Protein 4PXN (pdb70)

Radius of gyration: 32.49 Å; Cα contacts (8 Å, |Δi|>4): 2324; chains: 2; bounding box: 82×85×84 Å

B-factor: mean 80.75, std 17.57, range [44.73, 162.75]

Solvent-accessible surface area: 39428 Å² total; per-residue (Å²): 105,140,73,77,103,10,7,63,76,10,32,8,48,127,143,5,57,1,1,3,18,66,25,64,70,30,27,77,14,94,68,47,70,3,44,2,0,27,39,51,81,69,10,4,63,0,19,21,6,27,62,120,16,1,71,73,0,0,144,26,0,105,80,5,4,143,68,0,74,81,45,69,22,41,137,14,0,57,12,0,38,48,11,0,46,22,0,65,65,55,40,100,32,0,0,85,0,0,0,15,4,3,2,6,26,48,94,38,0,53,35,9,0,66,42,5,0,41,0,0,18,4,0,14,0,6,5,54,42,26,100,43,56,142,62,127,30,175,114,98,66,46,53,39,45,35,48,30,49,18,44,10,1,0,0,0,9,6,19,31,11,38,0,0,1,9,4,3,28,0,8,6,2,0,5,0,0,0,0,0,0,0,0,12,1,8,65,61,2,3,0,0,0,2,1,3,0,67,14,6,6,40,3,2,100,154,55,146,24,54,7,6,0,0,0,2,0,7,2,28,104,112,2,7,49,18,0,0,109,15,136,52,0,42,2,0,0,16,18,22,54,32,159,31,0,95,84,9,57,100,36,0,58,74,32,195,19,139,8,4,11,14,12,13,0,3,2,0,0,0,0,4,52,48,10,60,37,116,74,0,6,110,10,0,10,104,0,4,5,10,7,5,0,2,27,32,7,1,0,2,4,0,0,0,13,73,95,32,24,110,65,0,2,77,55,0,20,106,18,5,140,118,16,136,65,17,59,2,43,104,190,40,9,53,2,5,2,1,33,22,69,56,16,33,115,76,0,60,125,9,7,111,62,0,116,94,57,50,5,146,47,68,38,22,8,60,43,51,180,52,137,2,4,14,3,54,2,0,0,0,77,6,85,45,107,8,79,12,3,94,103,54,33,53,0,4,6,1,5,1,4,116,4,107,75,22,153,64,0,12,93,19,1,41,50,4,67,16,0,4,2,0,0,0,0,0,146,100,90,75,10,49,50,101,1,111,22,141,134,4,17,52,18,26,30,45,23,37,48,87,19,1,34,46,45,112,4,21,42,29,18,0,0,66,83,26,0,28,42,10,57,4,3,1,60,82,5,19,75,57,1,18,132,138,30,97,38,62,70,89,93,19,111,131,160,126,186,156,139,148,87,94,104,10,8,60,73,9,31,7,46,130,143,4,56,1,2,3,21,64,26,61,68,30,27,78,14,94,69,48,70,2,44,1,0,25,38,52,81,76,21,3,65,0,18,20,7,27,62,120,18,0,71,73,0,0,143,25,0,105,92,5,7,158,68,1,69,82,46,70,21,42,134,14,0,60,13,1,35,55,12,0,45,22,0,62,64,53,38,101,38,1,0,84,0,0,0,16,5,3,4,6,26,55,96,41,0,50,28,9,0,61,52,4,0,33,0,0,12,5,0,14,0,6,4,54,34,27,98,44,54,144,62,126,31,174,114,115,70,45,52,40,44,35,47,30,49,16,43,8,0,0,0,0,12,8,20,32,11,37,0,0,0,10,4,2,38,0,7,7,2,0,6,0,0,0,0,0,0,0,0,8,0,4,67,58,2,2,0,0,1,2,1,2,0,66,16,7,6,38,4,2,100,154,53,145,24,53,6,6,0,1,0,2,0,5,2,28,98,119,2,7,49,20,0,0,108,15,138,52,0,41,2,0,0,15,18,21,57,32,212,37,0,106,110,10,66,126,31,0,59,70,32,193,16,124,9,4,12,14,12,16,0,4,2,0,0,0,0,8,45,39,6,57,58,117,75,0,6,112,10,0,11,103,0,4,4,10,7,4,0,2,26,31,8,1,1,3,4,0,0,0,13,73,99,16,20,117,66,0,2,75,52,0,20,105,17,5,140,128,16,131,58,16,60,1,42,78,193,52,8,76,2,6,2,1,32,24,66,57,17,35,116,76,1,62,126,9,4,109,62,0,111,94,60,51,5,146,50,68,38,22,8,62,44,51,182,49,135,2,4,13,3,54,2,0,0,0,74,7,85,48,107,7,87,10,4,101,108,48,33,56,0,4,5,0,7,0,3,115,2,110,77,26,142,62,0,12,91,19,0,42,56,3,69,17,0,4,2,0,0,0,0,0,141,89,84,93,8,46,45,94,1,112,22,140,137,4,17,52,17,25,29,46,23,39,48,89,18,1,31,45,52,109,3,23,42,32,29,0,0,69,83,26,0,29,42,10,58,4,7,1,65,81,6,20,75,57,2,17,131,138,32,96,36,62,69,89,94,19,112,151,154,126,185,156

InterPro domains:
  IPR015590 Aldehyde dehydrogenase domain [PF00171] (35-489)
  IPR016161 Aldehyde/histidinol dehydrogenase [SSF53720] (20-498)
  IPR016162 Aldehyde dehydrogenase, N-terminal [G3DSA:3.40.605.10] (36-486)
  IPR016163 Aldehyde dehydrogenase, C-terminal [G3DSA:3.40.309.10] (270-461)
  IPR029510 Aldehyde dehydrogenase, glutamic acid active site [PS00687] (266-273)
  IPR044638 Aldehyde dehydrogenase family 7 member A1-like [PTHR43521] (4-508)

Sequence (996 aa):
KEEHQFLAELGLAQRNPGAFACGAWGGSGPTVTSTSPTNNQVIAEVVEASVHDYEEGMRACFDAAKTWMAIPAPKRGEIVRQIGDALRAKLHHHLGRLVSLEMGKILPEGIGEVQEIIDMCDYAVGLSRQLNGSIIPSERPNHMMMEVWNPLGVVGVITAFNFPCAVLGWNACIALVCGNCVVWKGAPTTPLITIAMTKIVASVLEKNNLPGAIFTSFCGGTEIGQAIALDIRIPLVSFTGSTRAGLMVQQQVSARFGKCLLELSGNNAIIVMDDADIQLAVRSVLFAAVGTAGQRCTTCRRLILHENIYQTFLDQLVEVYKQVRIGDPLEKGTLLGPLHTPASKENFLKGIQTIKSQGGKILFGGSAIESEGNFVQPTIVEITPSAPVVKEELFGPVLYVMKFQTLKEAIEINNSVPQGLSSSIFTKRPDIIFKWLGPHGSDCGIVNVNIPTNGAEIGGAFGGEKATGGGREAGSDSWKQYMRRATCTINYGSELPLAKEEHQFLAELGLAQRNPGAFACGAWGGSGPTVTSTSPTNNQVIAEVVEASVHDYEEGMRACFDAAKTWMAIPAPKRGEIVRQIGDALRAKLHHHLGRLVSLEMGKILPEGIGEVQEIIDMCDYAVGLSRQLNGSIIPSERPNHMMMEVWNPLGVVGVITAFNFPCAVLGWNACIALVCGNCVVWKGAPTTPLITIAMTKIVASVLEKNNLPGAIFTSFCGGTEIGQAIALDIRIPLVSFTGSTRAGLMVQQQVSARFGKCLLELSGNNAIIVMDDADIQLAVRSVLFAAVGTAGQRCTTCRRLILHENIYQTFLDQLVEVYKQVRIGDPLEKGTLLGPLHTPASKENFLKGIQTIKSQGGKILFGGSAIESEGNFVQPTIVEITPSAPVVKEELFGPVLYVMKFQTLKEAIEINNSVPQGLSSSIFTKRPDIIFKWLGPHGSDCGIVNVNIPTNGAEIGGAFGGEKATGGGREAGSDSWKQYMRRATCTINYGSELPLA

Foldseek 3Di:
DPPPVLLVVLVDDQEAQFWCAFLDGHAPACKAFAAFQFQRDGPHIYRFHDVVSVVRRLVNLLVLLVVLQPQQLLRLLVLLLQLLVLLVVCLQSQLVLLCRRQVAASVPRSVLSVQLSQLSVVLNVVSVVPDKDFDDDPDPQKTWIKDWGFPAEEEEEEDSLSQCSSVSQVVSLLSSRSYAYEYETALNRRSSQVSSLVSSSVSCVVVVGTSSSYIYTHDDCNSVVVQLQDLSHQEYEDDEELVVQVVSCVSNVVSVHYYFFQYAAQEEEEEDPAFPLVLSLVQLCCLQQHSQLQDSLRHAEYEYEPNCVPVNVVVSVVVLVVAAEHRSHDPPHSHTAHNDLVLLVLLLVLLVVCVVQVKDWPDFSAADPHSRRGGRQTETEHDLPGPSSLDDRNGRHHYYYYDHDLLRSQCSQQVHQWAFFYEYGHDDPVSVCCQPDPNHGQWPYYYYSHGSPDDHLADWHFTDGSSGGQTTHDDSNSSSSIDIDIDMDRPDPDDDDD/DDDPVLLVVLVDHQEAQFWCAFLDGHAPACKAFAAFQFQRDGPHIYRFHDVVSVVRLLVNLLVLLVVLQPQQLLRLLVLLLQLLVLLVVCLQSQLVLLCRRQPAASVVRSVLSVQLSVLSVVLNVVSVVPDKDFDDDPDPQKTWIKDWGFPAEEEEEEDSLSQCSSVSQVVSLLSSRSYAYEYETHLNRSSSQVSSLVSSSVSCVVVVGTSSSYIYTHDDCNSVVVQLQDLSHQEYEDDEELVVQVVSCVSNVVSVHYYFFQYAALEEEEEDPAFPLVLSLVQLCCLQQHSQLQDSLRHAEYEYEPNCVPVSVVVSVVVLVVAAEHRSHDPPHSHTAHNDLVLLVLLLVLLVVCVVQVKDWPDFSAADPHSRRGGRQTETEHDLPGPSSLPGRSGRHHYYYYDHDLLVVQVSQQVHQWAFFYEYGHDDVVSVCCQPDPNHGQWPYYYYSHGSPDDHLADWHFTDGSSGGGTTHDDPNSSSRIDIDIDMDRPDPDDDDD

Organism: Zea mays (NCBI:txid4577)

Structure (mmCIF, N/CA/C/O backbone):
data_4PXN
#
_entry.id   4PXN
#
_cell.length_a   79.220
_cell.length_b   162.490
_cell.length_c   188.620
_cell.angle_alpha   90.00
_cell.angle_beta   90.00
_cell.angle_gamma   90.00
#
_symmetry.space_group_name_H-M   'I 21 21 21'
#
loop_
_entity.id
_entity.type
_entity.pdbx_description
1 polymer 'Uncharacterized protein'
2 non-polymer NICOTINAMIDE-ADENINE-DINUCLEOTIDE
3 water water
#
loop_
_atom_site.group_PDB
_atom_site.id
_atom_site.type_symbol
_atom_site.label_atom_id
_atom_site.label_alt_id
_atom_site.label_comp_id
_atom_site.label_asym_id
_atom_site.label_entity_id
_atom_site.label_seq_id
_atom_site.pdbx_PDB_ins_code
_atom_site.Cartn_x
_atom_site.Cartn_y
_atom_site.Cartn_z
_atom_site.occupancy
_atom_site.B_iso_or_equiv
_atom_site.auth_seq_id
_atom_site.auth_comp_id
_atom_site.auth_asym_id
_atom_site.auth_atom_id
_atom_site.pdbx_PDB_model_num
ATOM 1 N N . LYS A 1 22 ? -70.110 198.181 20.615 1.00 99.18 6 LYS A N 1
ATOM 2 C CA . LYS A 1 22 ? -69.262 199.377 20.649 1.00 99.66 6 LYS A CA 1
ATOM 3 C C . LYS A 1 22 ? -68.017 199.219 19.764 1.00 105.10 6 LYS A C 1
ATOM 4 O O . LYS A 1 22 ? -67.596 198.090 19.482 1.00 103.73 6 LYS A O 1
ATOM 10 N N . GLU A 1 23 ? -67.407 200.363 19.371 1.00 103.69 7 GLU A N 1
ATOM 11 C CA . GLU A 1 23 ? -66.169 200.441 18.585 1.00 103.93 7 GLU A CA 1
ATOM 12 C C . GLU A 1 23 ? -65.087 201.230 19.382 1.00 107.80 7 GLU A C 1
ATOM 13 O O . GLU A 1 23 ? -65.352 202.377 19.752 1.00 108.45 7 GLU A O 1
ATOM 19 N N . GLU A 1 24 ? -63.897 200.639 19.707 1.00 103.03 8 GLU A N 1
ATOM 20 C CA . GLU A 1 24 ? -63.363 199.298 19.393 1.00 101.51 8 GLU A CA 1
ATOM 21 C C . GLU A 1 24 ? -64.221 198.139 19.954 1.00 103.29 8 GLU A C 1
ATOM 22 O O . GLU A 1 24 ? -64.625 198.224 21.117 1.00 101.79 8 GLU A O 1
ATOM 28 N N . HIS A 1 25 ? -64.577 197.086 19.155 1.00 99.48 9 HIS A N 1
ATOM 29 C CA . HIS A 1 25 ? -64.196 196.703 17.775 1.00 99.58 9 HIS A CA 1
ATOM 30 C C . HIS A 1 25 ? -62.709 196.429 17.626 1.00 100.31 9 HIS A C 1
ATOM 31 O O . HIS A 1 25 ? -62.142 196.048 18.639 1.00 98.91 9 HIS A O 1
ATOM 38 N N . GLN A 1 26 ? -62.080 196.604 16.419 1.00 95.86 10 GLN A N 1
ATOM 39 C CA . GLN A 1 26 ? -60.647 196.387 16.077 1.00 94.76 10 GLN A CA 1
ATOM 40 C C . GLN A 1 26 ? -59.788 195.606 17.090 1.00 93.81 10 GLN A C 1
ATOM 41 O O . GLN A 1 26 ? -59.140 194.630 16.714 1.00 92.76 10 GLN A O 1
ATOM 47 N N . PHE A 1 27 ? -59.776 196.061 18.360 1.00 87.33 11 PHE A N 1
ATOM 48 C CA . PHE A 1 27 ? -59.150 195.425 19.519 1.00 84.58 11 PHE A CA 1
ATOM 49 C C . PHE A 1 27 ? -59.661 193.968 19.649 1.00 85.48 11 PHE A C 1
ATOM 50 O O . PHE A 1 27 ? -58.883 193.074 19.983 1.00 84.01 11 PHE A O 1
ATOM 58 N N . LEU A 1 28 ? -60.966 193.750 19.393 1.00 81.14 12 LEU A N 1
ATOM 59 C CA . LEU A 1 28 ? -61.624 192.445 19.439 1.00 79.59 12 LEU A CA 1
ATOM 60 C C . LEU A 1 28 ? -61.174 191.580 18.268 1.00 83.36 12 LEU A C 1
ATOM 61 O O . LEU A 1 28 ? -60.973 190.380 18.447 1.00 82.23 12 LEU A O 1
ATOM 66 N N . ALA A 1 29 ? -60.995 192.196 17.075 1.00 80.78 13 ALA A N 1
ATOM 67 C CA . ALA A 1 29 ? -60.536 191.523 15.855 1.00 80.94 13 ALA A CA 1
ATOM 68 C C . ALA A 1 29 ? -59.122 190.966 16.039 1.00 83.12 13 ALA A C 1
ATOM 69 O O . ALA A 1 29 ? -58.818 189.892 15.516 1.00 82.50 13 ALA A O 1
ATOM 71 N N . GLU A 1 30 ? -58.292 191.677 16.844 1.00 78.64 14 GLU A N 1
ATOM 72 C CA . GLU A 1 30 ? -56.921 191.316 17.226 1.00 77.49 14 GLU A CA 1
ATOM 73 C C . GLU A 1 30 ? -56.911 190.084 18.138 1.00 77.85 14 GLU A C 1
ATOM 74 O O . GLU A 1 30 ? -55.909 189.375 18.188 1.00 76.66 14 GLU A O 1
ATOM 80 N N . LEU A 1 31 ? -58.034 189.835 18.850 1.00 72.93 15 LEU A N 1
ATOM 81 C CA . LEU A 1 31 ? -58.260 188.692 19.742 1.00 70.47 15 LEU A CA 1
ATOM 82 C C . LEU A 1 31 ? -59.069 187.591 19.032 1.00 74.32 15 LEU A C 1
ATOM 83 O O . LEU A 1 31 ? -59.293 186.524 19.605 1.00 73.41 15 LEU A O 1
ATOM 88 N N . GLY A 1 32 ? -59.464 187.857 17.786 1.00 71.83 16 GLY A N 1
ATOM 89 C CA . GLY A 1 32 ? -60.211 186.930 16.941 1.00 72.12 16 GLY A CA 1
ATOM 90 C C . GLY A 1 32 ? -61.713 186.975 17.128 1.00 75.81 16 GLY A C 1
ATOM 91 O O . GLY A 1 32 ? -62.405 186.006 16.811 1.00 75.66 16 GLY A O 1
ATOM 92 N N . LEU A 1 33 ? -62.222 188.116 17.614 1.00 72.08 17 LEU A N 1
ATOM 93 C CA . LEU A 1 33 ? -63.639 188.318 17.885 1.00 72.16 17 LEU A CA 1
ATOM 94 C C . LEU A 1 33 ? -64.299 189.257 16.879 1.00 80.09 17 LEU A C 1
ATOM 95 O O . LEU A 1 33 ? -63.646 190.150 16.331 1.00 81.37 17 LEU A O 1
ATOM 100 N N . ALA A 1 34 ? -65.607 189.050 16.651 1.00 77.73 18 ALA A N 1
ATOM 101 C CA . ALA A 1 34 ? -66.439 189.839 15.744 1.00 79.50 18 ALA A CA 1
ATOM 102 C C . ALA A 1 34 ? -67.719 190.288 16.468 1.00 84.20 18 ALA A C 1
ATOM 103 O O . ALA A 1 34 ? -67.864 190.018 17.660 1.00 82.90 18 ALA A O 1
ATOM 105 N N . GLN A 1 35 ? -68.636 190.981 15.753 1.00 82.48 19 GLN A N 1
ATOM 106 C CA . GLN A 1 35 ? -69.911 191.480 16.280 1.00 82.84 19 GLN A CA 1
ATOM 107 C C . GLN A 1 35 ? -70.766 190.323 16.818 1.00 86.30 19 GLN A C 1
ATOM 108 O O . GLN A 1 35 ? -71.403 190.462 17.862 1.00 85.58 19 GLN A O 1
ATOM 114 N N . ARG A 1 36 ? -70.769 189.189 16.095 1.00 82.67 20 ARG A N 1
ATOM 115 C CA . ARG A 1 36 ? -71.479 187.958 16.445 1.00 81.64 20 ARG A CA 1
ATOM 116 C C . ARG A 1 36 ? -70.460 186.833 16.339 1.00 82.46 20 ARG A C 1
ATOM 117 O O . ARG A 1 36 ? -69.738 186.744 15.340 1.00 82.02 20 ARG A O 1
ATOM 125 N N . ASN A 1 37 ? -70.369 186.005 17.392 1.00 76.55 21 ASN A N 1
ATOM 126 C CA . ASN A 1 37 ? -69.381 184.937 17.471 1.00 74.41 21 ASN A CA 1
ATOM 127 C C . ASN A 1 37 ? -69.938 183.544 17.727 1.00 78.64 21 ASN A C 1
ATOM 128 O O . ASN A 1 37 ? -70.734 183.372 18.652 1.00 77.72 21 ASN A O 1
ATOM 133 N N . PRO A 1 38 ? -69.460 182.514 16.984 1.00 76.37 22 PRO A N 1
ATOM 134 C CA . PRO A 1 38 ? -69.860 181.132 17.304 1.00 76.25 22 PRO A CA 1
ATOM 135 C C . PRO A 1 38 ? -69.216 180.757 18.648 1.00 79.73 22 PRO A C 1
ATOM 136 O O . PRO A 1 38 ? -68.011 180.966 18.839 1.00 78.93 22 PRO A O 1
ATOM 140 N N . GLY A 1 39 ? -70.033 180.296 19.591 1.00 75.94 23 GLY A N 1
ATOM 141 C CA . GLY A 1 39 ? -69.572 179.969 20.936 1.00 74.09 23 GLY A CA 1
ATOM 142 C C . GLY A 1 39 ? -69.373 178.500 21.242 1.00 77.35 23 GLY A C 1
ATOM 143 O O . GLY A 1 39 ? -69.497 178.089 22.400 1.00 76.79 23 GLY A O 1
ATOM 144 N N . ALA A 1 40 ? -69.068 177.691 20.224 1.00 73.62 24 ALA A N 1
ATOM 145 C CA . ALA A 1 40 ? -68.836 176.266 20.437 1.00 72.37 24 ALA A CA 1
ATOM 146 C C . ALA A 1 40 ? -67.660 175.777 19.627 1.00 74.78 24 ALA A C 1
ATOM 147 O O . ALA A 1 40 ? -67.751 175.667 18.403 1.00 75.63 24 ALA A O 1
ATOM 149 N N . PHE A 1 41 ? -66.536 175.523 20.309 1.00 69.12 25 PHE A N 1
ATOM 150 C CA . PHE A 1 41 ? -65.351 174.974 19.670 1.00 68.35 25 PHE A CA 1
ATOM 151 C C . PHE A 1 41 ? -65.413 173.469 19.868 1.00 73.56 25 PHE A C 1
ATOM 152 O O . PHE A 1 41 ? -64.981 172.935 20.892 1.00 71.31 25 PHE A O 1
ATOM 160 N N . ALA A 1 42 ? -66.068 172.812 18.909 1.00 73.92 26 ALA A N 1
ATOM 161 C CA . ALA A 1 42 ? -66.309 171.377 18.866 1.00 75.20 26 ALA A CA 1
ATOM 162 C C . ALA A 1 42 ? -65.703 170.801 17.593 1.00 82.85 26 ALA A C 1
ATOM 163 O O . ALA A 1 42 ? -65.904 171.334 16.500 1.00 83.92 26 ALA A O 1
ATOM 165 N N . CYS A 1 43 ? -64.965 169.699 17.750 1.00 80.71 27 CYS A N 1
ATOM 166 C CA . CYS A 1 43 ? -64.257 168.980 16.697 1.00 82.26 27 CYS A CA 1
ATOM 167 C C . CYS A 1 43 ? -63.302 169.789 15.812 1.00 85.17 27 CYS A C 1
ATOM 168 O O . CYS A 1 43 ? -63.220 169.561 14.606 1.00 86.03 27 CYS A O 1
ATOM 171 N N . GLY A 1 44 ? -62.576 170.710 16.447 1.00 79.62 28 GLY A N 1
ATOM 172 C CA . GLY A 1 44 ? -61.555 171.533 15.816 1.00 79.01 28 GLY A CA 1
ATOM 173 C C . GLY A 1 44 ? -62.043 172.753 15.066 1.00 82.73 28 GLY A C 1
ATOM 174 O O . GLY A 1 44 ? -61.219 173.536 14.582 1.00 82.57 28 GLY A O 1
ATOM 175 N N . ALA A 1 45 ? -63.379 172.938 14.966 1.00 78.78 29 ALA A N 1
ATOM 176 C CA . ALA A 1 45 ? -64.003 174.066 14.267 1.00 78.73 29 ALA A CA 1
ATOM 177 C C . ALA A 1 45 ? -65.079 174.766 15.114 1.00 80.05 29 ALA A C 1
ATOM 178 O O . ALA A 1 45 ? -65.644 174.163 16.029 1.00 78.43 29 ALA A O 1
ATOM 180 N N . TRP A 1 46 ? -65.358 176.044 14.796 1.00 75.53 30 TRP A N 1
ATOM 181 C CA . TRP A 1 46 ? -66.339 176.853 15.510 1.00 74.14 30 TRP A CA 1
ATOM 182 C C . TRP A 1 46 ? -67.755 176.673 14.990 1.00 79.22 30 TRP A C 1
ATOM 183 O O . TRP A 1 46 ? -67.993 176.717 13.780 1.00 80.56 30 TRP A O 1
ATOM 194 N N . GLY A 1 47 ? -68.677 176.486 15.926 1.00 74.49 31 GLY A N 1
ATOM 195 C CA . GLY A 1 47 ? -70.093 176.300 15.657 1.00 75.19 31 GLY A CA 1
ATOM 196 C C . GLY A 1 47 ? -70.969 176.868 16.751 1.00 77.95 31 GLY A C 1
ATOM 197 O O . GLY A 1 47 ? -70.517 177.690 17.552 1.00 75.95 31 GLY A O 1
ATOM 198 N N . GLY A 1 48 ? -72.220 176.426 16.776 1.00 75.71 32 GLY A N 1
ATOM 199 C CA . GLY A 1 48 ? -73.190 176.875 17.763 1.00 75.39 32 GLY A CA 1
ATOM 200 C C . GLY A 1 48 ? -74.596 176.944 17.220 1.00 81.05 32 GLY A C 1
ATOM 201 O O . GLY A 1 48 ? -74.911 177.821 16.410 1.00 81.64 32 GLY A O 1
ATOM 202 N N . SER A 1 49 ? -75.444 176.010 17.668 1.00 78.00 33 SER A N 1
ATOM 203 C CA . SER A 1 49 ? -76.851 175.934 17.284 1.00 79.68 33 SER A CA 1
ATOM 204 C C . SER A 1 49 ? -77.774 176.382 18.439 1.00 82.91 33 SER A C 1
ATOM 205 O O . SER A 1 49 ? -79.002 176.304 18.319 1.00 84.76 33 SER A O 1
ATOM 208 N N . GLY A 1 50 ? -77.168 176.883 19.517 1.00 76.22 34 GLY A N 1
ATOM 209 C CA . GLY A 1 50 ? -77.870 177.376 20.696 1.00 75.02 34 GLY A CA 1
ATOM 210 C C . GLY A 1 50 ? -78.317 178.825 20.583 1.00 78.12 34 GLY A C 1
ATOM 211 O O . GLY A 1 50 ? -78.154 179.441 19.521 1.00 78.29 34 GLY A O 1
ATOM 212 N N . PRO A 1 51 ? -78.891 179.407 21.669 1.00 73.58 35 PRO A N 1
ATOM 213 C CA . PRO A 1 51 ? -79.373 180.798 21.592 1.00 73.86 35 PRO A CA 1
ATOM 214 C C . PRO A 1 51 ? -78.285 181.867 21.477 1.00 77.55 35 PRO A C 1
ATOM 215 O O . PRO A 1 51 ? -77.129 181.630 21.843 1.00 75.44 35 PRO A O 1
ATOM 219 N N . THR A 1 52 ? -78.664 183.050 20.958 1.00 75.13 36 THR A N 1
ATOM 220 C CA . THR A 1 52 ? -77.740 184.170 20.796 1.00 74.26 36 THR A CA 1
ATOM 221 C C . THR A 1 52 ? -77.758 185.036 22.048 1.00 77.69 36 THR A C 1
ATOM 222 O O . THR A 1 52 ? -78.756 185.693 22.342 1.00 77.49 36 THR A O 1
ATOM 226 N N . VAL A 1 53 ? -76.647 185.014 22.789 1.00 74.07 37 VAL A N 1
ATOM 227 C CA . VAL A 1 53 ? -76.471 185.787 24.014 1.00 73.40 37 VAL A CA 1
ATOM 228 C C . VAL A 1 53 ? -75.649 187.069 23.754 1.00 76.96 37 VAL A C 1
ATOM 229 O O . VAL A 1 53 ? -74.846 187.121 22.822 1.00 75.12 37 VAL A O 1
ATOM 233 N N . THR A 1 54 ? -75.897 188.101 24.567 1.00 74.96 38 THR A N 1
ATOM 234 C CA . THR A 1 54 ? -75.252 189.408 24.498 1.00 75.20 38 THR A CA 1
ATOM 235 C C . THR A 1 54 ? -74.202 189.538 25.604 1.00 78.68 38 THR A C 1
ATOM 236 O O . THR A 1 54 ? -74.502 189.294 26.777 1.00 78.67 38 THR A O 1
ATOM 240 N N . SER A 1 55 ? -72.977 189.929 25.230 1.00 74.26 39 SER A N 1
ATOM 241 C CA . SER A 1 55 ? -71.915 190.164 26.199 1.00 72.39 39 SER A CA 1
ATOM 242 C C . SER A 1 55 ? -71.900 191.659 26.522 1.00 76.17 39 SER A C 1
ATOM 243 O O . SER A 1 55 ? -71.746 192.499 25.634 1.00 76.71 39 SER A O 1
ATOM 246 N N . THR A 1 56 ? -72.125 191.974 27.797 1.00 71.57 40 THR A N 1
ATOM 247 C CA . THR A 1 56 ? -72.240 193.321 28.339 1.00 71.47 40 THR A CA 1
ATOM 248 C C . THR A 1 56 ? -70.994 193.715 29.150 1.00 75.09 40 THR A C 1
ATOM 249 O O . THR A 1 56 ? -70.363 192.849 29.767 1.00 73.98 40 THR A O 1
ATOM 253 N N . SER A 1 57 ? -70.645 195.021 29.148 1.00 72.08 41 SER A N 1
ATOM 254 C CA . SER A 1 57 ? -69.543 195.549 29.960 1.00 70.68 41 SER A CA 1
ATOM 255 C C . SER A 1 57 ? -70.133 196.012 31.314 1.00 73.68 41 SER A C 1
ATOM 256 O O . SER A 1 57 ? -71.110 196.770 31.313 1.00 74.22 41 SER A O 1
ATOM 259 N N . PRO A 1 58 ? -69.579 195.573 32.475 1.00 67.90 42 PRO A N 1
ATOM 260 C CA . PRO A 1 58 ? -70.159 195.990 33.767 1.00 67.61 42 PRO A CA 1
ATOM 261 C C . PRO A 1 58 ? -70.002 197.473 34.105 1.00 71.69 42 PRO A C 1
ATOM 262 O O . PRO A 1 58 ? -70.627 197.933 35.055 1.00 71.99 42 PRO A O 1
ATOM 266 N N . THR A 1 59 ? -69.171 198.212 33.342 1.00 68.47 43 THR A N 1
ATOM 267 C CA . THR A 1 59 ? -68.878 199.640 33.542 1.00 69.20 43 THR A CA 1
ATOM 268 C C . THR A 1 59 ? -70.008 200.558 33.045 1.00 74.50 43 THR A C 1
ATOM 269 O O . THR A 1 59 ? -70.206 201.632 33.610 1.00 76.50 43 THR A O 1
ATOM 273 N N . ASN A 1 60 ? -70.748 200.146 32.008 1.00 69.22 44 ASN A N 1
ATOM 274 C CA . ASN A 1 60 ? -71.819 200.958 31.435 1.00 69.36 44 ASN A CA 1
ATOM 275 C C . ASN A 1 60 ? -73.082 200.161 31.079 1.00 73.52 44 ASN A C 1
ATOM 276 O O . ASN A 1 60 ? -74.119 200.757 30.749 1.00 74.21 44 ASN A O 1
ATOM 281 N N . ASN A 1 61 ? -72.990 198.813 31.147 1.00 68.98 45 ASN A N 1
ATOM 282 C CA . ASN A 1 61 ? -74.045 197.860 30.787 1.00 68.76 45 ASN A CA 1
ATOM 283 C C . ASN A 1 61 ? -74.386 197.944 29.293 1.00 74.02 45 ASN A C 1
ATOM 284 O O . ASN A 1 61 ? -75.549 197.844 28.896 1.00 74.54 45 ASN A O 1
ATOM 289 N N . GLN A 1 62 ? -73.337 198.129 28.468 1.00 70.69 46 GLN A N 1
ATOM 290 C CA . GLN A 1 62 ? -73.430 198.208 27.013 1.00 71.11 46 GLN A CA 1
ATOM 291 C C . GLN A 1 62 ? -72.819 196.975 26.356 1.00 74.87 46 GLN A C 1
ATOM 292 O O . GLN A 1 62 ? -71.902 196.357 26.910 1.00 73.48 46 GLN A O 1
ATOM 298 N N . VAL A 1 63 ? -73.362 196.601 25.189 1.00 72.08 47 VAL A N 1
ATOM 299 C CA . VAL A 1 63 ? -72.970 195.421 24.417 1.00 71.34 47 VAL A CA 1
ATOM 300 C C . VAL A 1 63 ? -71.559 195.543 23.848 1.00 75.15 47 VAL A C 1
ATOM 301 O O . VAL A 1 63 ? -71.253 196.531 23.173 1.00 76.64 47 VAL A O 1
ATOM 305 N N . ILE A 1 64 ? -70.711 194.532 24.114 1.00 69.32 48 ILE A N 1
ATOM 306 C CA . ILE A 1 64 ? -69.353 194.447 23.575 1.00 68.15 48 ILE A CA 1
ATOM 307 C C . ILE A 1 64 ? -69.496 193.730 22.226 1.00 72.90 48 ILE A C 1
ATOM 308 O O . ILE A 1 64 ? -69.067 194.254 21.199 1.00 73.39 48 ILE A O 1
ATOM 313 N N . ALA A 1 65 ? -70.127 192.533 22.247 1.00 69.33 49 ALA A N 1
ATOM 314 C CA . ALA A 1 65 ? -70.391 191.658 21.104 1.00 69.51 49 ALA A CA 1
ATOM 315 C C . ALA A 1 65 ? -71.494 190.653 21.457 1.00 74.07 49 ALA A C 1
ATOM 316 O O . ALA A 1 65 ? -71.997 190.651 22.581 1.00 73.64 49 ALA A O 1
ATOM 318 N N . GLU A 1 66 ? -71.864 189.801 20.488 1.00 71.54 50 GLU A N 1
ATOM 319 C CA . GLU A 1 66 ? -72.855 188.738 20.635 1.00 71.37 50 GLU A CA 1
ATOM 320 C C . GLU A 1 66 ? -72.173 187.379 20.517 1.00 73.43 50 GLU A C 1
ATOM 321 O O . GLU A 1 66 ? -71.156 187.253 19.831 1.00 72.52 50 GLU A O 1
ATOM 327 N N . VAL A 1 67 ? -72.726 186.365 21.198 1.00 69.56 51 VAL A N 1
ATOM 328 C CA . VAL A 1 67 ? -72.211 184.993 21.188 1.00 68.37 51 VAL A CA 1
ATOM 329 C C . VAL A 1 67 ? -73.352 184.023 20.911 1.00 73.47 51 VAL A C 1
ATOM 330 O O . VAL A 1 67 ? -74.368 184.048 21.610 1.00 72.85 51 VAL A O 1
ATOM 334 N N . VAL A 1 68 ? -73.180 183.174 19.888 1.00 71.90 52 VAL A N 1
ATOM 335 C CA . VAL A 1 68 ? -74.152 182.137 19.554 1.00 73.80 52 VAL A CA 1
ATOM 336 C C . VAL A 1 68 ? -73.750 180.928 20.408 1.00 79.16 52 VAL A C 1
ATOM 337 O O . VAL A 1 68 ? -72.778 180.236 20.094 1.00 77.75 52 VAL A O 1
ATOM 341 N N . GLU A 1 69 ? -74.469 180.726 21.526 1.00 77.79 53 GLU A N 1
ATOM 342 C CA . GLU A 1 69 ? -74.217 179.674 22.513 1.00 77.59 53 GLU A CA 1
ATOM 343 C C . GLU A 1 69 ? -74.219 178.262 21.941 1.00 82.89 53 GLU A C 1
ATOM 344 O O . GLU A 1 69 ? -74.643 178.040 20.807 1.00 83.55 53 GLU A O 1
ATOM 350 N N . ALA A 1 70 ? -73.720 177.312 22.734 1.00 79.62 54 ALA A N 1
ATOM 351 C CA . ALA A 1 70 ? -73.682 175.904 22.381 1.00 80.22 54 ALA A CA 1
ATOM 352 C C . ALA A 1 70 ? -74.950 175.233 22.896 1.00 86.79 54 ALA A C 1
ATOM 353 O O . ALA A 1 70 ? -75.438 175.569 23.980 1.00 86.53 54 ALA A O 1
ATOM 355 N N . SER A 1 71 ? -75.494 174.304 22.104 1.00 85.25 55 SER A N 1
ATOM 356 C CA . SER A 1 71 ? -76.666 173.507 22.451 1.00 86.30 55 SER A CA 1
ATOM 357 C C . SER A 1 71 ? -76.166 172.134 22.921 1.00 90.67 55 SER A C 1
ATOM 358 O O . SER A 1 71 ? -74.968 171.843 22.791 1.00 89.64 55 SER A O 1
ATOM 361 N N . VAL A 1 72 ? -77.069 171.287 23.459 1.00 88.26 56 VAL A N 1
ATOM 362 C CA . VAL A 1 72 ? -76.718 169.932 23.907 1.00 87.82 56 VAL A CA 1
ATOM 363 C C . VAL A 1 72 ? -76.274 169.119 22.670 1.00 92.05 56 VAL A C 1
ATOM 364 O O . VAL A 1 72 ? -75.338 168.320 22.757 1.00 90.40 56 VAL A O 1
ATOM 368 N N . HIS A 1 73 ? -76.902 169.403 21.508 1.00 90.32 57 HIS A N 1
ATOM 369 C CA . HIS A 1 73 ? -76.584 168.806 20.212 1.00 91.15 57 HIS A CA 1
ATOM 370 C C . HIS A 1 73 ? -75.111 169.067 19.875 1.00 89.19 57 HIS A C 1
ATOM 371 O O . HIS A 1 73 ? -74.410 168.135 19.479 1.00 87.73 57 HIS A O 1
ATOM 378 N N . ASP A 1 74 ? -74.652 170.327 20.053 1.00 82.96 58 ASP A N 1
ATOM 379 C CA . ASP A 1 74 ? -73.265 170.742 19.812 1.00 80.79 58 ASP A CA 1
ATOM 380 C C . ASP A 1 74 ? -72.336 170.041 20.786 1.00 81.48 58 ASP A C 1
ATOM 381 O O . ASP A 1 74 ? -71.293 169.542 20.371 1.00 79.61 58 ASP A O 1
ATOM 386 N N . TYR A 1 75 ? -72.742 169.977 22.074 1.00 77.70 59 TYR A N 1
ATOM 387 C CA . TYR A 1 75 ? -72.006 169.313 23.144 1.00 76.65 59 TYR A CA 1
ATOM 388 C C . TYR A 1 75 ? -71.738 167.847 22.795 1.00 83.23 59 TYR A C 1
ATOM 389 O O . TYR A 1 75 ? -70.589 167.426 22.834 1.00 82.38 59 TYR A O 1
ATOM 398 N N . GLU A 1 76 ? -72.790 167.094 22.429 1.00 83.06 60 GLU A N 1
ATOM 399 C CA . GLU A 1 76 ? -72.715 165.678 22.062 1.00 84.38 60 GLU A CA 1
ATOM 400 C C . GLU A 1 76 ? -71.800 165.409 20.869 1.00 89.40 60 GLU A C 1
ATOM 401 O O . GLU A 1 76 ? -71.029 164.450 20.912 1.00 89.10 60 GLU A O 1
ATOM 407 N N . GLU A 1 77 ? -71.874 166.260 19.822 1.00 86.54 61 GLU A N 1
ATOM 408 C CA . GLU A 1 77 ? -71.057 166.161 18.608 1.00 86.56 61 GLU A CA 1
ATOM 409 C C . GLU A 1 77 ? -69.570 166.373 18.922 1.00 88.16 61 GLU A C 1
ATOM 410 O O . GLU A 1 77 ? -68.718 165.644 18.404 1.00 87.75 61 GLU A O 1
ATOM 416 N N . GLY A 1 78 ? -69.291 167.350 19.784 1.00 82.78 62 GLY A N 1
ATOM 417 C CA . GLY A 1 78 ? -67.944 167.692 20.221 1.00 81.08 62 GLY A CA 1
ATOM 418 C C . GLY A 1 78 ? -67.377 166.687 21.195 1.00 84.68 62 GLY A C 1
ATOM 419 O O . GLY A 1 78 ? -66.177 166.403 21.157 1.00 83.78 62 GLY A O 1
ATOM 420 N N . MET A 1 79 ? -68.244 166.139 22.061 1.00 81.89 63 MET A N 1
ATOM 421 C CA . MET A 1 79 ? -67.903 165.133 23.063 1.00 81.72 63 MET A CA 1
ATOM 422 C C . MET A 1 79 ? -67.531 163.778 22.434 1.00 85.70 63 MET A C 1
ATOM 423 O O . MET A 1 79 ? -66.698 163.064 22.989 1.00 84.87 63 MET A O 1
ATOM 428 N N . ARG A 1 80 ? -68.141 163.430 21.287 1.00 82.76 64 ARG A N 1
ATOM 429 C CA . ARG A 1 80 ? -67.851 162.191 20.567 1.00 83.38 64 ARG A CA 1
ATOM 430 C C . ARG A 1 80 ? -66.439 162.241 19.970 1.00 86.16 64 ARG A C 1
ATOM 431 O O . ARG A 1 80 ? -65.730 161.233 19.987 1.00 85.30 64 ARG A O 1
ATOM 439 N N . ALA A 1 81 ? -66.024 163.436 19.490 1.00 82.41 65 ALA A N 1
ATOM 440 C CA . ALA A 1 81 ? -64.712 163.697 18.893 1.00 81.91 65 ALA A CA 1
ATOM 441 C C . ALA A 1 81 ? -63.630 163.911 19.940 1.00 85.49 65 ALA A C 1
ATOM 442 O O . ALA A 1 81 ? -62.496 163.480 19.726 1.00 84.85 65 ALA A O 1
ATOM 444 N N . CYS A 1 82 ? -63.970 164.590 21.061 1.00 82.01 66 CYS A N 1
ATOM 445 C CA . CYS A 1 82 ? -63.058 164.858 22.176 1.00 80.77 66 CYS A CA 1
ATOM 446 C C . CYS A 1 82 ? -62.601 163.537 22.786 1.00 84.60 66 CYS A C 1
ATOM 447 O O . CYS A 1 82 ? -61.412 163.359 23.053 1.00 84.06 66 CYS A O 1
ATOM 450 N N . PHE A 1 83 ? -63.553 162.604 22.966 1.00 81.49 67 PHE A N 1
ATOM 451 C CA . PHE A 1 83 ? -63.332 161.265 23.495 1.00 81.08 67 PHE A CA 1
ATOM 452 C C . PHE A 1 83 ? -62.465 160.465 22.524 1.00 85.06 67 PHE A C 1
ATOM 453 O O . PHE A 1 83 ? -61.581 159.728 22.959 1.00 84.10 67 PHE A O 1
ATOM 461 N N . ASP A 1 84 ? -62.703 160.635 21.212 1.00 82.85 68 ASP A N 1
ATOM 462 C CA . ASP A 1 84 ? -61.960 159.957 20.152 1.00 83.76 68 ASP A CA 1
ATOM 463 C C . ASP A 1 84 ? -60.506 160.467 20.031 1.00 85.72 68 ASP A C 1
ATOM 464 O O . ASP A 1 84 ? -59.598 159.664 19.798 1.00 85.26 68 ASP A O 1
ATOM 469 N N . ALA A 1 85 ? -60.296 161.792 20.210 1.00 80.56 69 ALA A N 1
ATOM 470 C CA . ALA A 1 85 ? -58.986 162.458 20.145 1.00 78.94 69 ALA A CA 1
ATOM 471 C C . ALA A 1 85 ? -58.051 162.016 21.258 1.00 81.54 69 ALA A C 1
ATOM 472 O O . ALA A 1 85 ? -56.833 162.030 21.063 1.00 80.47 69 ALA A O 1
ATOM 474 N N . ALA A 1 86 ? -58.620 161.620 22.421 1.00 78.00 70 ALA A N 1
ATOM 475 C CA . ALA A 1 86 ? -57.887 161.155 23.601 1.00 77.02 70 ALA A CA 1
ATOM 476 C C . ALA A 1 86 ? -56.897 160.045 23.283 1.00 82.32 70 ALA A C 1
ATOM 477 O O . ALA A 1 86 ? -55.765 160.111 23.758 1.00 82.21 70 ALA A O 1
ATOM 479 N N . LYS A 1 87 ? -57.296 159.069 22.437 1.00 79.84 71 LYS A N 1
ATOM 480 C CA . LYS A 1 87 ? -56.474 157.938 21.978 1.00 80.20 71 LYS A CA 1
ATOM 481 C C . LYS A 1 87 ? -55.128 158.441 21.450 1.00 82.54 71 LYS A C 1
ATOM 482 O O . LYS A 1 87 ? -54.077 157.957 21.884 1.00 82.36 71 LYS A O 1
ATOM 488 N N . THR A 1 88 ? -55.176 159.454 20.556 1.00 77.53 72 THR A N 1
ATOM 489 C CA . THR A 1 88 ? -54.011 160.104 19.954 1.00 76.40 72 THR A CA 1
ATOM 490 C C . THR A 1 88 ? -53.186 160.866 21.010 1.00 76.39 72 THR A C 1
ATOM 491 O O . THR A 1 88 ? -51.973 160.683 21.064 1.00 76.80 72 THR A O 1
ATOM 495 N N . TRP A 1 89 ? -53.846 161.712 21.830 1.00 68.90 73 TRP A N 1
ATOM 496 C CA . TRP A 1 89 ? -53.225 162.549 22.858 1.00 66.05 73 TRP A CA 1
ATOM 497 C C . TRP A 1 89 ? -52.495 161.766 23.959 1.00 70.87 73 TRP A C 1
ATOM 498 O O . TRP A 1 89 ? -51.361 162.121 24.303 1.00 69.23 73 TRP A O 1
ATOM 509 N N . MET A 1 90 ? -53.125 160.695 24.488 1.00 68.99 74 MET A N 1
ATOM 510 C CA . MET A 1 90 ? -52.548 159.839 25.535 1.00 69.07 74 MET A CA 1
ATOM 511 C C . MET A 1 90 ? -51.269 159.134 25.056 1.00 72.59 74 MET A C 1
ATOM 512 O O . MET A 1 90 ? -50.410 158.827 25.877 1.00 71.99 74 MET A O 1
ATOM 517 N N . ALA A 1 91 ? -51.164 158.867 23.733 1.00 69.36 75 ALA A N 1
ATOM 518 C CA . ALA A 1 91 ? -50.034 158.224 23.054 1.00 69.34 75 ALA A CA 1
ATOM 519 C C . ALA A 1 91 ? -48.829 159.159 22.891 1.00 71.11 75 ALA A C 1
ATOM 520 O O . ALA A 1 91 ? -47.712 158.673 22.675 1.00 71.49 75 ALA A O 1
ATOM 522 N N . ILE A 1 92 ? -49.053 160.492 22.962 1.00 65.29 76 ILE A N 1
ATOM 523 C CA . ILE A 1 92 ? -47.988 161.501 22.846 1.00 63.90 76 ILE A CA 1
ATOM 524 C C . ILE A 1 92 ? -47.144 161.472 24.133 1.00 64.01 76 ILE A C 1
ATOM 525 O O . ILE A 1 92 ? -47.720 161.500 25.225 1.00 61.30 76 ILE A O 1
ATOM 530 N N . PRO A 1 93 ? -45.795 161.404 24.045 1.00 60.58 77 PRO A N 1
ATOM 531 C CA . PRO A 1 93 ? -44.981 161.397 25.279 1.00 59.42 77 PRO A CA 1
ATOM 532 C C . PRO A 1 93 ? -45.196 162.668 26.109 1.00 60.93 77 PRO A C 1
ATOM 533 O O . PRO A 1 93 ? -45.360 163.741 25.531 1.00 60.15 77 PRO A O 1
ATOM 537 N N . ALA A 1 94 ? -45.250 162.535 27.453 1.00 56.28 78 ALA A N 1
ATOM 538 C CA . ALA A 1 94 ? -45.460 163.651 28.383 1.00 54.92 78 ALA A CA 1
ATOM 539 C C . ALA A 1 94 ? -44.510 164.839 28.156 1.00 59.67 78 ALA A C 1
ATOM 540 O O . ALA A 1 94 ? -45.040 165.948 28.085 1.00 59.82 78 ALA A O 1
ATOM 542 N N . PRO A 1 95 ? -43.165 164.690 27.930 1.00 55.85 79 PRO A N 1
ATOM 543 C CA . PRO A 1 95 ? -42.346 165.886 27.661 1.00 55.86 79 PRO A CA 1
ATOM 544 C C . PRO A 1 95 ? -42.771 166.609 26.383 1.00 61.17 79 PRO A C 1
ATOM 545 O O . PRO A 1 95 ? -42.729 167.840 26.346 1.00 60.57 79 PRO A O 1
ATOM 549 N N . LYS A 1 96 ? -43.252 165.849 25.372 1.00 59.42 80 LYS A N 1
ATOM 550 C CA . LYS A 1 96 ? -43.751 166.398 24.105 1.00 60.23 80 LYS A CA 1
ATOM 551 C C . LYS A 1 96 ? -45.081 167.140 24.297 1.00 63.63 80 LYS A C 1
ATOM 552 O O . LYS A 1 96 ? -45.317 168.146 23.623 1.00 63.99 80 LYS A O 1
ATOM 558 N N . ARG A 1 97 ? -45.918 166.674 25.257 1.00 58.80 81 ARG A N 1
ATOM 559 C CA . ARG A 1 97 ? -47.187 167.312 25.640 1.00 57.64 81 ARG A CA 1
ATOM 560 C C . ARG A 1 97 ? -46.874 168.632 26.355 1.00 62.12 81 ARG A C 1
ATOM 561 O O . ARG A 1 97 ? -47.604 169.608 26.181 1.00 61.97 81 ARG A O 1
ATOM 569 N N . GLY A 1 98 ? -45.794 168.632 27.152 1.00 58.32 82 GLY A N 1
ATOM 570 C CA . GLY A 1 98 ? -45.291 169.789 27.885 1.00 57.49 82 GLY A CA 1
ATOM 571 C C . GLY A 1 98 ? -44.822 170.895 26.962 1.00 62.16 82 GLY A C 1
ATOM 572 O O . GLY A 1 98 ? -44.947 172.076 27.301 1.00 61.43 82 GLY A O 1
ATOM 573 N N . GLU A 1 99 ? -44.301 170.522 25.774 1.00 59.91 83 GLU A N 1
ATOM 574 C CA . GLU A 1 99 ? -43.859 171.466 24.746 1.00 60.71 83 GLU A CA 1
ATOM 575 C C . GLU A 1 99 ? -45.057 172.220 24.139 1.00 63.64 83 GLU A C 1
ATOM 576 O O . GLU A 1 99 ? -44.904 173.381 23.761 1.00 63.99 83 GLU A O 1
ATOM 582 N N . ILE A 1 100 ? -46.238 171.570 24.052 1.00 58.29 84 ILE A N 1
ATOM 583 C CA . ILE A 1 100 ? -47.454 172.208 23.541 1.00 58.13 84 ILE A CA 1
ATOM 584 C C . ILE A 1 100 ? -47.900 173.286 24.532 1.00 60.40 84 ILE A C 1
ATOM 585 O O . ILE A 1 100 ? -48.191 174.414 24.123 1.00 60.11 84 ILE A O 1
ATOM 590 N N . VAL A 1 101 ? -47.897 172.946 25.836 1.00 55.51 85 VAL A N 1
ATOM 591 C CA . VAL A 1 101 ? -48.266 173.859 26.923 1.00 54.41 85 VAL A CA 1
ATOM 592 C C . VAL A 1 101 ? -47.218 175.007 27.040 1.00 58.70 85 VAL A C 1
ATOM 593 O O . VAL A 1 101 ? -47.580 176.130 27.403 1.00 58.62 85 VAL A O 1
ATOM 597 N N . ARG A 1 102 ? -45.950 174.740 26.650 1.00 54.90 86 ARG A N 1
ATOM 598 C CA . ARG A 1 102 ? -44.895 175.756 26.599 1.00 55.04 86 ARG A CA 1
ATOM 599 C C . ARG A 1 102 ? -45.280 176.792 25.538 1.00 60.98 86 ARG A C 1
ATOM 600 O O . ARG A 1 102 ? -45.245 177.992 25.806 1.00 62.18 86 ARG A O 1
ATOM 608 N N . GLN A 1 103 ? -45.681 176.310 24.348 1.00 57.51 87 GLN A N 1
ATOM 609 C CA . GLN A 1 103 ? -46.107 177.118 23.212 1.00 57.71 87 GLN A CA 1
ATOM 610 C C . GLN A 1 103 ? -47.377 177.905 23.517 1.00 62.02 87 GLN A C 1
ATOM 611 O O . GLN A 1 103 ? -47.510 179.028 23.028 1.00 62.70 87 GLN A O 1
ATOM 617 N N . ILE A 1 104 ? -48.292 177.335 24.342 1.00 57.81 88 ILE A N 1
ATOM 618 C CA . ILE A 1 104 ? -49.537 178.003 24.762 1.00 57.22 88 ILE A CA 1
ATOM 619 C C . ILE A 1 104 ? -49.183 179.268 25.568 1.00 62.42 88 ILE A C 1
ATOM 620 O O . ILE A 1 104 ? -49.764 180.327 25.318 1.00 62.94 88 ILE A O 1
ATOM 625 N N . GLY A 1 105 ? -48.201 179.148 26.469 1.00 58.57 89 GLY A N 1
ATOM 626 C CA . GLY A 1 105 ? -47.712 180.254 27.285 1.00 58.67 89 GLY A CA 1
ATOM 627 C C . GLY A 1 105 ? -47.163 181.389 26.447 1.00 65.16 89 GLY A C 1
ATOM 628 O O . GLY A 1 105 ? -47.464 182.557 26.707 1.00 64.86 89 GLY A O 1
ATOM 629 N N . ASP A 1 106 ? -46.384 181.040 25.403 1.00 63.79 90 ASP A N 1
ATOM 630 C CA . ASP A 1 106 ? -45.784 181.994 24.470 1.00 65.03 90 ASP A CA 1
ATOM 631 C C . ASP A 1 106 ? -46.829 182.675 23.601 1.00 68.68 90 ASP A C 1
ATOM 632 O O . ASP A 1 106 ? -46.669 183.852 23.267 1.00 70.06 90 ASP A O 1
ATOM 637 N N . ALA A 1 107 ? -47.907 181.940 23.256 1.00 63.18 91 ALA A N 1
ATOM 638 C CA . ALA A 1 107 ? -49.035 182.446 22.478 1.00 62.62 91 ALA A CA 1
ATOM 639 C C . ALA A 1 107 ? -49.769 183.499 23.306 1.00 66.12 91 ALA A C 1
ATOM 640 O O . ALA A 1 107 ? -50.151 184.543 22.772 1.00 66.45 91 ALA A O 1
ATOM 642 N N . LEU A 1 108 ? -49.918 183.237 24.624 1.00 61.86 92 LEU A N 1
ATOM 643 C CA . LEU A 1 108 ? -50.549 184.137 25.590 1.00 61.46 92 LEU A CA 1
ATOM 644 C C . LEU A 1 108 ? -49.688 185.381 25.808 1.00 65.52 92 LEU A C 1
ATOM 645 O O . LEU A 1 108 ? -50.233 186.475 25.913 1.00 66.29 92 LEU A O 1
ATOM 650 N N . ARG A 1 109 ? -48.349 185.221 25.835 1.00 61.44 93 ARG A N 1
ATOM 651 C CA . ARG A 1 109 ? -47.390 186.323 25.985 1.00 61.61 93 ARG A CA 1
ATOM 652 C C . ARG A 1 109 ? -47.565 187.358 24.859 1.00 67.01 93 ARG A C 1
ATOM 653 O O . ARG A 1 109 ? -47.578 188.563 25.124 1.00 67.54 93 ARG A O 1
ATOM 661 N N . ALA A 1 110 ? -47.764 186.875 23.617 1.00 63.81 94 ALA A N 1
ATOM 662 C CA . ALA A 1 110 ? -47.968 187.695 22.422 1.00 64.76 94 ALA A CA 1
ATOM 663 C C . ALA A 1 110 ? -49.271 188.504 22.456 1.00 69.42 94 ALA A C 1
ATOM 664 O O . ALA A 1 110 ? -49.371 189.520 21.761 1.00 70.82 94 ALA A O 1
ATOM 666 N N . LYS A 1 111 ? -50.265 188.054 23.258 1.00 64.13 95 LYS A N 1
ATOM 667 C CA . LYS A 1 111 ? -51.573 188.700 23.393 1.00 63.31 95 LYS A CA 1
ATOM 668 C C . LYS A 1 111 ? -51.882 189.114 24.849 1.00 65.54 95 LYS A C 1
ATOM 669 O O . LYS A 1 111 ? -53.041 189.413 25.156 1.00 65.40 95 LYS A O 1
ATOM 675 N N . LEU A 1 112 ? -50.848 189.152 25.737 1.00 60.39 96 LEU A N 1
ATOM 676 C CA . LEU A 1 112 ? -50.968 189.494 27.170 1.00 58.93 96 LEU A CA 1
ATOM 677 C C . LEU A 1 112 ? -51.754 190.781 27.446 1.00 62.12 96 LEU A C 1
ATOM 678 O O . LEU A 1 112 ? -52.687 190.787 28.262 1.00 60.96 96 LEU A O 1
ATOM 683 N N . HIS A 1 113 ? -51.344 191.851 26.757 1.00 58.49 97 HIS A N 1
ATOM 684 C CA A HIS A 1 113 ? -51.890 193.207 26.791 0.50 58.69 97 HIS A CA 1
ATOM 685 C CA B HIS A 1 113 ? -51.957 193.158 26.910 0.50 58.69 97 HIS A CA 1
ATOM 686 C C . HIS A 1 113 ? -53.367 193.241 26.372 1.00 65.74 97 HIS A C 1
ATOM 687 O O . HIS A 1 113 ? -54.177 193.953 26.971 1.00 66.94 97 HIS A O 1
ATOM 700 N N . HIS A 1 114 ? -53.702 192.472 25.320 1.00 65.73 98 HIS A N 1
ATOM 701 C CA . HIS A 1 114 ? -55.061 192.424 24.776 1.00 67.44 98 HIS A CA 1
ATOM 702 C C . HIS A 1 114 ? -56.015 191.619 25.663 1.00 71.02 98 HIS A C 1
ATOM 703 O O . HIS A 1 114 ? -57.136 192.069 25.894 1.00 71.06 98 HIS A O 1
ATOM 710 N N . LEU A 1 115 ? -55.581 190.435 26.150 1.00 66.84 99 LEU A N 1
ATOM 711 C CA . LEU A 1 115 ? -56.406 189.574 27.004 1.00 66.38 99 LEU A CA 1
ATOM 712 C C . LEU A 1 115 ? -56.766 190.255 28.320 1.00 70.00 99 LEU A C 1
ATOM 713 O O . LEU A 1 115 ? -57.922 190.165 28.756 1.00 70.17 99 LEU A O 1
ATOM 718 N N . GLY A 1 116 ? -55.785 190.940 28.920 1.00 65.11 100 GLY A N 1
ATOM 719 C CA . GLY A 1 116 ? -55.957 191.691 30.159 1.00 64.49 100 GLY A CA 1
ATOM 720 C C . GLY A 1 116 ? -57.032 192.742 29.998 1.00 68.26 100 GLY A C 1
ATOM 721 O O . GLY A 1 116 ? -57.917 192.869 30.849 1.00 67.78 100 GLY A O 1
ATOM 722 N N . ARG A 1 117 ? -56.999 193.443 28.848 1.00 64.66 101 ARG A N 1
ATOM 723 C CA . ARG A 1 117 ? -57.998 194.436 28.473 1.00 64.87 101 ARG A CA 1
ATOM 724 C C . ARG A 1 117 ? -59.379 193.782 28.329 1.00 67.93 101 ARG A C 1
ATOM 725 O O . ARG A 1 117 ? -60.343 194.311 28.877 1.00 68.28 101 ARG A O 1
ATOM 733 N N . LEU A 1 118 ? -59.469 192.622 27.631 1.00 63.51 102 LEU A N 1
ATOM 734 C CA . LEU A 1 118 ? -60.733 191.912 27.423 1.00 63.30 102 LEU A CA 1
ATOM 735 C C . LEU A 1 118 ? -61.350 191.457 28.740 1.00 66.74 102 LEU A C 1
ATOM 736 O O . LEU A 1 118 ? -62.556 191.639 28.942 1.00 67.10 102 LEU A O 1
ATOM 741 N N . VAL A 1 119 ? -60.513 190.897 29.636 1.00 61.45 103 VAL A N 1
ATOM 742 C CA . VAL A 1 119 ? -60.912 190.432 30.964 1.00 59.92 103 VAL A CA 1
ATOM 743 C C . VAL A 1 119 ? -61.485 191.610 31.773 1.00 64.70 103 VAL A C 1
ATOM 744 O O . VAL A 1 119 ? -62.585 191.491 32.310 1.00 63.01 103 VAL A O 1
ATOM 748 N N . SER A 1 120 ? -60.771 192.765 31.777 1.00 63.30 104 SER A N 1
ATOM 749 C CA . SER A 1 120 ? -61.182 193.999 32.448 1.00 64.32 104 SER A CA 1
ATOM 750 C C . SER A 1 120 ? -62.509 194.522 31.906 1.00 71.39 104 SER A C 1
ATOM 751 O O . SER A 1 120 ? -63.408 194.824 32.692 1.00 71.60 104 SER A O 1
ATOM 754 N N . LEU A 1 121 ? -62.627 194.608 30.564 1.00 69.88 105 LEU A N 1
ATOM 755 C CA . LEU A 1 121 ? -63.814 195.072 29.842 1.00 71.36 105 LEU A CA 1
ATOM 756 C C . LEU A 1 121 ? -65.061 194.195 30.059 1.00 76.54 105 LEU A C 1
ATOM 757 O O . LEU A 1 121 ? -66.142 194.740 30.290 1.00 77.40 105 LEU A O 1
ATOM 762 N N . GLU A 1 122 ? -64.910 192.855 29.983 1.00 72.95 106 GLU A N 1
ATOM 763 C CA . GLU A 1 122 ? -66.014 191.907 30.133 1.00 73.13 106 GLU A CA 1
ATOM 764 C C . GLU A 1 122 ? -66.367 191.546 31.582 1.00 78.66 106 GLU A C 1
ATOM 765 O O . GLU A 1 122 ? -67.551 191.472 31.904 1.00 79.07 106 GLU A O 1
ATOM 771 N N . MET A 1 123 ? -65.363 191.290 32.436 1.00 76.56 107 MET A N 1
ATOM 772 C CA . MET A 1 123 ? -65.560 190.891 33.838 1.00 77.00 107 MET A CA 1
ATOM 773 C C . MET A 1 123 ? -65.749 192.083 34.808 1.00 79.52 107 MET A C 1
ATOM 774 O O . MET A 1 123 ? -66.587 192.004 35.712 1.00 79.20 107 MET A O 1
ATOM 779 N N . GLY A 1 124 ? -64.977 193.156 34.615 1.00 74.90 108 GLY A N 1
ATOM 780 C CA . GLY A 1 124 ? -65.067 194.359 35.437 1.00 74.65 108 GLY A CA 1
ATOM 781 C C . GLY A 1 124 ? -63.920 194.599 36.400 1.00 76.33 108 GLY A C 1
ATOM 782 O O . GLY A 1 124 ? -63.939 195.593 37.134 1.00 76.23 108 GLY A O 1
ATOM 783 N N . LYS A 1 125 ? -62.920 193.691 36.424 1.00 70.69 109 LYS A N 1
ATOM 784 C CA . LYS A 1 125 ? -61.767 193.843 37.316 1.00 69.76 109 LYS A CA 1
ATOM 785 C C . LYS A 1 125 ? -60.771 194.864 36.765 1.00 71.82 109 LYS A C 1
ATOM 786 O O . LYS A 1 125 ? -60.638 194.966 35.551 1.00 70.99 109 LYS A O 1
ATOM 792 N N . ILE A 1 126 ? -60.109 195.641 37.650 1.00 67.87 110 ILE A N 1
ATOM 793 C CA . ILE A 1 126 ? -59.142 196.688 37.264 1.00 68.13 110 ILE A CA 1
ATOM 794 C C . ILE A 1 126 ? -57.997 196.145 36.407 1.00 71.45 110 ILE A C 1
ATOM 795 O O . ILE A 1 126 ? -57.541 195.047 36.684 1.00 70.10 110 ILE A O 1
ATOM 800 N N . LEU A 1 127 ? -57.544 196.906 35.380 1.00 68.40 111 LEU A N 1
ATOM 801 C CA . LEU A 1 127 ? -56.467 196.531 34.448 1.00 67.60 111 LEU A CA 1
ATOM 802 C C . LEU A 1 127 ? -55.224 195.826 35.019 1.00 71.18 111 LEU A C 1
ATOM 803 O O . LEU A 1 127 ? -54.875 194.791 34.452 1.00 69.89 111 LEU A O 1
ATOM 808 N N . PRO A 1 128 ? -54.573 196.270 36.135 1.00 68.25 112 PRO A N 1
ATOM 809 C CA . PRO A 1 128 ? -53.444 195.489 36.680 1.00 67.63 112 PRO A CA 1
ATOM 810 C C . PRO A 1 128 ? -53.828 194.017 36.868 1.00 71.56 112 PRO A C 1
ATOM 811 O O . PRO A 1 128 ? -53.104 193.145 36.388 1.00 71.17 112 PRO A O 1
ATOM 815 N N . GLU A 1 129 ? -55.004 193.749 37.491 1.00 68.49 113 GLU A N 1
ATOM 816 C CA . GLU A 1 129 ? -55.598 192.413 37.623 1.00 67.86 113 GLU A CA 1
ATOM 817 C C . GLU A 1 129 ? -56.187 192.144 36.220 1.00 73.42 113 GLU A C 1
ATOM 818 O O . GLU A 1 129 ? -56.749 193.048 35.603 1.00 74.10 113 GLU A O 1
ATOM 824 N N . GLY A 1 130 ? -56.038 190.943 35.696 1.00 69.50 114 GLY A N 1
ATOM 825 C CA . GLY A 1 130 ? -56.497 190.699 34.332 1.00 69.36 114 GLY A CA 1
ATOM 826 C C . GLY A 1 130 ? -55.263 190.583 33.472 1.00 73.29 114 GLY A C 1
ATOM 827 O O . GLY A 1 130 ? -55.071 189.565 32.805 1.00 73.91 114 GLY A O 1
ATOM 828 N N . ILE A 1 131 ? -54.378 191.599 33.543 1.00 68.39 115 ILE A N 1
ATOM 829 C CA . ILE A 1 131 ? -53.052 191.554 32.933 1.00 67.69 115 ILE A CA 1
ATOM 830 C C . ILE A 1 131 ? -52.299 190.564 33.852 1.00 69.76 115 ILE A C 1
ATOM 831 O O . ILE A 1 131 ? -51.622 189.654 33.364 1.00 69.11 115 ILE A O 1
ATOM 836 N N . GLY A 1 132 ? -52.504 190.727 35.166 1.00 65.07 116 GLY A N 1
ATOM 837 C CA . GLY A 1 132 ? -51.931 189.885 36.205 1.00 64.15 116 GLY A CA 1
ATOM 838 C C . GLY A 1 132 ? -52.456 188.467 36.157 1.00 67.58 116 GLY A C 1
ATOM 839 O O . GLY A 1 132 ? -51.699 187.520 36.387 1.00 66.67 116 GLY A O 1
ATOM 840 N N . GLU A 1 133 ? -53.764 188.320 35.842 1.00 64.58 117 GLU A N 1
ATOM 841 C CA . GLU A 1 133 ? -54.484 187.047 35.731 1.00 63.64 117 GLU A CA 1
ATOM 842 C C . GLU A 1 133 ? -53.951 186.207 34.573 1.00 66.74 117 GLU A C 1
ATOM 843 O O . GLU A 1 133 ? -53.774 184.999 34.735 1.00 65.45 117 GLU A O 1
ATOM 849 N N . VAL A 1 134 ? -53.724 186.843 33.399 1.00 63.78 118 VAL A N 1
ATOM 850 C CA . VAL A 1 134 ? -53.174 186.185 32.211 1.00 63.48 118 VAL A CA 1
ATOM 851 C C . VAL A 1 134 ? -51.738 185.772 32.533 1.00 67.97 118 VAL A C 1
ATOM 852 O O . VAL A 1 134 ? -51.338 184.657 32.189 1.00 67.62 118 VAL A O 1
ATOM 856 N N . GLN A 1 135 ? -51.004 186.639 33.276 1.00 64.28 119 GLN A N 1
ATOM 857 C CA . GLN A 1 135 ? -49.642 186.386 33.734 1.00 63.58 119 GLN A CA 1
ATOM 858 C C . GLN A 1 135 ? -49.595 185.175 34.668 1.00 66.36 119 GLN A C 1
ATOM 859 O O . GLN A 1 135 ? -48.641 184.411 34.618 1.00 65.86 119 GLN A O 1
ATOM 865 N N . GLU A 1 136 ? -50.646 184.968 35.469 1.00 63.56 120 GLU A N 1
ATOM 866 C CA . GLU A 1 136 ? -50.791 183.801 36.348 1.00 63.53 120 GLU A CA 1
ATOM 867 C C . GLU A 1 136 ? -50.830 182.500 35.497 1.00 66.02 120 GLU A C 1
ATOM 868 O O . GLU A 1 136 ? -50.190 181.517 35.874 1.00 65.60 120 GLU A O 1
ATOM 874 N N . ILE A 1 137 ? -51.543 182.521 34.337 1.00 61.38 121 ILE A N 1
ATOM 875 C CA . ILE A 1 137 ? -51.652 181.398 33.391 1.00 60.19 121 ILE A CA 1
ATOM 876 C C . ILE A 1 137 ? -50.294 181.131 32.729 1.00 63.71 121 ILE A C 1
ATOM 877 O O . ILE A 1 137 ? -49.877 179.975 32.660 1.00 63.50 121 ILE A O 1
ATOM 882 N N . ILE A 1 138 ? -49.625 182.195 32.228 1.00 60.08 122 ILE A N 1
ATOM 883 C CA . ILE A 1 138 ? -48.318 182.123 31.559 1.00 60.29 122 ILE A CA 1
ATOM 884 C C . ILE A 1 138 ? -47.284 181.476 32.494 1.00 65.48 122 ILE A C 1
ATOM 885 O O . ILE A 1 138 ? -46.515 180.620 32.054 1.00 64.41 122 ILE A O 1
ATOM 890 N N . ASP A 1 139 ? -47.320 181.853 33.793 1.00 63.90 123 ASP A N 1
ATOM 891 C CA . ASP A 1 139 ? -46.462 181.328 34.857 1.00 64.34 123 ASP A CA 1
ATOM 892 C C . ASP A 1 139 ? -46.709 179.839 35.058 1.00 69.01 123 ASP A C 1
ATOM 893 O O . ASP A 1 139 ? -45.761 179.090 35.290 1.00 68.12 123 ASP A O 1
ATOM 898 N N . MET A 1 140 ? -47.982 179.413 34.959 1.00 67.55 124 MET A N 1
ATOM 899 C CA . MET A 1 140 ? -48.388 178.015 35.106 1.00 67.94 124 MET A CA 1
ATOM 900 C C . MET A 1 140 ? -47.890 177.181 33.931 1.00 69.83 124 MET A C 1
ATOM 901 O O . MET A 1 140 ? -47.514 176.027 34.124 1.00 68.32 124 MET A O 1
ATOM 906 N N . CYS A 1 141 ? -47.855 177.779 32.728 1.00 66.60 125 CYS A N 1
ATOM 907 C CA . CYS A 1 141 ? -47.360 177.135 31.517 1.00 66.79 125 CYS A CA 1
ATOM 908 C C . CYS A 1 141 ? -45.871 176.855 31.635 1.00 70.77 125 CYS A C 1
ATOM 909 O O . CYS A 1 141 ? -45.438 175.794 31.215 1.00 70.95 125 CYS A O 1
ATOM 912 N N . ASP A 1 142 ? -45.096 177.781 32.231 1.00 67.18 126 ASP A N 1
ATOM 913 C CA . ASP A 1 142 ? -43.652 177.638 32.428 1.00 67.21 126 ASP A CA 1
ATOM 914 C C . ASP A 1 142 ? -43.318 176.488 33.388 1.00 71.65 126 ASP A C 1
ATOM 915 O O . ASP A 1 142 ? -42.313 175.798 33.194 1.00 73.08 126 ASP A O 1
ATOM 920 N N . TYR A 1 143 ? -44.168 176.276 34.405 1.00 66.72 127 TYR A N 1
ATOM 921 C CA . TYR A 1 143 ? -44.009 175.225 35.411 1.00 66.09 127 TYR A CA 1
ATOM 922 C C . TYR A 1 143 ? -44.387 173.857 34.845 1.00 67.41 127 TYR A C 1
ATOM 923 O O . TYR A 1 143 ? -43.684 172.879 35.105 1.00 66.84 127 TYR A O 1
ATOM 932 N N . ALA A 1 144 ? -45.498 173.797 34.068 1.00 62.46 128 ALA A N 1
ATOM 933 C CA . ALA A 1 144 ? -46.048 172.596 33.423 1.00 61.17 128 ALA A CA 1
ATOM 934 C C . ALA A 1 144 ? -45.067 171.900 32.475 1.00 63.44 128 ALA A C 1
ATOM 935 O O . ALA A 1 144 ? -45.149 170.684 32.315 1.00 63.16 128 ALA A O 1
ATOM 937 N N . VAL A 1 145 ? -44.135 172.655 31.868 1.00 59.43 129 VAL A N 1
ATOM 938 C CA . VAL A 1 145 ? -43.096 172.114 30.984 1.00 59.80 129 VAL A CA 1
ATOM 939 C C . VAL A 1 145 ? -42.169 171.194 31.809 1.00 65.19 129 VAL A C 1
ATOM 940 O O . VAL A 1 145 ? -41.935 170.053 31.412 1.00 65.46 129 VAL A O 1
ATOM 944 N N . GLY A 1 146 ? -41.669 171.705 32.939 1.00 61.63 130 GLY A N 1
ATOM 945 C CA . GLY A 1 146 ? -40.796 170.969 33.844 1.00 61.54 130 GLY A CA 1
ATOM 946 C C . GLY A 1 146 ? -41.503 169.796 34.486 1.00 65.37 130 GLY A C 1
ATOM 947 O O . GLY A 1 146 ? -40.922 168.717 34.618 1.00 65.89 130 GLY A O 1
ATOM 948 N N . LEU A 1 147 ? -42.781 169.996 34.847 1.00 60.82 131 LEU A N 1
ATOM 949 C CA . LEU A 1 147 ? -43.653 168.994 35.453 1.00 60.47 131 LEU A CA 1
ATOM 950 C C . LEU A 1 147 ? -43.881 167.781 34.545 1.00 63.70 131 LEU A C 1
ATOM 951 O O . LEU A 1 147 ? -44.057 166.674 35.054 1.00 63.84 131 LEU A O 1
ATOM 956 N N . SER A 1 148 ? -43.892 167.992 33.210 1.00 59.42 132 SER A N 1
ATOM 957 C CA . SER A 1 148 ? -44.085 166.945 32.200 1.00 58.61 132 SER A CA 1
ATOM 958 C C . SER A 1 148 ? -42.980 165.900 32.256 1.00 62.44 132 SER A C 1
ATOM 959 O O . SER A 1 148 ? -43.212 164.741 31.922 1.00 63.55 132 SER A O 1
ATOM 962 N N . ARG A 1 149 ? -41.793 166.317 32.704 1.00 57.70 133 ARG A N 1
ATOM 963 C CA . ARG A 1 149 ? -40.603 165.489 32.860 1.00 57.33 133 ARG A CA 1
ATOM 964 C C . ARG A 1 149 ? -40.612 164.787 34.227 1.00 59.93 133 ARG A C 1
ATOM 965 O O . ARG A 1 149 ? -39.795 163.889 34.449 1.00 60.44 133 ARG A O 1
ATOM 973 N N . GLN A 1 150 ? -41.533 165.199 35.133 1.00 54.36 134 GLN A N 1
ATOM 974 C CA . GLN A 1 150 ? -41.634 164.711 36.514 1.00 53.69 134 GLN A CA 1
ATOM 975 C C . GLN A 1 150 ? -42.910 163.940 36.915 1.00 57.96 134 GLN A C 1
ATOM 976 O O . GLN A 1 150 ? -43.130 163.752 38.120 1.00 58.95 134 GLN A O 1
ATOM 982 N N . LEU A 1 151 ? -43.742 163.476 35.958 1.00 52.71 135 LEU A N 1
ATOM 983 C CA . LEU A 1 151 ? -44.945 162.705 36.315 1.00 51.51 135 LEU A CA 1
ATOM 984 C C . LEU A 1 151 ? -44.519 161.247 36.575 1.00 57.82 135 LEU A C 1
ATOM 985 O O . LEU A 1 151 ? -45.005 160.317 35.926 1.00 58.47 135 LEU A O 1
ATOM 990 N N . ASN A 1 152 ? -43.595 161.066 37.538 1.00 55.08 136 ASN A N 1
ATOM 991 C CA . ASN A 1 152 ? -42.954 159.804 37.890 1.00 55.56 136 ASN A CA 1
ATOM 992 C C . ASN A 1 152 ? -43.792 158.776 38.620 1.00 59.63 136 ASN A C 1
ATOM 993 O O . ASN A 1 152 ? -44.658 159.120 39.416 1.00 58.52 136 ASN A O 1
ATOM 998 N N . GLY A 1 153 ? -43.490 157.515 38.329 1.00 57.87 137 GLY A N 1
ATOM 999 C CA . GLY A 1 153 ? -44.045 156.331 38.970 1.00 58.43 137 GLY A CA 1
ATOM 1000 C C . GLY A 1 153 ? -43.001 155.824 39.944 1.00 63.88 137 GLY A C 1
ATOM 1001 O O . GLY A 1 153 ? -41.951 156.462 40.090 1.00 64.81 137 GLY A O 1
ATOM 1002 N N . SER A 1 154 ? -43.248 154.684 40.614 1.00 59.86 138 SER A N 1
ATOM 1003 C CA . SER A 1 154 ? -42.297 154.166 41.603 1.00 59.30 138 SER A CA 1
ATOM 1004 C C . SER A 1 154 ? -42.001 152.705 41.417 1.00 63.26 138 SER A C 1
ATOM 1005 O O . SER A 1 154 ? -42.909 151.966 41.055 1.00 63.84 138 SER A O 1
ATOM 1008 N N . ILE A 1 155 ? -40.752 152.269 41.702 1.00 58.57 139 ILE A N 1
ATOM 1009 C CA . ILE A 1 155 ? -40.406 150.845 41.655 1.00 58.88 139 ILE A CA 1
ATOM 1010 C C . ILE A 1 155 ? -40.224 150.419 43.110 1.00 62.71 139 ILE A C 1
ATOM 1011 O O . ILE A 1 155 ? -39.175 150.661 43.708 1.00 63.21 139 ILE A O 1
ATOM 1016 N N . ILE A 1 156 ? -41.283 149.837 43.687 1.00 58.48 140 ILE A N 1
ATOM 1017 C CA . ILE A 1 156 ? -41.360 149.404 45.082 1.00 58.35 140 ILE A CA 1
ATOM 1018 C C . ILE A 1 156 ? -40.664 148.042 45.283 1.00 64.05 140 ILE A C 1
ATOM 1019 O O . ILE A 1 156 ? -40.918 147.116 44.500 1.00 64.52 140 ILE A O 1
ATOM 1024 N N . PRO A 1 157 ? -39.829 147.867 46.344 1.00 61.08 141 PRO A N 1
ATOM 1025 C CA . PRO A 1 157 ? -39.262 146.533 46.602 1.00 62.42 141 PRO A CA 1
ATOM 1026 C C . PRO A 1 157 ? -40.377 145.546 47.004 1.00 68.98 141 PRO A C 1
ATOM 1027 O O . PRO A 1 157 ? -41.215 145.871 47.858 1.00 68.29 141 PRO A O 1
ATOM 1031 N N . SER A 1 158 ? -40.423 144.372 46.346 1.00 67.31 142 SER A N 1
ATOM 1032 C CA . SER A 1 158 ? -41.406 143.336 46.653 1.00 68.64 142 SER A CA 1
ATOM 1033 C C . SER A 1 158 ? -40.872 142.423 47.755 1.00 75.09 142 SER A C 1
ATOM 1034 O O . SER A 1 158 ? -39.656 142.262 47.872 1.00 75.65 142 SER A O 1
ATOM 1037 N N . GLU A 1 159 ? -41.771 141.813 48.551 1.00 72.63 143 GLU A N 1
ATOM 1038 C CA . GLU A 1 159 ? -41.370 140.891 49.623 1.00 73.64 143 GLU A CA 1
ATOM 1039 C C . GLU A 1 159 ? -41.188 139.462 49.104 1.00 78.01 143 GLU A C 1
ATOM 1040 O O . GLU A 1 159 ? -40.791 138.581 49.868 1.00 79.04 143 GLU A O 1
ATOM 1046 N N . ARG A 1 160 ? -41.489 139.238 47.810 1.00 73.90 144 ARG A N 1
ATOM 1047 C CA . ARG A 1 160 ? -41.366 137.934 47.156 1.00 75.01 144 ARG A CA 1
ATOM 1048 C C . ARG A 1 160 ? -40.224 137.949 46.125 1.00 78.35 144 ARG A C 1
ATOM 1049 O O . ARG A 1 160 ? -40.105 138.925 45.379 1.00 76.60 144 ARG A O 1
ATOM 1057 N N . PRO A 1 161 ? -39.362 136.904 46.071 1.00 76.19 145 PRO A N 1
ATOM 1058 C CA . PRO A 1 161 ? -38.273 136.911 45.075 1.00 75.95 145 PRO A CA 1
ATOM 1059 C C . PRO A 1 161 ? -38.791 136.787 43.642 1.00 80.70 145 PRO A C 1
ATOM 1060 O O . PRO A 1 161 ? -39.810 136.130 43.408 1.00 81.74 145 PRO A O 1
ATOM 1064 N N . ASN A 1 162 ? -38.089 137.438 42.692 1.00 76.18 146 ASN A N 1
ATOM 1065 C CA . ASN A 1 162 ? -38.413 137.489 41.260 1.00 75.31 146 ASN A CA 1
ATOM 1066 C C . ASN A 1 162 ? -39.811 138.066 41.009 1.00 76.92 146 ASN A C 1
ATOM 1067 O O . ASN A 1 162 ? -40.619 137.495 40.272 1.00 76.41 146 ASN A O 1
ATOM 1072 N N . HIS A 1 163 ? -40.079 139.207 41.663 1.00 72.37 147 HIS A N 1
ATOM 1073 C CA . HIS A 1 163 ? -41.315 139.982 41.584 1.00 71.32 147 HIS A CA 1
ATOM 1074 C C . HIS A 1 163 ? -40.951 141.457 41.470 1.00 76.64 147 HIS A C 1
ATOM 1075 O O . HIS A 1 163 ? -40.192 141.967 42.298 1.00 75.73 147 HIS A O 1
ATOM 1082 N N . MET A 1 164 ? -41.479 142.136 40.441 1.00 75.06 148 MET A N 1
ATOM 1083 C CA . MET A 1 164 ? -41.272 143.568 40.245 1.00 74.46 148 MET A CA 1
ATOM 1084 C C . MET A 1 164 ? -42.562 144.318 40.612 1.00 77.07 148 MET A C 1
ATOM 1085 O O . MET A 1 164 ? -43.585 144.160 39.943 1.00 76.00 148 MET A O 1
ATOM 1090 N N . MET A 1 165 ? -42.505 145.115 41.684 1.00 73.31 149 MET A N 1
ATOM 1091 C CA . MET A 1 165 ? -43.645 145.897 42.133 1.00 72.62 149 MET A CA 1
ATOM 1092 C C . MET A 1 165 ? -43.474 147.363 41.753 1.00 75.59 149 MET A C 1
ATOM 1093 O O . MET A 1 165 ? -42.426 147.956 42.015 1.00 74.62 149 MET A O 1
ATOM 1098 N N . MET A 1 166 ? -44.509 147.942 41.127 1.00 72.37 150 MET A N 1
ATOM 1099 C CA . MET A 1 166 ? -44.474 149.328 40.683 1.00 71.67 150 MET A CA 1
ATOM 1100 C C . MET A 1 166 ? -45.791 150.089 40.752 1.00 75.28 150 MET A C 1
ATOM 1101 O O . MET A 1 166 ? -46.862 149.503 40.611 1.00 75.32 150 MET A O 1
ATOM 1106 N N . GLU A 1 167 ? -45.686 151.414 40.948 1.00 70.78 151 GLU A N 1
ATOM 1107 C CA . GLU A 1 167 ? -46.796 152.361 40.975 1.00 69.45 151 GLU A CA 1
ATOM 1108 C C . GLU A 1 167 ? -46.793 153.013 39.591 1.00 71.60 151 GLU A C 1
ATOM 1109 O O . GLU A 1 167 ? -45.784 153.594 39.192 1.00 71.34 151 GLU A O 1
ATOM 1115 N N . VAL A 1 168 ? -47.888 152.851 38.833 1.00 66.69 152 VAL A N 1
ATOM 1116 C CA . VAL A 1 168 ? -47.998 153.346 37.457 1.00 65.29 152 VAL A CA 1
ATOM 1117 C C . VAL A 1 168 ? -49.101 154.405 37.288 1.00 68.19 152 VAL A C 1
ATOM 1118 O O . VAL A 1 168 ? -50.244 154.177 37.691 1.00 69.46 152 VAL A O 1
ATOM 1122 N N . TRP A 1 169 ? -48.747 155.558 36.685 1.00 62.32 153 TRP A N 1
ATOM 1123 C CA . TRP A 1 169 ? -49.665 156.668 36.406 1.00 60.68 153 TRP A CA 1
ATOM 1124 C C . TRP A 1 169 ? -50.085 156.656 34.952 1.00 64.76 153 TRP A C 1
ATOM 1125 O O . TRP A 1 169 ? -49.264 156.396 34.073 1.00 65.26 153 TRP A O 1
ATOM 1136 N N . ASN A 1 170 ? -51.366 156.909 34.700 1.00 61.14 154 ASN A N 1
ATOM 1137 C CA . ASN A 1 170 ? -51.929 156.910 33.355 1.00 61.65 154 ASN A CA 1
ATOM 1138 C C . ASN A 1 170 ? -52.978 158.002 33.220 1.00 65.42 154 ASN A C 1
ATOM 1139 O O . ASN A 1 170 ? -53.702 158.250 34.190 1.00 65.94 154 ASN A O 1
ATOM 1144 N N . PRO A 1 171 ? -53.136 158.613 32.017 1.00 60.16 155 PRO A N 1
ATOM 1145 C CA . PRO A 1 171 ? -54.183 159.637 31.843 1.00 59.05 155 PRO A CA 1
ATOM 1146 C C . PRO A 1 171 ? -55.585 159.116 32.141 1.00 62.39 155 PRO A C 1
ATOM 1147 O O . PRO A 1 171 ? -55.858 157.929 31.958 1.00 62.11 155 PRO A O 1
ATOM 1151 N N . LEU A 1 172 ? -56.460 160.002 32.630 1.00 59.18 156 LEU A N 1
ATOM 1152 C CA . LEU A 1 172 ? -57.858 159.671 32.942 1.00 59.64 156 LEU A CA 1
ATOM 1153 C C . LEU A 1 172 ? -58.677 159.616 31.659 1.00 64.24 156 LEU A C 1
ATOM 1154 O O . LEU A 1 172 ? -59.570 158.781 31.534 1.00 65.11 156 LEU A O 1
ATOM 1159 N N . GLY A 1 173 ? -58.341 160.494 30.718 1.00 60.64 157 GLY A N 1
ATOM 1160 C CA . GLY A 1 173 ? -58.971 160.563 29.411 1.00 61.53 157 GLY A CA 1
ATOM 1161 C C . GLY A 1 173 ? -59.443 161.950 29.059 1.00 66.18 157 GLY A C 1
ATOM 1162 O O . GLY A 1 173 ? -58.816 162.638 28.253 1.00 66.63 157 GLY A O 1
ATOM 1163 N N . VAL A 1 174 ? -60.572 162.350 29.646 1.00 62.81 158 VAL A N 1
ATOM 1164 C CA . VAL A 1 174 ? -61.214 163.640 29.416 1.00 62.09 158 VAL A CA 1
ATOM 1165 C C . VAL A 1 174 ? -61.455 164.318 30.757 1.00 65.54 158 VAL A C 1
ATOM 1166 O O . VAL A 1 174 ? -62.063 163.734 31.657 1.00 65.54 158 VAL A O 1
ATOM 1170 N N . VAL A 1 175 ? -60.985 165.557 30.877 1.00 61.49 159 VAL A N 1
ATOM 1171 C CA . VAL A 1 175 ? -61.171 166.374 32.068 1.00 60.18 159 VAL A CA 1
ATOM 1172 C C . VAL A 1 175 ? -62.169 167.500 31.742 1.00 63.64 159 VAL A C 1
ATOM 1173 O O . VAL A 1 175 ? -61.980 168.259 30.784 1.00 62.42 159 VAL A O 1
ATOM 1177 N N . GLY A 1 176 ? -63.250 167.538 32.514 1.00 60.89 160 GLY A N 1
ATOM 1178 C CA . GLY A 1 176 ? -64.301 168.538 32.401 1.00 60.80 160 GLY A CA 1
ATOM 1179 C C . GLY A 1 176 ? -63.978 169.704 33.301 1.00 63.40 160 GLY A C 1
ATOM 1180 O O . GLY A 1 176 ? -63.657 169.496 34.473 1.00 62.90 160 GLY A O 1
ATOM 1181 N N . VAL A 1 177 ? -63.974 170.932 32.748 1.00 59.06 161 VAL A N 1
ATOM 1182 C CA . VAL A 1 177 ? -63.663 172.133 33.527 1.00 57.55 161 VAL A CA 1
ATOM 1183 C C . VAL A 1 177 ? -64.822 173.126 33.457 1.00 62.25 161 VAL A C 1
ATOM 1184 O O . VAL A 1 177 ? -65.076 173.707 32.400 1.00 61.84 161 VAL A O 1
ATOM 1188 N N . ILE A 1 178 ? -65.533 173.294 34.586 1.00 60.03 162 ILE A N 1
ATOM 1189 C CA . ILE A 1 178 ? -66.639 174.244 34.727 1.00 61.21 162 ILE A CA 1
ATOM 1190 C C . ILE A 1 178 ? -66.102 175.417 35.559 1.00 68.77 162 ILE A C 1
ATOM 1191 O O . ILE A 1 178 ? -65.777 175.246 36.740 1.00 68.89 162 ILE A O 1
ATOM 1196 N N . THR A 1 179 ? -65.970 176.593 34.931 1.00 67.29 163 THR A N 1
ATOM 1197 C CA . THR A 1 179 ? -65.396 177.768 35.590 1.00 67.65 163 THR A CA 1
ATOM 1198 C C . THR A 1 179 ? -66.401 178.857 35.947 1.00 75.55 163 THR A C 1
ATOM 1199 O O . THR A 1 179 ? -67.495 178.929 35.369 1.00 75.66 163 THR A O 1
ATOM 1203 N N . ALA A 1 180 ? -65.997 179.717 36.907 1.00 73.91 164 ALA A N 1
ATOM 1204 C CA . ALA A 1 180 ? -66.756 180.857 37.412 1.00 74.88 164 ALA A CA 1
ATOM 1205 C C . ALA A 1 180 ? -66.351 182.142 36.668 1.00 79.63 164 ALA A C 1
ATOM 1206 O O . ALA A 1 180 ? -65.369 182.152 35.917 1.00 79.27 164 ALA A O 1
ATOM 1208 N N . PHE A 1 181 ? -67.112 183.221 36.883 1.00 76.67 165 PHE A N 1
ATOM 1209 C CA . PHE A 1 181 ? -66.900 184.507 36.242 1.00 76.61 165 PHE A CA 1
ATOM 1210 C C . PHE A 1 181 ? -65.646 185.252 36.684 1.00 80.70 165 PHE A C 1
ATOM 1211 O O . PHE A 1 181 ? -65.069 185.953 35.862 1.00 80.16 165 PHE A O 1
ATOM 1219 N N . ASN A 1 182 ? -65.274 185.173 37.988 1.00 78.20 166 ASN A N 1
ATOM 1220 C CA . ASN A 1 182 ? -64.170 185.933 38.594 1.00 78.20 166 ASN A CA 1
ATOM 1221 C C . ASN A 1 182 ? -62.775 185.726 38.036 1.00 82.53 166 ASN A C 1
ATOM 1222 O O . ASN A 1 182 ? -62.055 186.709 37.817 1.00 82.30 166 ASN A O 1
ATOM 1227 N N . PHE A 1 183 ? -62.405 184.465 37.774 1.00 79.34 167 PHE A N 1
ATOM 1228 C CA . PHE A 1 183 ? -61.141 184.121 37.121 1.00 78.66 167 PHE A CA 1
ATOM 1229 C C . PHE A 1 183 ? -61.542 183.369 35.851 1.00 83.32 167 PHE A C 1
ATOM 1230 O O . PHE A 1 183 ? -61.610 182.132 35.828 1.00 82.65 167 PHE A O 1
ATOM 1238 N N . PRO A 1 184 ? -61.952 184.150 34.814 1.00 80.70 168 PRO A N 1
ATOM 1239 C CA . PRO A 1 184 ? -62.481 183.537 33.584 1.00 80.79 168 PRO A CA 1
ATOM 1240 C C . PRO A 1 184 ? -61.487 182.789 32.702 1.00 84.87 168 PRO A C 1
ATOM 1241 O O . PRO A 1 184 ? -61.873 182.294 31.642 1.00 84.85 168 PRO A O 1
ATOM 1245 N N . CYS A 1 185 ? -60.222 182.713 33.124 1.00 81.53 169 CYS A N 1
ATOM 1246 C CA . CYS A 1 185 ? -59.179 182.031 32.373 1.00 81.35 169 CYS A CA 1
ATOM 1247 C C . CYS A 1 185 ? -58.073 181.463 33.253 1.00 83.34 169 CYS A C 1
ATOM 1248 O O . CYS A 1 185 ? -57.432 180.499 32.845 1.00 82.18 169 CYS A O 1
ATOM 1251 N N . ALA A 1 186 ? -57.860 182.041 34.455 1.00 79.74 170 ALA A N 1
ATOM 1252 C CA . ALA A 1 186 ? -56.844 181.581 35.409 1.00 79.13 170 ALA A CA 1
ATOM 1253 C C . ALA A 1 186 ? -57.181 180.194 35.938 1.00 81.65 170 ALA A C 1
ATOM 1254 O O . ALA A 1 186 ? -56.294 179.343 36.009 1.00 80.69 170 ALA A O 1
ATOM 1256 N N . VAL A 1 187 ? -58.466 179.956 36.274 1.00 77.88 171 VAL A N 1
ATOM 1257 C CA . VAL A 1 187 ? -58.940 178.657 36.761 1.00 77.37 171 VAL A CA 1
ATOM 1258 C C . VAL A 1 187 ? -58.760 177.602 35.667 1.00 80.37 171 VAL A C 1
ATOM 1259 O O . VAL A 1 187 ? -58.240 176.527 35.962 1.00 79.62 171 VAL A O 1
ATOM 1263 N N . LEU A 1 188 ? -59.123 177.931 34.403 1.00 76.57 172 LEU A N 1
ATOM 1264 C CA . LEU A 1 188 ? -58.908 177.018 33.281 1.00 76.18 172 LEU A CA 1
ATOM 1265 C C . LEU A 1 188 ? -57.409 176.760 33.110 1.00 80.83 172 LEU A C 1
ATOM 1266 O O . LEU A 1 188 ? -57.014 175.608 32.987 1.00 80.90 172 LEU A O 1
ATOM 1271 N N . GLY A 1 189 ? -56.612 177.829 33.129 1.00 77.75 173 GLY A N 1
ATOM 1272 C CA . GLY A 1 189 ? -55.162 177.791 33.001 1.00 77.68 173 GLY A CA 1
ATOM 1273 C C . GLY A 1 189 ? -54.519 176.781 33.925 1.00 83.47 173 GLY A C 1
ATOM 1274 O O . GLY A 1 189 ? -53.847 175.871 33.443 1.00 83.38 173 GLY A O 1
ATOM 1275 N N . TRP A 1 190 ? -54.793 176.879 35.249 1.00 81.40 174 TRP A N 1
ATOM 1276 C CA . TRP A 1 190 ? -54.265 175.936 36.245 1.00 82.11 174 TRP A CA 1
ATOM 1277 C C . TRP A 1 190 ? -54.702 174.501 35.960 1.00 81.69 174 TRP A C 1
ATOM 1278 O O . TRP A 1 190 ? -53.899 173.582 36.083 1.00 81.19 174 TRP A O 1
ATOM 1289 N N . ASN A 1 191 ? -55.967 174.317 35.578 1.00 75.39 175 ASN A N 1
ATOM 1290 C CA . ASN A 1 191 ? -56.533 173.007 35.286 1.00 74.27 175 ASN A CA 1
ATOM 1291 C C . ASN A 1 191 ? -56.045 172.419 33.971 1.00 76.08 175 ASN A C 1
ATOM 1292 O O . ASN A 1 191 ? -55.507 171.315 33.990 1.00 76.35 175 ASN A O 1
ATOM 1297 N N . ALA A 1 192 ? -56.212 173.150 32.844 1.00 70.02 176 ALA A N 1
ATOM 1298 C CA . ALA A 1 192 ? -55.806 172.717 31.509 1.00 68.84 176 ALA A CA 1
ATOM 1299 C C . ALA A 1 192 ? -54.309 172.434 31.382 1.00 71.85 176 ALA A C 1
ATOM 1300 O O . ALA A 1 192 ? -53.962 171.407 30.814 1.00 71.78 176 ALA A O 1
ATOM 1302 N N . CYS A 1 193 ? -53.425 173.289 31.942 1.00 68.00 177 CYS A N 1
ATOM 1303 C CA . CYS A 1 193 ? -51.972 173.055 31.891 1.00 67.96 177 CYS A CA 1
ATOM 1304 C C . CYS A 1 193 ? -51.622 171.689 32.464 1.00 68.47 177 CYS A C 1
ATOM 1305 O O . CYS A 1 193 ? -50.909 170.920 31.816 1.00 68.47 177 CYS A O 1
ATOM 1308 N N . ILE A 1 194 ? -52.175 171.374 33.652 1.00 61.40 178 ILE A N 1
ATOM 1309 C CA . ILE A 1 194 ? -51.947 170.111 34.335 1.00 59.65 178 ILE A CA 1
ATOM 1310 C C . ILE A 1 194 ? -52.623 168.975 33.582 1.00 63.24 178 ILE A C 1
ATOM 1311 O O . ILE A 1 194 ? -51.955 167.996 33.261 1.00 63.30 178 ILE A O 1
ATOM 1316 N N . ALA A 1 195 ? -53.914 169.130 33.242 1.00 58.84 179 ALA A N 1
ATOM 1317 C CA . ALA A 1 195 ? -54.681 168.113 32.523 1.00 58.36 179 ALA A CA 1
ATOM 1318 C C . ALA A 1 195 ? -54.031 167.715 31.201 1.00 61.20 179 ALA A C 1
ATOM 1319 O O . ALA A 1 195 ? -53.856 166.522 30.956 1.00 61.81 179 ALA A O 1
ATOM 1321 N N . LEU A 1 196 ? -53.628 168.704 30.381 1.00 56.22 180 LEU A N 1
ATOM 1322 C CA . LEU A 1 196 ? -53.008 168.460 29.079 1.00 55.87 180 LEU A CA 1
ATOM 1323 C C . LEU A 1 196 ? -51.667 167.762 29.187 1.00 59.62 180 LEU A C 1
ATOM 1324 O O . LEU A 1 196 ? -51.439 166.797 28.466 1.00 59.35 180 LEU A O 1
ATOM 1329 N N . VAL A 1 197 ? -50.806 168.208 30.119 1.00 56.48 181 VAL A N 1
ATOM 1330 C CA . VAL A 1 197 ? -49.479 167.631 30.373 1.00 56.27 181 VAL A CA 1
ATOM 1331 C C . VAL A 1 197 ? -49.626 166.188 30.856 1.00 60.89 181 VAL A C 1
ATOM 1332 O O . VAL A 1 197 ? -48.825 165.341 30.479 1.00 60.66 181 VAL A O 1
ATOM 1336 N N . CYS A 1 198 ? -50.698 165.910 31.628 1.00 58.31 182 CYS A N 1
ATOM 1337 C CA . CYS A 1 198 ? -51.036 164.590 32.166 1.00 58.52 182 CYS A CA 1
ATOM 1338 C C . CYS A 1 198 ? -51.734 163.667 31.153 1.00 64.36 182 CYS A C 1
ATOM 1339 O O . CYS A 1 198 ? -52.201 162.597 31.533 1.00 64.91 182 CYS A O 1
ATOM 1342 N N . GLY A 1 199 ? -51.799 164.089 29.892 1.00 61.41 183 GLY A N 1
ATOM 1343 C CA . GLY A 1 199 ? -52.359 163.307 28.796 1.00 62.02 183 GLY A CA 1
ATOM 1344 C C . GLY A 1 199 ? -53.854 163.296 28.642 1.00 66.42 183 GLY A C 1
ATOM 1345 O O . GLY A 1 199 ? -54.392 162.411 27.974 1.00 67.74 183 GLY A O 1
ATOM 1346 N N . ASN A 1 200 ? -54.530 164.278 29.226 1.00 61.95 184 ASN A N 1
ATOM 1347 C CA . ASN A 1 200 ? -55.982 164.353 29.151 1.00 61.71 184 ASN A CA 1
ATOM 1348 C C . ASN A 1 200 ? -56.436 165.420 28.194 1.00 65.90 184 ASN A C 1
ATOM 1349 O O . ASN A 1 200 ? -55.765 166.444 28.023 1.00 64.46 184 ASN A O 1
ATOM 1354 N N . CYS A 1 201 ? -57.612 165.192 27.605 1.00 63.69 185 CYS A N 1
ATOM 1355 C CA . CYS A 1 201 ? -58.284 166.162 26.767 1.00 64.29 185 CYS A CA 1
ATOM 1356 C C . CYS A 1 201 ? -59.092 167.042 27.700 1.00 64.98 185 CYS A C 1
ATOM 1357 O O . CYS A 1 201 ? -59.420 166.619 28.813 1.00 63.88 185 CYS A O 1
ATOM 1360 N N . VAL A 1 202 ? -59.356 168.282 27.286 1.00 59.92 186 VAL A N 1
ATOM 1361 C CA . VAL A 1 202 ? -60.072 169.226 28.130 1.00 58.76 186 VAL A CA 1
ATOM 1362 C C . VAL A 1 202 ? -61.361 169.677 27.473 1.00 62.73 186 VAL A C 1
ATOM 1363 O O . VAL A 1 202 ? -61.339 170.185 26.351 1.00 62.54 186 VAL A O 1
ATOM 1367 N N . VAL A 1 203 ? -62.483 169.501 28.193 1.00 59.29 187 VAL A N 1
ATOM 1368 C CA . VAL A 1 203 ? -63.796 170.012 27.805 1.00 59.13 187 VAL A CA 1
ATOM 1369 C C . VAL A 1 203 ? -64.126 171.161 28.778 1.00 60.24 187 VAL A C 1
ATOM 1370 O O . VAL A 1 203 ? -64.294 170.942 29.979 1.00 59.13 187 VAL A O 1
ATOM 1374 N N . TRP A 1 204 ? -64.089 172.393 28.259 1.00 55.50 188 TRP A N 1
ATOM 1375 C CA . TRP A 1 204 ? -64.289 173.614 29.031 1.00 54.18 188 TRP A CA 1
ATOM 1376 C C . TRP A 1 204 ? -65.659 174.251 28.839 1.00 58.59 188 TRP A C 1
ATOM 1377 O O . TRP A 1 204 ? -66.112 174.466 27.715 1.00 57.58 188 TRP A O 1
ATOM 1388 N N . LYS A 1 205 ? -66.283 174.609 29.961 1.00 56.54 189 LYS A N 1
ATOM 1389 C CA . LYS A 1 205 ? -67.539 175.338 30.008 1.00 57.47 189 LYS A CA 1
ATOM 1390 C C . LYS A 1 205 ? -67.275 176.565 30.875 1.00 63.86 189 LYS A C 1
ATOM 1391 O O . LYS A 1 205 ? -67.094 176.442 32.091 1.00 63.51 189 LYS A O 1
ATOM 1397 N N . GLY A 1 206 ? -67.147 177.714 30.222 1.00 62.10 190 GLY A N 1
ATOM 1398 C CA . GLY A 1 206 ? -66.891 178.978 30.894 1.00 62.65 190 GLY A CA 1
ATOM 1399 C C . GLY A 1 206 ? -68.171 179.569 31.448 1.00 70.27 190 GLY A C 1
ATOM 1400 O O . GLY A 1 206 ? -69.268 179.118 31.094 1.00 71.41 190 GLY A O 1
ATOM 1401 N N . ALA A 1 207 ? -68.042 180.604 32.311 1.00 67.11 191 ALA A N 1
ATOM 1402 C CA . ALA A 1 207 ? -69.190 181.294 32.904 1.00 66.98 191 ALA A CA 1
ATOM 1403 C C . ALA A 1 207 ? -70.073 181.886 31.803 1.00 70.69 191 ALA A C 1
ATOM 1404 O O . ALA A 1 207 ? -69.547 182.326 30.772 1.00 70.01 191 ALA A O 1
ATOM 1406 N N . PRO A 1 208 ? -71.417 181.860 31.976 1.00 67.23 192 PRO A N 1
ATOM 1407 C CA . PRO A 1 208 ? -72.297 182.383 30.920 1.00 67.39 192 PRO A CA 1
ATOM 1408 C C . PRO A 1 208 ? -72.162 183.883 30.662 1.00 70.54 192 PRO A C 1
ATOM 1409 O O . PRO A 1 208 ? -72.535 184.338 29.578 1.00 71.55 192 PRO A O 1
ATOM 1413 N N . THR A 1 209 ? -71.632 184.641 31.647 1.00 64.97 193 THR A N 1
ATOM 1414 C CA . THR A 1 209 ? -71.451 186.099 31.579 1.00 64.64 193 THR A CA 1
ATOM 1415 C C . THR A 1 209 ? -70.062 186.503 31.091 1.00 67.07 193 THR A C 1
ATOM 1416 O O . THR A 1 209 ? -69.751 187.694 31.008 1.00 67.28 193 THR A O 1
ATOM 1420 N N . THR A 1 210 ? -69.242 185.512 30.730 1.00 62.26 194 THR A N 1
ATOM 1421 C CA . THR A 1 210 ? -67.859 185.719 30.315 1.00 61.13 194 THR A CA 1
ATOM 1422 C C . THR A 1 210 ? -67.499 184.972 28.959 1.00 63.92 194 THR A C 1
ATOM 1423 O O . THR A 1 210 ? -66.352 184.516 28.797 1.00 61.73 194 THR A O 1
ATOM 1427 N N . PRO A 1 211 ? -68.439 184.887 27.961 1.00 60.96 195 PRO A N 1
ATOM 1428 C CA . PRO A 1 211 ? -68.149 184.124 26.732 1.00 61.08 195 PRO A CA 1
ATOM 1429 C C . PRO A 1 211 ? -67.012 184.583 25.833 1.00 65.24 195 PRO A C 1
ATOM 1430 O O . PRO A 1 211 ? -66.371 183.740 25.201 1.00 64.89 195 PRO A O 1
ATOM 1434 N N . LEU A 1 212 ? -66.783 185.898 25.746 1.00 61.88 196 LEU A N 1
ATOM 1435 C CA . LEU A 1 212 ? -65.736 186.445 24.886 1.00 61.25 196 LEU A CA 1
ATOM 1436 C C . LEU A 1 212 ? -64.362 186.062 25.372 1.00 63.89 196 LEU A C 1
ATOM 1437 O O . LEU A 1 212 ? -63.508 185.749 24.544 1.00 63.97 196 LEU A O 1
ATOM 1442 N N . ILE A 1 213 ? -64.164 186.006 26.708 1.00 59.70 197 ILE A N 1
ATOM 1443 C CA . ILE A 1 213 ? -62.881 185.593 27.299 1.00 58.44 197 ILE A CA 1
ATOM 1444 C C . ILE A 1 213 ? -62.676 184.115 26.965 1.00 62.48 197 ILE A C 1
ATOM 1445 O O . ILE A 1 213 ? -61.581 183.748 26.551 1.00 62.55 197 ILE A O 1
ATOM 1450 N N . THR A 1 214 ? -63.754 183.299 27.069 1.00 58.38 198 THR A N 1
ATOM 1451 C CA . THR A 1 214 ? -63.752 181.865 26.764 1.00 57.26 198 THR A CA 1
ATOM 1452 C C . THR A 1 214 ? -63.344 181.613 25.311 1.00 60.54 198 THR A C 1
ATOM 1453 O O . THR A 1 214 ? -62.491 180.765 25.074 1.00 59.19 198 THR A O 1
ATOM 1457 N N . ILE A 1 215 ? -63.907 182.380 24.358 1.00 58.30 199 ILE A N 1
ATOM 1458 C CA . ILE A 1 215 ? -63.602 182.263 22.929 1.00 58.88 199 ILE A CA 1
ATOM 1459 C C . ILE A 1 215 ? -62.143 182.640 22.642 1.00 65.26 199 ILE A C 1
ATOM 1460 O O . ILE A 1 215 ? -61.415 181.831 22.064 1.00 65.37 199 ILE A O 1
ATOM 1465 N N . ALA A 1 216 ? -61.715 183.845 23.082 1.00 63.24 200 ALA A N 1
ATOM 1466 C CA . ALA A 1 216 ? -60.359 184.376 22.898 1.00 63.52 200 ALA A CA 1
ATOM 1467 C C . ALA A 1 216 ? -59.270 183.476 23.488 1.00 68.35 200 ALA A C 1
ATOM 1468 O O . ALA A 1 216 ? -58.198 183.343 22.894 1.00 69.52 200 ALA A O 1
ATOM 1470 N N . MET A 1 217 ? -59.547 182.857 24.643 1.00 64.01 201 MET A N 1
ATOM 1471 C CA . MET A 1 217 ? -58.655 181.920 25.317 1.00 63.40 201 MET A CA 1
ATOM 1472 C C . MET A 1 217 ? -58.554 180.628 24.483 1.00 66.14 201 MET A C 1
ATOM 1473 O O . MET A 1 217 ? -57.447 180.137 24.261 1.00 65.57 201 MET A O 1
ATOM 1478 N N . THR A 1 218 ? -59.701 180.120 23.978 1.00 62.09 202 THR A N 1
ATOM 1479 C CA . THR A 1 218 ? -59.780 178.918 23.140 1.00 61.75 202 THR A CA 1
ATOM 1480 C C . THR A 1 218 ? -59.055 179.110 21.802 1.00 65.48 202 THR A C 1
ATOM 1481 O O . THR A 1 218 ? -58.398 178.180 21.335 1.00 65.14 202 THR A O 1
ATOM 1485 N N . LYS A 1 219 ? -59.160 180.311 21.202 1.00 61.94 203 LYS A N 1
ATOM 1486 C CA . LYS A 1 219 ? -58.514 180.625 19.925 1.00 62.28 203 LYS A CA 1
ATOM 1487 C C . LYS A 1 219 ? -56.995 180.580 20.022 1.00 66.15 203 LYS A C 1
ATOM 1488 O O . LYS A 1 219 ? -56.343 180.215 19.048 1.00 66.90 203 LYS A O 1
ATOM 1494 N N . ILE A 1 220 ? -56.439 180.916 21.201 1.00 61.40 204 ILE A N 1
ATOM 1495 C CA . ILE A 1 220 ? -55.003 180.872 21.471 1.00 60.57 204 ILE A CA 1
ATOM 1496 C C . ILE A 1 220 ? -54.553 179.402 21.543 1.00 63.13 204 ILE A C 1
ATOM 1497 O O . ILE A 1 220 ? -53.539 179.038 20.946 1.00 63.13 204 ILE A O 1
ATOM 1502 N N . VAL A 1 221 ? -55.327 178.563 22.257 1.00 58.27 205 VAL A N 1
ATOM 1503 C CA . VAL A 1 221 ? -55.027 177.142 22.417 1.00 57.12 205 VAL A CA 1
ATOM 1504 C C . VAL A 1 221 ? -55.138 176.450 21.062 1.00 61.62 205 VAL A C 1
ATOM 1505 O O . VAL A 1 221 ? -54.193 175.775 20.646 1.00 61.27 205 VAL A O 1
ATOM 1509 N N . ALA A 1 222 ? -56.253 176.698 20.346 1.00 59.29 206 ALA A N 1
ATOM 1510 C CA . ALA A 1 222 ? -56.547 176.154 19.021 1.00 60.38 206 ALA A CA 1
ATOM 1511 C C . ALA A 1 222 ? -55.429 176.460 18.024 1.00 65.79 206 ALA A C 1
ATOM 1512 O O . ALA A 1 222 ? -55.088 175.598 17.217 1.00 66.53 206 ALA A O 1
ATOM 1514 N N . SER A 1 223 ? -54.836 177.666 18.119 1.00 62.41 207 SER A N 1
ATOM 1515 C CA . SER A 1 223 ? -53.735 178.144 17.289 1.00 63.29 207 SER A CA 1
ATOM 1516 C C . SER A 1 223 ? -52.517 177.222 17.414 1.00 68.25 207 SER A C 1
ATOM 1517 O O . SER A 1 223 ? -51.997 176.758 16.399 1.00 69.61 207 SER A O 1
ATOM 1520 N N . VAL A 1 224 ? -52.095 176.931 18.660 1.00 63.41 208 VAL A N 1
ATOM 1521 C CA . VAL A 1 224 ? -50.974 176.048 18.994 1.00 62.23 208 VAL A CA 1
ATOM 1522 C C . VAL A 1 224 ? -51.260 174.614 18.508 1.00 67.66 208 VAL A C 1
ATOM 1523 O O . VAL A 1 224 ? -50.404 174.033 17.844 1.00 68.42 208 VAL A O 1
ATOM 1527 N N . LEU A 1 225 ? -52.453 174.057 18.828 1.00 64.24 209 LEU A N 1
ATOM 1528 C CA . LEU A 1 225 ? -52.853 172.700 18.423 1.00 64.94 209 LEU A CA 1
ATOM 1529 C C . LEU A 1 225 ? -52.824 172.491 16.898 1.00 72.13 209 LEU A C 1
ATOM 1530 O O . LEU A 1 225 ? -52.367 171.442 16.436 1.00 73.24 209 LEU A O 1
ATOM 1535 N N . GLU A 1 226 ? -53.290 173.497 16.130 1.00 69.18 210 GLU A N 1
ATOM 1536 C CA . GLU A 1 226 ? -53.298 173.472 14.668 1.00 70.58 210 GLU A CA 1
ATOM 1537 C C . GLU A 1 226 ? -51.876 173.559 14.100 1.00 75.11 210 GLU A C 1
ATOM 1538 O O . GLU A 1 226 ? -51.540 172.790 13.199 1.00 76.50 210 GLU A O 1
ATOM 1544 N N . LYS A 1 227 ? -51.027 174.441 14.678 1.00 69.80 211 LYS A N 1
ATOM 1545 C CA . LYS A 1 227 ? -49.623 174.650 14.299 1.00 69.28 211 LYS A CA 1
ATOM 1546 C C . LYS A 1 227 ? -48.773 173.385 14.446 1.00 71.80 211 LYS A C 1
ATOM 1547 O O . LYS A 1 227 ? -47.722 173.282 13.814 1.00 71.69 211 LYS A O 1
ATOM 1553 N N . ASN A 1 228 ? -49.231 172.427 15.273 1.00 67.58 212 ASN A N 1
ATOM 1554 C CA . ASN A 1 228 ? -48.538 171.168 15.544 1.00 67.22 212 ASN A CA 1
ATOM 1555 C C . ASN A 1 228 ? -49.254 169.934 14.964 1.00 73.32 212 ASN A C 1
ATOM 1556 O O . ASN A 1 228 ? -48.894 168.800 15.303 1.00 73.12 212 ASN A O 1
ATOM 1561 N N . ASN A 1 229 ? -50.233 170.158 14.056 1.00 71.52 213 ASN A N 1
ATOM 1562 C CA . ASN A 1 229 ? -51.022 169.116 13.383 1.00 72.86 213 ASN A CA 1
ATOM 1563 C C . ASN A 1 229 ? -51.695 168.129 14.349 1.00 75.27 213 ASN A C 1
ATOM 1564 O O . ASN A 1 229 ? -51.696 166.915 14.133 1.00 75.14 213 ASN A O 1
ATOM 1569 N N . LEU A 1 230 ? -52.264 168.681 15.424 1.00 70.42 214 LEU A N 1
ATOM 1570 C CA . LEU A 1 230 ? -52.980 167.940 16.457 1.00 69.06 214 LEU A CA 1
ATOM 1571 C C . LEU A 1 230 ? -54.471 168.230 16.337 1.00 72.81 214 LEU A C 1
ATOM 1572 O O . LEU A 1 230 ? -54.832 169.366 15.996 1.00 71.84 214 LEU A O 1
ATOM 1577 N N . PRO A 1 231 ? -55.357 167.244 16.626 1.00 69.76 215 PRO A N 1
ATOM 1578 C CA . PRO A 1 231 ? -56.800 167.522 16.543 1.00 70.28 215 PRO A CA 1
ATOM 1579 C C . PRO A 1 231 ? -57.239 168.591 17.546 1.00 73.65 215 PRO A C 1
ATOM 1580 O O . PRO A 1 231 ? -56.823 168.558 18.705 1.00 72.31 215 PRO A O 1
ATOM 1584 N N . GLY A 1 232 ? -58.047 169.539 17.078 1.00 70.48 216 GLY A N 1
ATOM 1585 C CA . GLY A 1 232 ? -58.578 170.622 17.898 1.00 69.09 216 GLY A CA 1
ATOM 1586 C C . GLY A 1 232 ? -59.427 170.128 19.053 1.00 71.70 216 GLY A C 1
ATOM 1587 O O . GLY A 1 232 ? -59.519 170.812 20.077 1.00 70.80 216 GLY A O 1
ATOM 1588 N N . ALA A 1 233 ? -60.025 168.907 18.906 1.00 67.25 217 ALA A N 1
ATOM 1589 C CA . ALA A 1 233 ? -60.865 168.226 19.905 1.00 65.79 217 ALA A CA 1
ATOM 1590 C C . ALA A 1 233 ? -60.164 167.977 21.251 1.00 66.50 217 ALA A C 1
ATOM 1591 O O . ALA A 1 233 ? -60.836 167.685 22.239 1.00 65.31 217 ALA A O 1
ATOM 1593 N N . ILE A 1 234 ? -58.816 168.113 21.294 1.00 61.81 218 ILE A N 1
ATOM 1594 C CA . ILE A 1 234 ? -57.987 167.982 22.503 1.00 59.66 218 ILE A CA 1
ATOM 1595 C C . ILE A 1 234 ? -58.434 169.079 23.491 1.00 61.87 218 ILE A C 1
ATOM 1596 O O . ILE A 1 234 ? -58.496 168.837 24.698 1.00 60.30 218 ILE A O 1
ATOM 1601 N N . PHE A 1 235 ? -58.795 170.260 22.956 1.00 58.28 219 PHE A N 1
ATOM 1602 C CA . PHE A 1 235 ? -59.295 171.382 23.735 1.00 57.21 219 PHE A CA 1
ATOM 1603 C C . PHE A 1 235 ? -60.674 171.795 23.231 1.00 61.90 219 PHE A C 1
ATOM 1604 O O . PHE A 1 235 ? -60.795 172.685 22.387 1.00 62.49 219 PHE A O 1
ATOM 1612 N N . THR A 1 236 ? -61.706 171.124 23.735 1.00 57.88 220 THR A N 1
ATOM 1613 C CA . THR A 1 236 ? -63.093 171.413 23.395 1.00 58.47 220 THR A CA 1
ATOM 1614 C C . THR A 1 236 ? -63.589 172.488 24.380 1.00 61.72 220 THR A C 1
ATOM 1615 O O . THR A 1 236 ? -63.245 172.437 25.562 1.00 60.32 220 THR A O 1
ATOM 1619 N N . SER A 1 237 ? -64.351 173.480 23.890 1.00 59.10 221 SER A N 1
ATOM 1620 C CA . SER A 1 237 ? -64.908 174.527 24.743 1.00 58.68 221 SER A CA 1
ATOM 1621 C C . SER A 1 237 ? -66.324 174.927 24.313 1.00 65.74 221 SER A C 1
ATOM 1622 O O . SER A 1 237 ? -66.650 174.869 23.126 1.00 65.54 221 SER A O 1
ATOM 1625 N N . PHE A 1 238 ? -67.171 175.298 25.290 1.00 64.53 222 PHE A N 1
ATOM 1626 C CA . PHE A 1 238 ? -68.559 175.695 25.047 1.00 66.30 222 PHE A CA 1
ATOM 1627 C C . PHE A 1 238 ? -68.985 176.926 25.833 1.00 73.94 222 PHE A C 1
ATOM 1628 O O . PHE A 1 238 ? -68.581 177.116 26.986 1.00 73.12 222 PHE A O 1
ATOM 1636 N N . CYS A 1 239 ? -69.842 177.738 25.214 1.00 74.15 223 CYS A N 1
ATOM 1637 C CA . CYS A 1 239 ? -70.442 178.910 25.838 1.00 75.50 223 CYS A CA 1
ATOM 1638 C C . CYS A 1 239 ? -71.907 178.574 26.068 1.00 82.53 223 CYS A C 1
ATOM 1639 O O . CYS A 1 239 ? -72.588 178.123 25.144 1.00 83.09 223 CYS A O 1
ATOM 1642 N N . GLY A 1 240 ? -72.355 178.729 27.308 1.00 80.70 224 GLY A N 1
ATOM 1643 C CA . GLY A 1 240 ? -73.729 178.431 27.690 1.00 82.49 224 GLY A CA 1
ATOM 1644 C C . GLY A 1 240 ? -73.983 178.511 29.179 1.00 87.89 224 GLY A C 1
ATOM 1645 O O . GLY A 1 240 ? -73.074 178.823 29.958 1.00 86.91 224 GLY A O 1
ATOM 1646 N N . GLY A 1 241 ? -75.225 178.221 29.560 1.00 85.95 225 GLY A N 1
ATOM 1647 C CA . GLY A 1 241 ? -75.664 178.233 30.949 1.00 85.98 225 GLY A CA 1
ATOM 1648 C C . GLY A 1 241 ? -75.455 176.910 31.654 1.00 89.73 225 GLY A C 1
ATOM 1649 O O . GLY A 1 241 ? -74.581 176.116 31.269 1.00 88.14 225 GLY A O 1
ATOM 1650 N N . THR A 1 242 ? -76.285 176.657 32.687 1.00 87.12 226 THR A N 1
ATOM 1651 C CA . THR A 1 242 ? -76.215 175.431 33.477 1.00 86.71 226 THR A CA 1
ATOM 1652 C C . THR A 1 242 ? -76.500 174.130 32.687 1.00 90.12 226 THR A C 1
ATOM 1653 O O . THR A 1 242 ? -76.069 173.057 33.116 1.00 89.39 226 THR A O 1
ATOM 1657 N N . GLU A 1 243 ? -77.157 174.244 31.507 1.00 86.54 227 GLU A N 1
ATOM 1658 C CA . GLU A 1 243 ? -77.488 173.140 30.609 1.00 86.65 227 GLU A CA 1
ATOM 1659 C C . GLU A 1 243 ? -76.257 172.294 30.231 1.00 87.11 227 GLU A C 1
ATOM 1660 O O . GLU A 1 243 ? -76.260 171.085 30.476 1.00 87.05 227 GLU A O 1
ATOM 1666 N N . ILE A 1 244 ? -75.202 172.939 29.678 1.00 80.30 228 ILE A N 1
ATOM 1667 C CA . ILE A 1 244 ? -73.950 172.287 29.271 1.00 77.91 228 ILE A CA 1
ATOM 1668 C C . ILE A 1 244 ? -73.165 171.803 30.502 1.00 78.52 228 ILE A C 1
ATOM 1669 O O . ILE A 1 244 ? -72.490 170.776 30.427 1.00 77.85 228 ILE A O 1
ATOM 1674 N N . GLY A 1 245 ? -73.279 172.532 31.613 1.00 73.17 229 GLY A N 1
ATOM 1675 C CA . GLY A 1 245 ? -72.639 172.195 32.881 1.00 71.59 229 GLY A CA 1
ATOM 1676 C C . GLY A 1 245 ? -73.176 170.905 33.467 1.00 75.69 229 GLY A C 1
ATOM 1677 O O . GLY A 1 245 ? -72.400 170.058 33.917 1.00 75.24 229 GLY A O 1
ATOM 1678 N N . GLN A 1 246 ? -74.517 170.740 33.435 1.00 72.94 230 GLN A N 1
ATOM 1679 C CA . GLN A 1 246 ? -75.237 169.553 33.907 1.00 73.39 230 GLN A CA 1
ATOM 1680 C C . GLN A 1 246 ? -74.859 168.351 33.036 1.00 75.17 230 GLN A C 1
ATOM 1681 O O . GLN A 1 246 ? -74.622 167.266 33.565 1.00 74.60 230 GLN A O 1
ATOM 1687 N N . ALA A 1 247 ? -74.763 168.571 31.701 1.00 70.51 231 ALA A N 1
ATOM 1688 C CA . ALA A 1 247 ? -74.365 167.582 30.699 1.00 70.14 231 ALA A CA 1
ATOM 1689 C C . ALA A 1 247 ? -72.982 167.007 31.022 1.00 74.33 231 ALA A C 1
ATOM 1690 O O . ALA A 1 247 ? -72.819 165.789 30.966 1.00 75.83 231 ALA A O 1
ATOM 1692 N N . ILE A 1 248 ? -72.015 167.868 31.421 1.00 68.89 232 ILE A N 1
ATOM 1693 C CA . ILE A 1 248 ? -70.661 167.462 31.817 1.00 67.45 232 ILE A CA 1
ATOM 1694 C C . ILE A 1 248 ? -70.734 166.584 33.079 1.00 72.35 232 ILE A C 1
ATOM 1695 O O . ILE A 1 248 ? -70.196 165.477 33.071 1.00 72.15 232 ILE A O 1
ATOM 1700 N N . ALA A 1 249 ? -71.436 167.063 34.134 1.00 69.36 233 ALA A N 1
ATOM 1701 C CA . ALA A 1 249 ? -71.612 166.360 35.412 1.00 69.61 233 ALA A CA 1
ATOM 1702 C C . ALA A 1 249 ? -72.246 164.965 35.276 1.00 75.95 233 ALA A C 1
ATOM 1703 O O . ALA A 1 249 ? -71.914 164.069 36.054 1.00 75.96 233 ALA A O 1
ATOM 1705 N N . LEU A 1 250 ? -73.138 164.781 34.286 1.00 73.99 234 LEU A N 1
ATOM 1706 C CA . LEU A 1 250 ? -73.830 163.511 34.036 1.00 75.30 234 LEU A CA 1
ATOM 1707 C C . LEU A 1 250 ? -73.120 162.603 33.011 1.00 80.76 234 LEU A C 1
ATOM 1708 O O . LEU A 1 250 ? -73.476 161.422 32.900 1.00 82.08 234 LEU A O 1
ATOM 1713 N N . ASP A 1 251 ? -72.124 163.150 32.271 1.00 75.88 235 ASP A N 1
ATOM 1714 C CA . ASP A 1 251 ? -71.388 162.430 31.228 1.00 75.50 235 ASP A CA 1
ATOM 1715 C C . ASP A 1 251 ? -70.448 161.362 31.758 1.00 79.99 235 ASP A C 1
ATOM 1716 O O . ASP A 1 251 ? -69.426 161.671 32.371 1.00 78.84 235 ASP A O 1
ATOM 1721 N N . ILE A 1 252 ? -70.758 160.101 31.441 1.00 78.19 236 ILE A N 1
ATOM 1722 C CA . ILE A 1 252 ? -69.969 158.932 31.833 1.00 77.52 236 ILE A CA 1
ATOM 1723 C C . ILE A 1 252 ? -68.578 158.879 31.150 1.00 78.12 236 ILE A C 1
ATOM 1724 O O . ILE A 1 252 ? -67.679 158.189 31.639 1.00 77.24 236 ILE A O 1
ATOM 1729 N N . ARG A 1 253 ? -68.409 159.633 30.041 1.00 72.53 237 ARG A N 1
ATOM 1730 C CA . ARG A 1 253 ? -67.158 159.729 29.273 1.00 70.75 237 ARG A CA 1
ATOM 1731 C C . ARG A 1 253 ? -66.132 160.665 29.934 1.00 72.82 237 ARG A C 1
ATOM 1732 O O . ARG A 1 253 ? -64.990 160.737 29.467 1.00 72.95 237 ARG A O 1
ATOM 1740 N N . ILE A 1 254 ? -66.543 161.404 30.990 1.00 67.51 238 ILE A N 1
ATOM 1741 C CA . ILE A 1 254 ? -65.687 162.361 31.704 1.00 65.12 238 ILE A CA 1
ATOM 1742 C C . ILE A 1 254 ? -65.343 161.858 33.131 1.00 68.40 238 ILE A C 1
ATOM 1743 O O . ILE A 1 254 ? -66.105 162.105 34.075 1.00 67.86 238 ILE A O 1
ATOM 1748 N N . PRO A 1 255 ? -64.196 161.154 33.301 1.00 64.58 239 PRO A N 1
ATOM 1749 C CA . PRO A 1 255 ? -63.837 160.639 34.637 1.00 64.29 239 PRO A CA 1
ATOM 1750 C C . PRO A 1 255 ? -63.604 161.696 35.714 1.00 67.82 239 PRO A C 1
ATOM 1751 O O . PRO A 1 255 ? -63.836 161.395 36.885 1.00 68.16 239 PRO A O 1
ATOM 1755 N N . LEU A 1 256 ? -63.129 162.907 35.333 1.00 62.97 240 LEU A N 1
ATOM 1756 C CA . LEU A 1 256 ? -62.850 163.995 36.275 1.00 61.74 240 LEU A CA 1
ATOM 1757 C C . LEU A 1 256 ? -63.493 165.308 35.868 1.00 66.93 240 LEU A C 1
ATOM 1758 O O . LEU A 1 256 ? -63.261 165.792 34.762 1.00 66.98 240 LEU A O 1
ATOM 1763 N N . VAL A 1 257 ? -64.279 165.894 36.787 1.00 64.18 241 VAL A N 1
ATOM 1764 C CA . VAL A 1 257 ? -64.959 167.176 36.587 1.00 63.77 241 VAL A CA 1
ATOM 1765 C C . VAL A 1 257 ? -64.390 168.187 37.570 1.00 66.82 241 VAL A C 1
ATOM 1766 O O . VAL A 1 257 ? -64.575 168.037 38.771 1.00 66.87 241 VAL A O 1
ATOM 1770 N N . SER A 1 258 ? -63.689 169.204 37.064 1.00 62.54 242 SER A N 1
ATOM 1771 C CA . SER A 1 258 ? -63.127 170.248 37.905 1.00 61.91 242 SER A CA 1
ATOM 1772 C C . SER A 1 258 ? -64.122 171.394 37.968 1.00 66.00 242 SER A C 1
ATOM 1773 O O . SER A 1 258 ? -64.342 172.086 36.970 1.00 65.35 242 SER A O 1
ATOM 1776 N N . PHE A 1 259 ? -64.766 171.556 39.130 1.00 63.42 243 PHE A N 1
ATOM 1777 C CA . PHE A 1 259 ? -65.755 172.604 39.334 1.00 64.18 243 PHE A CA 1
ATOM 1778 C C . PHE A 1 259 ? -65.225 173.769 40.155 1.00 69.17 243 PHE A C 1
ATOM 1779 O O . PHE A 1 259 ? -64.547 173.570 41.163 1.00 68.86 243 PHE A O 1
ATOM 1787 N N . THR A 1 260 ? -65.580 174.988 39.723 1.00 66.87 244 THR A N 1
ATOM 1788 C CA . THR A 1 260 ? -65.224 176.252 40.355 1.00 67.08 244 THR A CA 1
ATOM 1789 C C . THR A 1 260 ? -66.461 177.146 40.347 1.00 73.48 244 THR A C 1
ATOM 1790 O O . THR A 1 260 ? -66.907 177.581 39.284 1.00 73.51 244 THR A O 1
ATOM 1794 N N . GLY A 1 261 ? -67.028 177.348 41.533 1.00 71.89 245 GLY A N 1
ATOM 1795 C CA . GLY A 1 261 ? -68.237 178.132 41.751 1.00 73.24 245 GLY A CA 1
ATOM 1796 C C . GLY A 1 261 ? -68.718 178.048 43.185 1.00 80.13 245 GLY A C 1
ATOM 1797 O O . GLY A 1 261 ? -67.958 177.653 44.072 1.00 79.31 245 GLY A O 1
ATOM 1798 N N . SER A 1 262 ? -69.990 178.414 43.423 1.00 79.90 246 SER A N 1
ATOM 1799 C CA . SER A 1 262 ? -70.638 178.410 44.742 1.00 81.61 246 SER A CA 1
ATOM 1800 C C . SER A 1 262 ? -70.646 177.023 45.414 1.00 88.02 246 SER A C 1
ATOM 1801 O O . SER A 1 262 ? -70.380 176.012 44.754 1.00 87.81 246 SER A O 1
ATOM 1804 N N . THR A 1 263 ? -70.945 176.982 46.729 1.00 85.91 247 THR A N 1
ATOM 1805 C CA . THR A 1 263 ? -71.050 175.731 47.486 1.00 86.15 247 THR A CA 1
ATOM 1806 C C . THR A 1 263 ? -72.376 175.050 47.113 1.00 90.73 247 THR A C 1
ATOM 1807 O O . THR A 1 263 ? -72.446 173.824 47.064 1.00 90.62 247 THR A O 1
ATOM 1811 N N . ARG A 1 264 ? -73.401 175.861 46.792 1.00 87.98 248 ARG A N 1
ATOM 1812 C CA . ARG A 1 264 ? -74.736 175.422 46.384 1.00 88.95 248 ARG A CA 1
ATOM 1813 C C . ARG A 1 264 ? -74.692 174.596 45.079 1.00 91.14 248 ARG A C 1
ATOM 1814 O O . ARG A 1 264 ? -75.286 173.516 45.023 1.00 91.74 248 ARG A O 1
ATOM 1822 N N . ALA A 1 265 ? -73.974 175.098 44.054 1.00 84.97 249 ALA A N 1
ATOM 1823 C CA . ALA A 1 265 ? -73.811 174.425 42.765 1.00 83.42 249 ALA A CA 1
ATOM 1824 C C . ALA A 1 265 ? -72.757 173.324 42.847 1.00 86.02 249 ALA A C 1
ATOM 1825 O O . ALA A 1 265 ? -72.869 172.329 42.134 1.00 85.20 249 ALA A O 1
ATOM 1827 N N . GLY A 1 266 ? -71.750 173.518 43.709 1.00 82.02 250 GLY A N 1
ATOM 1828 C CA . GLY A 1 266 ? -70.657 172.577 43.944 1.00 80.51 250 GLY A CA 1
ATOM 1829 C C . GLY A 1 266 ? -71.138 171.220 44.416 1.00 84.08 250 GLY A C 1
ATOM 1830 O O . GLY A 1 266 ? -70.743 170.195 43.856 1.00 82.58 250 GLY A O 1
ATOM 1831 N N . LEU A 1 267 ? -72.029 171.218 45.428 1.00 81.96 251 LEU A N 1
ATOM 1832 C CA . LEU A 1 267 ? -72.652 170.023 45.997 1.00 83.00 251 LEU A CA 1
ATOM 1833 C C . LEU A 1 267 ? -73.509 169.308 44.958 1.00 87.44 251 LEU A C 1
ATOM 1834 O O . LEU A 1 267 ? -73.497 168.079 44.901 1.00 87.46 251 LEU A O 1
ATOM 1839 N N . MET A 1 268 ? -74.243 170.085 44.138 1.00 84.32 252 MET A N 1
ATOM 1840 C CA . MET A 1 268 ? -75.103 169.605 43.055 1.00 85.11 252 MET A CA 1
ATOM 1841 C C . MET A 1 268 ? -74.282 168.821 42.027 1.00 86.62 252 MET A C 1
ATOM 1842 O O . MET A 1 268 ? -74.643 167.691 41.688 1.00 86.64 252 MET A O 1
ATOM 1847 N N . VAL A 1 269 ? -73.151 169.414 41.577 1.00 80.97 253 VAL A N 1
ATOM 1848 C CA . VAL A 1 269 ? -72.211 168.820 40.623 1.00 79.21 253 VAL A CA 1
ATOM 1849 C C . VAL A 1 269 ? -71.587 167.573 41.257 1.00 81.41 253 VAL A C 1
ATOM 1850 O O . VAL A 1 269 ? -71.610 166.516 40.631 1.00 81.37 253 VAL A O 1
ATOM 1854 N N . GLN A 1 270 ? -71.091 167.685 42.512 1.00 76.81 254 GLN A N 1
ATOM 1855 C CA . GLN A 1 270 ? -70.477 166.584 43.261 1.00 76.55 254 GLN A CA 1
ATOM 1856 C C . GLN A 1 270 ? -71.396 165.371 43.341 1.00 82.35 254 GLN A C 1
ATOM 1857 O O . GLN A 1 270 ? -70.958 164.270 43.026 1.00 81.93 254 GLN A O 1
ATOM 1863 N N . GLN A 1 271 ? -72.668 165.578 43.718 1.00 80.84 255 GLN A N 1
ATOM 1864 C CA . GLN A 1 271 ? -73.658 164.513 43.855 1.00 82.49 255 GLN A CA 1
ATOM 1865 C C . GLN A 1 271 ? -73.981 163.780 42.560 1.00 86.57 255 GLN A C 1
ATOM 1866 O O . GLN A 1 271 ? -74.156 162.563 42.593 1.00 87.95 255 GLN A O 1
ATOM 1872 N N . GLN A 1 272 ? -74.016 164.499 41.422 1.00 81.32 256 GLN A N 1
ATOM 1873 C CA . GLN A 1 272 ? -74.244 163.898 40.102 1.00 80.75 256 GLN A CA 1
ATOM 1874 C C . GLN A 1 272 ? -73.019 163.094 39.643 1.00 82.67 256 GLN A C 1
ATOM 1875 O O . GLN A 1 272 ? -73.174 162.022 39.063 1.00 82.86 256 GLN A O 1
ATOM 1881 N N . VAL A 1 273 ? -71.811 163.614 39.917 1.00 77.80 257 VAL A N 1
ATOM 1882 C CA . VAL A 1 273 ? -70.527 162.998 39.562 1.00 76.78 257 VAL A CA 1
ATOM 1883 C C . VAL A 1 273 ? -70.255 161.747 40.443 1.00 82.44 257 VAL A C 1
ATOM 1884 O O . VAL A 1 273 ? -69.857 160.710 39.907 1.00 82.27 257 VAL A O 1
ATOM 1888 N N . SER A 1 274 ? -70.511 161.836 41.773 1.00 79.57 258 SER A N 1
ATOM 1889 C CA . SER A 1 274 ? -70.317 160.730 42.719 1.00 79.85 258 SER A CA 1
ATOM 1890 C C . SER A 1 274 ? -71.224 159.543 42.394 1.00 85.94 258 SER A C 1
ATOM 1891 O O . SER A 1 274 ? -70.795 158.397 42.524 1.00 85.58 258 SER A O 1
ATOM 1894 N N . ALA A 1 275 ? -72.462 159.826 41.940 1.00 84.48 259 ALA A N 1
ATOM 1895 C CA . ALA A 1 275 ? -73.472 158.834 41.560 1.00 86.31 259 ALA A CA 1
ATOM 1896 C C . ALA A 1 275 ? -72.983 157.924 40.428 1.00 91.77 259 ALA A C 1
ATOM 1897 O O . ALA A 1 275 ? -73.227 156.715 40.467 1.00 93.41 259 ALA A O 1
ATOM 1899 N N . ARG A 1 276 ? -72.269 158.501 39.440 1.00 87.03 260 ARG A N 1
ATOM 1900 C CA . ARG A 1 276 ? -71.728 157.776 38.288 1.00 86.68 260 ARG A CA 1
ATOM 1901 C C . ARG A 1 276 ? -70.297 157.256 38.508 1.00 91.50 260 ARG A C 1
ATOM 1902 O O . ARG A 1 276 ? -69.612 156.901 37.546 1.00 90.47 260 ARG A O 1
ATOM 1910 N N . PHE A 1 277 ? -69.866 157.191 39.786 1.00 89.75 261 PHE A N 1
ATOM 1911 C CA . PHE A 1 277 ? -68.557 156.699 40.237 1.00 89.90 261 PHE A CA 1
ATOM 1912 C C . PHE A 1 277 ? -67.372 157.462 39.655 1.00 93.18 261 PHE A C 1
ATOM 1913 O O . PHE A 1 277 ? -66.285 156.907 39.494 1.00 93.16 261 PHE A O 1
ATOM 1921 N N . GLY A 1 278 ? -67.597 158.736 39.363 1.00 89.07 262 GLY A N 1
ATOM 1922 C CA . GLY A 1 278 ? -66.581 159.635 38.838 1.00 87.36 262 GLY A CA 1
ATOM 1923 C C . GLY A 1 278 ? -65.972 160.445 39.957 1.00 90.57 262 GLY A C 1
ATOM 1924 O O . GLY A 1 278 ? -66.481 160.439 41.084 1.00 90.48 262 GLY A O 1
ATOM 1925 N N . LYS A 1 279 ? -64.878 161.145 39.653 1.00 86.45 263 LYS A N 1
ATOM 1926 C CA . LYS A 1 279 ? -64.186 161.995 40.616 1.00 85.43 263 LYS A CA 1
ATOM 1927 C C . LYS A 1 279 ? -64.340 163.461 40.219 1.00 88.10 263 LYS A C 1
ATOM 1928 O O . LYS A 1 279 ? -64.453 163.773 39.036 1.00 86.93 263 LYS A O 1
ATOM 1934 N N . CYS A 1 280 ? -64.380 164.354 41.209 1.00 84.84 264 CYS A N 1
ATOM 1935 C CA . CYS A 1 280 ? -64.501 165.781 40.951 1.00 84.11 264 CYS A CA 1
ATOM 1936 C C . CYS A 1 280 ? -63.610 166.621 41.843 1.00 85.67 264 CYS A C 1
ATOM 1937 O O . CYS A 1 280 ? -63.465 166.343 43.033 1.00 85.34 264 CYS A O 1
ATOM 1940 N N . LEU A 1 281 ? -62.992 167.633 41.239 1.00 80.54 265 LEU A N 1
ATOM 1941 C CA . LEU A 1 281 ? -62.118 168.581 41.905 1.00 79.58 265 LEU A CA 1
ATOM 1942 C C . LEU A 1 281 ? -63.000 169.770 42.279 1.00 83.08 265 LEU A C 1
ATOM 1943 O O . LEU A 1 281 ? -63.593 170.409 41.401 1.00 82.25 265 LEU A O 1
ATOM 1948 N N . LEU A 1 282 ? -63.148 170.021 43.585 1.00 79.60 266 LEU A N 1
ATOM 1949 C CA . LEU A 1 282 ? -64.004 171.104 44.060 1.00 79.21 266 LEU A CA 1
ATOM 1950 C C . LEU A 1 282 ? -63.234 172.278 44.651 1.00 82.58 266 LEU A C 1
ATOM 1951 O O . LEU A 1 282 ? -62.448 172.121 45.592 1.00 82.18 266 LEU A O 1
ATOM 1956 N N . GLU A 1 283 ? -63.456 173.456 44.061 1.00 78.73 267 GLU A N 1
ATOM 1957 C CA . GLU A 1 283 ? -62.875 174.727 44.469 1.00 78.28 267 GLU A CA 1
ATOM 1958 C C . GLU A 1 283 ? -64.059 175.671 44.672 1.00 81.81 267 GLU A C 1
ATOM 1959 O O . GLU A 1 283 ? -64.493 176.374 43.755 1.00 81.19 267 GLU A O 1
ATOM 1965 N N . LEU A 1 284 ? -64.625 175.606 45.884 1.00 78.85 268 LEU A N 1
ATOM 1966 C CA . LEU A 1 284 ? -65.854 176.275 46.276 1.00 79.79 268 LEU A CA 1
ATOM 1967 C C . LEU A 1 284 ? -65.704 177.630 46.991 1.00 85.24 268 LEU A C 1
ATOM 1968 O O . LEU A 1 284 ? -64.643 178.255 46.922 1.00 83.78 268 LEU A O 1
ATOM 1973 N N . SER A 1 285 ? -66.799 178.089 47.645 1.00 83.97 269 SER A N 1
ATOM 1974 C CA . SER A 1 285 ? -66.892 179.356 48.375 1.00 84.64 269 SER A CA 1
ATOM 1975 C C . SER A 1 285 ? -65.896 179.486 49.541 1.00 87.41 269 SER A C 1
ATOM 1976 O O . SER A 1 285 ? -65.493 178.482 50.139 1.00 87.01 269 SER A O 1
ATOM 1979 N N . GLY A 1 286 ? -65.528 180.732 49.844 1.00 82.67 270 GLY A N 1
ATOM 1980 C CA . GLY A 1 286 ? -64.613 181.069 50.926 1.00 82.06 270 GLY A CA 1
ATOM 1981 C C . GLY A 1 286 ? -65.019 182.332 51.655 1.00 85.03 270 GLY A C 1
ATOM 1982 O O . GLY A 1 286 ? -65.106 183.400 51.040 1.00 85.72 270 GLY A O 1
ATOM 1983 N N . ASN A 1 287 ? -65.265 182.214 52.972 1.00 79.44 271 ASN A N 1
ATOM 1984 C CA . ASN A 1 287 ? -65.629 183.324 53.857 1.00 79.32 271 ASN A CA 1
ATOM 1985 C C . ASN A 1 287 ? -64.403 183.658 54.743 1.00 80.63 271 ASN A C 1
ATOM 1986 O O . ASN A 1 287 ? -64.464 183.622 55.976 1.00 81.25 271 ASN A O 1
ATOM 1991 N N . ASN A 1 288 ? -63.278 183.974 54.063 1.00 74.06 272 ASN A N 1
ATOM 1992 C CA . ASN A 1 288 ? -61.939 184.259 54.585 1.00 72.51 272 ASN A CA 1
ATOM 1993 C C . ASN A 1 288 ? -61.850 185.369 55.601 1.00 76.07 272 ASN A C 1
ATOM 1994 O O . ASN A 1 288 ? -62.445 186.429 55.419 1.00 76.06 272 ASN A O 1
ATOM 1999 N N . ALA A 1 289 ? -61.082 185.113 56.673 1.00 72.74 273 ALA A N 1
ATOM 2000 C CA . ALA A 1 289 ? -60.890 186.025 57.796 1.00 73.67 273 ALA A CA 1
ATOM 2001 C C . ALA A 1 289 ? -59.449 186.454 58.028 1.00 76.08 273 ALA A C 1
ATOM 2002 O O . ALA A 1 289 ? -58.526 185.668 57.808 1.00 74.48 273 ALA A O 1
ATOM 2004 N N . ILE A 1 290 ? -59.271 187.698 58.509 1.00 73.01 274 ILE A N 1
ATOM 2005 C CA . ILE A 1 290 ? -57.977 188.253 58.890 1.00 73.02 274 ILE A CA 1
ATOM 2006 C C . ILE A 1 290 ? -58.047 188.593 60.380 1.00 79.29 274 ILE A C 1
ATOM 2007 O O . ILE A 1 290 ? -58.948 189.321 60.808 1.00 79.85 274 ILE A O 1
ATOM 2012 N N . ILE A 1 291 ? -57.119 188.017 61.165 1.00 76.88 275 ILE A N 1
ATOM 2013 C CA . ILE A 1 291 ? -57.011 188.234 62.609 1.00 78.96 275 ILE A CA 1
ATOM 2014 C C . ILE A 1 291 ? -55.905 189.244 62.869 1.00 84.32 275 ILE A C 1
ATOM 2015 O O . ILE A 1 291 ? -54.764 189.028 62.464 1.00 83.11 275 ILE A O 1
ATOM 2020 N N . VAL A 1 292 ? -56.244 190.351 63.530 1.00 83.25 276 VAL A N 1
ATOM 2021 C CA . VAL A 1 292 ? -55.249 191.366 63.852 1.00 84.44 276 VAL A CA 1
ATOM 2022 C C . VAL A 1 292 ? -54.974 191.352 65.360 1.00 91.86 276 VAL A C 1
ATOM 2023 O O . VAL A 1 292 ? -55.868 191.630 66.163 1.00 93.14 276 VAL A O 1
ATOM 2027 N N . MET A 1 293 ? -53.746 190.962 65.728 1.00 88.98 277 MET A N 1
ATOM 2028 C CA . MET A 1 293 ? -53.287 190.904 67.108 1.00 91.23 277 MET A CA 1
ATOM 2029 C C . MET A 1 293 ? -52.831 192.298 67.526 1.00 97.99 277 MET A C 1
ATOM 2030 O O . MET A 1 293 ? -52.493 193.110 66.662 1.00 96.40 277 MET A O 1
ATOM 2035 N N . ASP A 1 294 ? -52.827 192.582 68.843 1.00 98.40 278 ASP A N 1
ATOM 2036 C CA . ASP A 1 294 ? -52.431 193.885 69.396 1.00 100.78 278 ASP A CA 1
ATOM 2037 C C . ASP A 1 294 ? -50.977 194.293 69.094 1.00 104.98 278 ASP A C 1
ATOM 2038 O O . ASP A 1 294 ? -50.701 195.486 68.942 1.00 105.00 278 ASP A O 1
ATOM 2043 N N . ASP A 1 295 ? -50.074 193.299 68.959 1.00 101.26 279 ASP A N 1
ATOM 2044 C CA . ASP A 1 295 ? -48.648 193.491 68.680 1.00 101.43 279 ASP A CA 1
ATOM 2045 C C . ASP A 1 295 ? -48.300 193.563 67.172 1.00 104.23 279 ASP A C 1
ATOM 2046 O O . ASP A 1 295 ? -47.117 193.574 66.818 1.00 103.92 279 ASP A O 1
ATOM 2051 N N . ALA A 1 296 ? -49.321 193.611 66.298 1.00 99.36 280 ALA A N 1
ATOM 2052 C CA . ALA A 1 296 ? -49.146 193.663 64.846 1.00 96.82 280 ALA A CA 1
ATOM 2053 C C . ALA A 1 296 ? -48.625 195.005 64.336 1.00 101.57 280 ALA A C 1
ATOM 2054 O O . ALA A 1 296 ? -48.746 196.027 65.022 1.00 103.08 280 ALA A O 1
ATOM 2056 N N . ASP A 1 297 ? -48.073 194.990 63.101 1.00 96.75 281 ASP A N 1
ATOM 2057 C CA . ASP A 1 297 ? -47.617 196.168 62.363 1.00 96.99 281 ASP A CA 1
ATOM 2058 C C . ASP A 1 297 ? -48.908 196.759 61.760 1.00 98.63 281 ASP A C 1
ATOM 2059 O O . ASP A 1 297 ? -49.372 196.304 60.706 1.00 96.17 281 ASP A O 1
ATOM 2064 N N . ILE A 1 298 ? -49.514 197.726 62.476 1.00 95.41 282 ILE A N 1
ATOM 2065 C CA . ILE A 1 298 ? -50.780 198.363 62.103 1.00 94.33 282 ILE A CA 1
ATOM 2066 C C . ILE A 1 298 ? -50.777 198.952 60.684 1.00 95.73 282 ILE A C 1
ATOM 2067 O O . ILE A 1 298 ? -51.784 198.845 59.983 1.00 93.91 282 ILE A O 1
ATOM 2072 N N . GLN A 1 299 ? -49.628 199.492 60.237 1.00 91.78 283 GLN A N 1
ATOM 2073 C CA . GLN A 1 299 ? -49.481 200.024 58.881 1.00 90.10 283 GLN A CA 1
ATOM 2074 C C . GLN A 1 299 ? -49.615 198.904 57.852 1.00 89.73 283 GLN A C 1
ATOM 2075 O O . GLN A 1 299 ? -50.383 199.052 56.907 1.00 88.28 283 GLN A O 1
ATOM 2081 N N . LEU A 1 300 ? -48.921 197.763 58.080 1.00 84.02 284 LEU A N 1
ATOM 2082 C CA . LEU A 1 300 ? -48.963 196.567 57.232 1.00 80.71 284 LEU A CA 1
ATOM 2083 C C . LEU A 1 300 ? -50.362 195.952 57.229 1.00 83.22 284 LEU A C 1
ATOM 2084 O O . LEU A 1 300 ? -50.896 195.675 56.156 1.00 81.03 284 LEU A O 1
ATOM 2089 N N . ALA A 1 301 ? -50.954 195.766 58.426 1.00 80.57 285 ALA A N 1
ATOM 2090 C CA . ALA A 1 301 ? -52.278 195.179 58.611 1.00 79.47 285 ALA A CA 1
ATOM 2091 C C . ALA A 1 301 ? -53.399 195.976 57.944 1.00 83.00 285 ALA A C 1
ATOM 2092 O O . ALA A 1 301 ? -54.233 195.359 57.284 1.00 80.93 285 ALA A O 1
ATOM 2094 N N . VAL A 1 302 ? -53.399 197.333 58.065 1.00 80.83 286 VAL A N 1
ATOM 2095 C CA . VAL A 1 302 ? -54.416 198.205 57.440 1.00 80.52 286 VAL A CA 1
ATOM 2096 C C . VAL A 1 302 ? -54.334 198.127 55.909 1.00 81.67 286 VAL A C 1
ATOM 2097 O O . VAL A 1 302 ? -55.364 197.912 55.263 1.00 80.14 286 VAL A O 1
ATOM 2101 N N . ARG A 1 303 ? -53.108 198.274 55.344 1.00 77.53 287 ARG A N 1
ATOM 2102 C CA . ARG A 1 303 ? -52.837 198.199 53.902 1.00 75.83 287 ARG A CA 1
ATOM 2103 C C . ARG A 1 303 ? -53.324 196.854 53.364 1.00 78.12 287 ARG A C 1
ATOM 2104 O O . ARG A 1 303 ? -54.107 196.832 52.414 1.00 76.69 287 ARG A O 1
ATOM 2112 N N . SER A 1 304 ? -52.916 195.743 54.030 1.00 74.54 288 SER A N 1
ATOM 2113 C CA . SER A 1 304 ? -53.287 194.364 53.696 1.00 72.80 288 SER A CA 1
ATOM 2114 C C . SER A 1 304 ? -54.799 194.145 53.710 1.00 76.58 288 SER A C 1
ATOM 2115 O O . SER A 1 304 ? -55.319 193.605 52.737 1.00 74.95 288 SER A O 1
ATOM 2118 N N . VAL A 1 305 ? -55.501 194.577 54.795 1.00 74.70 289 VAL A N 1
ATOM 2119 C CA . VAL A 1 305 ? -56.963 194.447 54.951 1.00 74.71 289 VAL A CA 1
ATOM 2120 C C . VAL A 1 305 ? -57.712 195.165 53.828 1.00 79.12 289 VAL A C 1
ATOM 2121 O O . VAL A 1 305 ? -58.689 194.622 53.315 1.00 77.68 289 VAL A O 1
ATOM 2125 N N . LEU A 1 306 ? -57.230 196.351 53.419 1.00 77.80 290 LEU A N 1
ATOM 2126 C CA . LEU A 1 306 ? -57.840 197.120 52.341 1.00 78.43 290 LEU A CA 1
ATOM 2127 C C . LEU A 1 306 ? -57.804 196.344 51.028 1.00 83.40 290 LEU A C 1
ATOM 2128 O O . LEU A 1 306 ? -58.860 196.065 50.465 1.00 83.40 290 LEU A O 1
ATOM 2133 N N . PHE A 1 307 ? -56.601 195.973 50.562 1.00 80.34 291 PHE A N 1
ATOM 2134 C CA . PHE A 1 307 ? -56.425 195.253 49.304 1.00 78.90 291 PHE A CA 1
ATOM 2135 C C . PHE A 1 307 ? -57.006 193.840 49.286 1.00 82.03 291 PHE A C 1
ATOM 2136 O O . PHE A 1 307 ? -57.398 193.368 48.219 1.00 81.65 291 PHE A O 1
ATOM 2144 N N . ALA A 1 308 ? -57.134 193.197 50.464 1.00 77.98 292 ALA A N 1
ATOM 2145 C CA . ALA A 1 308 ? -57.739 191.871 50.588 1.00 76.44 292 ALA A CA 1
ATOM 2146 C C . ALA A 1 308 ? -59.271 191.945 50.477 1.00 80.25 292 ALA A C 1
ATOM 2147 O O . ALA A 1 308 ? -59.883 191.061 49.870 1.00 78.33 292 ALA A O 1
ATOM 2149 N N . ALA A 1 309 ? -59.883 193.006 51.051 1.00 78.48 293 ALA A N 1
ATOM 2150 C CA . ALA A 1 309 ? -61.334 193.214 51.071 1.00 78.78 293 ALA A CA 1
ATOM 2151 C C . ALA A 1 309 ? -61.898 193.960 49.853 1.00 82.10 293 ALA A C 1
ATOM 2152 O O . ALA A 1 309 ? -62.959 193.592 49.346 1.00 81.10 293 ALA A O 1
ATOM 2154 N N . VAL A 1 310 ? -61.200 195.006 49.400 1.00 79.21 294 VAL A N 1
ATOM 2155 C CA . VAL A 1 310 ? -61.615 195.847 48.273 1.00 79.30 294 VAL A CA 1
ATOM 2156 C C . VAL A 1 310 ? -61.233 195.246 46.892 1.00 82.39 294 VAL A C 1
ATOM 2157 O O . VAL A 1 310 ? -61.963 195.444 45.917 1.00 82.04 294 VAL A O 1
ATOM 2161 N N . GLY A 1 311 ? -60.131 194.492 46.845 1.00 78.17 295 GLY A N 1
ATOM 2162 C CA . GLY A 1 311 ? -59.625 193.842 45.638 1.00 76.87 295 GLY A CA 1
ATOM 2163 C C . GLY A 1 311 ? -60.647 193.012 44.883 1.00 80.35 295 GLY A C 1
ATOM 2164 O O . GLY A 1 311 ? -61.268 192.110 45.459 1.00 79.23 295 GLY A O 1
ATOM 2165 N N . THR A 1 312 ? -60.824 193.341 43.572 1.00 77.42 296 THR A N 1
ATOM 2166 C CA . THR A 1 312 ? -61.765 192.727 42.610 1.00 76.84 296 THR A CA 1
ATOM 2167 C C . THR A 1 312 ? -63.231 192.947 43.055 1.00 80.61 296 THR A C 1
ATOM 2168 O O . THR A 1 312 ? -64.099 192.116 42.779 1.00 79.46 296 THR A O 1
ATOM 2172 N N . ALA A 1 313 ? -63.495 194.099 43.724 1.00 77.93 297 ALA A N 1
ATOM 2173 C CA . ALA A 1 313 ? -64.790 194.497 44.287 1.00 78.61 297 ALA A CA 1
ATOM 2174 C C . ALA A 1 313 ? -65.376 193.407 45.207 1.00 82.48 297 ALA A C 1
ATOM 2175 O O . ALA A 1 313 ? -66.585 193.148 45.199 1.00 82.92 297 ALA A O 1
ATOM 2177 N N . GLY A 1 314 ? -64.490 192.770 45.978 1.00 78.29 298 GLY A N 1
ATOM 2178 C CA . GLY A 1 314 ? -64.825 191.685 46.898 1.00 78.18 298 GLY A CA 1
ATOM 2179 C C . GLY A 1 314 ? -65.340 190.420 46.226 1.00 81.00 298 GLY A C 1
ATOM 2180 O O . GLY A 1 314 ? -65.947 189.567 46.883 1.00 79.07 298 GLY A O 1
ATOM 2181 N N . GLN A 1 315 ? -65.109 190.298 44.901 1.00 78.01 299 GLN A N 1
ATOM 2182 C CA . GLN A 1 315 ? -65.563 189.174 44.083 1.00 77.11 299 GLN A CA 1
ATOM 2183 C C . GLN A 1 315 ? -64.448 188.158 43.835 1.00 81.49 299 GLN A C 1
ATOM 2184 O O . GLN A 1 315 ? -64.377 187.571 42.759 1.00 80.50 299 GLN A O 1
ATOM 2190 N N . ARG A 1 316 ? -63.593 187.936 44.840 1.00 79.13 300 ARG A N 1
ATOM 2191 C CA . ARG A 1 316 ? -62.534 186.932 44.801 1.00 78.08 300 ARG A CA 1
ATOM 2192 C C . ARG A 1 316 ? -62.910 185.841 45.791 1.00 83.20 300 ARG A C 1
ATOM 2193 O O . ARG A 1 316 ? -63.525 186.131 46.816 1.00 84.08 300 ARG A O 1
ATOM 2201 N N . CYS A 1 317 ? -62.534 184.593 45.502 1.00 79.79 301 CYS A N 1
ATOM 2202 C CA . CYS A 1 317 ? -62.766 183.449 46.393 1.00 79.81 301 CYS A CA 1
ATOM 2203 C C . CYS A 1 317 ? -61.958 183.617 47.692 1.00 81.87 301 CYS A C 1
ATOM 2204 O O . CYS A 1 317 ? -62.385 183.149 48.746 1.00 82.16 301 CYS A O 1
ATOM 2207 N N . THR A 1 318 ? -60.795 184.301 47.590 1.00 76.30 302 THR A N 1
ATOM 2208 C CA . THR A 1 318 ? -59.839 184.582 48.663 1.00 75.43 302 THR A CA 1
ATOM 2209 C C . THR A 1 318 ? -60.053 185.956 49.312 1.00 78.44 302 THR A C 1
ATOM 2210 O O . THR A 1 318 ? -59.244 186.353 50.153 1.00 78.54 302 THR A O 1
ATOM 2214 N N . THR A 1 319 ? -61.132 186.679 48.937 1.00 73.80 303 THR A N 1
ATOM 2215 C CA . THR A 1 319 ? -61.444 187.997 49.503 1.00 73.91 303 THR A CA 1
ATOM 2216 C C . THR A 1 319 ? -61.705 187.903 51.011 1.00 77.38 303 THR A C 1
ATOM 2217 O O . THR A 1 319 ? -62.424 187.003 51.458 1.00 77.63 303 THR A O 1
ATOM 2221 N N . CYS A 1 320 ? -61.092 188.817 51.788 1.00 72.80 304 CYS A N 1
ATOM 2222 C CA . CYS A 1 320 ? -61.285 188.912 53.236 1.00 72.63 304 CYS A CA 1
ATOM 2223 C C . CYS A 1 320 ? -62.686 189.485 53.491 1.00 75.49 304 CYS A C 1
ATOM 2224 O O . CYS A 1 320 ? -62.987 190.608 53.071 1.00 75.33 304 CYS A O 1
ATOM 2227 N N . ARG A 1 321 ? -63.548 188.678 54.127 1.00 70.80 305 ARG A N 1
ATOM 2228 C CA . ARG A 1 321 ? -64.934 189.030 54.435 1.00 70.90 305 ARG A CA 1
ATOM 2229 C C . ARG A 1 321 ? -65.121 189.247 55.931 1.00 75.87 305 ARG A C 1
ATOM 2230 O O . ARG A 1 321 ? -66.085 189.897 56.346 1.00 77.14 305 ARG A O 1
ATOM 2238 N N . ARG A 1 322 ? -64.201 188.695 56.740 1.00 71.30 306 ARG A N 1
ATOM 2239 C CA . ARG A 1 322 ? -64.249 188.795 58.192 1.00 72.28 306 ARG A CA 1
ATOM 2240 C C . ARG A 1 322 ? -62.962 189.375 58.763 1.00 76.66 306 ARG A C 1
ATOM 2241 O O . ARG A 1 322 ? -61.873 188.880 58.470 1.00 75.57 306 ARG A O 1
ATOM 2249 N N . LEU A 1 323 ? -63.093 190.433 59.577 1.00 74.34 307 LEU A N 1
ATOM 2250 C CA . LEU A 1 323 ? -61.978 191.075 60.255 1.00 74.74 307 LEU A CA 1
ATOM 2251 C C . LEU A 1 323 ? -62.108 190.815 61.753 1.00 82.05 307 LEU A C 1
ATOM 2252 O O . LEU A 1 323 ? -63.034 191.310 62.393 1.00 83.03 307 LEU A O 1
ATOM 2257 N N . ILE A 1 324 ? -61.213 189.985 62.294 1.00 80.17 308 ILE A N 1
ATOM 2258 C CA . ILE A 1 324 ? -61.217 189.631 63.712 1.00 82.38 308 ILE A CA 1
ATOM 2259 C C . ILE A 1 324 ? -60.178 190.516 64.427 1.00 89.43 308 ILE A C 1
ATOM 2260 O O . ILE A 1 324 ? -58.973 190.253 64.377 1.00 88.62 308 ILE A O 1
ATOM 2265 N N . LEU A 1 325 ? -60.668 191.612 65.028 1.00 88.98 309 LEU A N 1
ATOM 2266 C CA . LEU A 1 325 ? -59.857 192.637 65.681 1.00 91.21 309 LEU A CA 1
ATOM 2267 C C . LEU A 1 325 ? -59.685 192.515 67.189 1.00 99.48 309 LEU A C 1
ATOM 2268 O O . LEU A 1 325 ? -60.663 192.313 67.912 1.00 100.45 309 LEU A O 1
ATOM 2273 N N . HIS A 1 326 ? -58.441 192.714 67.669 1.00 97.98 310 HIS A N 1
ATOM 2274 C CA . HIS A 1 326 ? -58.124 192.689 69.096 1.00 100.73 310 HIS A CA 1
ATOM 2275 C C . HIS A 1 326 ? -58.635 193.974 69.745 1.00 107.32 310 HIS A C 1
ATOM 2276 O O . HIS A 1 326 ? -58.442 195.055 69.187 1.00 107.10 310 HIS A O 1
ATOM 2283 N N . GLU A 1 327 ? -59.288 193.847 70.917 1.00 105.68 311 GLU A N 1
ATOM 2284 C CA . GLU A 1 327 ? -59.875 194.942 71.704 1.00 107.99 311 GLU A CA 1
ATOM 2285 C C . GLU A 1 327 ? -58.958 196.155 71.954 1.00 112.36 311 GLU A C 1
ATOM 2286 O O . GLU A 1 327 ? -59.440 197.291 71.933 1.00 112.81 311 GLU A O 1
ATOM 2292 N N . ASN A 1 328 ? -57.651 195.904 72.188 1.00 108.59 312 ASN A N 1
ATOM 2293 C CA . ASN A 1 328 ? -56.627 196.921 72.459 1.00 109.81 312 ASN A CA 1
ATOM 2294 C C . ASN A 1 328 ? -56.376 197.837 71.261 1.00 112.64 312 ASN A C 1
ATOM 2295 O O . ASN A 1 328 ? -56.106 199.027 71.441 1.00 113.80 312 ASN A O 1
ATOM 2300 N N . ILE A 1 329 ? -56.448 197.273 70.040 1.00 106.73 313 ILE A N 1
ATOM 2301 C CA . ILE A 1 329 ? -56.228 197.985 68.775 1.00 105.15 313 ILE A CA 1
ATOM 2302 C C . ILE A 1 329 ? -57.531 198.297 68.021 1.00 107.18 313 ILE A C 1
ATOM 2303 O O . ILE A 1 329 ? -57.514 199.130 67.115 1.00 105.98 313 ILE A O 1
ATOM 2308 N N . TYR A 1 330 ? -58.655 197.645 68.409 1.00 103.12 314 TYR A N 1
ATOM 2309 C CA . TYR A 1 330 ? -59.981 197.761 67.788 1.00 101.79 314 TYR A CA 1
ATOM 2310 C C . TYR A 1 330 ? -60.321 199.124 67.185 1.00 106.23 314 TYR A C 1
ATOM 2311 O O . TYR A 1 330 ? -60.320 199.241 65.957 1.00 103.80 314 TYR A O 1
ATOM 2320 N N . GLN A 1 331 ? -60.604 200.141 68.034 1.00 105.43 315 GLN A N 1
ATOM 2321 C CA . GLN A 1 331 ? -60.979 201.479 67.578 1.00 105.83 315 GLN A CA 1
ATOM 2322 C C . GLN A 1 331 ? -59.924 202.122 66.686 1.00 108.17 315 GLN A C 1
ATOM 2323 O O . GLN A 1 331 ? -60.215 202.385 65.518 1.00 106.01 315 GLN A O 1
ATOM 2329 N N . THR A 1 332 ? -58.686 202.281 67.197 1.00 105.59 316 THR A N 1
ATOM 2330 C CA . THR A 1 332 ? -57.557 202.850 66.447 1.00 104.87 316 THR A CA 1
ATOM 2331 C C . THR A 1 332 ? -57.334 202.217 65.066 1.00 106.65 316 THR A C 1
ATOM 2332 O O . THR A 1 332 ? -56.955 202.931 64.136 1.00 105.68 316 THR A O 1
ATOM 2336 N N . PHE A 1 333 ? -57.609 200.901 64.926 1.00 101.89 317 PHE A N 1
ATOM 2337 C CA . PHE A 1 333 ? -57.468 200.187 63.661 1.00 98.97 317 PHE A CA 1
ATOM 2338 C C . PHE A 1 333 ? -58.564 200.582 62.682 1.00 102.84 317 PHE A C 1
ATOM 2339 O O . PHE A 1 333 ? -58.239 200.981 61.562 1.00 101.59 317 PHE A O 1
ATOM 2347 N N . LEU A 1 334 ? -59.852 200.439 63.073 1.00 100.06 318 LEU A N 1
ATOM 2348 C CA . LEU A 1 334 ? -60.933 200.766 62.148 1.00 99.11 318 LEU A CA 1
ATOM 2349 C C . LEU A 1 334 ? -61.087 202.239 61.788 1.00 103.64 318 LEU A C 1
ATOM 2350 O O . LEU A 1 334 ? -61.440 202.510 60.638 1.00 101.98 318 LEU A O 1
ATOM 2355 N N . ASP A 1 335 ? -60.747 203.195 62.703 1.00 102.38 319 ASP A N 1
ATOM 2356 C CA . ASP A 1 335 ? -60.819 204.612 62.309 1.00 103.32 319 ASP A CA 1
ATOM 2357 C C . ASP A 1 335 ? -59.765 204.877 61.231 1.00 104.17 319 ASP A C 1
ATOM 2358 O O . ASP A 1 335 ? -60.069 205.568 60.260 1.00 103.84 319 ASP A O 1
ATOM 2363 N N . GLN A 1 336 ? -58.557 204.281 61.355 1.00 98.34 320 GLN A N 1
ATOM 2364 C CA . GLN A 1 336 ? -57.540 204.457 60.321 1.00 96.52 320 GLN A CA 1
ATOM 2365 C C . GLN A 1 336 ? -57.769 203.583 59.082 1.00 98.78 320 GLN A C 1
ATOM 2366 O O . GLN A 1 336 ? -57.095 203.779 58.071 1.00 97.80 320 GLN A O 1
ATOM 2372 N N . LEU A 1 337 ? -58.747 202.650 59.153 1.00 94.32 321 LEU A N 1
ATOM 2373 C CA . LEU A 1 337 ? -59.155 201.787 58.040 1.00 91.48 321 LEU A CA 1
ATOM 2374 C C . LEU A 1 337 ? -60.234 202.510 57.220 1.00 94.97 321 LEU A C 1
ATOM 2375 O O . LEU A 1 337 ? -60.222 202.419 55.990 1.00 93.00 321 LEU A O 1
ATOM 2380 N N . VAL A 1 338 ? -61.155 203.232 57.910 1.00 92.75 322 VAL A N 1
ATOM 2381 C CA . VAL A 1 338 ? -62.222 204.052 57.311 1.00 92.62 322 VAL A CA 1
ATOM 2382 C C . VAL A 1 338 ? -61.546 205.221 56.565 1.00 96.28 322 VAL A C 1
ATOM 2383 O O . VAL A 1 338 ? -61.933 205.540 55.438 1.00 94.82 322 VAL A O 1
ATOM 2387 N N . GLU A 1 339 ? -60.492 205.800 57.180 1.00 93.94 323 GLU A N 1
ATOM 2388 C CA . GLU A 1 339 ? -59.682 206.892 56.635 1.00 94.55 323 GLU A CA 1
ATOM 2389 C C . GLU A 1 339 ? -59.081 206.490 55.280 1.00 95.23 323 GLU A C 1
ATOM 2390 O O . GLU A 1 339 ? -58.997 207.314 54.368 1.00 94.98 323 GLU A O 1
ATOM 2396 N N . VAL A 1 340 ? -58.691 205.212 55.157 1.00 89.05 324 VAL A N 1
ATOM 2397 C CA . VAL A 1 340 ? -58.120 204.603 53.956 1.00 86.45 324 VAL A CA 1
ATOM 2398 C C . VAL A 1 340 ? -59.252 204.250 52.955 1.00 87.45 324 VAL A C 1
ATOM 2399 O O . VAL A 1 340 ? -59.100 204.487 51.752 1.00 85.73 324 VAL A O 1
ATOM 2403 N N . TYR A 1 341 ? -60.394 203.734 53.467 1.00 83.11 325 TYR A N 1
ATOM 2404 C CA . TYR A 1 341 ? -61.589 203.377 52.688 1.00 81.45 325 TYR A CA 1
ATOM 2405 C C . TYR A 1 341 ? -62.201 204.595 51.984 1.00 85.17 325 TYR A C 1
ATOM 2406 O O . TYR A 1 341 ? -62.805 204.451 50.917 1.00 83.46 325 TYR A O 1
ATOM 2415 N N . LYS A 1 342 ? -62.022 205.795 52.575 1.00 83.11 326 LYS A N 1
ATOM 2416 C CA . LYS A 1 342 ? -62.499 207.067 52.028 1.00 83.82 326 LYS A CA 1
ATOM 2417 C C . LYS A 1 342 ? -61.693 207.451 50.785 1.00 87.20 326 LYS A C 1
ATOM 2418 O O . LYS A 1 342 ? -62.198 208.174 49.925 1.00 86.36 326 LYS A O 1
ATOM 2424 N N . GLN A 1 343 ? -60.438 206.967 50.706 1.00 83.83 327 GLN A N 1
ATOM 2425 C CA . GLN A 1 343 ? -59.487 207.246 49.628 1.00 83.29 327 GLN A CA 1
ATOM 2426 C C . GLN A 1 343 ? -59.570 206.273 48.435 1.00 85.78 327 GLN A C 1
ATOM 2427 O O . GLN A 1 343 ? -58.798 206.428 47.482 1.00 85.21 327 GLN A O 1
ATOM 2433 N N . VAL A 1 344 ? -60.493 205.286 48.474 1.00 81.25 328 VAL A N 1
ATOM 2434 C CA . VAL A 1 344 ? -60.646 204.299 47.395 1.00 79.30 328 VAL A CA 1
ATOM 2435 C C . VAL A 1 344 ? -61.247 204.951 46.146 1.00 84.65 328 VAL A C 1
ATOM 2436 O O . VAL A 1 344 ? -62.353 205.498 46.204 1.00 85.63 328 VAL A O 1
ATOM 2440 N N . ARG A 1 345 ? -60.501 204.892 45.025 1.00 80.78 329 ARG A N 1
ATOM 2441 C CA . ARG A 1 345 ? -60.904 205.426 43.724 1.00 80.67 329 ARG A CA 1
ATOM 2442 C C . ARG A 1 345 ? -61.846 204.429 43.070 1.00 82.41 329 ARG A C 1
ATOM 2443 O O . ARG A 1 345 ? -61.444 203.288 42.804 1.00 80.97 329 ARG A O 1
ATOM 2451 N N . ILE A 1 346 ? -63.106 204.844 42.849 1.00 78.00 330 ILE A N 1
ATOM 2452 C CA . ILE A 1 346 ? -64.121 204.004 42.215 1.00 76.06 330 ILE A CA 1
ATOM 2453 C C . ILE A 1 346 ? -64.350 204.539 40.807 1.00 80.31 330 ILE A C 1
ATOM 2454 O O . ILE A 1 346 ? -64.796 205.680 40.656 1.00 81.69 330 ILE A O 1
ATOM 2459 N N . GLY A 1 347 ? -64.017 203.736 39.796 1.00 75.29 331 GLY A N 1
ATOM 2460 C CA . GLY A 1 347 ? -64.190 204.150 38.407 1.00 75.37 331 GLY A CA 1
ATOM 2461 C C . GLY A 1 347 ? -64.094 203.049 37.379 1.00 77.47 331 GLY A C 1
ATOM 2462 O O . GLY A 1 347 ? -64.320 201.877 37.692 1.00 75.80 331 GLY A O 1
ATOM 2463 N N . ASP A 1 348 ? -63.767 203.438 36.131 1.00 74.15 332 ASP A N 1
ATOM 2464 C CA . ASP A 1 348 ? -63.603 202.523 35.004 1.00 73.07 332 ASP A CA 1
ATOM 2465 C C . ASP A 1 348 ? -62.360 201.644 35.258 1.00 77.09 332 ASP A C 1
ATOM 2466 O O . ASP A 1 348 ? -61.272 202.187 35.455 1.00 76.48 332 ASP A O 1
ATOM 2471 N N . PRO A 1 349 ? -62.505 200.291 35.262 1.00 73.64 333 PRO A N 1
ATOM 2472 C CA . PRO A 1 349 ? -61.339 199.418 35.497 1.00 72.62 333 PRO A CA 1
ATOM 2473 C C . PRO A 1 349 ? -60.187 199.598 34.501 1.00 77.38 333 PRO A C 1
ATOM 2474 O O . PRO A 1 349 ? -59.040 199.277 34.827 1.00 76.49 333 PRO A O 1
ATOM 2478 N N . LEU A 1 350 ? -60.487 200.147 33.306 1.00 75.12 334 LEU A N 1
ATOM 2479 C CA . LEU A 1 350 ? -59.512 200.416 32.245 1.00 75.56 334 LEU A CA 1
ATOM 2480 C C . LEU A 1 350 ? -58.780 201.762 32.434 1.00 81.89 334 LEU A C 1
ATOM 2481 O O . LEU A 1 350 ? -57.674 201.942 31.907 1.00 81.78 334 LEU A O 1
ATOM 2486 N N . GLU A 1 351 ? -59.397 202.692 33.200 1.00 79.64 335 GLU A N 1
ATOM 2487 C CA . GLU A 1 351 ? -58.853 204.012 33.541 1.00 80.98 335 GLU A CA 1
ATOM 2488 C C . GLU A 1 351 ? -57.745 203.851 34.596 1.00 84.51 335 GLU A C 1
ATOM 2489 O O . GLU A 1 351 ? -57.915 203.090 35.553 1.00 83.20 335 GLU A O 1
ATOM 2495 N N . LYS A 1 352 ? -56.616 204.562 34.414 1.00 82.46 336 LYS A N 1
ATOM 2496 C CA . LYS A 1 352 ? -55.476 204.532 35.343 1.00 82.50 336 LYS A CA 1
ATOM 2497 C C . LYS A 1 352 ? -55.861 205.119 36.705 1.00 86.79 336 LYS A C 1
ATOM 2498 O O . LYS A 1 352 ? -56.573 206.129 36.768 1.00 88.07 336 LYS A O 1
ATOM 2504 N N . GLY A 1 353 ? -55.408 204.460 37.769 1.00 81.68 337 GLY A N 1
ATOM 2505 C CA . GLY A 1 353 ? -55.653 204.893 39.137 1.00 82.05 337 GLY A CA 1
ATOM 2506 C C . GLY A 1 353 ? -56.868 204.300 39.816 1.00 85.12 337 GLY A C 1
ATOM 2507 O O . GLY A 1 353 ? -57.042 204.500 41.023 1.00 85.95 337 GLY A O 1
ATOM 2508 N N . THR A 1 354 ? -57.724 203.578 39.056 1.00 79.57 338 THR A N 1
ATOM 2509 C CA . THR A 1 354 ? -58.927 202.938 39.595 1.00 78.22 338 THR A CA 1
ATOM 2510 C C . THR A 1 354 ? -58.524 201.808 40.537 1.00 81.04 338 THR A C 1
ATOM 2511 O O . THR A 1 354 ? -57.693 200.969 40.179 1.00 79.19 338 THR A O 1
ATOM 2515 N N . LEU A 1 355 ? -59.072 201.827 41.756 1.00 78.73 339 LEU A N 1
ATOM 2516 C CA . LEU A 1 355 ? -58.776 200.814 42.772 1.00 78.20 339 LEU A CA 1
ATOM 2517 C C . LEU A 1 355 ? -59.956 199.850 42.895 1.00 80.43 339 LEU A C 1
ATOM 2518 O O . LEU A 1 355 ? -59.746 198.649 43.050 1.00 78.98 339 LEU A O 1
ATOM 2523 N N . LEU A 1 356 ? -61.194 200.374 42.778 1.00 76.78 340 LEU A N 1
ATOM 2524 C CA . LEU A 1 356 ? -62.431 199.594 42.838 1.00 75.48 340 LEU A CA 1
ATOM 2525 C C . LEU A 1 356 ? -63.249 199.817 41.570 1.00 77.65 340 LEU A C 1
ATOM 2526 O O . LEU A 1 356 ? -63.536 200.960 41.210 1.00 78.90 340 LEU A O 1
ATOM 2531 N N . GLY A 1 357 ? -63.617 198.721 40.917 1.00 70.75 341 GLY A N 1
ATOM 2532 C CA . GLY A 1 357 ? -64.433 198.733 39.711 1.00 69.62 341 GLY A CA 1
ATOM 2533 C C . GLY A 1 357 ? -65.866 198.323 40.003 1.00 72.03 341 GLY A C 1
ATOM 2534 O O . GLY A 1 357 ? -66.283 198.343 41.167 1.00 72.08 341 GLY A O 1
ATOM 2535 N N . PRO A 1 358 ? -66.666 197.934 38.981 1.00 67.00 342 PRO A N 1
ATOM 2536 C CA . PRO A 1 358 ? -68.051 197.528 39.263 1.00 67.07 342 PRO A CA 1
ATOM 2537 C C . PRO A 1 358 ? -68.192 196.040 39.608 1.00 70.81 342 PRO A C 1
ATOM 2538 O O . PRO A 1 358 ? -67.224 195.277 39.494 1.00 70.55 342 PRO A O 1
ATOM 2542 N N . LEU A 1 359 ? -69.401 195.626 40.028 1.00 66.92 343 LEU A N 1
ATOM 2543 C CA . LEU A 1 359 ? -69.714 194.222 40.273 1.00 65.74 343 LEU A CA 1
ATOM 2544 C C . LEU A 1 359 ? -70.070 193.658 38.895 1.00 71.62 343 LEU A C 1
ATOM 2545 O O . LEU A 1 359 ? -70.572 194.403 38.051 1.00 71.77 343 LEU A O 1
ATOM 2550 N N . HIS A 1 360 ? -69.738 192.384 38.633 1.00 69.02 344 HIS A N 1
ATOM 2551 C CA . HIS A 1 360 ? -69.906 191.755 37.318 1.00 69.02 344 HIS A CA 1
ATOM 2552 C C . HIS A 1 360 ? -71.253 191.895 36.603 1.00 73.82 344 HIS A C 1
ATOM 2553 O O . HIS A 1 360 ? -71.266 192.025 35.375 1.00 73.95 344 HIS A O 1
ATOM 2560 N N . THR A 1 361 ? -72.372 191.858 37.351 1.00 70.79 345 THR A N 1
ATOM 2561 C CA . THR A 1 361 ? -73.724 191.935 36.778 1.00 71.68 345 THR A CA 1
ATOM 2562 C C . THR A 1 361 ? -74.673 192.849 37.567 1.00 76.69 345 THR A C 1
ATOM 2563 O O . THR A 1 361 ? -74.419 193.100 38.748 1.00 76.80 345 THR A O 1
ATOM 2567 N N . PRO A 1 362 ? -75.814 193.296 36.979 1.00 73.71 346 PRO A N 1
ATOM 2568 C CA . PRO A 1 362 ? -76.765 194.099 37.764 1.00 74.86 346 PRO A CA 1
ATOM 2569 C C . PRO A 1 362 ? -77.426 193.271 38.871 1.00 78.06 346 PRO A C 1
ATOM 2570 O O . PRO A 1 362 ? -77.798 193.827 39.904 1.00 78.45 346 PRO A O 1
ATOM 2574 N N . ALA A 1 363 ? -77.534 191.937 38.659 1.00 73.27 347 ALA A N 1
ATOM 2575 C CA . ALA A 1 363 ? -78.087 190.971 39.609 1.00 72.93 347 ALA A CA 1
ATOM 2576 C C . ALA A 1 363 ? -77.256 190.942 40.899 1.00 76.32 347 ALA A C 1
ATOM 2577 O O . ALA A 1 363 ? -77.833 190.994 41.987 1.00 77.41 347 ALA A O 1
ATOM 2579 N N . SER A 1 364 ? -75.906 190.902 40.777 1.00 70.83 348 SER A N 1
ATOM 2580 C CA . SER A 1 364 ? -74.985 190.914 41.922 1.00 69.66 348 SER A CA 1
ATOM 2581 C C . SER A 1 364 ? -75.076 192.228 42.704 1.00 74.54 348 SER A C 1
ATOM 2582 O O . SER A 1 364 ? -74.944 192.203 43.929 1.00 74.80 348 SER A O 1
ATOM 2585 N N . LYS A 1 365 ? -75.346 193.363 42.004 1.00 71.22 349 LYS A N 1
ATOM 2586 C CA . LYS A 1 365 ? -75.546 194.676 42.627 1.00 72.24 349 LYS A CA 1
ATOM 2587 C C . LYS A 1 365 ? -76.833 194.644 43.472 1.00 77.64 349 LYS A C 1
ATOM 2588 O O . LYS A 1 365 ? -76.837 195.175 44.582 1.00 77.32 349 LYS A O 1
ATOM 2594 N N . GLU A 1 366 ? -77.897 193.983 42.959 1.00 75.47 350 GLU A N 1
ATOM 2595 C CA . GLU A 1 366 ? -79.183 193.816 43.649 1.00 77.50 350 GLU A CA 1
ATOM 2596 C C . GLU A 1 366 ? -79.024 192.920 44.880 1.00 81.57 350 GLU A C 1
ATOM 2597 O O . GLU A 1 366 ? -79.624 193.203 45.920 1.00 81.73 350 GLU A O 1
ATOM 2603 N N . ASN A 1 367 ? -78.200 191.855 44.759 1.00 77.52 351 ASN A N 1
ATOM 2604 C CA . ASN A 1 367 ? -77.900 190.912 45.838 1.00 77.55 351 ASN A CA 1
ATOM 2605 C C . ASN A 1 367 ? -77.136 191.596 46.969 1.00 82.56 351 ASN A C 1
ATOM 2606 O O . ASN A 1 367 ? -77.430 191.344 48.142 1.00 83.60 351 ASN A O 1
ATOM 2611 N N . PHE A 1 368 ? -76.175 192.479 46.613 1.00 77.99 352 PHE A N 1
ATOM 2612 C CA . PHE A 1 368 ? -75.380 193.259 47.563 1.00 77.85 352 PHE A CA 1
ATOM 2613 C C . PHE A 1 368 ? -76.306 194.153 48.399 1.00 81.71 352 PHE A C 1
ATOM 2614 O O . PHE A 1 368 ? -76.230 194.126 49.627 1.00 81.69 352 PHE A O 1
ATOM 2622 N N . LEU A 1 369 ? -77.192 194.913 47.726 1.00 78.25 353 LEU A N 1
ATOM 2623 C CA . LEU A 1 369 ? -78.134 195.838 48.359 1.00 79.96 353 LEU A CA 1
ATOM 2624 C C . LEU A 1 369 ? -79.138 195.153 49.278 1.00 85.72 353 LEU A C 1
ATOM 2625 O O . LEU A 1 369 ? -79.389 195.663 50.372 1.00 86.78 353 LEU A O 1
ATOM 2630 N N . LYS A 1 370 ? -79.681 193.985 48.863 1.00 82.17 354 LYS A N 1
ATOM 2631 C CA . LYS A 1 370 ? -80.615 193.226 49.700 1.00 83.10 354 LYS A CA 1
ATOM 2632 C C . LYS A 1 370 ? -79.881 192.612 50.908 1.00 86.79 354 LYS A C 1
ATOM 2633 O O . LYS A 1 370 ? -80.468 192.493 51.982 1.00 88.61 354 LYS A O 1
ATOM 2639 N N . GLY A 1 371 ? -78.596 192.296 50.724 1.00 80.77 355 GLY A N 1
ATOM 2640 C CA . GLY A 1 371 ? -77.726 191.772 51.769 1.00 80.12 355 GLY A CA 1
ATOM 2641 C C . GLY A 1 371 ? -77.503 192.787 52.873 1.00 85.40 355 GLY A C 1
ATOM 2642 O O . GLY A 1 371 ? -77.613 192.449 54.052 1.00 85.61 355 GLY A O 1
ATOM 2643 N N . ILE A 1 372 ? -77.247 194.061 52.488 1.00 82.94 356 ILE A N 1
ATOM 2644 C CA . ILE A 1 372 ? -77.058 195.205 53.395 1.00 84.43 356 ILE A CA 1
ATOM 2645 C C . ILE A 1 372 ? -78.269 195.309 54.332 1.00 90.60 356 ILE A C 1
ATOM 2646 O O . ILE A 1 372 ? -78.094 195.505 55.539 1.00 91.68 356 ILE A O 1
ATOM 2651 N N . GLN A 1 373 ? -79.486 195.120 53.770 1.00 87.35 357 GLN A N 1
ATOM 2652 C CA . GLN A 1 373 ? -80.757 195.139 54.496 1.00 89.11 357 GLN A CA 1
ATOM 2653 C C . GLN A 1 373 ? -80.827 194.011 55.526 1.00 92.97 357 GLN A C 1
ATOM 2654 O O . GLN A 1 373 ? -81.170 194.278 56.678 1.00 94.41 357 GLN A O 1
ATOM 2660 N N . THR A 1 374 ? -80.463 192.768 55.135 1.00 87.77 358 THR A N 1
ATOM 2661 C CA . THR A 1 374 ? -80.473 191.634 56.068 1.00 88.21 358 THR A CA 1
ATOM 2662 C C . THR A 1 374 ? -79.382 191.769 57.138 1.00 93.13 358 THR A C 1
ATOM 2663 O O . THR A 1 374 ? -79.582 191.314 58.262 1.00 94.59 358 THR A O 1
ATOM 2667 N N . ILE A 1 375 ? -78.248 192.423 56.795 1.00 88.57 359 ILE A N 1
ATOM 2668 C CA . ILE A 1 375 ? -77.137 192.698 57.714 1.00 88.38 359 ILE A CA 1
ATOM 2669 C C . ILE A 1 375 ? -77.653 193.640 58.824 1.00 95.57 359 ILE A C 1
ATOM 2670 O O . ILE A 1 375 ? -77.412 193.376 60.005 1.00 96.66 359 ILE A O 1
ATOM 2675 N N . LYS A 1 376 ? -78.412 194.694 58.435 1.00 93.19 360 LYS A N 1
ATOM 2676 C CA . LYS A 1 376 ? -79.035 195.663 59.346 1.00 95.67 360 LYS A CA 1
ATOM 2677 C C . LYS A 1 376 ? -80.021 194.965 60.298 1.00 102.95 360 LYS A C 1
ATOM 2678 O O . LYS A 1 376 ? -80.073 195.313 61.480 1.00 104.15 360 LYS A O 1
ATOM 2684 N N . SER A 1 377 ? -80.782 193.969 59.772 1.00 100.57 361 SER A N 1
ATOM 2685 C CA . SER A 1 377 ? -81.764 193.154 60.501 1.00 102.63 361 SER A CA 1
ATOM 2686 C C . SER A 1 377 ? -81.098 192.365 61.631 1.00 107.81 361 SER A C 1
ATOM 2687 O O . SER A 1 377 ? -81.642 192.303 62.732 1.00 110.12 361 SER A O 1
ATOM 2690 N N . GLN A 1 378 ? -79.917 191.776 61.357 1.00 102.27 362 GLN A N 1
ATOM 2691 C CA . GLN A 1 378 ? -79.153 190.979 62.319 1.00 102.31 362 GLN A CA 1
ATOM 2692 C C . GLN A 1 378 ? -78.285 191.800 63.300 1.00 107.45 362 GLN A C 1
ATOM 2693 O O . GLN A 1 378 ? -77.450 191.231 64.010 1.00 107.11 362 GLN A O 1
ATOM 2699 N N . GLY A 1 379 ? -78.526 193.111 63.355 1.00 105.03 363 GLY A N 1
ATOM 2700 C CA . GLY A 1 379 ? -77.837 194.030 64.255 1.00 106.30 363 GLY A CA 1
ATOM 2701 C C . GLY A 1 379 ? -76.511 194.587 63.770 1.00 108.91 363 GLY A C 1
ATOM 2702 O O . GLY A 1 379 ? -75.754 195.149 64.570 1.00 110.39 363 GLY A O 1
ATOM 2703 N N . GLY A 1 380 ? -76.237 194.443 62.471 1.00 101.67 364 GLY A N 1
ATOM 2704 C CA . GLY A 1 380 ? -75.019 194.947 61.849 1.00 98.91 364 GLY A CA 1
ATOM 2705 C C . GLY A 1 380 ? -75.041 196.454 61.710 1.00 101.94 364 GLY A C 1
ATOM 2706 O O . GLY A 1 380 ? -75.977 197.006 61.123 1.00 101.54 364 GLY A O 1
ATOM 2707 N N . LYS A 1 381 ? -74.023 197.128 62.277 1.00 98.13 365 LYS A N 1
ATOM 2708 C CA . LYS A 1 381 ? -73.891 198.586 62.235 1.00 98.48 365 LYS A CA 1
ATOM 2709 C C . LYS A 1 381 ? -72.860 198.997 61.180 1.00 99.23 365 LYS A C 1
ATOM 2710 O O . LYS A 1 381 ? -71.657 198.783 61.366 1.00 97.92 365 LYS A O 1
ATOM 2716 N N . ILE A 1 382 ? -73.351 199.554 60.051 1.00 94.30 366 ILE A N 1
ATOM 2717 C CA . ILE A 1 382 ? -72.533 199.990 58.916 1.00 91.96 366 ILE A CA 1
ATOM 2718 C C 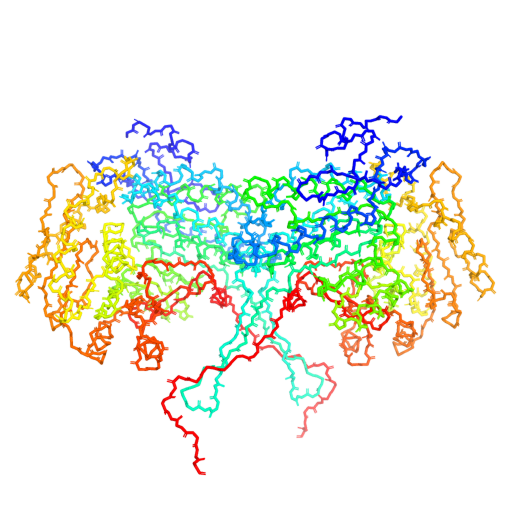. ILE A 1 382 ? -71.657 201.190 59.288 1.00 97.51 366 ILE A C 1
ATOM 2719 O O . ILE A 1 382 ? -72.162 202.297 59.489 1.00 98.79 366 ILE A O 1
ATOM 2724 N N . LEU A 1 383 ? -70.342 200.938 59.407 1.00 93.75 367 LEU A N 1
ATOM 2725 C CA . LEU A 1 383 ? -69.309 201.918 59.753 1.00 94.52 367 LEU A CA 1
ATOM 2726 C C . LEU A 1 383 ? -68.982 202.821 58.567 1.00 97.65 367 LEU A C 1
ATOM 2727 O O . LEU A 1 383 ? -68.727 204.011 58.756 1.00 98.84 367 LEU A O 1
ATOM 2732 N N . PHE A 1 384 ? -68.974 202.245 57.347 1.00 91.96 368 PHE A N 1
ATOM 2733 C CA . PHE A 1 384 ? -68.666 202.937 56.098 1.00 90.85 368 PHE A CA 1
ATOM 2734 C C . PHE A 1 384 ? -69.379 202.276 54.914 1.00 93.05 368 PHE A C 1
ATOM 2735 O O . PHE A 1 384 ? -69.565 201.064 54.919 1.00 91.38 368 PHE A O 1
ATOM 2743 N N . GLY A 1 385 ? -69.761 203.081 53.922 1.00 90.05 369 GLY A N 1
ATOM 2744 C CA . GLY A 1 385 ? -70.429 202.634 52.702 1.00 88.52 369 GLY A CA 1
ATOM 2745 C C . GLY A 1 385 ? -71.833 202.092 52.891 1.00 92.34 369 GLY A C 1
ATOM 2746 O O . GLY A 1 385 ? -72.652 202.707 53.580 1.00 93.42 369 GLY A O 1
ATOM 2747 N N . GLY A 1 386 ? -72.103 200.950 52.254 1.00 87.31 370 GLY A N 1
ATOM 2748 C CA . GLY A 1 386 ? -73.384 200.250 52.312 1.00 87.16 370 GLY A CA 1
ATOM 2749 C C . GLY A 1 386 ? -74.405 200.651 51.265 1.00 90.75 370 GLY A C 1
ATOM 2750 O O . GLY A 1 386 ? -75.440 199.989 51.125 1.00 90.47 370 GLY A O 1
ATOM 2751 N N . SER A 1 387 ? -74.128 201.745 50.531 1.00 86.93 371 SER A N 1
ATOM 2752 C CA . SER A 1 387 ? -75.023 202.294 49.510 1.00 86.63 371 SER A CA 1
ATOM 2753 C C . SER A 1 387 ? -74.519 202.041 48.084 1.00 87.71 371 SER A C 1
ATOM 2754 O O . SER A 1 387 ? -73.327 201.804 47.873 1.00 86.07 371 SER A O 1
ATOM 2757 N N . ALA A 1 388 ? -75.440 202.094 47.111 1.00 83.63 372 ALA A N 1
ATOM 2758 C CA . ALA A 1 388 ? -75.130 201.935 45.695 1.00 81.97 372 ALA A CA 1
ATOM 2759 C C . ALA A 1 388 ? -74.666 203.288 45.138 1.00 86.77 372 ALA A C 1
ATOM 2760 O O . ALA A 1 388 ? -74.936 204.332 45.743 1.00 88.49 372 ALA A O 1
ATOM 2762 N N . ILE A 1 389 ? -73.968 203.269 43.993 1.00 81.26 373 ILE A N 1
ATOM 2763 C CA . ILE A 1 389 ? -73.480 204.479 43.334 1.00 81.19 373 ILE A CA 1
ATOM 2764 C C . ILE A 1 389 ? -74.299 204.709 42.067 1.00 85.62 373 ILE A C 1
ATOM 2765 O O . ILE A 1 389 ? -74.416 203.794 41.248 1.00 84.33 373 ILE A O 1
ATOM 2770 N N . GLU A 1 390 ? -74.873 205.921 41.917 1.00 83.87 374 GLU A N 1
ATOM 2771 C CA . GLU A 1 390 ? -75.673 206.287 40.749 1.00 84.35 374 GLU A CA 1
ATOM 2772 C C . GLU A 1 390 ? -74.788 206.475 39.516 1.00 87.05 374 GLU A C 1
ATOM 2773 O O . GLU A 1 390 ? -74.087 207.483 39.381 1.00 87.69 374 GLU A O 1
ATOM 2779 N N . SER A 1 391 ? -74.849 205.483 38.617 1.00 81.90 375 SER A N 1
ATOM 2780 C CA . SER A 1 391 ? -74.126 205.419 37.350 1.00 80.95 375 SER A CA 1
ATOM 2781 C C . SER A 1 391 ? -74.814 204.397 36.430 1.00 84.22 375 SER A C 1
ATOM 2782 O O . SER A 1 391 ? -75.771 203.734 36.841 1.00 82.71 375 SER A O 1
ATOM 2785 N N . GLU A 1 392 ? -74.303 204.261 35.194 1.00 81.65 376 GLU A N 1
ATOM 2786 C CA . GLU A 1 392 ? -74.788 203.297 34.203 1.00 81.14 376 GLU A CA 1
ATOM 2787 C C . GLU A 1 392 ? -74.320 201.860 34.552 1.00 82.43 376 GLU A C 1
ATOM 2788 O O . GLU A 1 392 ? -75.049 200.902 34.278 1.00 82.23 376 GLU A O 1
ATOM 2794 N N . GLY A 1 393 ? -73.126 201.741 35.135 1.00 76.17 377 GLY A N 1
ATOM 2795 C CA . GLY A 1 393 ? -72.549 200.470 35.552 1.00 73.70 377 GLY A CA 1
ATOM 2796 C C . GLY A 1 393 ? -73.022 199.986 36.908 1.00 76.97 377 GLY A C 1
ATOM 2797 O O . GLY A 1 393 ? -73.777 200.683 37.596 1.00 77.52 377 GLY A O 1
ATOM 2798 N N . ASN A 1 394 ? -72.561 198.780 37.306 1.00 72.20 378 ASN A N 1
ATOM 2799 C CA . ASN A 1 394 ? -72.940 198.106 38.561 1.00 71.40 378 ASN A CA 1
ATOM 2800 C C . ASN A 1 394 ? -72.006 198.449 39.739 1.00 74.33 378 ASN A C 1
ATOM 2801 O O . ASN A 1 394 ? -71.405 197.564 40.349 1.00 72.62 378 ASN A O 1
ATOM 2806 N N . PHE A 1 395 ? -71.918 199.746 40.066 1.00 71.93 379 PHE A N 1
ATOM 2807 C CA . PHE A 1 395 ? -71.057 200.268 41.130 1.00 71.58 379 PHE A CA 1
ATOM 2808 C C . PHE A 1 395 ? -71.734 200.348 42.489 1.00 78.15 379 PHE A C 1
ATOM 2809 O O . PHE A 1 395 ? -72.881 200.787 42.594 1.00 79.27 379 PHE A O 1
ATOM 2817 N N . VAL A 1 396 ? -71.004 199.928 43.531 1.00 75.16 380 VAL A N 1
ATOM 2818 C CA . VAL A 1 396 ? -71.426 199.965 44.937 1.00 76.13 380 VAL A CA 1
ATOM 2819 C C . VAL A 1 396 ? -70.259 200.478 45.800 1.00 80.63 380 VAL A C 1
ATOM 2820 O O . VAL A 1 396 ? -69.097 200.405 45.375 1.00 79.37 380 VAL A O 1
ATOM 2824 N N . GLN A 1 397 ? -70.574 200.992 47.003 1.00 78.29 381 GLN A N 1
ATOM 2825 C CA . GLN A 1 397 ? -69.588 201.508 47.951 1.00 78.42 381 GLN A CA 1
ATOM 2826 C C . GLN A 1 397 ? -68.918 200.376 48.731 1.00 81.50 381 GLN A C 1
ATOM 2827 O O . GLN A 1 397 ? -69.609 199.435 49.140 1.00 80.78 381 GLN A O 1
ATOM 2833 N N . PRO A 1 398 ? -67.591 200.464 49.006 1.00 77.92 382 PRO A N 1
ATOM 2834 C CA . PRO A 1 398 ? -66.952 199.433 49.841 1.00 76.77 382 PRO A CA 1
ATOM 2835 C C . PRO A 1 398 ? -67.481 199.587 51.270 1.00 81.32 382 PRO A C 1
ATOM 2836 O O . PRO A 1 398 ? -67.500 200.699 51.802 1.00 83.11 382 PRO A O 1
ATOM 2840 N N . THR A 1 399 ? -67.994 198.492 51.849 1.00 76.36 383 THR A N 1
ATOM 2841 C CA . THR A 1 399 ? -68.651 198.488 53.157 1.00 77.24 383 THR A CA 1
ATOM 2842 C C . THR A 1 399 ? -67.848 197.846 54.297 1.00 81.30 383 THR A C 1
ATOM 2843 O O . THR A 1 399 ? -67.225 196.799 54.105 1.00 80.09 383 THR A O 1
ATOM 2847 N N . ILE A 1 400 ? -67.904 198.472 55.493 1.00 79.03 384 ILE A N 1
ATOM 2848 C CA . ILE A 1 400 ? -67.329 197.985 56.753 1.00 79.53 384 ILE A CA 1
ATOM 2849 C C . ILE A 1 400 ? -68.515 197.851 57.721 1.00 85.95 384 ILE A C 1
ATOM 2850 O O . ILE A 1 400 ? -69.277 198.809 57.883 1.00 87.14 384 ILE A O 1
ATOM 2855 N N . VAL A 1 401 ? -68.690 196.659 58.331 1.00 82.86 385 VAL A N 1
ATOM 2856 C CA . VAL A 1 401 ? -69.807 196.366 59.235 1.00 84.48 385 VAL A CA 1
ATOM 2857 C C . VAL A 1 401 ? -69.368 195.882 60.622 1.00 90.92 385 VAL A C 1
ATOM 2858 O O . VAL A 1 401 ? -68.766 194.816 60.733 1.00 89.33 385 VAL A O 1
ATOM 2862 N N . GLU A 1 402 ? -69.739 196.628 61.684 1.00 91.28 386 GLU A N 1
ATOM 2863 C CA . GLU A 1 402 ? -69.511 196.215 63.073 1.00 93.50 386 GLU A CA 1
ATOM 2864 C C . GLU A 1 402 ? -70.642 195.215 63.368 1.00 98.64 386 GLU A C 1
ATOM 2865 O O . GLU A 1 402 ? -71.819 195.551 63.199 1.00 98.88 386 GLU A O 1
ATOM 2871 N N . ILE A 1 403 ? -70.283 193.967 63.693 1.00 95.78 387 ILE A N 1
ATOM 2872 C CA . ILE A 1 403 ? -71.248 192.883 63.923 1.00 96.43 387 ILE A CA 1
ATOM 2873 C C . ILE A 1 403 ? -70.728 191.838 64.920 1.00 103.10 387 ILE A C 1
ATOM 2874 O O . ILE A 1 403 ? -69.515 191.662 65.063 1.00 102.26 387 ILE A O 1
ATOM 2879 N N . THR A 1 404 ? -71.657 191.145 65.598 1.00 102.46 388 THR A N 1
ATOM 2880 C CA . THR A 1 404 ? -71.351 190.064 66.535 1.00 103.43 388 THR A CA 1
ATOM 2881 C C . THR A 1 404 ? -71.093 188.781 65.723 1.00 105.24 388 THR A C 1
ATOM 2882 O O . THR A 1 404 ? -71.785 188.558 64.724 1.00 103.08 388 THR A O 1
ATOM 2886 N N . PRO A 1 405 ? -70.124 187.922 66.125 1.00 102.21 389 PRO A N 1
ATOM 2887 C CA . PRO A 1 405 ? -69.874 186.677 65.364 1.00 100.34 389 PRO A CA 1
ATOM 2888 C C . PRO A 1 405 ? -71.066 185.709 65.298 1.00 105.99 389 PRO A C 1
ATOM 2889 O O . PRO A 1 405 ? -71.151 184.904 64.372 1.00 103.42 389 PRO A O 1
ATOM 2893 N N . SER A 1 406 ? -71.990 185.813 66.272 1.00 106.48 390 SER A N 1
ATOM 2894 C CA . SER A 1 406 ? -73.201 184.998 66.414 1.00 107.57 390 SER A CA 1
ATOM 2895 C C . SER A 1 406 ? -74.228 185.185 65.277 1.00 110.61 390 SER A C 1
ATOM 2896 O O . SER A 1 406 ? -75.038 184.282 65.046 1.00 110.26 390 SER A O 1
ATOM 2899 N N . ALA A 1 407 ? -74.199 186.346 64.582 1.00 106.23 391 ALA A N 1
ATOM 2900 C CA . ALA A 1 407 ? -75.119 186.681 63.491 1.00 105.39 391 ALA A CA 1
ATOM 2901 C C . ALA A 1 407 ? -75.033 185.710 62.297 1.00 107.73 391 ALA A C 1
ATOM 2902 O O . ALA A 1 407 ? -73.927 185.431 61.828 1.00 105.75 391 ALA A O 1
ATOM 2904 N N . PRO A 1 408 ? -76.187 185.184 61.808 1.00 104.61 392 PRO A N 1
ATOM 2905 C CA . PRO A 1 408 ? -76.158 184.217 60.689 1.00 102.41 392 PRO A CA 1
ATOM 2906 C C . PRO A 1 408 ? -75.502 184.683 59.390 1.00 103.91 392 PRO A C 1
ATOM 2907 O O . PRO A 1 408 ? -74.810 183.884 58.763 1.00 101.95 392 PRO A O 1
ATOM 2911 N N . VAL A 1 409 ? -75.713 185.956 58.989 1.00 100.58 393 VAL A N 1
ATOM 2912 C CA . VAL A 1 409 ? -75.146 186.547 57.762 1.00 98.55 393 VAL A CA 1
ATOM 2913 C C . VAL A 1 409 ? -73.639 186.376 57.654 1.00 101.48 393 VAL A C 1
ATOM 2914 O O . VAL A 1 409 ? -73.124 186.239 56.544 1.00 99.32 393 VAL A O 1
ATOM 2918 N N . VAL A 1 410 ? -72.944 186.382 58.810 1.00 99.51 394 VAL A N 1
ATOM 2919 C CA . VAL A 1 410 ? -71.493 186.202 58.934 1.00 98.62 394 VAL A CA 1
ATOM 2920 C C . VAL A 1 410 ? -71.089 184.854 58.309 1.00 101.24 394 VAL A C 1
ATOM 2921 O O . VAL A 1 410 ? -70.223 184.834 57.440 1.00 99.04 394 VAL A O 1
ATOM 2925 N N . LYS A 1 411 ? -71.771 183.756 58.702 1.00 99.10 395 LYS A N 1
ATOM 2926 C CA . LYS A 1 411 ? -71.520 182.393 58.214 1.00 98.04 395 LYS A CA 1
ATOM 2927 C C . LYS A 1 411 ? -71.854 182.178 56.723 1.00 101.90 395 LYS A C 1
ATOM 2928 O O . LYS A 1 411 ? -71.431 181.170 56.141 1.00 100.54 395 LYS A O 1
ATOM 2934 N N . GLU A 1 412 ? -72.583 183.136 56.105 1.00 99.21 396 GLU A N 1
ATOM 2935 C CA . GLU A 1 412 ? -72.949 183.117 54.685 1.00 98.21 396 GLU A CA 1
ATOM 2936 C C . GLU A 1 412 ? -71.817 183.723 53.838 1.00 101.10 396 GLU A C 1
ATOM 2937 O O . GLU A 1 412 ? -70.789 184.131 54.390 1.00 100.98 396 GLU A O 1
ATOM 2943 N N . GLU A 1 413 ? -71.996 183.774 52.502 1.00 96.24 397 GLU A N 1
ATOM 2944 C CA . GLU A 1 413 ? -71.014 184.369 51.596 1.00 94.28 397 GLU A CA 1
ATOM 2945 C C . GLU A 1 413 ? -71.685 185.359 50.639 1.00 96.31 397 GLU A C 1
ATOM 2946 O O . GLU A 1 413 ? -72.505 184.967 49.800 1.00 95.63 397 GLU A O 1
ATOM 2952 N N . LEU A 1 414 ? -71.362 186.647 50.809 1.00 91.69 398 LEU A N 1
ATOM 2953 C CA . LEU A 1 414 ? -71.861 187.730 49.970 1.00 91.09 398 LEU A CA 1
ATOM 2954 C C . LEU A 1 414 ? -70.735 188.109 49.018 1.00 92.94 398 LEU A C 1
ATOM 2955 O O . LEU A 1 414 ? -69.650 188.497 49.462 1.00 92.59 398 LEU A O 1
ATOM 2960 N N . PHE A 1 415 ? -70.989 187.978 47.710 1.00 87.56 399 PHE A N 1
ATOM 2961 C CA . PHE A 1 415 ? -69.999 188.251 46.676 1.00 85.31 399 PHE A CA 1
ATOM 2962 C C . PHE A 1 415 ? -69.901 189.728 46.245 1.00 87.78 399 PHE A C 1
ATOM 2963 O O . PHE A 1 415 ? -70.011 190.058 45.059 1.00 87.58 399 PHE A O 1
ATOM 2971 N N . GLY A 1 416 ? -69.648 190.586 47.234 1.00 82.72 400 GLY A N 1
ATOM 2972 C CA . GLY A 1 416 ? -69.470 192.025 47.073 1.00 81.86 400 GLY A CA 1
ATOM 2973 C C . GLY A 1 416 ? -68.483 192.598 48.078 1.00 82.91 400 GLY A C 1
ATOM 2974 O O . GLY A 1 416 ? -67.989 191.857 48.935 1.00 82.00 400 GLY A O 1
ATOM 2975 N N . PRO A 1 417 ? -68.174 193.919 48.035 1.00 78.01 401 PRO A N 1
ATOM 2976 C CA . PRO A 1 417 ? -67.212 194.473 49.006 1.00 77.43 401 PRO A CA 1
ATOM 2977 C C . PRO A 1 417 ? -67.787 194.787 50.398 1.00 80.60 401 PRO A C 1
ATOM 2978 O O . PRO A 1 417 ? -67.862 195.948 50.799 1.00 81.46 401 PRO A O 1
ATOM 2982 N N . VAL A 1 418 ? -68.173 193.736 51.145 1.00 75.58 402 VAL A N 1
ATOM 2983 C CA . VAL A 1 418 ? -68.692 193.841 52.519 1.00 75.99 402 VAL A CA 1
ATOM 2984 C C . VAL A 1 418 ? -67.683 193.176 53.474 1.00 78.91 402 VAL A C 1
ATOM 2985 O O . VAL A 1 418 ? -67.344 191.995 53.299 1.00 77.06 402 VAL A O 1
ATOM 2989 N N . LEU A 1 419 ? -67.204 193.941 54.471 1.00 75.22 403 LEU A N 1
ATOM 2990 C CA . LEU A 1 419 ? -66.267 193.436 55.467 1.00 74.35 403 LEU A CA 1
ATOM 2991 C C . LEU A 1 419 ? -66.908 193.461 56.852 1.00 79.13 403 LEU A C 1
ATOM 2992 O O . LEU A 1 419 ? -67.303 194.523 57.323 1.00 79.93 403 LEU A O 1
ATOM 2997 N N . TYR A 1 420 ? -67.025 192.286 57.490 1.00 75.45 404 TYR A N 1
ATOM 2998 C CA . TYR A 1 420 ? -67.584 192.163 58.835 1.00 77.01 404 TYR A CA 1
ATOM 2999 C C . TYR A 1 420 ? -66.440 192.277 59.834 1.00 80.84 404 TYR A C 1
ATOM 3000 O O . TYR A 1 420 ? -65.417 191.621 59.666 1.00 79.12 404 TYR A O 1
ATOM 3009 N N . VAL A 1 421 ? -66.600 193.110 60.861 1.00 79.16 405 VAL A N 1
ATOM 3010 C CA . VAL A 1 421 ? -65.561 193.301 61.866 1.00 79.79 405 VAL A CA 1
ATOM 3011 C C . VAL A 1 421 ? -66.042 192.997 63.285 1.00 85.32 405 VAL A C 1
ATOM 3012 O O . VAL A 1 421 ? -66.988 193.619 63.764 1.00 86.90 405 VAL A O 1
ATOM 3016 N N . MET A 1 422 ? -65.403 192.013 63.937 1.00 81.46 406 MET A N 1
ATOM 3017 C CA . MET A 1 422 ? -65.730 191.606 65.306 1.00 83.31 406 MET A CA 1
ATOM 3018 C C . MET A 1 422 ? -64.540 191.605 66.256 1.00 89.66 406 MET A C 1
ATOM 3019 O O . MET A 1 422 ? -63.443 191.184 65.887 1.00 87.74 406 MET A O 1
ATOM 3024 N N . LYS A 1 423 ? -64.779 192.093 67.484 1.00 90.00 407 LYS A N 1
ATOM 3025 C CA . LYS A 1 423 ? -63.826 192.214 68.586 1.00 91.66 407 LYS A CA 1
ATOM 3026 C C . LYS A 1 423 ? -63.560 190.858 69.261 1.00 96.28 407 LYS A C 1
ATOM 3027 O O . LYS A 1 423 ? -64.470 190.030 69.363 1.00 96.19 407 LYS A O 1
ATOM 3033 N N . PHE A 1 424 ? -62.312 190.646 69.728 1.00 93.09 408 PHE A N 1
ATOM 3034 C CA . PHE A 1 424 ? -61.867 189.445 70.446 1.00 93.22 408 PHE A CA 1
ATOM 3035 C C . PHE A 1 424 ? -60.874 189.816 71.559 1.00 100.61 408 PHE A C 1
ATOM 3036 O O . PHE A 1 424 ? -60.228 190.866 71.477 1.00 101.06 408 PHE A O 1
ATOM 3044 N N . GLN A 1 425 ? -60.724 188.939 72.573 1.00 99.06 409 GLN A N 1
ATOM 3045 C CA . GLN A 1 425 ? -59.810 189.165 73.700 1.00 101.19 409 GLN A CA 1
ATOM 3046 C C . GLN A 1 425 ? -58.570 188.260 73.668 1.00 104.27 409 GLN A C 1
ATOM 3047 O O . GLN A 1 425 ? -57.456 188.778 73.761 1.00 104.36 409 GLN A O 1
ATOM 3053 N N . THR A 1 426 ? -58.756 186.920 73.534 1.00 99.47 410 THR A N 1
ATOM 3054 C CA . THR A 1 426 ? -57.657 185.937 73.495 1.00 98.27 410 THR A CA 1
ATOM 3055 C C . THR A 1 426 ? -57.575 185.180 72.159 1.00 99.13 410 THR A C 1
ATOM 3056 O O . THR A 1 426 ? -58.564 185.129 71.425 1.00 97.54 410 THR A O 1
ATOM 3060 N N . LEU A 1 427 ? -56.403 184.559 71.872 1.00 94.53 411 LEU A N 1
ATOM 3061 C CA . LEU A 1 427 ? -56.131 183.767 70.659 1.00 91.70 411 LEU A CA 1
ATOM 3062 C C . LEU A 1 427 ? -57.129 182.609 70.484 1.00 94.76 411 LEU A C 1
ATOM 3063 O O . LEU A 1 427 ? -57.500 182.298 69.349 1.00 92.25 411 LEU A O 1
ATOM 3068 N N . LYS A 1 428 ? -57.554 181.976 71.603 1.00 92.59 412 LYS A N 1
ATOM 3069 C CA . LYS A 1 428 ? -58.534 180.889 71.597 1.00 91.81 412 LYS A CA 1
ATOM 3070 C C . LYS A 1 428 ? -59.844 181.394 70.970 1.00 93.58 412 LYS A C 1
ATOM 3071 O O . LYS A 1 428 ? -60.343 180.763 70.036 1.00 90.68 412 LYS A O 1
ATOM 3077 N N . GLU A 1 429 ? -60.344 182.567 71.444 1.00 91.28 413 GLU A N 1
ATOM 3078 C CA . GLU A 1 429 ? -61.564 183.237 70.967 1.00 90.89 413 GLU A CA 1
ATOM 3079 C C . GLU A 1 429 ? -61.472 183.571 69.476 1.00 91.39 413 GLU A C 1
ATOM 3080 O O . GLU A 1 429 ? -62.438 183.358 68.747 1.00 89.28 413 GLU A O 1
ATOM 3086 N N . ALA A 1 430 ? -60.304 184.092 69.035 1.00 87.16 414 ALA A N 1
ATOM 3087 C CA . ALA A 1 430 ? -60.022 184.495 67.650 1.00 84.64 414 ALA A CA 1
ATOM 3088 C C . ALA A 1 430 ? -60.093 183.314 66.689 1.00 86.53 414 ALA A C 1
ATOM 3089 O O . ALA A 1 430 ? -60.754 183.412 65.652 1.00 84.88 414 ALA A O 1
ATOM 3091 N N . ILE A 1 431 ? -59.428 182.192 67.048 1.00 82.90 415 ILE A N 1
ATOM 3092 C CA . ILE A 1 431 ? -59.403 180.949 66.271 1.00 80.71 415 ILE A CA 1
ATOM 3093 C C . ILE A 1 431 ? -60.815 180.337 66.259 1.00 85.76 415 ILE A C 1
ATOM 3094 O O . ILE A 1 431 ? -61.263 179.878 65.208 1.00 83.42 415 ILE A O 1
ATOM 3099 N N . GLU A 1 432 ? -61.537 180.411 67.402 1.00 85.84 416 GLU A N 1
ATOM 3100 C CA . GLU A 1 432 ? -62.917 179.930 67.532 1.00 87.17 416 GLU A CA 1
ATOM 3101 C C . GLU A 1 432 ? -63.818 180.562 66.466 1.00 90.06 416 GLU A C 1
ATOM 3102 O O . GLU A 1 432 ? -64.579 179.839 65.821 1.00 88.95 416 GLU A O 1
ATOM 3108 N N . ILE A 1 433 ? -63.702 181.902 66.265 1.00 86.12 417 ILE A N 1
ATOM 3109 C CA . ILE A 1 433 ? -64.462 182.671 65.267 1.00 84.53 417 ILE A CA 1
ATOM 3110 C C . ILE A 1 433 ? -64.045 182.253 63.844 1.00 85.84 417 ILE A C 1
ATOM 3111 O O . ILE A 1 433 ? -64.913 181.968 63.020 1.00 84.85 417 ILE A O 1
ATOM 3116 N N . ASN A 1 434 ? -62.725 182.212 63.572 1.00 80.72 418 ASN A N 1
ATOM 3117 C CA . ASN A 1 434 ? -62.165 181.849 62.268 1.00 78.38 418 ASN A CA 1
ATOM 3118 C C . ASN A 1 434 ? -62.619 180.468 61.779 1.00 82.64 418 ASN A C 1
ATOM 3119 O O . ASN A 1 434 ? -62.951 180.312 60.605 1.00 80.20 418 ASN A O 1
ATOM 3124 N N . ASN A 1 435 ? -62.642 179.484 62.685 1.00 82.32 419 ASN A N 1
ATOM 3125 C CA . ASN A 1 435 ? -63.023 178.101 62.402 1.00 82.34 419 ASN A CA 1
ATOM 3126 C C . ASN A 1 435 ? -64.536 177.843 62.478 1.00 89.50 419 ASN A C 1
ATOM 3127 O O . ASN A 1 435 ? -64.983 176.782 62.040 1.00 88.72 419 ASN A O 1
ATOM 3132 N N . SER A 1 436 ? -65.318 178.804 63.022 1.00 89.49 420 SER A N 1
ATOM 3133 C CA . SER A 1 436 ? -66.773 178.687 63.185 1.00 91.52 420 SER A CA 1
ATOM 3134 C C . SER A 1 436 ? -67.562 178.605 61.878 1.00 96.97 420 SER A C 1
ATOM 3135 O O . SER A 1 436 ? -68.619 177.968 61.847 1.00 97.80 420 SER A O 1
ATOM 3138 N N . VAL A 1 437 ? -67.070 179.263 60.815 1.00 93.18 421 VAL A N 1
ATOM 3139 C CA . VAL A 1 437 ? -67.754 179.285 59.516 1.00 92.42 421 VAL A CA 1
ATOM 3140 C C . VAL A 1 437 ? -67.685 177.934 58.766 1.00 96.27 421 VAL A C 1
ATOM 3141 O O . VAL A 1 437 ? -66.737 177.173 59.000 1.00 95.44 421 VAL A O 1
ATOM 3145 N N . PRO A 1 438 ? -68.667 177.610 57.876 1.00 93.11 422 PRO A N 1
ATOM 3146 C CA . PRO A 1 438 ? -68.596 176.332 57.140 1.00 92.07 422 PRO A CA 1
ATOM 3147 C C . PRO A 1 438 ? -67.429 176.266 56.150 1.00 94.12 422 PRO A C 1
ATOM 3148 O O . PRO A 1 438 ? -66.873 175.191 55.954 1.00 93.12 422 PRO A O 1
ATOM 3152 N N . GLN A 1 439 ? -67.057 177.412 55.540 1.00 89.68 423 GLN A N 1
ATOM 3153 C CA . GLN A 1 439 ? -65.962 177.534 54.567 1.00 87.33 423 GLN A CA 1
ATOM 3154 C C . GLN A 1 439 ? -64.591 177.492 55.261 1.00 90.30 423 GLN A C 1
ATOM 3155 O O . GLN A 1 439 ? -64.454 177.976 56.387 1.00 91.38 423 GLN A O 1
ATOM 3161 N N . GLY A 1 440 ? -63.595 176.931 54.572 1.00 84.10 424 GLY A N 1
ATOM 3162 C CA . GLY A 1 440 ? -62.228 176.822 55.072 1.00 82.52 424 GLY A CA 1
ATOM 3163 C C . GLY A 1 440 ? -61.179 176.979 53.993 1.00 82.34 424 GLY A C 1
ATOM 3164 O O . GLY A 1 440 ? -60.343 176.089 53.814 1.00 81.41 424 GLY A O 1
ATOM 3165 N N . LEU A 1 441 ? -61.220 178.111 53.267 1.00 76.36 425 LEU A N 1
ATOM 3166 C CA . LEU A 1 441 ? -60.271 178.374 52.190 1.00 73.87 425 LEU A CA 1
ATOM 3167 C C . LEU A 1 441 ? -58.980 179.024 52.697 1.00 74.75 425 LEU A C 1
ATOM 3168 O O . LEU A 1 441 ? -57.973 178.330 52.831 1.00 73.63 425 LEU A O 1
ATOM 3173 N N . SER A 1 442 ? -59.019 180.337 52.990 1.00 70.01 426 SER A N 1
ATOM 3174 C CA . SER A 1 442 ? -57.877 181.126 53.441 1.00 69.03 426 SER A CA 1
ATOM 3175 C C . SER A 1 442 ? -58.115 181.805 54.790 1.00 73.48 426 SER A C 1
ATOM 3176 O O . SER A 1 442 ? -59.260 182.037 55.181 1.00 73.99 426 SER A O 1
ATOM 3179 N N . SER A 1 443 ? -57.016 182.100 55.509 1.00 69.79 427 SER A N 1
ATOM 3180 C CA . SER A 1 443 ? -57.004 182.748 56.826 1.00 70.57 427 SER A CA 1
ATOM 3181 C C . SER A 1 443 ? -55.653 183.430 57.068 1.00 73.28 427 SER A C 1
ATOM 3182 O O . SER A 1 443 ? -54.629 182.957 56.563 1.00 71.78 427 SER A O 1
ATOM 3185 N N . SER A 1 444 ? -55.650 184.530 57.847 1.00 70.09 428 SER A N 1
ATOM 3186 C CA . SER A 1 444 ? -54.429 185.272 58.163 1.00 70.00 428 SER A CA 1
ATOM 3187 C C . SER A 1 444 ? -54.379 185.815 59.571 1.00 74.99 428 SER A C 1
ATOM 3188 O O . SER A 1 444 ? -55.415 186.141 60.146 1.00 75.92 428 SER A O 1
ATOM 3191 N N . ILE A 1 445 ? -53.156 185.925 60.114 1.00 71.17 429 ILE A N 1
ATOM 3192 C CA . ILE A 1 445 ? -52.856 186.545 61.400 1.00 72.65 429 ILE A CA 1
ATOM 3193 C C . ILE A 1 445 ? -51.781 187.578 61.197 1.00 74.23 429 ILE A C 1
ATOM 3194 O O . ILE A 1 445 ? -50.788 187.334 60.505 1.00 71.95 429 ILE A O 1
ATOM 3199 N N . PHE A 1 446 ? -51.976 188.729 61.818 1.00 71.64 430 PHE A N 1
ATOM 3200 C CA . PHE A 1 446 ? -51.003 189.798 61.811 1.00 71.49 430 PHE A CA 1
ATOM 3201 C C . PHE A 1 446 ? -50.515 189.899 63.228 1.00 78.41 430 PHE A C 1
ATOM 3202 O O . PHE A 1 446 ? -51.277 190.259 64.122 1.00 79.04 430 PHE A O 1
ATOM 3210 N N . THR A 1 447 ? -49.291 189.406 63.449 1.00 76.83 431 THR A N 1
ATOM 3211 C CA . THR A 1 447 ? -48.630 189.361 64.751 1.00 79.51 431 THR A CA 1
ATOM 3212 C C . THR A 1 447 ? -47.108 189.344 64.580 1.00 85.99 431 THR A C 1
ATOM 3213 O O . THR A 1 447 ? -46.605 189.044 63.492 1.00 84.15 431 THR A O 1
ATOM 3217 N N . LYS A 1 448 ? -46.385 189.645 65.664 1.00 85.88 432 LYS A N 1
ATOM 3218 C CA . LYS A 1 448 ? -44.927 189.635 65.691 1.00 86.71 432 LYS A CA 1
ATOM 3219 C C . LYS A 1 448 ? -44.414 188.496 66.589 1.00 93.45 432 LYS A C 1
ATOM 3220 O O . LYS A 1 448 ? -43.272 188.063 66.428 1.00 93.15 432 LYS A O 1
ATOM 3226 N N . ARG A 1 449 ? -45.290 187.982 67.491 1.00 92.00 433 ARG A N 1
ATOM 3227 C CA . ARG A 1 449 ? -45.019 186.900 68.447 1.00 92.95 433 ARG A CA 1
ATOM 3228 C C . ARG A 1 449 ? -44.766 185.559 67.755 1.00 95.47 433 ARG A C 1
ATOM 3229 O O . ARG A 1 449 ? -45.596 185.144 66.945 1.00 93.47 433 ARG A O 1
ATOM 3237 N N . PRO A 1 450 ? -43.652 184.850 68.073 1.00 92.75 434 PRO A N 1
ATOM 3238 C CA . PRO A 1 450 ? -43.410 183.541 67.431 1.00 90.70 434 PRO A CA 1
ATOM 3239 C C . PRO A 1 450 ? -44.308 182.417 67.952 1.00 94.46 434 PRO A C 1
ATOM 3240 O O . PRO A 1 450 ? -44.559 181.461 67.222 1.00 92.01 434 PRO A O 1
ATOM 3244 N N . ASP A 1 451 ? -44.791 182.538 69.207 1.00 93.62 435 ASP A N 1
ATOM 3245 C CA . ASP A 1 451 ? -45.667 181.562 69.862 1.00 94.21 435 ASP A CA 1
ATOM 3246 C C . ASP A 1 451 ? -47.016 181.431 69.160 1.00 97.35 435 ASP A C 1
ATOM 3247 O O . ASP A 1 451 ? -47.449 180.308 68.890 1.00 96.01 435 ASP A O 1
ATOM 3252 N N . ILE A 1 452 ? -47.647 182.582 68.829 1.00 94.17 436 ILE A N 1
ATOM 3253 C CA . ILE A 1 452 ? -48.932 182.687 68.131 1.00 93.03 436 ILE A CA 1
ATOM 3254 C C . ILE A 1 452 ? -48.866 181.968 66.778 1.00 94.62 436 ILE A C 1
ATOM 3255 O O . ILE A 1 452 ? -49.789 181.228 66.445 1.00 93.28 436 ILE A O 1
ATOM 3260 N N . ILE A 1 453 ? -47.755 182.150 66.037 1.00 90.49 437 ILE A N 1
ATOM 3261 C CA . ILE A 1 453 ? -47.490 181.527 64.732 1.00 88.31 437 ILE A CA 1
ATOM 3262 C C . ILE A 1 453 ? -47.445 179.989 64.852 1.00 91.59 437 ILE A C 1
ATOM 3263 O O . ILE A 1 453 ? -48.043 179.303 64.022 1.00 89.30 437 ILE A O 1
ATOM 3268 N N . PHE A 1 454 ? -46.771 179.459 65.902 1.00 89.69 438 PHE A N 1
ATOM 3269 C CA . PHE A 1 454 ? -46.683 178.017 66.148 1.00 88.89 438 PHE A CA 1
ATOM 3270 C C . PHE A 1 454 ? -48.032 177.421 66.551 1.00 90.89 438 PHE A C 1
ATOM 3271 O O . PHE A 1 454 ? -48.307 176.269 66.216 1.00 89.28 438 PHE A O 1
ATOM 3279 N N . LYS A 1 455 ? -48.873 178.211 67.253 1.00 87.26 439 LYS A N 1
ATOM 3280 C CA . LYS A 1 455 ? -50.215 177.803 67.665 1.00 86.96 439 LYS A CA 1
ATOM 3281 C C . LYS A 1 455 ? -51.138 177.804 66.440 1.00 88.95 439 LYS A C 1
ATOM 3282 O O . LYS A 1 455 ? -51.859 176.832 66.220 1.00 88.28 439 LYS A O 1
ATOM 3288 N N . TRP A 1 456 ? -51.085 178.895 65.645 1.00 84.05 440 TRP A N 1
ATOM 3289 C CA . TRP A 1 456 ? -51.863 179.159 64.430 1.00 81.45 440 TRP A CA 1
ATOM 3290 C C . TRP A 1 456 ? -51.641 178.098 63.353 1.00 82.38 440 TRP A C 1
ATOM 3291 O O . TRP A 1 456 ? -52.595 177.711 62.680 1.00 81.07 440 TRP A O 1
ATOM 3302 N N . LEU A 1 457 ? -50.393 177.625 63.204 1.00 77.90 441 LEU A N 1
ATOM 3303 C CA . LEU A 1 457 ? -49.993 176.614 62.219 1.00 75.82 441 LEU A CA 1
ATOM 3304 C C . LEU A 1 457 ? -50.064 175.178 62.774 1.00 79.47 441 LEU A C 1
ATOM 3305 O O . LEU A 1 457 ? -49.836 174.218 62.030 1.00 77.39 441 LEU A O 1
ATOM 3310 N N . GLY A 1 458 ? -50.383 175.056 64.063 1.00 77.85 442 GLY A N 1
ATOM 3311 C CA . GLY A 1 458 ? -50.476 173.783 64.770 1.00 78.36 442 GLY A CA 1
ATOM 3312 C C . GLY A 1 458 ? -51.827 173.096 64.683 1.00 82.16 442 GLY A C 1
ATOM 3313 O O . GLY A 1 458 ? -52.739 173.608 64.023 1.00 80.81 442 GLY A O 1
ATOM 3314 N N . PRO A 1 459 ? -51.985 171.925 65.364 1.00 80.04 443 PRO A N 1
ATOM 3315 C CA . PRO A 1 459 ? -53.269 171.188 65.308 1.00 80.15 443 PRO A CA 1
ATOM 3316 C C . PRO A 1 459 ? -54.477 171.943 65.852 1.00 85.75 443 PRO A C 1
ATOM 3317 O O . PRO A 1 459 ? -55.600 171.684 65.423 1.00 84.54 443 PRO A O 1
ATOM 3321 N N . HIS A 1 460 ? -54.243 172.857 66.804 1.00 84.85 444 HIS A N 1
ATOM 3322 C CA . HIS A 1 460 ? -55.294 173.648 67.440 1.00 86.39 444 HIS A CA 1
ATOM 3323 C C . HIS A 1 460 ? -55.467 175.045 66.812 1.00 88.39 444 HIS A C 1
ATOM 3324 O O . HIS A 1 460 ? -56.230 175.862 67.331 1.00 88.30 444 HIS A O 1
ATOM 3331 N N . GLY A 1 461 ? -54.801 175.272 65.673 1.00 83.22 445 GLY A N 1
ATOM 3332 C CA . GLY A 1 461 ? -54.852 176.527 64.927 1.00 82.29 445 GLY A CA 1
ATOM 3333 C C . GLY A 1 461 ? -55.963 176.609 63.899 1.00 84.90 445 GLY A C 1
ATOM 3334 O O . GLY A 1 461 ? -57.076 176.134 64.144 1.00 85.34 445 GLY A O 1
ATOM 3335 N N . SER A 1 462 ? -55.669 177.235 62.745 1.00 79.48 446 SER A N 1
ATOM 3336 C CA . SER A 1 462 ? -56.619 177.421 61.646 1.00 78.06 446 SER A CA 1
ATOM 3337 C C . SER A 1 462 ? -56.927 176.103 60.930 1.00 81.02 446 SER A C 1
ATOM 3338 O O . SER A 1 462 ? -56.020 175.296 60.706 1.00 80.11 446 SER A O 1
ATOM 3341 N N . ASP A 1 463 ? -58.208 175.892 60.572 1.00 77.13 447 ASP A N 1
ATOM 3342 C CA . ASP A 1 463 ? -58.664 174.687 59.874 1.00 75.91 447 AS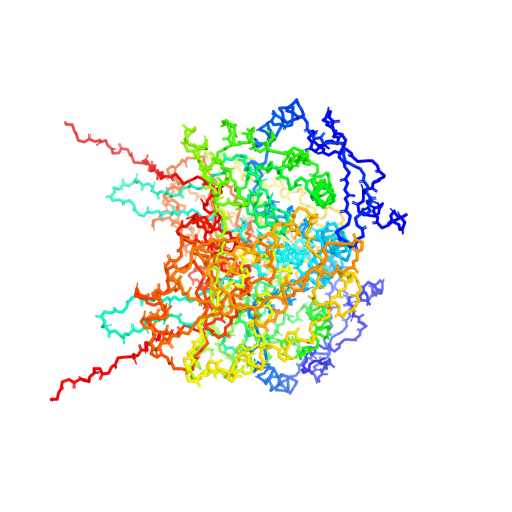P A CA 1
ATOM 3343 C C . ASP A 1 463 ? -58.826 174.908 58.359 1.00 76.33 447 ASP A C 1
ATOM 3344 O O . ASP A 1 463 ? -59.557 174.168 57.686 1.00 75.67 447 ASP A O 1
ATOM 3349 N N . CYS A 1 464 ? -58.108 175.909 57.825 1.00 70.40 448 CYS A N 1
ATOM 3350 C CA . CYS A 1 464 ? -58.151 176.273 56.412 1.00 68.02 448 CYS A CA 1
ATOM 3351 C C . CYS A 1 464 ? -57.073 175.592 55.595 1.00 68.98 448 CYS A C 1
ATOM 3352 O O . CYS A 1 464 ? -56.125 175.037 56.154 1.00 68.90 448 CYS A O 1
ATOM 3355 N N . GLY A 1 465 ? -57.238 175.651 54.278 1.00 63.01 449 GLY A N 1
ATOM 3356 C CA . GLY A 1 465 ? -56.291 175.114 53.318 1.00 61.26 449 GLY A CA 1
ATOM 3357 C C . GLY A 1 465 ? -55.101 176.041 53.165 1.00 64.65 449 GLY A C 1
ATOM 3358 O O . GLY A 1 465 ? -53.991 175.579 52.876 1.00 64.32 449 GLY A O 1
ATOM 3359 N N . ILE A 1 466 ? -55.338 177.365 53.358 1.00 60.03 450 ILE A N 1
ATOM 3360 C CA . ILE A 1 466 ? -54.331 178.433 53.275 1.00 58.79 450 ILE A CA 1
ATOM 3361 C C . ILE A 1 466 ? -54.280 179.123 54.630 1.00 65.13 450 ILE A C 1
ATOM 3362 O O . ILE A 1 466 ? -55.300 179.619 55.116 1.00 65.67 450 ILE A O 1
ATOM 3367 N N . VAL A 1 467 ? -53.097 179.130 55.249 1.00 62.49 451 VAL A N 1
ATOM 3368 C CA . VAL A 1 467 ? -52.871 179.716 56.572 1.00 63.64 451 VAL A CA 1
ATOM 3369 C C . VAL A 1 467 ? -51.673 180.673 56.447 1.00 68.05 451 VAL A C 1
ATOM 3370 O O . VAL A 1 467 ? -50.548 180.224 56.249 1.00 68.04 451 VAL A O 1
ATOM 3374 N N . ASN A 1 468 ? -51.930 181.989 56.495 1.00 64.39 452 ASN A N 1
ATOM 3375 C CA . ASN A 1 468 ? -50.896 183.002 56.302 1.00 63.87 452 ASN A CA 1
ATOM 3376 C C . ASN A 1 468 ? -50.562 183.815 57.536 1.00 68.72 452 ASN A C 1
ATOM 3377 O O . ASN A 1 468 ? -51.431 184.070 58.366 1.00 69.52 452 ASN A O 1
ATOM 3382 N N . VAL A 1 469 ? -49.294 184.238 57.646 1.00 65.17 453 VAL A N 1
ATOM 3383 C CA . VAL A 1 469 ? -48.804 185.055 58.753 1.00 66.46 453 VAL A CA 1
ATOM 3384 C C . VAL A 1 469 ? -48.227 186.347 58.173 1.00 71.26 453 VAL A C 1
ATOM 3385 O O . VAL A 1 469 ? -47.293 186.286 57.371 1.00 70.40 453 VAL A O 1
ATOM 3389 N N . ASN A 1 470 ? -48.801 187.506 58.571 1.00 69.33 454 ASN A N 1
ATOM 3390 C CA . ASN A 1 470 ? -48.409 188.862 58.151 1.00 70.39 454 ASN A CA 1
ATOM 3391 C C . ASN A 1 470 ? -48.528 189.130 56.637 1.00 75.84 454 ASN A C 1
ATOM 3392 O O . ASN A 1 470 ? -47.858 190.011 56.088 1.00 75.12 454 ASN A O 1
ATOM 3397 N N . ILE A 1 471 ? -49.425 188.385 55.983 1.00 73.90 455 ILE A N 1
ATOM 3398 C CA . ILE A 1 471 ? -49.719 188.488 54.554 1.00 73.71 455 ILE A CA 1
ATOM 3399 C C . ILE A 1 471 ? -51.230 188.237 54.362 1.00 78.71 455 ILE A C 1
ATOM 3400 O O . ILE A 1 471 ? -51.759 187.333 55.016 1.00 78.23 455 ILE A O 1
ATOM 3405 N N . PRO A 1 472 ? -51.954 189.048 53.538 1.00 76.53 456 PRO A N 1
ATOM 3406 C CA . PRO A 1 472 ? -53.406 188.832 53.377 1.00 76.68 456 PRO A CA 1
ATOM 3407 C C . PRO A 1 472 ? -53.838 187.486 52.759 1.00 82.21 456 PRO A C 1
ATOM 3408 O O . PRO A 1 472 ? -53.014 186.721 52.246 1.00 80.99 456 PRO A O 1
ATOM 3412 N N . THR A 1 473 ? -55.152 187.208 52.822 1.00 80.79 457 THR A N 1
ATOM 3413 C CA . THR A 1 473 ? -55.796 185.986 52.329 1.00 80.48 457 THR A CA 1
ATOM 3414 C C . THR A 1 473 ? -55.698 185.787 50.804 1.00 87.23 457 THR A C 1
ATOM 3415 O O . THR A 1 473 ? -55.768 184.645 50.339 1.00 85.84 457 THR A O 1
ATOM 3419 N N . ASN A 1 474 ? -55.529 186.887 50.036 1.00 87.27 458 ASN A N 1
ATOM 3420 C CA . ASN A 1 474 ? -55.479 186.867 48.570 1.00 87.81 458 ASN A CA 1
ATOM 3421 C C . ASN A 1 474 ? -54.148 186.494 47.881 1.00 94.95 458 ASN A C 1
ATOM 3422 O O . ASN A 1 474 ? -54.181 185.980 46.756 1.00 93.75 458 ASN A O 1
ATOM 3427 N N . GLY A 1 475 ? -53.016 186.742 48.545 1.00 94.61 459 GLY A N 1
ATOM 3428 C CA . GLY A 1 475 ? -51.690 186.454 47.996 1.00 95.32 459 GLY A CA 1
ATOM 3429 C C . GLY A 1 475 ? -51.334 184.978 47.857 1.00 101.15 459 GLY A C 1
ATOM 3430 O O . GLY A 1 475 ? -50.760 184.398 48.787 1.00 101.39 459 GLY A O 1
ATOM 3431 N N . ALA A 1 476 ? -51.653 184.361 46.679 1.00 97.40 460 ALA A N 1
ATOM 3432 C CA . ALA A 1 476 ? -51.395 182.938 46.382 1.00 96.45 460 ALA A CA 1
ATOM 3433 C C . ALA A 1 476 ? -50.665 182.713 45.044 1.00 99.67 460 ALA A C 1
ATOM 3434 O O . ALA A 1 476 ? -51.100 183.223 44.007 1.00 99.75 460 ALA A O 1
ATOM 3436 N N . GLU A 1 477 ? -49.561 181.935 45.077 1.00 94.78 461 GLU A N 1
ATOM 3437 C CA . GLU A 1 477 ? -48.711 181.652 43.914 1.00 93.55 461 GLU A CA 1
ATOM 3438 C C . GLU A 1 477 ? -48.696 180.182 43.455 1.00 96.20 461 GLU A C 1
ATOM 3439 O O . GLU A 1 477 ? -49.080 179.286 44.216 1.00 95.44 461 GLU A O 1
ATOM 3445 N N . ILE A 1 478 ? -48.216 179.948 42.206 1.00 92.43 462 ILE A N 1
ATOM 3446 C CA . ILE A 1 478 ? -48.142 178.634 41.529 1.00 91.34 462 ILE A CA 1
ATOM 3447 C C . ILE A 1 478 ? -47.202 177.565 42.141 1.00 93.40 462 ILE A C 1
ATOM 3448 O O . ILE A 1 478 ? -47.278 176.403 41.744 1.00 92.37 462 ILE A O 1
ATOM 3453 N N . GLY A 1 479 ? -46.347 177.964 43.085 1.00 89.23 463 GLY A N 1
ATOM 3454 C CA . GLY A 1 479 ? -45.427 177.071 43.785 1.00 88.55 463 GLY A CA 1
ATOM 3455 C C . GLY A 1 479 ? -46.070 176.048 44.711 1.00 90.74 463 GLY A C 1
ATOM 3456 O O . GLY A 1 479 ? -45.641 174.890 44.744 1.00 89.90 463 GLY A O 1
ATOM 3457 N N . GLY A 1 480 ? -47.071 176.478 45.480 1.00 87.14 464 GLY A N 1
ATOM 3458 C CA . GLY A 1 480 ? -47.790 175.628 46.428 1.00 87.16 464 GLY A CA 1
ATOM 3459 C C . GLY A 1 480 ? -49.200 175.272 45.996 1.00 90.94 464 GLY A C 1
ATOM 3460 O O . GLY A 1 480 ? -49.848 176.055 45.291 1.00 90.66 464 GLY A O 1
ATOM 3461 N N . ALA A 1 481 ? -49.690 174.086 46.437 1.00 87.35 465 ALA A N 1
ATOM 3462 C CA . ALA A 1 481 ? -51.030 173.562 46.126 1.00 86.73 465 ALA A CA 1
ATOM 3463 C C . ALA A 1 481 ? -52.163 174.412 46.725 1.00 90.13 465 ALA A C 1
ATOM 3464 O O . ALA A 1 481 ? -52.398 174.397 47.938 1.00 89.98 465 ALA A O 1
ATOM 3466 N N . PHE A 1 482 ? -52.844 175.171 45.856 1.00 86.22 466 PHE A N 1
ATOM 3467 C CA . PHE A 1 482 ? -53.949 176.054 46.224 1.00 86.30 466 PHE A CA 1
ATOM 3468 C C . PHE A 1 482 ? -55.254 175.271 46.328 1.00 89.80 466 PHE A C 1
ATOM 3469 O O . PHE A 1 482 ? -55.632 174.566 45.393 1.00 89.44 466 PHE A O 1
ATOM 3477 N N . GLY A 1 483 ? -55.934 175.427 47.453 1.00 86.27 467 GLY A N 1
ATOM 3478 C CA . GLY A 1 483 ? -57.198 174.758 47.717 1.00 86.48 467 GLY A CA 1
ATOM 3479 C C . GLY A 1 483 ? -57.690 174.994 49.125 1.00 91.63 467 GLY A C 1
ATOM 3480 O O . GLY A 1 483 ? -56.936 175.473 49.976 1.00 91.86 467 GLY A O 1
ATOM 3481 N N . GLY A 1 484 ? -58.952 174.652 49.359 1.00 88.88 468 GLY A N 1
ATOM 3482 C CA . GLY A 1 484 ? -59.595 174.831 50.654 1.00 89.73 468 GLY A CA 1
ATOM 3483 C C . GLY A 1 484 ? -60.197 173.581 51.256 1.00 93.69 468 GLY A C 1
ATOM 3484 O O . GLY A 1 484 ? -60.476 172.607 50.551 1.00 92.77 468 GLY A O 1
ATOM 3485 N N . GLU A 1 485 ? -60.414 173.631 52.577 1.00 91.31 469 GLU A N 1
ATOM 3486 C CA . GLU A 1 485 ? -60.991 172.555 53.381 1.00 92.08 469 GLU A CA 1
ATOM 3487 C C . GLU A 1 485 ? -62.465 172.837 53.708 1.00 96.76 469 GLU A C 1
ATOM 3488 O O . GLU A 1 485 ? -62.993 173.873 53.298 1.00 96.14 469 GLU A O 1
ATOM 3494 N N . LYS A 1 486 ? -63.122 171.912 54.439 1.00 94.62 470 LYS A N 1
ATOM 3495 C CA . LYS A 1 486 ? -64.524 171.995 54.882 1.00 95.91 470 LYS A CA 1
ATOM 3496 C C . LYS A 1 486 ? -65.535 172.173 53.721 1.00 100.05 470 LYS A C 1
ATOM 3497 O O . LYS A 1 486 ? -65.656 171.263 52.897 1.00 99.15 470 LYS A O 1
ATOM 3503 N N . ALA A 1 487 ? -66.237 173.334 53.642 1.00 97.34 471 ALA A N 1
ATOM 3504 C CA . ALA A 1 487 ? -67.220 173.626 52.587 1.00 97.43 471 ALA A CA 1
ATOM 3505 C C . ALA A 1 487 ? -66.604 174.164 51.274 1.00 102.09 471 ALA A C 1
ATOM 3506 O O . ALA A 1 487 ? -67.340 174.429 50.317 1.00 101.88 471 ALA A O 1
ATOM 3508 N N . THR A 1 488 ? -65.253 174.287 51.219 1.00 98.48 472 THR A N 1
ATOM 3509 C CA . THR A 1 488 ? -64.509 174.727 50.028 1.00 97.04 472 THR A CA 1
ATOM 3510 C C . THR A 1 488 ? -64.106 173.491 49.186 1.00 100.44 472 THR A C 1
ATOM 3511 O O . THR A 1 488 ? -63.402 173.608 48.179 1.00 99.28 472 THR A O 1
ATOM 3515 N N . GLY A 1 489 ? -64.597 172.327 49.603 1.00 97.79 473 GLY A N 1
ATOM 3516 C CA . GLY A 1 489 ? -64.344 171.049 48.956 1.00 97.52 473 GLY A CA 1
ATOM 3517 C C . GLY A 1 489 ? -63.180 170.319 49.588 1.00 102.42 473 GLY A C 1
ATOM 3518 O O . GLY A 1 489 ? -63.248 169.913 50.753 1.00 103.57 473 GLY A O 1
ATOM 3519 N N . GLY A 1 490 ? -62.115 170.175 48.812 1.00 97.85 474 GLY A N 1
ATOM 3520 C CA . GLY A 1 490 ? -60.888 169.505 49.222 1.00 97.49 474 GLY A CA 1
ATOM 3521 C C . GLY A 1 490 ? -59.872 169.428 48.104 1.00 100.51 474 GLY A C 1
ATOM 3522 O O . GLY A 1 490 ? -58.724 169.040 48.339 1.00 100.04 474 GLY A O 1
ATOM 3523 N N . GLY A 1 491 ? -60.308 169.799 46.897 1.00 96.27 475 GLY A N 1
ATOM 3524 C CA . GLY A 1 491 ? -59.491 169.807 45.690 1.00 94.94 475 GLY A CA 1
ATOM 3525 C C . GLY A 1 491 ? -58.334 170.780 45.760 1.00 98.11 475 GLY A C 1
ATOM 3526 O O . GLY A 1 491 ? -58.425 171.809 46.438 1.00 98.10 475 GLY A O 1
ATOM 3527 N N . ARG A 1 492 ? -57.227 170.440 45.072 1.00 93.66 476 ARG A N 1
ATOM 3528 C CA . ARG A 1 492 ? -56.002 171.242 45.014 1.00 92.59 476 ARG A CA 1
ATOM 3529 C C . ARG A 1 492 ? -55.595 171.560 43.572 1.00 96.35 476 ARG A C 1
ATOM 3530 O O . ARG A 1 492 ? -55.769 170.730 42.678 1.00 95.61 476 ARG A O 1
ATOM 3538 N N . GLU A 1 493 ? -55.070 172.774 43.352 1.00 93.36 477 GLU A N 1
ATOM 3539 C CA . GLU A 1 493 ? -54.645 173.271 42.040 1.00 93.02 477 GLU A CA 1
ATOM 3540 C C . GLU A 1 493 ? -53.190 173.756 42.069 1.00 97.13 477 GLU A C 1
ATOM 3541 O O . GLU A 1 493 ? -52.546 173.688 43.119 1.00 96.78 477 GLU A O 1
ATOM 3547 N N . ALA A 1 494 ? -52.679 174.239 40.911 1.00 93.93 478 ALA A N 1
ATOM 3548 C CA . ALA A 1 494 ? -51.318 174.757 40.698 1.00 93.73 478 ALA A CA 1
ATOM 3549 C C . ALA A 1 494 ? -50.164 173.753 41.001 1.00 97.28 478 ALA A C 1
ATOM 3550 O O . ALA A 1 494 ? -50.145 172.668 40.407 1.00 97.22 478 ALA A O 1
ATOM 3552 N N . GLY A 1 495 ? -49.238 174.116 41.900 1.00 92.69 479 GLY A N 1
ATOM 3553 C CA . GLY A 1 495 ? -48.060 173.321 42.243 1.00 91.61 479 GLY A CA 1
ATOM 3554 C C . GLY A 1 495 ? -48.262 172.107 43.124 1.00 93.35 479 GLY A C 1
ATOM 3555 O O . GLY A 1 495 ? -49.383 171.608 43.269 1.00 93.15 479 GLY A O 1
ATOM 3556 N N . SER A 1 496 ? -47.135 171.626 43.706 1.00 87.92 480 SER A N 1
ATOM 3557 C CA . SER A 1 496 ? -46.996 170.458 44.589 1.00 86.99 480 SER A CA 1
ATOM 3558 C C . SER A 1 496 ? -47.209 169.110 43.855 1.00 87.01 480 SER A C 1
ATOM 3559 O O . SER A 1 496 ? -46.568 168.891 42.822 1.00 86.68 480 SER A O 1
ATOM 3562 N N . ASP A 1 497 ? -48.076 168.215 44.395 1.00 79.96 481 ASP A N 1
ATOM 3563 C CA . ASP A 1 497 ? -48.393 166.898 43.829 1.00 78.04 481 ASP A CA 1
ATOM 3564 C C . ASP A 1 497 ? -49.846 166.857 43.297 1.00 78.25 481 ASP A C 1
ATOM 3565 O O . ASP A 1 497 ? -50.460 165.786 43.220 1.00 78.05 481 ASP A O 1
ATOM 3570 N N . SER A 1 498 ? -50.375 168.034 42.909 1.00 71.55 482 SER A N 1
ATOM 3571 C CA . SER A 1 498 ? -51.736 168.215 42.395 1.00 69.80 482 SER A CA 1
ATOM 3572 C C . SER A 1 498 ? -52.028 167.421 41.117 1.00 69.08 482 SER A C 1
ATOM 3573 O O . SER A 1 498 ? -53.182 167.056 40.893 1.00 68.45 482 SER A O 1
ATOM 3576 N N . TRP A 1 499 ? -50.983 167.137 40.299 1.00 62.58 483 TRP A N 1
ATOM 3577 C CA . TRP A 1 499 ? -51.083 166.397 39.037 1.00 61.27 483 TRP A CA 1
ATOM 3578 C C . TRP A 1 499 ? -51.706 165.009 39.178 1.00 65.06 483 TRP A C 1
ATOM 3579 O O . TRP A 1 499 ? -52.407 164.548 38.267 1.00 65.32 483 TRP A O 1
ATOM 3590 N N . LYS A 1 500 ? -51.466 164.363 40.336 1.00 59.95 484 LYS A N 1
ATOM 3591 C CA . LYS A 1 500 ? -51.958 163.031 40.689 1.00 59.13 484 LYS A CA 1
ATOM 3592 C C . LYS A 1 500 ? -53.483 162.921 40.652 1.00 61.94 484 LYS A C 1
ATOM 3593 O O . LYS A 1 500 ? -54.009 161.814 40.541 1.00 63.25 484 LYS A O 1
ATOM 3599 N N . GLN A 1 501 ? -54.185 164.055 40.707 1.00 56.61 485 GLN A N 1
ATOM 3600 C CA . GLN A 1 501 ? -55.652 164.105 40.641 1.00 56.93 485 GLN A CA 1
ATOM 3601 C C . GLN A 1 501 ? -56.137 163.909 39.209 1.00 60.04 485 GLN A C 1
ATOM 3602 O O . GLN A 1 501 ? -57.270 163.470 38.998 1.00 59.16 485 GLN A O 1
ATOM 3608 N N . TYR A 1 502 ? -55.276 164.270 38.230 1.00 56.07 486 TYR A N 1
ATOM 3609 C CA . TYR A 1 502 ? -55.551 164.236 36.791 1.00 55.33 486 TYR A CA 1
ATOM 3610 C C . TYR A 1 502 ? -55.106 162.941 36.130 1.00 59.40 486 TYR A C 1
ATOM 3611 O O . TYR A 1 502 ? -55.203 162.809 34.909 1.00 59.62 486 TYR A O 1
ATOM 3620 N N . MET A 1 503 ? -54.634 161.976 36.933 1.00 55.57 487 MET A N 1
ATOM 3621 C CA . MET A 1 503 ? -54.180 160.672 36.451 1.00 55.24 487 MET A CA 1
ATOM 3622 C C . MET A 1 503 ? -54.708 159.547 37.336 1.00 61.11 487 MET A C 1
ATOM 3623 O O . MET A 1 503 ? -55.248 159.817 38.417 1.00 60.82 487 MET A O 1
ATOM 3628 N N . ARG A 1 504 ? -54.573 158.285 36.875 1.00 58.77 488 ARG A N 1
ATOM 3629 C CA . ARG A 1 504 ? -54.984 157.134 37.669 1.00 59.39 488 ARG A CA 1
ATOM 3630 C C . ARG A 1 504 ? -53.798 156.285 38.106 1.00 64.31 488 ARG A C 1
ATOM 3631 O O . ARG A 1 504 ? -52.932 155.954 37.293 1.00 64.02 488 ARG A O 1
ATOM 3639 N N . ARG A 1 505 ? -53.746 155.988 39.416 1.00 61.52 489 ARG A N 1
ATOM 3640 C CA . ARG A 1 505 ? -52.701 155.190 40.055 1.00 61.60 489 ARG A CA 1
ATOM 3641 C C . ARG A 1 505 ? -53.042 153.709 39.922 1.00 68.17 489 ARG A C 1
ATOM 3642 O O . ARG A 1 505 ? -54.166 153.289 40.230 1.00 68.96 489 ARG A O 1
ATOM 3650 N N . ALA A 1 506 ? -52.062 152.918 39.471 1.00 65.24 490 ALA A N 1
ATOM 3651 C CA . ALA A 1 506 ? -52.193 151.472 39.327 1.00 65.69 490 ALA A CA 1
ATOM 3652 C C . ALA A 1 506 ? -51.017 150.806 40.024 1.00 69.77 490 ALA A C 1
ATOM 3653 O O . ALA A 1 506 ? -49.865 151.150 39.751 1.00 67.98 490 ALA A O 1
ATOM 3655 N N . THR A 1 507 ? -51.307 149.896 40.966 1.00 68.60 491 THR A N 1
ATOM 3656 C CA . THR A 1 507 ? -50.279 149.144 41.688 1.00 69.11 491 THR A CA 1
ATOM 3657 C C . THR A 1 507 ? -50.067 147.840 40.925 1.00 74.48 491 THR A C 1
ATOM 3658 O O . THR A 1 507 ? -50.956 146.986 40.871 1.00 74.20 491 THR A O 1
ATOM 3662 N N . CYS A 1 508 ? -48.900 147.739 40.273 1.00 72.42 492 CYS A N 1
ATOM 3663 C CA . CYS A 1 508 ? -48.518 146.622 39.410 1.00 73.66 492 CYS A CA 1
ATOM 3664 C C . CYS A 1 508 ? -47.475 145.706 40.006 1.00 76.79 492 CYS A C 1
ATOM 3665 O O . CYS A 1 508 ? -46.540 146.172 40.649 1.00 75.76 492 CYS A O 1
ATOM 3668 N N . THR A 1 509 ? -47.631 144.400 39.778 1.00 74.15 493 THR A N 1
ATOM 3669 C CA . THR A 1 509 ? -46.699 143.378 40.252 1.00 74.71 493 THR A CA 1
ATOM 3670 C C . THR A 1 509 ? -46.467 142.362 39.135 1.00 78.55 493 THR A C 1
ATOM 3671 O O . THR A 1 509 ? -47.417 141.733 38.662 1.00 78.30 493 THR A O 1
ATOM 3675 N N . ILE A 1 510 ? -45.206 142.249 38.684 1.00 75.24 494 ILE A N 1
ATOM 3676 C CA . ILE A 1 510 ? -44.799 141.327 37.619 1.00 76.12 494 ILE A CA 1
ATOM 3677 C C . ILE A 1 510 ? -44.000 140.171 38.217 1.00 81.85 494 ILE A C 1
ATOM 3678 O O . ILE A 1 510 ? -42.978 140.396 38.867 1.00 80.69 494 ILE A O 1
ATOM 3683 N N . ASN A 1 511 ? -44.479 138.939 38.001 1.00 80.70 495 ASN A N 1
ATOM 3684 C CA . ASN A 1 511 ? -43.807 137.730 38.460 1.00 82.22 495 ASN A CA 1
ATOM 3685 C C . ASN A 1 511 ? -42.966 137.211 37.305 1.00 88.33 495 ASN A C 1
ATOM 3686 O O . ASN A 1 511 ? -43.506 136.762 36.296 1.00 88.32 495 ASN A O 1
ATOM 3691 N N . TYR A 1 512 ? -41.647 137.314 37.435 1.00 86.94 496 TYR A N 1
ATOM 3692 C CA . TYR A 1 512 ? -40.742 136.867 36.386 1.00 88.83 496 TYR A CA 1
ATOM 3693 C C . TYR A 1 512 ? -39.950 135.593 36.740 1.00 97.32 496 TYR A C 1
ATOM 3694 O O . TYR A 1 512 ? -39.026 135.215 36.021 1.00 97.53 496 TYR A O 1
ATOM 3703 N N . GLY A 1 513 ? -40.364 134.924 37.813 1.00 97.27 497 GLY A N 1
ATOM 3704 C CA . GLY A 1 513 ? -39.758 133.687 38.290 1.00 99.98 497 GLY A CA 1
ATOM 3705 C C . GLY A 1 513 ? -40.560 132.448 37.953 1.00 109.03 497 GLY A C 1
ATOM 3706 O O . GLY A 1 513 ? -41.791 132.498 37.875 1.00 107.87 497 GLY A O 1
ATOM 3707 N N . SER A 1 514 ? -39.853 131.320 37.771 1.00 111.00 498 SER A N 1
ATOM 3708 C CA . SER A 1 514 ? -40.436 130.013 37.439 1.00 114.34 498 SER A CA 1
ATOM 3709 C C . SER A 1 514 ? -41.127 129.300 38.626 1.00 121.99 498 SER A C 1
ATOM 3710 O O . SER A 1 514 ? -41.801 128.287 38.407 1.00 123.34 498 SER A O 1
ATOM 3713 N N . GLU A 1 515 ? -40.958 129.825 39.871 1.00 119.28 499 GLU A N 1
ATOM 3714 C CA . GLU A 1 515 ? -41.528 129.266 41.106 1.00 120.50 499 GLU A CA 1
ATOM 3715 C C . GLU A 1 515 ? -43.052 129.166 41.075 1.00 125.14 499 GLU A C 1
ATOM 3716 O O . GLU A 1 515 ? -43.742 130.148 40.786 1.00 123.13 499 GLU A O 1
ATOM 3722 N N . LEU A 1 516 ? -43.561 127.956 41.347 1.00 124.19 500 LEU A N 1
ATOM 3723 C CA . LEU A 1 516 ? -44.989 127.640 41.367 1.00 124.99 500 LEU A CA 1
ATOM 3724 C C . LEU A 1 516 ? -45.526 127.547 42.808 1.00 130.02 500 LEU A C 1
ATOM 3725 O O . LEU A 1 516 ? -44.796 127.057 43.675 1.00 130.62 500 LEU A O 1
ATOM 3730 N N . PRO A 1 517 ? -46.793 127.972 43.086 1.00 126.46 501 PRO A N 1
ATOM 3731 C CA . PRO A 1 517 ? -47.327 127.853 44.460 1.00 126.75 501 PRO A CA 1
ATOM 3732 C C . PRO A 1 517 ? -47.518 126.397 44.897 1.00 131.99 501 PRO A C 1
ATOM 3733 O O . PRO A 1 517 ? -47.797 125.533 44.062 1.00 132.94 501 PRO A O 1
ATOM 3737 N N . LEU A 1 518 ? -47.339 126.136 46.208 1.00 128.31 502 LEU A N 1
ATOM 3738 C CA . LEU A 1 518 ? -47.423 124.819 46.852 1.00 130.17 502 LEU A CA 1
ATOM 3739 C C . LEU A 1 518 ? -48.749 124.096 46.581 1.00 134.61 502 LEU A C 1
ATOM 3740 O O . LEU A 1 518 ? -49.819 124.678 46.773 1.00 133.46 502 LEU A O 1
ATOM 3745 N N . ALA A 1 519 ? -48.667 122.836 46.114 1.00 132.60 503 ALA A N 1
ATOM 3746 C CA . ALA A 1 519 ? -49.830 122.003 45.803 1.00 152.69 503 ALA A CA 1
ATOM 3747 C C . ALA A 1 519 ? -50.402 121.389 47.075 1.00 162.75 503 ALA A C 1
ATOM 3748 O O . ALA A 1 519 ? -51.579 121.568 47.376 1.00 116.29 503 ALA A O 1
ATOM 3750 N N . LYS B 1 22 ? -10.817 183.432 4.265 1.00 105.23 6 LYS B N 1
ATOM 3751 C CA . LYS B 1 22 ? -11.845 182.745 5.048 1.00 103.94 6 LYS B CA 1
ATOM 3752 C C . LYS B 1 22 ? -12.904 183.706 5.635 1.00 108.44 6 LYS B C 1
ATOM 3753 O O . LYS B 1 22 ? -12.744 184.220 6.751 1.00 107.36 6 LYS B O 1
ATOM 3759 N N . GLU B 1 23 ? -13.979 183.948 4.852 1.00 106.13 7 GLU B N 1
ATOM 3760 C CA . GLU B 1 23 ? -15.142 184.784 5.194 1.00 106.00 7 GLU B CA 1
ATOM 3761 C C . GLU B 1 23 ? -16.449 183.955 5.024 1.00 109.46 7 GLU B C 1
ATOM 3762 O O . GLU B 1 23 ? -16.460 183.046 4.190 1.00 109.33 7 GLU B O 1
ATOM 3768 N N . GLU B 1 24 ? -17.544 184.223 5.780 1.00 104.86 8 GLU B N 1
ATOM 3769 C CA . GLU B 1 24 ? -17.771 185.256 6.807 1.00 103.96 8 GLU B CA 1
ATOM 3770 C C . GLU B 1 24 ? -17.356 184.754 8.211 1.00 104.11 8 GLU B C 1
ATOM 3771 O O . GLU B 1 24 ? -17.217 183.540 8.362 1.00 102.60 8 GLU B O 1
ATOM 3777 N N . HIS B 1 25 ? -17.151 185.612 9.257 1.00 99.13 9 HIS B N 1
ATOM 3778 C CA . HIS B 1 25 ? -17.199 187.079 9.469 1.00 98.69 9 HIS B CA 1
ATOM 3779 C C . HIS B 1 25 ? -18.530 187.709 9.863 1.00 99.34 9 HIS B C 1
ATOM 3780 O O . HIS B 1 25 ? -18.698 188.047 11.036 1.00 98.35 9 HIS B O 1
ATOM 3787 N N . GLN B 1 26 ? -19.441 187.928 8.896 1.00 94.36 10 GLN B N 1
ATOM 3788 C CA . GLN B 1 26 ? -20.775 188.493 9.129 1.00 92.92 10 GLN B CA 1
ATOM 3789 C C . GLN B 1 26 ? -21.580 187.556 10.043 1.00 92.87 10 GLN B C 1
ATOM 3790 O O . GLN B 1 26 ? -22.349 188.025 10.884 1.00 92.11 10 GLN B O 1
ATOM 3796 N N . PHE B 1 27 ? -21.358 186.235 9.897 1.00 86.31 11 PHE B N 1
ATOM 3797 C CA . PHE B 1 27 ? -21.973 185.183 10.701 1.00 83.82 11 PHE B CA 1
ATOM 3798 C C . PHE B 1 27 ? -21.469 185.270 12.154 1.00 84.32 11 PHE B C 1
ATOM 3799 O O . PHE B 1 27 ? -22.245 185.068 13.090 1.00 83.83 11 PHE B O 1
ATOM 3807 N N . LEU B 1 28 ? -20.164 185.554 12.324 1.00 78.41 12 LEU B N 1
ATOM 3808 C CA . LEU B 1 28 ? -19.504 185.691 13.623 1.00 76.64 12 LEU B CA 1
ATOM 3809 C C . LEU B 1 28 ? -19.951 186.972 14.317 1.00 79.18 12 LEU B C 1
ATOM 3810 O O . LEU B 1 28 ? -20.146 186.967 15.530 1.00 78.45 12 LEU B O 1
ATOM 3815 N N . ALA B 1 29 ? -20.135 188.059 13.543 1.00 75.47 13 ALA B N 1
ATOM 3816 C CA . ALA B 1 29 ? -20.586 189.362 14.034 1.00 74.98 13 ALA B CA 1
ATOM 3817 C C . ALA B 1 29 ? -21.982 189.274 14.642 1.00 77.53 13 ALA B C 1
ATOM 3818 O O . ALA B 1 29 ? -22.238 189.950 15.639 1.00 77.33 13 ALA B O 1
ATOM 3820 N N . GLU B 1 30 ? -22.875 188.421 14.077 1.00 72.85 14 GLU B N 1
ATOM 3821 C CA . GLU B 1 30 ? -24.206 188.221 14.657 1.00 71.68 14 GLU B CA 1
ATOM 3822 C C . GLU B 1 30 ? -24.164 187.412 15.952 1.00 73.06 14 GLU B C 1
ATOM 3823 O O . GLU B 1 30 ? -25.067 187.534 16.775 1.00 71.85 14 GLU B O 1
ATOM 3829 N N . LEU B 1 31 ? -23.070 186.653 16.169 1.00 69.32 15 LEU B N 1
ATOM 3830 C CA . LEU B 1 31 ? -22.826 185.910 17.411 1.00 67.74 15 LEU B CA 1
ATOM 3831 C C . LEU B 1 31 ? -22.008 186.769 18.400 1.00 71.69 15 LEU B C 1
ATOM 3832 O O . LEU B 1 31 ? -21.780 186.346 19.536 1.00 71.27 15 LEU B O 1
ATOM 3837 N N . GLY B 1 32 ? -21.607 187.967 17.958 1.00 67.81 16 GLY B N 1
ATOM 3838 C CA . GLY B 1 32 ? -20.849 188.932 18.745 1.00 67.76 16 GLY B CA 1
ATOM 3839 C C . GLY B 1 32 ? -19.348 188.720 18.729 1.00 71.80 16 GLY B C 1
ATOM 3840 O O . GLY B 1 32 ? -18.649 189.171 19.641 1.00 71.77 16 GLY B O 1
ATOM 3841 N N . LEU B 1 33 ? -18.838 188.041 17.695 1.00 67.27 17 LEU B N 1
ATOM 3842 C CA . LEU B 1 33 ? -17.418 187.744 17.557 1.00 66.49 17 LEU B CA 1
ATOM 3843 C C . LEU B 1 33 ? -16.797 188.596 16.461 1.00 71.96 17 LEU B C 1
ATOM 3844 O O . LEU B 1 33 ? -17.489 188.980 15.520 1.00 72.26 17 LEU B O 1
ATOM 3849 N N . ALA B 1 34 ? -15.484 188.870 16.583 1.00 69.33 18 ALA B N 1
ATOM 3850 C CA . ALA B 1 34 ? -14.668 189.654 15.656 1.00 70.13 18 ALA B CA 1
ATOM 3851 C C . ALA B 1 34 ? -13.397 188.868 15.293 1.00 75.93 18 ALA B C 1
ATOM 3852 O O . ALA B 1 34 ? -13.254 187.721 15.725 1.00 75.15 18 ALA B O 1
ATOM 3854 N N . GLN B 1 35 ? -12.480 189.480 14.499 1.00 73.90 19 GLN B N 1
ATOM 3855 C CA . GLN B 1 35 ? -11.209 188.885 14.065 1.00 74.07 19 GLN B CA 1
ATOM 3856 C C . GLN B 1 35 ? -10.343 188.511 15.274 1.00 78.19 19 GLN B C 1
ATOM 3857 O O . GLN B 1 35 ? -9.708 187.457 15.274 1.00 78.03 19 GLN B O 1
ATOM 3863 N N . ARG B 1 36 ? -10.328 189.383 16.298 1.00 74.69 20 ARG B N 1
ATOM 3864 C CA . ARG B 1 36 ? -9.607 189.201 17.559 1.00 74.10 20 ARG B CA 1
ATOM 3865 C C . ARG B 1 36 ? -10.616 189.454 18.670 1.00 76.13 20 ARG B C 1
ATOM 3866 O O . ARG B 1 36 ? -11.339 190.456 18.632 1.00 76.34 20 ARG B O 1
ATOM 3874 N N . ASN B 1 37 ? -10.701 188.522 19.629 1.00 70.39 21 ASN B N 1
ATOM 3875 C CA . ASN B 1 37 ? -11.677 188.592 20.708 1.00 68.72 21 ASN B CA 1
ATOM 3876 C C . ASN B 1 37 ? -11.104 188.527 22.120 1.00 72.50 21 ASN B C 1
ATOM 3877 O O . ASN B 1 37 ? -10.303 187.635 22.411 1.00 72.24 21 ASN B O 1
ATOM 3882 N N . PRO B 1 38 ? -11.576 189.402 23.041 1.00 68.77 22 PRO B N 1
ATOM 3883 C CA . PRO B 1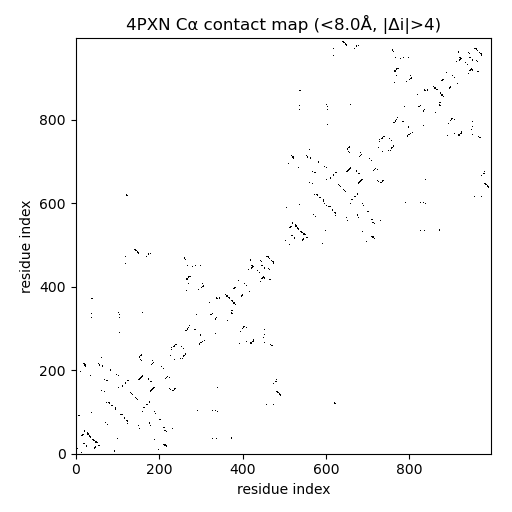 38 ? -11.156 189.278 24.447 1.00 68.47 22 PRO B CA 1
ATOM 3884 C C . PRO B 1 38 ? -11.792 188.003 25.011 1.00 71.43 22 PRO B C 1
ATOM 3885 O O . PRO B 1 38 ? -12.999 187.792 24.847 1.00 70.47 22 PRO B O 1
ATOM 3889 N N . GLY B 1 39 ? -10.971 187.132 25.585 1.00 67.98 23 GLY B N 1
ATOM 3890 C CA . GLY B 1 39 ? -11.429 185.847 26.104 1.00 67.40 23 GLY B CA 1
ATOM 3891 C C . GLY B 1 39 ? -11.624 185.749 27.604 1.00 71.13 23 GLY B C 1
ATOM 3892 O O . GLY B 1 39 ? -11.487 184.660 28.171 1.00 70.69 23 GLY B O 1
ATOM 3893 N N . ALA B 1 40 ? -11.988 186.867 28.255 1.00 66.94 24 ALA B N 1
ATOM 3894 C CA . ALA B 1 40 ? -12.229 186.867 29.690 1.00 66.40 24 ALA B CA 1
ATOM 3895 C C . ALA B 1 40 ? -13.428 187.717 30.051 1.00 70.81 24 ALA B C 1
ATOM 3896 O O . ALA B 1 40 ? -13.408 188.933 29.885 1.00 70.54 24 ALA B O 1
ATOM 3898 N N . PHE B 1 41 ? -14.496 187.066 30.508 1.00 68.39 25 PHE B N 1
ATOM 3899 C CA . PHE B 1 41 ? -15.686 187.775 30.941 1.00 68.54 25 PHE B CA 1
ATOM 3900 C C . PHE B 1 41 ? -15.700 187.826 32.454 1.00 75.46 25 PHE B C 1
ATOM 3901 O O . PHE B 1 41 ? -16.036 186.849 33.127 1.00 75.04 25 PHE B O 1
ATOM 3909 N N . ALA B 1 42 ? -15.275 188.975 32.971 1.00 73.94 26 ALA B N 1
ATOM 3910 C CA . ALA B 1 42 ? -15.130 189.326 34.374 1.00 74.45 26 ALA B CA 1
ATOM 3911 C C . ALA B 1 42 ? -14.740 190.795 34.315 1.00 81.52 26 ALA B C 1
ATOM 3912 O O . ALA B 1 42 ? -13.855 191.133 33.524 1.00 82.72 26 ALA B O 1
ATOM 3914 N N . CYS B 1 43 ? -15.377 191.703 35.060 1.00 78.74 27 CYS B N 1
ATOM 3915 C CA . CYS B 1 43 ? -16.410 191.597 36.086 1.00 78.16 27 CYS B CA 1
ATOM 3916 C C . CYS B 1 43 ? -17.571 192.328 35.426 1.00 80.59 27 CYS B C 1
ATOM 3917 O O . CYS B 1 43 ? -17.712 193.546 35.584 1.00 81.44 27 CYS B O 1
ATOM 3920 N N . GLY B 1 44 ? -18.310 191.602 34.581 1.00 74.62 28 GLY B N 1
ATOM 3921 C CA . GLY B 1 44 ? -19.397 192.160 33.775 1.00 73.11 28 GLY B CA 1
ATOM 3922 C C . GLY B 1 44 ? -18.924 192.765 32.461 1.00 75.10 28 GLY B C 1
ATOM 3923 O O . GLY B 1 44 ? -19.745 193.188 31.643 1.00 74.12 28 GLY B O 1
ATOM 3924 N N . ALA B 1 45 ? -17.585 192.808 32.251 1.00 70.97 29 ALA B N 1
ATOM 3925 C CA . ALA B 1 45 ? -16.931 193.347 31.056 1.00 70.46 29 ALA B CA 1
ATOM 3926 C C . ALA B 1 45 ? -15.926 192.357 30.474 1.00 72.60 29 ALA B C 1
ATOM 3927 O O . ALA B 1 45 ? -15.471 191.456 31.177 1.00 71.52 29 ALA B O 1
ATOM 3929 N N . TRP B 1 46 ? -15.584 192.528 29.185 1.00 68.55 30 TRP B N 1
ATOM 3930 C CA . TRP B 1 46 ? -14.620 191.680 28.477 1.00 67.33 30 TRP B CA 1
ATOM 3931 C C . TRP B 1 46 ? -13.200 192.207 28.569 1.00 71.70 30 TRP B C 1
ATOM 3932 O O . TRP B 1 46 ? -12.958 193.395 28.372 1.00 72.69 30 TRP B O 1
ATOM 3943 N N . GLY B 1 47 ? -12.279 191.304 28.861 1.00 67.69 31 GLY B N 1
ATOM 3944 C CA . GLY B 1 47 ? -10.859 191.592 28.988 1.00 68.19 31 GLY B CA 1
ATOM 3945 C C . GLY B 1 47 ? -9.998 190.423 28.569 1.00 73.05 31 GLY B C 1
ATOM 3946 O O . GLY B 1 47 ? -10.462 189.516 27.874 1.00 71.81 31 GLY B O 1
ATOM 3947 N N . GLY B 1 48 ? -8.744 190.449 28.996 1.00 71.83 32 GLY B N 1
ATOM 3948 C CA . GLY B 1 48 ? -7.783 189.403 28.678 1.00 71.95 32 GLY B CA 1
ATOM 3949 C C . GLY B 1 48 ? -6.377 189.932 28.522 1.00 77.97 32 GLY B C 1
ATOM 3950 O O . GLY B 1 48 ? -6.071 190.618 27.543 1.00 78.30 32 GLY B O 1
ATOM 3951 N N . SER B 1 49 ? -5.517 189.617 29.500 1.00 74.90 33 SER B N 1
ATOM 3952 C CA . SER B 1 49 ? -4.111 190.005 29.512 1.00 75.23 33 SER B CA 1
ATOM 3953 C C . SER B 1 49 ? -3.194 188.797 29.230 1.00 78.96 33 SER B C 1
ATOM 3954 O O . SER B 1 49 ? -1.961 188.918 29.289 1.00 80.32 33 SER B O 1
ATOM 3957 N N . GLY B 1 50 ? -3.808 187.661 28.884 1.00 72.96 34 GLY B N 1
ATOM 3958 C CA . GLY B 1 50 ? -3.107 186.421 28.558 1.00 71.95 34 GLY B CA 1
ATOM 3959 C C . GLY B 1 50 ? -2.672 186.329 27.103 1.00 74.88 34 GLY B C 1
ATOM 3960 O O . GLY B 1 50 ? -2.839 187.292 26.345 1.00 75.13 34 GLY B O 1
ATOM 3961 N N . PRO B 1 51 ? -2.108 185.171 26.672 1.00 69.91 35 PRO B N 1
ATOM 3962 C CA . PRO B 1 51 ? -1.642 185.053 25.275 1.00 69.69 35 PRO B CA 1
ATOM 3963 C C . PRO B 1 51 ? -2.737 185.025 24.211 1.00 73.20 35 PRO B C 1
ATOM 3964 O O . PRO B 1 51 ? -3.885 184.693 24.504 1.00 71.89 35 PRO B O 1
ATOM 3968 N N . THR B 1 52 ? -2.372 185.383 22.968 1.00 70.73 36 THR B N 1
ATOM 3969 C CA . THR B 1 52 ? -3.305 185.395 21.844 1.00 70.30 36 THR B CA 1
ATOM 3970 C C . THR B 1 52 ? -3.295 184.040 21.150 1.00 73.40 36 THR B C 1
ATOM 3971 O O . THR B 1 52 ? -2.300 183.660 20.530 1.00 73.17 36 THR B O 1
ATOM 3975 N N . VAL B 1 53 ? -4.406 183.308 21.282 1.00 69.25 37 VAL B N 1
ATOM 3976 C CA . VAL B 1 53 ? -4.590 181.989 20.684 1.00 68.28 37 VAL B CA 1
ATOM 3977 C C . VAL B 1 53 ? -5.419 182.071 19.388 1.00 70.55 37 VAL B C 1
ATOM 3978 O O . VAL B 1 53 ? -6.220 182.988 19.216 1.00 69.49 37 VAL B O 1
ATOM 3982 N N . THR B 1 54 ? -5.184 181.127 18.477 1.00 67.01 38 THR B N 1
ATOM 3983 C CA . THR B 1 54 ? -5.837 181.020 17.179 1.00 66.62 38 THR B CA 1
ATOM 3984 C C . THR B 1 54 ? -6.881 179.903 17.207 1.00 68.67 38 THR B C 1
ATOM 3985 O O . THR B 1 54 ? -6.572 178.770 17.597 1.00 67.78 38 THR B O 1
ATOM 3989 N N . SER B 1 55 ? -8.114 180.223 16.782 1.00 64.26 39 SER B N 1
ATOM 3990 C CA . SER B 1 55 ? -9.174 179.234 16.686 1.00 62.61 39 SER B CA 1
ATOM 3991 C C . SER B 1 55 ? -9.209 178.715 15.250 1.00 66.45 39 SER B C 1
ATOM 3992 O O . SER B 1 55 ? -9.375 179.485 14.306 1.00 65.80 39 SER B O 1
ATOM 3995 N N . THR B 1 56 ? -8.988 177.411 15.100 1.00 63.84 40 THR B N 1
ATOM 3996 C CA . THR B 1 56 ? -8.894 176.697 13.832 1.00 64.25 40 THR B CA 1
ATOM 3997 C C . THR B 1 56 ? -10.145 175.847 13.564 1.00 68.87 40 THR B C 1
ATOM 3998 O O . THR B 1 56 ? -10.756 175.345 14.514 1.00 69.23 40 THR B O 1
ATOM 4002 N N . SER B 1 57 ? -10.521 175.684 12.275 1.00 64.99 41 SER B N 1
ATOM 4003 C CA . SER B 1 57 ? -11.634 174.819 11.878 1.00 64.01 41 SER B CA 1
ATOM 4004 C C . SER B 1 57 ? -11.064 173.413 11.578 1.00 68.08 41 SER B C 1
ATOM 4005 O O . SER B 1 57 ? -10.107 173.311 10.801 1.00 68.54 41 SER B O 1
ATOM 4008 N N . PRO B 1 58 ? -11.614 172.319 12.173 1.00 62.78 42 PRO B N 1
ATOM 4009 C CA . PRO B 1 58 ? -11.057 170.979 11.906 1.00 62.42 42 PRO B CA 1
ATOM 4010 C C . PRO B 1 58 ? -11.255 170.463 10.475 1.00 67.61 42 PRO B C 1
ATOM 4011 O O . PRO B 1 58 ? -10.649 169.460 10.118 1.00 68.06 42 PRO B O 1
ATOM 4015 N N . THR B 1 59 ? -12.098 171.134 9.667 1.00 64.66 43 THR B N 1
ATOM 4016 C CA . THR B 1 59 ? -12.421 170.756 8.287 1.00 65.12 43 THR B CA 1
ATOM 4017 C C . THR B 1 59 ? -11.312 171.125 7.289 1.00 71.01 43 THR B C 1
ATOM 4018 O O . THR B 1 59 ? -11.150 170.432 6.286 1.00 72.44 43 THR B O 1
ATOM 4022 N N . ASN B 1 60 ? -10.558 172.203 7.549 1.00 67.17 44 ASN B N 1
ATOM 4023 C CA . ASN B 1 60 ? -9.501 172.664 6.643 1.00 67.35 44 ASN B CA 1
ATOM 4024 C C . ASN B 1 60 ? -8.218 173.104 7.357 1.00 70.17 44 ASN B C 1
ATOM 4025 O O . ASN B 1 60 ? -7.201 173.343 6.698 1.00 69.56 44 ASN B O 1
ATOM 4030 N N . ASN B 1 61 ? -8.275 173.205 8.704 1.00 66.32 45 ASN B N 1
ATOM 4031 C CA . ASN B 1 61 ? -7.198 173.674 9.590 1.00 66.20 45 ASN B CA 1
ATOM 4032 C C . ASN B 1 61 ? -6.851 175.144 9.318 1.00 71.25 45 ASN B C 1
ATOM 4033 O O . ASN B 1 61 ? -5.685 175.543 9.350 1.00 71.71 45 ASN B O 1
ATOM 4038 N N . GLN B 1 62 ? -7.894 175.948 9.053 1.00 67.45 46 GLN B N 1
ATOM 4039 C CA . GLN B 1 62 ? -7.783 177.376 8.792 1.00 67.60 46 GLN B CA 1
ATOM 4040 C C . GLN B 1 62 ? -8.371 178.189 9.944 1.00 71.10 46 GLN B C 1
ATOM 4041 O O . GLN B 1 62 ? -9.273 177.723 10.645 1.00 70.60 46 GLN B O 1
ATOM 4047 N N . VAL B 1 63 ? -7.824 179.391 10.154 1.00 67.67 47 VAL B N 1
ATOM 4048 C CA . VAL B 1 63 ? -8.197 180.308 11.231 1.00 66.95 47 VAL B CA 1
ATOM 4049 C C . VAL B 1 63 ? -9.618 180.855 11.054 1.00 70.47 47 VAL B C 1
ATOM 4050 O O . VAL B 1 63 ? -9.950 181.381 9.985 1.00 71.56 47 VAL B O 1
ATOM 4054 N N . ILE B 1 64 ? -10.445 180.730 12.110 1.00 64.68 48 ILE B N 1
ATOM 4055 C CA . ILE B 1 64 ? -11.803 181.274 12.146 1.00 63.63 48 ILE B CA 1
ATOM 4056 C C . ILE B 1 64 ? -11.652 182.702 12.670 1.00 70.15 48 ILE B C 1
ATOM 4057 O O . ILE B 1 64 ? -12.094 183.649 12.021 1.00 70.75 48 ILE B O 1
ATOM 4062 N N . ALA B 1 65 ? -10.998 182.840 13.843 1.00 67.66 49 ALA B N 1
ATOM 4063 C CA . ALA B 1 65 ? -10.724 184.089 14.551 1.00 68.06 49 ALA B CA 1
ATOM 4064 C C . ALA B 1 65 ? -9.607 183.870 15.581 1.00 73.34 49 ALA B C 1
ATOM 4065 O O . ALA B 1 65 ? -9.105 182.754 15.732 1.00 72.56 49 ALA B O 1
ATOM 4067 N N . GLU B 1 66 ? -9.226 184.947 16.285 1.00 70.99 50 GLU B N 1
ATOM 4068 C CA . GLU B 1 66 ? -8.225 184.945 17.345 1.00 70.86 50 GLU B CA 1
ATOM 4069 C C . GLU B 1 66 ? -8.894 185.250 18.681 1.00 73.00 50 GLU B C 1
ATOM 4070 O O . GLU B 1 66 ? -9.905 185.954 18.721 1.00 72.67 50 GLU B O 1
ATOM 4076 N N . VAL B 1 67 ? -8.336 184.710 19.771 1.00 68.49 51 VAL B N 1
ATOM 4077 C CA . VAL B 1 67 ? -8.840 184.902 21.131 1.00 67.44 51 VAL B CA 1
ATOM 4078 C C . VAL B 1 67 ? -7.688 185.304 22.043 1.00 72.49 51 VAL B C 1
ATOM 4079 O O . VAL B 1 67 ? -6.671 184.605 22.104 1.00 71.30 51 VAL B O 1
ATOM 4083 N N . VAL B 1 68 ? -7.855 186.432 22.750 1.00 70.76 52 VAL B N 1
ATOM 4084 C CA . VAL B 1 68 ? -6.870 186.903 23.720 1.00 71.70 52 VAL B CA 1
ATOM 4085 C C . VAL B 1 68 ? -7.264 186.219 25.037 1.00 77.39 52 VAL B C 1
ATOM 4086 O O . VAL B 1 68 ? -8.233 186.620 25.687 1.00 76.75 52 VAL B O 1
ATOM 4090 N N . GLU B 1 69 ? -6.542 185.138 25.382 1.00 75.30 53 GLU B N 1
ATOM 4091 C CA . GLU B 1 69 ? -6.783 184.307 26.561 1.00 75.11 53 GLU B CA 1
ATOM 4092 C C . GLU B 1 69 ? -6.766 185.072 27.882 1.00 81.62 53 GLU B C 1
ATOM 4093 O O . GLU B 1 69 ? -6.340 186.226 27.940 1.00 82.40 53 GLU B O 1
ATOM 4099 N N . ALA B 1 70 ? -7.252 184.421 28.940 1.00 78.85 54 ALA B N 1
ATOM 4100 C CA . ALA B 1 70 ? -7.282 184.973 30.282 1.00 79.18 54 ALA B CA 1
ATOM 4101 C C . ALA B 1 70 ? -6.013 184.558 31.009 1.00 84.77 54 ALA B C 1
ATOM 4102 O O . ALA B 1 70 ? -5.523 183.436 30.824 1.00 83.73 54 ALA B O 1
ATOM 4104 N N . SER B 1 71 ? -5.471 185.475 31.818 1.00 83.74 55 SER B N 1
ATOM 4105 C CA . SER B 1 71 ? -4.291 185.243 32.651 1.00 84.64 55 SER B CA 1
ATOM 4106 C C . SER B 1 71 ? -4.787 184.977 34.080 1.00 90.62 55 SER B C 1
ATOM 4107 O O . SER B 1 71 ? -5.986 185.153 34.355 1.00 89.94 55 SER B O 1
ATOM 4110 N N . VAL B 1 72 ? -3.877 184.565 34.991 1.00 88.20 56 VAL B N 1
ATOM 4111 C CA . VAL B 1 72 ? -4.218 184.324 36.402 1.00 87.81 56 VAL B CA 1
ATOM 4112 C C . VAL B 1 72 ? -4.660 185.666 37.030 1.00 91.79 56 VAL B C 1
ATOM 4113 O O . VAL B 1 72 ? -5.592 185.695 37.837 1.00 90.28 56 VAL B O 1
ATOM 4117 N N . HIS B 1 73 ? -4.036 186.776 36.576 1.00 89.74 57 HIS B N 1
ATOM 4118 C CA . HIS B 1 73 ? -4.350 188.144 36.980 1.00 90.46 57 HIS B CA 1
ATOM 4119 C C . HIS B 1 73 ? -5.823 188.436 36.685 1.00 91.23 57 HIS B C 1
ATOM 4120 O O . HIS B 1 73 ? -6.521 188.964 37.552 1.00 90.32 57 HIS B O 1
ATOM 4127 N N . ASP B 1 74 ? -6.291 188.074 35.466 1.00 86.39 58 ASP B N 1
ATOM 4128 C CA . ASP B 1 74 ? -7.683 188.255 35.029 1.00 84.86 58 ASP B CA 1
ATOM 4129 C C . ASP B 1 74 ? -8.606 187.397 35.873 1.00 85.44 58 ASP B C 1
ATOM 4130 O O . ASP B 1 74 ? -9.644 187.881 36.318 1.00 84.22 58 ASP B O 1
ATOM 4135 N N . TYR B 1 75 ? -8.198 186.134 36.119 1.00 80.75 59 TYR B N 1
ATOM 4136 C CA . TYR B 1 75 ? -8.929 185.171 36.935 1.00 79.52 59 TYR B CA 1
ATOM 4137 C C . TYR B 1 75 ? -9.190 185.727 38.336 1.00 83.88 59 TYR B C 1
ATOM 4138 O O . TYR B 1 75 ? -10.338 185.749 38.767 1.00 82.76 59 TYR B O 1
ATOM 4147 N N . GLU B 1 76 ? -8.132 186.198 39.018 1.00 82.11 60 GLU B N 1
ATOM 4148 C CA . GLU B 1 76 ? -8.198 186.762 40.369 1.00 82.42 60 GLU B CA 1
ATOM 4149 C C . GLU B 1 76 ? -9.111 187.980 40.473 1.00 86.50 60 GLU B C 1
ATOM 4150 O O . GLU B 1 76 ? -9.875 188.074 41.432 1.00 85.46 60 GLU B O 1
ATOM 4156 N N . GLU B 1 77 ? -9.043 188.894 39.479 1.00 84.13 61 GLU B N 1
ATOM 4157 C CA . GLU B 1 77 ? -9.859 190.112 39.408 1.00 84.53 61 GLU B CA 1
ATOM 4158 C C . GLU B 1 77 ? -11.350 189.774 39.261 1.00 87.84 61 GLU B C 1
ATOM 4159 O O . GLU B 1 77 ? -12.195 190.388 39.918 1.00 87.35 61 GLU B O 1
ATOM 4165 N N . GLY B 1 78 ? -11.637 188.787 38.416 1.00 83.67 62 GLY B N 1
ATOM 4166 C CA . GLY B 1 78 ? -12.985 188.302 38.164 1.00 82.56 62 GLY B CA 1
ATOM 4167 C C . GLY B 1 78 ? -13.546 187.482 39.301 1.00 85.46 62 GLY B C 1
ATOM 4168 O O . GLY B 1 78 ? -14.740 187.559 39.591 1.00 84.57 62 GLY B O 1
ATOM 4169 N N . MET B 1 79 ? -12.677 186.700 39.953 1.00 81.86 63 MET B N 1
ATOM 4170 C CA . MET B 1 79 ? -13.010 185.854 41.092 1.00 81.29 63 MET B CA 1
ATOM 4171 C C . MET B 1 79 ? -13.369 186.667 42.347 1.00 84.86 63 MET B C 1
ATOM 4172 O O . MET B 1 79 ? -14.196 186.218 43.141 1.00 83.57 63 MET B O 1
ATOM 4177 N N . ARG B 1 80 ? -12.755 187.850 42.524 1.00 82.89 64 ARG B N 1
ATOM 4178 C CA . ARG B 1 80 ? -13.030 188.738 43.655 1.00 83.74 64 ARG B CA 1
ATOM 4179 C C . ARG B 1 80 ? -14.441 189.323 43.543 1.00 87.35 64 ARG B C 1
ATOM 4180 O O . ARG B 1 80 ? -15.142 189.450 44.554 1.00 86.78 64 ARG B O 1
ATOM 4188 N N . ALA B 1 81 ? -14.866 189.629 42.299 1.00 83.72 65 ALA B N 1
ATOM 4189 C CA . ALA B 1 81 ? -16.181 190.182 41.976 1.00 83.08 65 ALA B CA 1
ATOM 4190 C C . ALA B 1 81 ? -17.264 189.121 41.916 1.00 87.00 65 ALA B C 1
ATOM 4191 O O . ALA B 1 81 ? -18.392 189.394 42.321 1.00 86.84 65 ALA B O 1
ATOM 4193 N N . CYS B 1 82 ? -16.933 187.920 41.394 1.00 83.45 66 CYS B N 1
ATOM 4194 C CA . CYS B 1 82 ? -17.848 186.780 41.287 1.00 82.56 66 CYS B CA 1
ATOM 4195 C C . CYS B 1 82 ? -18.293 186.359 42.685 1.00 85.83 66 CYS B C 1
ATOM 4196 O O . CYS B 1 82 ? -19.482 186.124 42.908 1.00 85.12 66 CYS B O 1
ATOM 4199 N N . PHE B 1 83 ? -17.332 186.307 43.625 1.00 82.51 67 PHE B N 1
ATOM 4200 C CA . PHE B 1 83 ? -17.544 185.970 45.026 1.00 82.44 67 PHE B CA 1
ATOM 4201 C C . PHE B 1 83 ? -18.405 187.049 45.694 1.00 87.67 67 PHE B C 1
ATOM 4202 O O . PHE B 1 83 ? -19.285 186.724 46.494 1.00 87.11 67 PHE B O 1
ATOM 4210 N N . ASP B 1 84 ? -18.167 188.324 45.341 1.00 85.44 68 ASP B N 1
ATOM 4211 C CA . ASP B 1 84 ? -18.904 189.464 45.879 1.00 86.00 68 ASP B CA 1
ATOM 4212 C C . ASP B 1 84 ? -20.362 189.511 45.375 1.00 87.72 68 ASP B C 1
ATOM 4213 O O . ASP B 1 84 ? -21.261 189.847 46.152 1.00 86.93 68 ASP B O 1
ATOM 4218 N N . ALA B 1 85 ? -20.583 189.152 44.081 1.00 82.77 69 ALA B N 1
ATOM 4219 C CA . ALA B 1 85 ? -21.894 189.124 43.417 1.00 81.11 69 ALA B CA 1
ATOM 4220 C C . ALA B 1 85 ? -22.829 188.083 44.018 1.00 83.27 69 ALA B C 1
ATOM 4221 O O . ALA B 1 85 ? -24.047 188.272 43.986 1.00 81.89 69 ALA B O 1
ATOM 4223 N N . ALA B 1 86 ? -22.257 186.991 44.569 1.00 79.70 70 ALA B N 1
ATOM 4224 C CA . ALA B 1 86 ? -22.993 185.892 45.196 1.00 78.93 70 ALA B CA 1
ATOM 4225 C C . ALA B 1 86 ? -23.980 186.367 46.264 1.00 82.94 70 ALA B C 1
ATOM 4226 O O . ALA B 1 86 ? -25.115 185.897 46.272 1.00 82.92 70 ALA B O 1
ATOM 4228 N N . LYS B 1 87 ? -23.572 187.339 47.111 1.00 79.37 71 LYS B N 1
ATOM 4229 C CA . LYS B 1 87 ? -24.395 187.942 48.165 1.00 79.06 71 LYS B CA 1
ATOM 4230 C C . LYS B 1 87 ? -25.734 188.413 47.600 1.00 81.84 71 LYS B C 1
ATOM 4231 O O . LYS B 1 87 ? -26.787 188.075 48.146 1.00 81.38 71 LYS B O 1
ATOM 4237 N N . THR B 1 88 ? -25.684 189.148 46.472 1.00 77.45 72 THR B N 1
ATOM 4238 C CA . THR B 1 88 ? -26.847 189.670 45.753 1.00 76.15 72 THR B CA 1
ATOM 4239 C C . THR B 1 88 ? -27.683 188.530 45.154 1.00 76.71 72 THR B C 1
ATOM 4240 O O . THR B 1 88 ? -28.897 188.517 45.345 1.00 76.35 72 THR B O 1
ATOM 4244 N N . TRP B 1 89 ? -27.033 187.592 44.429 1.00 70.38 73 TRP B N 1
ATOM 4245 C CA . TRP B 1 89 ? -27.667 186.460 43.742 1.00 67.68 73 TRP B CA 1
ATOM 4246 C C . TRP B 1 89 ? -28.400 185.490 44.676 1.00 70.89 73 TRP B C 1
ATOM 4247 O O . TRP B 1 89 ? -29.535 185.101 44.381 1.00 68.69 73 TRP B O 1
ATOM 4258 N N . MET B 1 90 ? -27.775 185.150 45.817 1.00 69.21 74 MET B N 1
ATOM 4259 C CA . MET B 1 90 ? -28.342 184.257 46.833 1.00 69.91 74 MET B CA 1
ATOM 4260 C C . MET B 1 90 ? -29.647 184.815 47.421 1.00 76.08 74 MET B C 1
ATOM 4261 O O . MET B 1 90 ? -30.562 184.049 47.739 1.00 75.46 74 MET B O 1
ATOM 4266 N N . ALA B 1 91 ? -29.718 186.157 47.542 1.00 73.86 75 ALA B N 1
ATOM 4267 C CA . ALA B 1 91 ? -30.843 186.928 48.069 1.00 73.50 75 ALA B CA 1
ATOM 4268 C C . ALA B 1 91 ? -32.045 186.960 47.123 1.00 76.33 75 ALA B C 1
ATOM 4269 O O . ALA B 1 91 ? -33.158 187.230 47.581 1.00 76.78 75 ALA B O 1
ATOM 4271 N N . ILE B 1 92 ? -31.826 186.704 45.811 1.00 70.89 76 ILE B N 1
ATOM 4272 C CA . ILE B 1 92 ? -32.893 186.675 44.799 1.00 69.22 76 ILE B CA 1
ATOM 4273 C C . ILE B 1 92 ? -33.746 185.406 45.018 1.00 70.63 76 ILE B C 1
ATOM 4274 O O . ILE B 1 92 ? -33.178 184.318 45.136 1.00 68.67 76 ILE B O 1
ATOM 4279 N N . PRO B 1 93 ? -35.097 185.516 45.090 1.00 66.99 77 PRO B N 1
ATOM 4280 C CA . PRO B 1 93 ? -35.923 184.306 45.272 1.00 65.63 77 PRO B CA 1
ATOM 4281 C C . PRO B 1 93 ? -35.724 183.309 44.127 1.00 66.33 77 PRO B C 1
ATOM 4282 O O . PRO B 1 93 ? -35.556 183.734 42.984 1.00 65.94 77 PRO B O 1
ATOM 4286 N N . ALA B 1 94 ? -35.691 181.995 44.444 1.00 60.22 78 ALA B N 1
ATOM 4287 C CA . ALA B 1 94 ? -35.488 180.925 43.466 1.00 58.72 78 ALA B CA 1
ATOM 4288 C C . ALA B 1 94 ? -36.434 180.997 42.255 1.00 62.00 78 ALA B C 1
ATOM 4289 O O . ALA B 1 94 ? -35.905 180.913 41.146 1.00 61.76 78 ALA B O 1
ATOM 4291 N N . PRO B 1 95 ? -37.779 181.247 42.373 1.00 57.97 79 PRO B N 1
ATOM 4292 C CA . PRO B 1 95 ? -38.601 181.357 41.152 1.00 57.04 79 PRO B CA 1
ATOM 4293 C C . PRO B 1 95 ? -38.167 182.528 40.270 1.00 61.14 79 PRO B C 1
ATOM 4294 O O . PRO B 1 95 ? -38.212 182.400 39.047 1.00 61.92 79 PRO B O 1
ATOM 4298 N N . LYS B 1 96 ? -37.681 183.627 40.884 1.00 56.63 80 LYS B N 1
ATOM 4299 C CA . LYS B 1 96 ? -37.176 184.801 40.165 1.00 57.05 80 LYS B CA 1
ATOM 4300 C C . LYS B 1 96 ? -35.846 184.506 39.449 1.00 60.28 80 LYS B C 1
ATOM 4301 O O . LYS B 1 96 ? -35.605 185.048 38.370 1.00 61.45 80 LYS B O 1
ATOM 4307 N N . ARG B 1 97 ? -35.010 183.618 40.023 1.00 54.37 81 ARG B N 1
ATOM 4308 C CA . ARG B 1 97 ? -33.759 183.158 39.415 1.00 53.23 81 ARG B CA 1
ATOM 4309 C C . ARG B 1 97 ? -34.120 182.296 38.198 1.00 57.45 81 ARG B C 1
ATOM 4310 O O . ARG B 1 97 ? -33.490 182.426 37.146 1.00 57.16 81 ARG B O 1
ATOM 4318 N N . GLY B 1 98 ? -35.162 181.463 38.353 1.00 54.19 82 GLY B N 1
ATOM 4319 C CA . GLY B 1 98 ? -35.696 180.586 37.312 1.00 53.83 82 GLY B CA 1
ATOM 4320 C C . GLY B 1 98 ? -36.189 181.359 36.105 1.00 58.14 82 GLY B C 1
ATOM 4321 O O . GLY B 1 98 ? -36.099 180.877 34.972 1.00 56.48 82 GLY B O 1
ATOM 4322 N N . GLU B 1 99 ? -36.688 182.587 36.358 1.00 56.79 83 GLU B N 1
ATOM 4323 C CA . GLU B 1 99 ? -37.140 183.524 35.336 1.00 58.05 83 GLU B CA 1
ATOM 4324 C C . GLU B 1 99 ? -35.949 184.044 34.493 1.00 63.18 83 GLU B C 1
ATOM 4325 O O . GLU B 1 99 ? -36.107 184.254 33.284 1.00 63.40 83 GLU B O 1
ATOM 4331 N N . ILE B 1 100 ? -34.760 184.212 35.118 1.00 59.23 84 ILE B N 1
ATOM 4332 C CA . ILE B 1 100 ? -33.549 184.625 34.399 1.00 59.49 84 ILE B CA 1
ATOM 4333 C C . ILE B 1 100 ? -33.134 183.487 33.456 1.00 62.03 84 ILE B C 1
ATOM 4334 O O . ILE B 1 100 ? -32.913 183.725 32.267 1.00 61.94 84 ILE B O 1
ATOM 4339 N N . VAL B 1 101 ? -33.108 182.249 33.980 1.00 57.17 85 VAL B N 1
ATOM 4340 C CA . VAL B 1 101 ? -32.777 181.041 33.222 1.00 56.49 85 VAL B CA 1
ATOM 4341 C C . VAL B 1 101 ? -33.765 180.849 32.051 1.00 61.29 85 VAL B C 1
ATOM 4342 O O . VAL B 1 101 ? -33.320 180.536 30.944 1.00 61.60 85 VAL B O 1
ATOM 4346 N N . ARG B 1 102 ? -35.081 181.137 32.274 1.00 57.37 86 ARG B N 1
ATOM 4347 C CA . ARG B 1 102 ? -36.137 181.071 31.251 1.00 56.42 86 ARG B CA 1
ATOM 4348 C C . ARG B 1 102 ? -35.770 181.963 30.074 1.00 60.21 86 ARG B C 1
ATOM 4349 O O . ARG B 1 102 ? -35.807 181.509 28.932 1.00 59.91 86 ARG B O 1
ATOM 4357 N N . GLN B 1 103 ? -35.378 183.215 30.364 1.00 56.87 87 GLN B N 1
ATOM 4358 C CA . GLN B 1 103 ? -34.956 184.200 29.370 1.00 57.11 87 GLN B CA 1
ATOM 4359 C C . GLN B 1 103 ? -33.640 183.777 28.671 1.00 61.39 87 GLN B C 1
ATOM 4360 O O . GLN B 1 103 ? -33.445 184.142 27.510 1.00 61.90 87 GLN B O 1
ATOM 4366 N N . ILE B 1 104 ? -32.744 183.015 29.366 1.00 56.74 88 ILE B N 1
ATOM 4367 C CA . ILE B 1 104 ? -31.501 182.512 28.764 1.00 56.23 88 ILE B CA 1
ATOM 4368 C C . ILE B 1 104 ? -31.870 181.542 27.630 1.00 61.38 88 ILE B C 1
ATOM 4369 O O . ILE B 1 104 ? -31.300 181.633 26.546 1.00 61.90 88 ILE B O 1
ATOM 4374 N N . GLY B 1 105 ? -32.851 180.674 27.881 1.00 58.24 89 GLY B N 1
ATOM 4375 C CA . GLY B 1 105 ? -33.347 179.709 26.905 1.00 58.28 89 GLY B CA 1
ATOM 4376 C C . GLY B 1 105 ? -33.901 180.376 25.663 1.00 63.36 89 GLY B C 1
ATOM 4377 O O . GLY B 1 105 ? -33.601 179.948 24.544 1.00 63.79 89 GLY B O 1
ATOM 4378 N N . ASP B 1 106 ? -34.677 181.465 25.861 1.00 59.47 90 ASP B N 1
ATOM 4379 C CA . ASP B 1 106 ? -35.275 182.250 24.787 1.00 59.61 90 ASP B CA 1
ATOM 4380 C C . ASP B 1 106 ? -34.230 183.013 23.985 1.00 63.38 90 ASP B C 1
ATOM 4381 O O . ASP B 1 106 ? -34.389 183.176 22.771 1.00 63.47 90 ASP B O 1
ATOM 4386 N N . ALA B 1 107 ? -33.150 183.453 24.660 1.00 59.52 91 ALA B N 1
ATOM 4387 C CA . ALA B 1 107 ? -32.011 184.141 24.045 1.00 59.42 91 ALA B CA 1
ATOM 4388 C C . ALA B 1 107 ? -31.284 183.166 23.121 1.00 62.80 91 ALA B C 1
ATOM 4389 O O . ALA B 1 107 ? -30.901 183.543 22.012 1.00 63.53 91 ALA B O 1
ATOM 4391 N N . LEU B 1 108 ? -31.147 181.898 23.569 1.00 58.03 92 LEU B N 1
ATOM 4392 C CA . LEU B 1 108 ? -30.523 180.811 22.815 1.00 57.72 92 LEU B CA 1
ATOM 4393 C C . LEU B 1 108 ? -31.383 180.426 21.616 1.00 61.13 92 LEU B C 1
ATOM 4394 O O . LEU B 1 108 ? -30.836 180.165 20.546 1.00 61.02 92 LEU B O 1
ATOM 4399 N N . ARG B 1 109 ? -32.725 180.425 21.783 1.00 57.05 93 ARG B N 1
ATOM 4400 C CA . ARG B 1 109 ? -33.689 180.123 20.718 1.00 56.62 93 ARG B CA 1
ATOM 4401 C C . ARG B 1 109 ? -33.510 181.091 19.533 1.00 61.74 93 ARG B C 1
ATOM 4402 O O . ARG B 1 109 ? -33.507 180.659 18.380 1.00 61.85 93 ARG B O 1
ATOM 4410 N N . ALA B 1 110 ? -33.300 182.387 19.834 1.00 58.78 94 ALA B N 1
ATOM 4411 C CA . ALA B 1 110 ? -33.098 183.449 18.852 1.00 59.62 94 ALA B CA 1
ATOM 4412 C C . ALA B 1 110 ? -31.801 183.294 18.050 1.00 65.65 94 ALA B C 1
ATOM 4413 O O . ALA B 1 110 ? -31.702 183.834 16.944 1.00 66.78 94 ALA B O 1
ATOM 4415 N N . LYS B 1 111 ? -30.811 182.559 18.603 1.00 61.86 95 LYS B N 1
ATOM 4416 C CA . LYS B 1 111 ? -29.507 182.326 17.975 1.00 61.61 95 LYS B CA 1
ATOM 4417 C C . LYS B 1 111 ? -29.207 180.822 17.769 1.00 63.89 95 LYS B C 1
ATOM 4418 O O . LYS B 1 111 ? -28.054 180.468 17.506 1.00 63.39 95 LYS B O 1
ATOM 4424 N N . LEU B 1 112 ? -30.245 179.947 17.863 1.00 59.52 96 LEU B N 1
ATOM 4425 C CA . LEU B 1 112 ? -30.134 178.479 17.731 1.00 59.02 96 LEU B CA 1
ATOM 4426 C C . LEU B 1 112 ? -29.363 178.016 16.489 1.00 61.90 96 LEU B C 1
ATOM 4427 O O . LEU B 1 112 ? -28.436 177.204 16.588 1.00 61.70 96 LEU B O 1
ATOM 4432 N N . HIS B 1 113 ? -29.779 178.547 15.340 1.00 57.24 97 HIS B N 1
ATOM 4433 C CA A HIS B 1 113 ? -29.248 178.315 13.997 0.50 56.36 97 HIS B CA 1
ATOM 4434 C CA B HIS B 1 113 ? -29.180 178.204 14.061 0.50 57.48 97 HIS B CA 1
ATOM 4435 C C . HIS B 1 113 ? -27.769 178.722 13.889 1.00 63.21 97 HIS B C 1
ATOM 4436 O O . HIS B 1 113 ? -26.967 178.031 13.257 1.00 64.52 97 HIS B O 1
ATOM 4449 N N . HIS B 1 114 ? -27.424 179.871 14.498 1.00 61.53 98 HIS B N 1
ATOM 4450 C CA . HIS B 1 114 ? -26.064 180.413 14.449 1.00 63.00 98 HIS B CA 1
ATOM 4451 C C . HIS B 1 114 ? -25.105 179.651 15.355 1.00 67.02 98 HIS B C 1
ATOM 4452 O O . HIS B 1 114 ? -23.989 179.347 14.930 1.00 67.18 98 HIS B O 1
ATOM 4459 N N . LEU B 1 115 ? -25.529 179.355 16.602 1.00 63.06 99 LEU B N 1
ATOM 4460 C CA . LEU B 1 115 ? -24.720 178.624 17.576 1.00 62.81 99 LEU B CA 1
ATOM 4461 C C . LEU B 1 115 ? -24.408 177.216 17.104 1.00 66.14 99 LEU B C 1
ATOM 4462 O O . LEU B 1 115 ? -23.308 176.731 17.358 1.00 66.26 99 LEU B O 1
ATOM 4467 N N . GLY B 1 116 ? -25.369 176.580 16.430 1.00 61.88 100 GLY B N 1
ATOM 4468 C CA . GLY B 1 116 ? -25.216 175.241 15.873 1.00 61.41 100 GLY B CA 1
ATOM 4469 C C . GLY B 1 116 ? -24.098 175.207 14.849 1.00 64.77 100 GLY B C 1
ATOM 4470 O O . GLY B 1 116 ? -23.239 174.318 14.883 1.00 63.88 100 GLY B O 1
ATOM 4471 N N . ARG B 1 117 ? -24.082 176.223 13.965 1.00 61.22 101 ARG B N 1
ATOM 4472 C CA . ARG B 1 117 ? -23.073 176.405 12.920 1.00 61.25 101 ARG B CA 1
ATOM 4473 C C . ARG B 1 117 ? -21.695 176.638 13.546 1.00 63.15 101 ARG B C 1
ATOM 4474 O O . ARG B 1 117 ? -20.720 176.064 13.076 1.00 62.78 101 ARG B O 1
ATOM 4482 N N . LEU B 1 118 ? -21.627 177.431 14.627 1.00 58.75 102 LEU B N 1
ATOM 4483 C CA . LEU B 1 118 ? -20.371 177.709 15.318 1.00 58.79 102 LEU B CA 1
ATOM 4484 C C . LEU B 1 118 ? -19.798 176.456 15.993 1.00 63.28 102 LEU B C 1
ATOM 4485 O O . LEU B 1 118 ? -18.577 176.269 16.007 1.00 64.04 102 LEU B O 1
ATOM 4490 N N . VAL B 1 119 ? -20.678 175.598 16.533 1.00 58.49 103 VAL B N 1
ATOM 4491 C CA . VAL B 1 119 ? -20.284 174.347 17.177 1.00 57.61 103 VAL B CA 1
ATOM 4492 C C . VAL B 1 119 ? -19.704 173.398 16.115 1.00 63.08 103 VAL B C 1
ATOM 4493 O O . VAL B 1 119 ? -18.649 172.812 16.337 1.00 63.17 103 VAL B O 1
ATOM 4497 N N . SER B 1 120 ? -20.356 173.318 14.937 1.00 60.22 104 SER B N 1
ATOM 4498 C CA . SER B 1 120 ? -19.903 172.506 13.808 1.00 60.02 104 SER B CA 1
ATOM 4499 C C . SER B 1 120 ? -18.588 173.036 13.260 1.00 64.99 104 SER B C 1
ATOM 4500 O O . SER B 1 120 ? -17.635 172.269 13.135 1.00 65.80 104 SER B O 1
ATOM 4503 N N . LEU B 1 121 ? -18.517 174.354 12.994 1.00 61.14 105 LEU B N 1
ATOM 4504 C CA . LEU B 1 121 ? -17.341 175.026 12.441 1.00 61.40 105 LEU B CA 1
ATOM 4505 C C . LEU B 1 121 ? -16.086 174.920 13.319 1.00 67.40 105 LEU B C 1
ATOM 4506 O O . LEU B 1 121 ? -15.017 174.620 12.794 1.00 67.78 105 LEU B O 1
ATOM 4511 N N . GLU B 1 122 ? -16.214 175.160 14.640 1.00 64.56 106 GLU B N 1
ATOM 4512 C CA . GLU B 1 122 ? -15.092 175.132 15.577 1.00 64.60 106 GLU B CA 1
ATOM 4513 C C . GLU B 1 122 ? -14.738 173.741 16.118 1.00 68.42 106 GLU B C 1
ATOM 4514 O O . GLU B 1 122 ? -13.556 173.424 16.211 1.00 68.79 106 GLU B O 1
ATOM 4520 N N . MET B 1 123 ? -15.739 172.934 16.499 1.00 64.42 107 MET B N 1
ATOM 4521 C CA . MET B 1 123 ? -15.533 171.599 17.078 1.00 64.00 107 MET B CA 1
ATOM 4522 C C . MET B 1 123 ? -15.394 170.480 16.021 1.00 65.61 107 MET B C 1
ATOM 4523 O O . MET B 1 123 ? -14.554 169.587 16.186 1.00 64.21 107 MET B O 1
ATOM 4528 N N . GLY B 1 124 ? -16.236 170.522 14.984 1.00 61.42 108 GLY B N 1
ATOM 4529 C CA . GLY B 1 124 ? -16.220 169.541 13.902 1.00 61.22 108 GLY B CA 1
ATOM 4530 C C . GLY B 1 124 ? -17.399 168.589 13.825 1.00 65.09 108 GLY B C 1
ATOM 4531 O O . GLY B 1 124 ? -17.423 167.724 12.947 1.00 65.81 108 GLY B O 1
ATOM 4532 N N . LYS B 1 125 ? -18.382 168.705 14.737 1.00 60.47 109 LYS B N 1
ATOM 4533 C CA . LYS B 1 125 ? -19.542 167.815 14.702 1.00 59.57 109 LYS B CA 1
ATOM 4534 C C . LYS B 1 125 ? -20.537 168.220 13.619 1.00 64.33 109 LYS B C 1
ATOM 4535 O O . LYS B 1 125 ? -20.698 169.406 13.367 1.00 64.59 109 LYS B O 1
ATOM 4541 N N . ILE B 1 126 ? -21.176 167.233 12.963 1.00 60.73 110 ILE B N 1
ATOM 4542 C CA . ILE B 1 126 ? -22.141 167.442 11.873 1.00 60.53 110 ILE B CA 1
ATOM 4543 C C . ILE B 1 126 ? -23.303 168.340 12.284 1.00 64.67 110 ILE B C 1
ATOM 4544 O O . ILE B 1 126 ? -23.872 168.086 13.323 1.00 63.82 110 ILE B O 1
ATOM 4549 N N . LEU B 1 127 ? -23.643 169.381 11.486 1.00 62.79 111 LEU B N 1
ATOM 4550 C CA . LEU B 1 127 ? -24.732 170.359 11.721 1.00 62.89 111 LEU B CA 1
ATOM 4551 C C . LEU B 1 127 ? -25.972 169.900 12.528 1.00 65.96 111 LEU B C 1
ATOM 4552 O O . LEU B 1 127 ? -26.257 170.573 13.520 1.00 64.70 111 LEU B O 1
ATOM 4557 N N . PRO B 1 128 ? -26.677 168.766 12.208 1.00 62.77 112 PRO B N 1
ATOM 4558 C CA . PRO B 1 128 ? -27.779 168.310 13.084 1.00 61.93 112 PRO B CA 1
ATOM 4559 C C . PRO B 1 128 ? -27.373 168.256 14.564 1.00 66.02 112 PRO B C 1
ATOM 4560 O O . PRO B 1 128 ? -28.121 168.741 15.408 1.00 65.51 112 PRO B O 1
ATOM 4564 N N . GLU B 1 129 ? -26.173 167.698 14.867 1.00 63.15 113 GLU B N 1
ATOM 4565 C CA . GLU B 1 129 ? -25.549 167.665 16.199 1.00 62.73 113 GLU B CA 1
ATOM 4566 C C . GLU B 1 129 ? -24.907 169.050 16.311 1.00 68.74 113 GLU B C 1
ATOM 4567 O O . GLU B 1 129 ? -24.193 169.468 15.403 1.00 70.65 113 GLU B O 1
ATOM 4573 N N . GLY B 1 130 ? -25.183 169.780 17.369 1.00 64.49 114 GLY B N 1
ATOM 4574 C CA . GLY B 1 130 ? -24.698 171.151 17.461 1.00 64.38 114 GLY B CA 1
ATOM 4575 C C . GLY B 1 130 ? -25.924 172.020 17.565 1.00 68.26 114 GLY B C 1
ATOM 4576 O O . GLY B 1 130 ? -26.063 172.761 18.541 1.00 68.82 114 GLY B O 1
ATOM 4577 N N . ILE B 1 131 ? -26.875 171.862 16.603 1.00 63.12 115 ILE B N 1
ATOM 4578 C CA . ILE B 1 131 ? -28.193 172.504 16.676 1.00 61.77 115 ILE B CA 1
ATOM 4579 C C . ILE B 1 131 ? -28.863 171.774 17.859 1.00 63.96 115 ILE B C 1
ATOM 4580 O O . ILE B 1 131 ? -29.351 172.420 18.786 1.00 63.91 115 ILE B O 1
ATOM 4585 N N . GLY B 1 132 ? -28.794 170.439 17.827 1.00 58.72 116 GLY B N 1
ATOM 4586 C CA . GLY B 1 132 ? -29.324 169.546 18.845 1.00 57.72 116 GLY B CA 1
ATOM 4587 C C . GLY B 1 132 ? -28.672 169.735 20.194 1.00 62.20 116 GLY B C 1
ATOM 4588 O O . GLY B 1 132 ? -29.325 169.540 21.222 1.00 62.40 116 GLY B O 1
ATOM 4589 N N . GLU B 1 133 ? -27.376 170.126 20.194 1.00 58.66 117 GLU B N 1
ATOM 4590 C CA . GLU B 1 133 ? -26.588 170.400 21.396 1.00 57.87 117 GLU B CA 1
ATOM 4591 C C . GLU B 1 133 ? -27.120 171.660 22.065 1.00 61.21 117 GLU B C 1
ATOM 4592 O O . GLU B 1 133 ? -27.321 171.669 23.276 1.00 60.63 117 GLU B O 1
ATOM 4598 N N . VAL B 1 134 ? -27.368 172.719 21.264 1.00 57.67 118 VAL B N 1
ATOM 4599 C CA . VAL B 1 134 ? -27.923 173.989 21.736 1.00 56.99 118 VAL B CA 1
ATOM 4600 C C . VAL B 1 134 ? -29.366 173.727 22.177 1.00 61.28 118 VAL B C 1
ATOM 4601 O O . VAL B 1 134 ? -29.774 174.223 23.223 1.00 61.55 118 VAL B O 1
ATOM 4605 N N . GLN B 1 135 ? -30.098 172.875 21.423 1.00 57.01 119 GLN B N 1
ATOM 4606 C CA . GLN B 1 135 ? -31.461 172.454 21.727 1.00 56.11 119 GLN B CA 1
ATOM 4607 C C . GLN B 1 135 ? -31.523 171.746 23.090 1.00 60.13 119 GLN B C 1
ATOM 4608 O O . GLN B 1 135 ? -32.492 171.927 23.822 1.00 59.52 119 GLN B O 1
ATOM 4614 N N . GLU B 1 136 ? -30.471 170.989 23.439 1.00 57.00 120 GLU B N 1
ATOM 4615 C CA . GLU B 1 136 ? -30.369 170.308 24.722 1.00 57.09 120 GLU B CA 1
ATOM 4616 C C . GLU B 1 136 ? -30.278 171.331 25.862 1.00 60.50 120 GLU B C 1
ATOM 4617 O O . GLU B 1 136 ? -30.918 171.136 26.890 1.00 59.85 120 GLU B O 1
ATOM 4623 N N . ILE B 1 137 ? -29.531 172.441 25.654 1.00 57.12 121 ILE B N 1
ATOM 4624 C CA . ILE B 1 137 ? -29.376 173.538 26.620 1.00 56.62 121 ILE B CA 1
ATOM 4625 C C . ILE B 1 137 ? -30.717 174.254 26.753 1.00 61.47 121 ILE B C 1
ATOM 4626 O 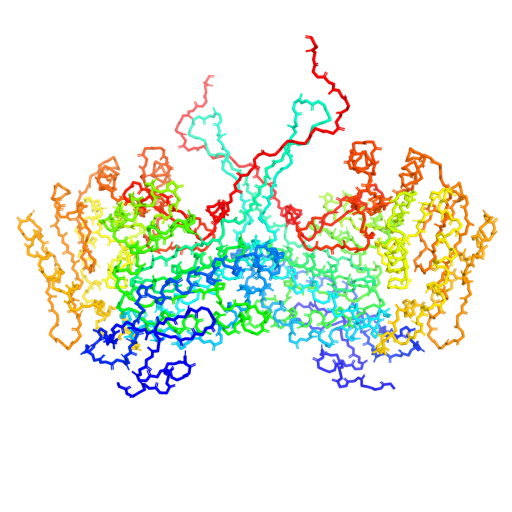O . ILE B 1 137 ? -31.099 174.611 27.870 1.00 61.74 121 ILE B O 1
ATOM 4631 N N . ILE B 1 138 ? -31.430 174.445 25.614 1.00 57.76 122 ILE B N 1
ATOM 4632 C CA . ILE B 1 138 ? -32.741 175.102 25.541 1.00 57.23 122 ILE B CA 1
ATOM 4633 C C . ILE B 1 138 ? -33.781 174.334 26.350 1.00 60.96 122 ILE B C 1
ATOM 4634 O O . ILE B 1 138 ? -34.501 174.948 27.134 1.00 60.08 122 ILE B O 1
ATOM 4639 N N . ASP B 1 139 ? -33.811 172.996 26.201 1.00 58.84 123 ASP B N 1
ATOM 4640 C CA . ASP B 1 139 ? -34.712 172.087 26.915 1.00 59.15 123 ASP B CA 1
ATOM 4641 C C . ASP B 1 139 ? -34.425 172.074 28.409 1.00 65.09 123 ASP B C 1
ATOM 4642 O O . ASP B 1 139 ? -35.337 171.831 29.209 1.00 64.06 123 ASP B O 1
ATOM 4647 N N . MET B 1 140 ? -33.146 172.300 28.775 1.00 64.51 124 MET B N 1
ATOM 4648 C CA . MET B 1 140 ? -32.686 172.332 30.156 1.00 65.81 124 MET B CA 1
ATOM 4649 C C . MET B 1 140 ? -33.150 173.607 30.857 1.00 69.46 124 MET B C 1
ATOM 4650 O O . MET B 1 140 ? -33.487 173.553 32.040 1.00 69.32 124 MET B O 1
ATOM 4655 N N . CYS B 1 141 ? -33.173 174.744 30.136 1.00 65.60 125 CYS B N 1
ATOM 4656 C CA . CYS B 1 141 ? -33.639 176.018 30.676 1.00 65.56 125 CYS B CA 1
ATOM 4657 C C . CYS B 1 141 ? -35.114 175.887 31.039 1.00 71.25 125 CYS B C 1
ATOM 4658 O O . CYS B 1 141 ? -35.486 176.233 32.160 1.00 71.65 125 CYS B O 1
ATOM 4661 N N . ASP B 1 142 ? -35.930 175.311 30.117 1.00 67.69 126 ASP B N 1
ATOM 4662 C CA . ASP B 1 142 ? -37.363 175.047 30.285 1.00 67.06 126 ASP B CA 1
ATOM 4663 C C . ASP B 1 142 ? -37.645 174.192 31.533 1.00 70.98 126 ASP B C 1
ATOM 4664 O O . ASP B 1 142 ? -38.644 174.430 32.215 1.00 70.45 126 ASP B O 1
ATOM 4669 N N . TYR B 1 143 ? -36.766 173.207 31.831 1.00 68.33 127 TYR B N 1
ATOM 4670 C CA . TYR B 1 143 ? -36.897 172.339 33.003 1.00 68.64 127 TYR B CA 1
ATOM 4671 C C . TYR B 1 143 ? -36.544 173.097 34.283 1.00 71.76 127 TYR B C 1
ATOM 4672 O O . TYR B 1 143 ? -37.256 172.975 35.281 1.00 71.00 127 TYR B O 1
ATOM 4681 N N . ALA B 1 144 ? -35.447 173.884 34.236 1.00 68.52 128 ALA B N 1
ATOM 4682 C CA . ALA B 1 144 ? -34.905 174.697 35.330 1.00 67.85 128 ALA B CA 1
ATOM 4683 C C . ALA B 1 144 ? -35.890 175.736 35.879 1.00 69.80 128 ALA B C 1
ATOM 4684 O O . ALA B 1 144 ? -35.812 176.069 37.060 1.00 70.05 128 ALA B O 1
ATOM 4686 N N . VAL B 1 145 ? -36.817 176.227 35.041 1.00 64.33 129 VAL B N 1
ATOM 4687 C CA . VAL B 1 145 ? -37.863 177.174 35.448 1.00 63.80 129 VAL B CA 1
ATOM 4688 C C . VAL B 1 145 ? -38.791 176.485 36.471 1.00 67.29 129 VAL B C 1
ATOM 4689 O O . VAL B 1 145 ? -39.028 177.044 37.543 1.00 67.16 129 VAL B O 1
ATOM 4693 N N . GLY B 1 146 ? -39.288 175.287 36.124 1.00 62.59 130 GLY B N 1
ATOM 4694 C CA . GLY B 1 146 ? -40.161 174.487 36.977 1.00 61.31 130 GLY B CA 1
ATOM 4695 C C . GLY B 1 146 ? -39.461 174.030 38.236 1.00 64.23 130 GLY B C 1
ATOM 4696 O O . GLY B 1 146 ? -40.044 174.058 39.323 1.00 64.50 130 GLY B O 1
ATOM 4697 N N . LEU B 1 147 ? -38.185 173.647 38.092 1.00 59.50 131 LEU B N 1
ATOM 4698 C CA . LEU B 1 147 ? -37.312 173.194 39.173 1.00 58.80 131 LEU B CA 1
ATOM 4699 C C . LEU B 1 147 ? -37.089 174.265 40.247 1.00 60.45 131 LEU B C 1
ATOM 4700 O O . LEU B 1 147 ? -36.916 173.920 41.416 1.00 59.55 131 LEU B O 1
ATOM 4705 N N . SER B 1 148 ? -37.081 175.554 39.845 1.00 56.18 132 SER B N 1
ATOM 4706 C CA . SER B 1 148 ? -36.885 176.703 40.735 1.00 56.04 132 SER B CA 1
ATOM 4707 C C . SER B 1 148 ? -37.986 176.800 41.778 1.00 59.07 132 SER B C 1
ATOM 4708 O O . SER B 1 148 ? -37.750 177.289 42.880 1.00 59.07 132 SER B O 1
ATOM 4711 N N . ARG B 1 149 ? -39.176 176.303 41.425 1.00 54.62 133 ARG B N 1
ATOM 4712 C CA . ARG B 1 149 ? -40.365 176.271 42.264 1.00 53.60 133 ARG B CA 1
ATOM 4713 C C . ARG B 1 149 ? -40.357 175.031 43.171 1.00 58.78 133 ARG B C 1
ATOM 4714 O O . ARG B 1 149 ? -41.195 174.942 44.070 1.00 59.78 133 ARG B O 1
ATOM 4722 N N . GLN B 1 150 ? -39.407 174.088 42.958 1.00 54.85 134 GLN B N 1
ATOM 4723 C CA . GLN B 1 150 ? -39.323 172.814 43.692 1.00 54.02 134 GLN B CA 1
ATOM 4724 C C . GLN B 1 150 ? -38.021 172.533 44.471 1.00 55.83 134 GLN B C 1
ATOM 4725 O O . GLN B 1 150 ? -37.781 171.378 44.834 1.00 55.21 134 GLN B O 1
ATOM 4731 N N . LEU B 1 151 ? -37.198 173.553 44.768 1.00 51.38 135 LEU B N 1
ATOM 4732 C CA . LEU B 1 151 ? -35.965 173.340 45.545 1.00 50.80 135 LEU B CA 1
ATOM 4733 C C . LEU B 1 151 ? -36.361 173.240 47.017 1.00 56.33 135 LEU B C 1
ATOM 4734 O O . LEU B 1 151 ? -35.843 173.968 47.885 1.00 56.76 135 LEU B O 1
ATOM 4739 N N . ASN B 1 152 ? -37.299 172.300 47.280 1.00 52.26 136 ASN B N 1
ATOM 4740 C CA . ASN B 1 152 ? -37.951 172.072 48.559 1.00 51.68 136 ASN B CA 1
ATOM 4741 C C . ASN B 1 152 ? -37.111 171.488 49.668 1.00 57.20 136 ASN B C 1
ATOM 4742 O O . ASN B 1 152 ? -36.253 170.641 49.436 1.00 56.77 136 ASN B O 1
ATOM 4747 N N . GLY B 1 153 ? -37.401 171.960 50.876 1.00 55.58 137 GLY B N 1
ATOM 4748 C CA . GLY B 1 153 ? -36.861 171.484 52.142 1.00 55.89 137 GLY B CA 1
ATOM 4749 C C . GLY B 1 153 ? -37.908 170.585 52.766 1.00 60.74 137 GLY B C 1
ATOM 4750 O O . GLY B 1 153 ? -38.961 170.361 52.155 1.00 60.51 137 GLY B O 1
ATOM 4751 N N . SER B 1 154 ? -37.652 170.049 53.965 1.00 57.99 138 SER B N 1
ATOM 4752 C CA . SER B 1 154 ? -38.609 169.135 54.604 1.00 57.50 138 SER B CA 1
ATOM 4753 C C . SER B 1 154 ? -38.904 169.511 56.032 1.00 62.85 138 SER B C 1
ATOM 4754 O O . SER B 1 154 ? -38.000 169.965 56.723 1.00 62.89 138 SER B O 1
ATOM 4757 N N . ILE B 1 155 ? -40.157 169.299 56.494 1.00 59.49 139 ILE B N 1
ATOM 4758 C CA . ILE B 1 155 ? -40.511 169.543 57.896 1.00 59.45 139 ILE B CA 1
ATOM 4759 C C . ILE B 1 155 ? -40.697 168.159 58.513 1.00 62.33 139 ILE B C 1
ATOM 4760 O O . ILE B 1 155 ? -41.749 167.529 58.342 1.00 61.41 139 ILE B O 1
ATOM 4765 N N . ILE B 1 156 ? -39.636 167.670 59.178 1.00 57.86 140 ILE B N 1
ATOM 4766 C CA . ILE B 1 156 ? -39.567 166.349 59.805 1.00 57.12 140 ILE B CA 1
ATOM 4767 C C . ILE B 1 156 ? -40.269 166.353 61.183 1.00 61.76 140 ILE B C 1
ATOM 4768 O O . ILE B 1 156 ? -40.010 167.262 61.984 1.00 61.91 140 ILE B O 1
ATOM 4773 N N . PRO B 1 157 ? -41.116 165.335 61.508 1.00 57.72 141 PRO B N 1
ATOM 4774 C CA . PRO B 1 157 ? -41.689 165.275 62.864 1.00 57.85 141 PRO B CA 1
ATOM 4775 C C . PRO B 1 157 ? -40.582 165.023 63.900 1.00 64.39 141 PRO B C 1
ATOM 4776 O O . PRO B 1 157 ? -39.746 164.134 63.706 1.00 64.36 141 PRO B O 1
ATOM 4780 N N . SER B 1 158 ? -40.539 165.836 64.967 1.00 62.80 142 SER B N 1
ATOM 4781 C CA . SER B 1 158 ? -39.553 165.673 66.040 1.00 63.97 142 SER B CA 1
ATOM 4782 C C . SER B 1 158 ? -40.098 164.718 67.104 1.00 67.86 142 SER B C 1
ATOM 4783 O O . SER B 1 158 ? -41.313 164.633 67.279 1.00 67.00 142 SER B O 1
ATOM 4786 N N . GLU B 1 159 ? -39.205 164.013 67.823 1.00 65.08 143 GLU B N 1
ATOM 4787 C CA . GLU B 1 159 ? -39.612 163.093 68.889 1.00 65.15 143 GLU B CA 1
ATOM 4788 C C . GLU B 1 159 ? -39.795 163.819 70.231 1.00 69.47 143 GLU B C 1
ATOM 4789 O O . GLU B 1 159 ? -40.193 163.196 71.215 1.00 69.61 143 GLU B O 1
ATOM 4795 N N . ARG B 1 160 ? -39.491 165.132 70.266 1.00 65.99 144 ARG B N 1
ATOM 4796 C CA . ARG B 1 160 ? -39.612 165.969 71.459 1.00 66.57 144 ARG B CA 1
ATOM 4797 C C . ARG B 1 160 ? -40.747 166.992 71.296 1.00 71.24 144 ARG B C 1
ATOM 4798 O O . ARG B 1 160 ? -40.863 167.585 70.222 1.00 70.15 144 ARG B O 1
ATOM 4806 N N . PRO B 1 161 ? -41.609 167.208 72.325 1.00 69.59 145 PRO B N 1
ATOM 4807 C CA . PRO B 1 161 ? -42.696 168.196 72.171 1.00 69.18 145 PRO B CA 1
ATOM 4808 C C . PRO B 1 161 ? -42.173 169.630 72.077 1.00 74.55 145 PRO B C 1
ATOM 4809 O O . PRO B 1 161 ? -41.158 169.961 72.707 1.00 74.93 145 PRO B O 1
ATOM 4813 N N . ASN B 1 162 ? -42.871 170.470 71.275 1.00 70.74 146 ASN B N 1
ATOM 4814 C CA . ASN B 1 162 ? -42.544 171.879 71.009 1.00 70.49 146 ASN B CA 1
ATOM 4815 C C . ASN B 1 162 ? -41.142 172.036 70.417 1.00 73.27 146 ASN B C 1
ATOM 4816 O O . ASN B 1 162 ? -40.335 172.847 70.880 1.00 73.47 146 ASN B O 1
ATOM 4821 N N . HIS B 1 163 ? -40.866 171.214 69.392 1.00 68.73 147 HIS B N 1
ATOM 4822 C CA . HIS B 1 163 ? -39.625 171.170 68.621 1.00 68.05 147 HIS B CA 1
ATOM 4823 C C . HIS B 1 163 ? -39.982 171.065 67.143 1.00 73.71 147 HIS B C 1
ATOM 4824 O O . HIS B 1 163 ? -40.747 170.175 66.756 1.00 72.40 147 HIS B O 1
ATOM 4831 N N . MET B 1 164 ? -39.448 171.981 66.324 1.00 72.69 148 MET B N 1
ATOM 4832 C CA . MET B 1 164 ? -39.653 171.968 64.878 1.00 72.63 148 MET B CA 1
ATOM 4833 C C . MET B 1 164 ? -38.361 171.495 64.200 1.00 76.14 148 MET B C 1
ATOM 4834 O O . MET B 1 164 ? -37.332 172.176 64.266 1.00 76.30 148 MET B O 1
ATOM 4839 N N . MET B 1 165 ? -38.421 170.322 63.568 1.00 71.37 149 MET B N 1
ATOM 4840 C CA . MET B 1 165 ? -37.280 169.765 62.865 1.00 71.15 149 MET B CA 1
ATOM 4841 C C . MET B 1 165 ? -37.451 169.932 61.363 1.00 73.50 149 MET B C 1
ATOM 4842 O O . MET B 1 165 ? -38.503 169.591 60.811 1.00 72.20 149 MET B O 1
ATOM 4847 N N . MET B 1 166 ? -36.411 170.465 60.703 1.00 70.24 150 MET B N 1
ATOM 4848 C CA . MET B 1 166 ? -36.439 170.708 59.268 1.00 69.57 150 MET B CA 1
ATOM 4849 C C . MET B 1 166 ? -35.118 170.522 58.531 1.00 71.99 150 MET B C 1
ATOM 4850 O O . MET B 1 166 ? -34.048 170.729 59.095 1.00 72.13 150 MET B O 1
ATOM 4855 N N . GLU B 1 167 ? -35.218 170.145 57.253 1.00 67.34 151 GLU B N 1
ATOM 4856 C CA . GLU B 1 167 ? -34.107 169.984 56.323 1.00 66.91 151 GLU B CA 1
ATOM 4857 C C . GLU B 1 167 ? -34.098 171.266 55.490 1.00 69.56 151 GLU B C 1
ATOM 4858 O O . GLU B 1 167 ? -35.102 171.587 54.859 1.00 68.99 151 GLU B O 1
ATOM 4864 N N . VAL B 1 168 ? -33.001 172.033 55.550 1.00 65.97 152 VAL B N 1
ATOM 4865 C CA . VAL B 1 168 ? -32.877 173.328 54.875 1.00 65.44 152 VAL B CA 1
ATOM 4866 C C . VAL B 1 168 ? -31.774 173.347 53.806 1.00 68.36 152 VAL B C 1
ATOM 4867 O O . VAL B 1 168 ? -30.628 172.977 54.085 1.00 69.14 152 VAL B O 1
ATOM 4871 N N . TRP B 1 169 ? -32.136 173.786 52.582 1.00 62.52 153 TRP B N 1
ATOM 4872 C CA . TRP B 1 169 ? -31.225 173.905 51.442 1.00 61.13 153 TRP B CA 1
ATOM 4873 C C . TRP B 1 169 ? -30.799 175.347 51.253 1.00 64.02 153 TRP B C 1
ATOM 4874 O O . TRP B 1 169 ? -31.613 176.259 51.397 1.00 64.10 153 TRP B O 1
ATOM 4885 N N . ASN B 1 170 ? -29.517 175.553 50.961 1.00 59.66 154 ASN B N 1
ATOM 4886 C CA . ASN B 1 170 ? -28.946 176.879 50.773 1.00 59.89 154 ASN B CA 1
ATOM 4887 C C . ASN B 1 170 ? -27.904 176.849 49.666 1.00 63.56 154 ASN B C 1
ATOM 4888 O O . ASN B 1 170 ? -27.190 175.849 49.548 1.00 63.39 154 ASN B O 1
ATOM 4893 N N . PRO B 1 171 ? -27.743 177.954 48.893 1.00 59.13 155 PRO B N 1
ATOM 4894 C CA . PRO B 1 171 ? -26.706 177.973 47.847 1.00 58.52 155 PRO B CA 1
ATOM 4895 C C . PRO B 1 171 ? -25.302 177.747 48.397 1.00 62.96 155 PRO B C 1
ATOM 4896 O O . PRO B 1 171 ? -25.018 178.093 49.552 1.00 63.76 155 PRO B O 1
ATOM 4900 N N . LEU B 1 172 ? -24.434 177.136 47.578 1.00 58.69 156 LEU B N 1
ATOM 4901 C CA . LEU B 1 172 ? -23.038 176.864 47.939 1.00 58.18 156 LEU B CA 1
ATOM 4902 C C . LEU B 1 172 ? -22.217 178.137 47.810 1.00 63.23 156 LEU B C 1
ATOM 4903 O O . LEU B 1 172 ? -21.319 178.375 48.622 1.00 64.81 156 LEU B O 1
ATOM 4908 N N . GLY B 1 173 ? -22.555 178.946 46.810 1.00 58.47 157 GLY B N 1
ATOM 4909 C CA . GLY B 1 173 ? -21.914 180.227 46.557 1.00 58.52 157 GLY B CA 1
ATOM 4910 C C . GLY B 1 173 ? -21.453 180.382 45.132 1.00 61.54 157 GLY B C 1
ATOM 4911 O O . GLY B 1 173 ? -22.081 181.084 44.344 1.00 61.36 157 GLY B O 1
ATOM 4912 N N . VAL B 1 174 ? -20.331 179.745 44.811 1.00 58.00 158 VAL B N 1
ATOM 4913 C CA . VAL B 1 174 ? -19.698 179.791 43.496 1.00 57.22 158 VAL B CA 1
ATOM 4914 C C . VAL B 1 174 ? -19.464 178.365 43.007 1.00 60.50 158 VAL B C 1
ATOM 4915 O O . VAL B 1 174 ? -18.851 177.554 43.703 1.00 59.78 158 VAL B O 1
ATOM 4919 N N . VAL B 1 175 ? -19.944 178.075 41.799 1.00 56.72 159 VAL B N 1
ATOM 4920 C CA . VAL B 1 175 ? -19.764 176.781 41.157 1.00 55.69 159 VAL B CA 1
ATOM 4921 C C . VAL B 1 175 ? -18.767 176.940 39.992 1.00 58.49 159 VAL B C 1
ATOM 4922 O O . VAL B 1 175 ? -18.967 177.777 39.106 1.00 58.26 159 VAL B O 1
ATOM 4926 N N . GLY B 1 176 ? -17.690 176.167 40.056 1.00 53.90 160 GLY B N 1
ATOM 4927 C CA . GLY B 1 176 ? -16.644 176.138 39.044 1.00 53.95 160 GLY B CA 1
ATOM 4928 C C . GLY B 1 176 ? -16.970 175.084 38.016 1.00 57.64 160 GLY B C 1
ATOM 4929 O O . GLY B 1 176 ? -17.289 173.953 38.385 1.00 56.65 160 GLY B O 1
ATOM 4930 N N . VAL B 1 177 ? -16.969 175.457 36.725 1.00 54.29 161 VAL B N 1
ATOM 4931 C CA . VAL B 1 177 ? -17.290 174.519 35.644 1.00 53.27 161 VAL B CA 1
ATOM 4932 C C . VAL B 1 177 ? -16.141 174.446 34.641 1.00 57.98 161 VAL B C 1
ATOM 4933 O O . VAL B 1 177 ? -15.892 175.409 33.916 1.00 58.50 161 VAL B O 1
ATOM 4937 N N . ILE B 1 178 ? -15.435 173.308 34.626 1.00 54.55 162 ILE B N 1
ATOM 4938 C CA . ILE B 1 178 ? -14.334 173.035 33.699 1.00 55.12 162 ILE B CA 1
ATOM 4939 C C . ILE B 1 178 ? -14.869 172.050 32.648 1.00 59.65 162 ILE B C 1
ATOM 4940 O O . ILE B 1 178 ? -15.185 170.903 32.979 1.00 58.91 162 ILE B O 1
ATOM 4945 N N . THR B 1 179 ? -15.001 172.508 31.399 1.00 57.18 163 THR B N 1
ATOM 4946 C CA . THR B 1 179 ? -15.576 171.693 30.326 1.00 57.57 163 THR B CA 1
ATOM 4947 C C . THR B 1 179 ? -14.578 171.186 29.287 1.00 64.10 163 THR B C 1
ATOM 4948 O O . THR B 1 179 ? -13.490 171.749 29.135 1.00 63.73 163 THR B O 1
ATOM 4952 N N . ALA B 1 180 ? -14.983 170.118 28.560 1.00 62.33 164 ALA B N 1
ATOM 4953 C CA . ALA B 1 180 ? -14.232 169.456 27.493 1.00 63.14 164 ALA B CA 1
ATOM 4954 C C . ALA B 1 180 ? -14.634 170.016 26.117 1.00 69.01 164 ALA B C 1
ATOM 4955 O O . ALA B 1 180 ? -15.613 170.767 26.011 1.00 68.23 164 ALA B O 1
ATOM 4957 N N . PHE B 1 181 ? -13.875 169.645 25.068 1.00 67.00 165 PHE B N 1
ATOM 4958 C CA . PHE B 1 181 ? -14.099 170.103 23.700 1.00 67.26 165 PHE B CA 1
ATOM 4959 C C . PHE B 1 181 ? -15.370 169.570 23.046 1.00 74.19 165 PHE B C 1
ATOM 4960 O O . PHE B 1 181 ? -15.958 170.292 22.254 1.00 74.45 165 PHE B O 1
ATOM 4968 N N . ASN B 1 182 ? -15.738 168.292 23.304 1.00 73.08 166 ASN B N 1
ATOM 4969 C CA . ASN B 1 182 ? -16.852 167.589 22.654 1.00 73.84 166 ASN B CA 1
ATOM 4970 C C . ASN B 1 182 ? -18.250 168.170 22.811 1.00 80.42 166 ASN B C 1
ATOM 4971 O O . ASN B 1 182 ? -18.990 168.252 21.819 1.00 80.12 166 ASN B O 1
ATOM 4976 N N . PHE B 1 183 ? -18.600 168.604 24.035 1.00 78.26 167 PHE B N 1
ATOM 4977 C CA . PHE B 1 183 ? -19.860 169.297 24.302 1.00 78.28 167 PHE B CA 1
ATOM 4978 C C . PHE B 1 183 ? -19.462 170.663 24.856 1.00 82.72 167 PHE B C 1
ATOM 4979 O O . PHE B 1 183 ? -19.389 170.864 26.074 1.00 82.09 167 PHE B O 1
ATOM 4987 N N . PRO B 1 184 ? -19.070 171.578 23.930 1.00 79.97 168 PRO B N 1
ATOM 4988 C CA . PRO B 1 184 ? -18.545 172.884 24.353 1.00 80.54 168 PRO B CA 1
ATOM 4989 C C . PRO B 1 184 ? -19.540 173.861 24.979 1.00 84.97 168 PRO B C 1
ATOM 4990 O O . PRO B 1 184 ? -19.157 174.984 25.318 1.00 85.50 168 PRO B O 1
ATOM 4994 N N . CYS B 1 185 ? -20.807 173.453 25.124 1.00 80.69 169 CYS B N 1
ATOM 4995 C CA . CYS B 1 185 ? -21.843 174.296 25.711 1.00 80.22 169 CYS B CA 1
ATOM 4996 C C . CYS B 1 185 ? -22.937 173.508 26.406 1.00 81.75 169 CYS B C 1
ATOM 4997 O O . CYS B 1 185 ? -23.574 174.048 27.311 1.00 81.24 169 CYS B O 1
ATOM 5000 N N . ALA B 1 186 ? -23.151 172.233 26.003 1.00 76.72 170 ALA B N 1
ATOM 5001 C CA . ALA B 1 186 ? -24.159 171.350 26.601 1.00 75.28 170 ALA B CA 1
ATOM 5002 C C . ALA B 1 186 ? -23.813 171.029 28.046 1.00 76.88 170 ALA B C 1
ATOM 5003 O O . ALA B 1 186 ? -24.696 171.085 28.904 1.00 75.05 170 ALA B O 1
ATOM 5005 N N . VAL B 1 187 ? -22.520 170.736 28.321 1.00 73.52 171 VAL B N 1
ATOM 5006 C CA . VAL B 1 187 ? -22.037 170.436 29.670 1.00 73.00 171 VAL B CA 1
ATOM 5007 C C . VAL B 1 187 ? -22.216 171.663 30.564 1.00 76.32 171 VAL B C 1
ATOM 5008 O O . VAL B 1 187 ? -22.737 171.522 31.674 1.00 75.67 171 VAL B O 1
ATOM 5012 N N . LEU B 1 188 ? -21.858 172.865 30.058 1.00 72.70 172 LEU B N 1
ATOM 5013 C CA . LEU B 1 188 ? -22.074 174.102 30.810 1.00 72.60 172 LEU B CA 1
ATOM 5014 C C . LEU B 1 188 ? -23.571 174.313 31.049 1.00 77.32 172 LEU B C 1
ATOM 5015 O O . LEU B 1 188 ? -23.961 174.596 32.178 1.00 76.82 172 LEU B O 1
ATOM 5020 N N . GLY B 1 189 ? -24.372 174.150 29.992 1.00 74.61 173 GLY B N 1
ATOM 5021 C CA . GLY B 1 189 ? -25.822 174.285 30.018 1.00 74.62 173 GLY B CA 1
ATOM 5022 C C . GLY B 1 189 ? -26.469 173.524 31.153 1.00 80.72 173 GLY B C 1
ATOM 5023 O O . GLY B 1 189 ? -27.131 174.134 31.990 1.00 79.70 173 GLY B O 1
ATOM 5024 N N . TRP B 1 190 ? -26.223 172.204 31.239 1.00 79.72 174 TRP B N 1
ATOM 5025 C CA . TRP B 1 190 ? -26.780 171.378 32.313 1.00 80.53 174 TRP B CA 1
ATOM 5026 C C . TRP B 1 190 ? -26.302 171.816 33.694 1.00 80.58 174 TRP B C 1
ATOM 5027 O O . TRP B 1 190 ? -27.107 171.862 34.618 1.00 80.11 174 TRP B O 1
ATOM 5038 N N . ASN B 1 191 ? -25.021 172.213 33.813 1.00 74.26 175 ASN B N 1
ATOM 5039 C CA . ASN B 1 191 ? -24.442 172.681 35.071 1.00 72.50 175 ASN B CA 1
ATOM 5040 C C . ASN B 1 191 ? -24.923 174.068 35.472 1.00 72.91 175 ASN B C 1
ATOM 5041 O O . ASN B 1 191 ? -25.453 174.209 36.571 1.00 72.34 175 ASN B O 1
ATOM 5046 N N . ALA B 1 192 ? -24.758 175.080 34.592 1.00 67.33 176 ALA B N 1
ATOM 5047 C CA . ALA B 1 192 ? -25.157 176.466 34.838 1.00 66.55 176 ALA B CA 1
ATOM 5048 C C . ALA B 1 192 ? -26.652 176.643 35.109 1.00 70.51 176 ALA B C 1
ATOM 5049 O O . ALA B 1 192 ? -26.989 177.349 36.051 1.00 70.68 176 ALA B O 1
ATOM 5051 N N . CYS B 1 193 ? -27.544 175.974 34.341 1.00 66.06 177 CYS B N 1
ATOM 5052 C CA . CYS B 1 193 ? -28.994 176.060 34.572 1.00 65.23 177 CYS B CA 1
ATOM 5053 C C . CYS B 1 193 ? -29.337 175.680 36.010 1.00 66.63 177 CYS B C 1
ATOM 5054 O O . CYS B 1 193 ? -30.032 176.432 36.691 1.00 66.56 177 CYS B O 1
ATOM 5057 N N . ILE B 1 194 ? -28.818 174.531 36.473 1.00 60.89 178 ILE B N 1
ATOM 5058 C CA . ILE B 1 194 ? -29.025 174.032 37.829 1.00 59.49 178 ILE B CA 1
ATOM 5059 C C . ILE B 1 194 ? -28.327 174.925 38.862 1.00 61.07 178 ILE B C 1
ATOM 5060 O O . ILE B 1 194 ? -28.961 175.313 39.842 1.00 59.73 178 ILE B O 1
ATOM 5065 N N . ALA B 1 195 ? -27.040 175.267 38.632 1.00 56.66 179 ALA B N 1
ATOM 5066 C CA . ALA B 1 195 ? -26.264 176.110 39.543 1.00 56.10 179 ALA B CA 1
ATOM 5067 C C . ALA B 1 195 ? -26.910 177.481 39.762 1.00 58.64 179 ALA B C 1
ATOM 5068 O O . ALA B 1 195 ? -27.077 177.890 40.912 1.00 58.36 179 ALA B O 1
ATOM 5070 N N . LEU B 1 196 ? -27.318 178.158 38.669 1.00 53.48 180 LEU B N 1
ATOM 5071 C CA . LEU B 1 196 ? -27.927 179.485 38.735 1.00 52.47 180 LEU B CA 1
ATOM 5072 C C . LEU B 1 196 ? -29.263 179.480 39.440 1.00 56.88 180 LEU B C 1
ATOM 5073 O O . LEU B 1 196 ? -29.488 180.328 40.299 1.00 56.70 180 LEU B O 1
ATOM 5078 N N . VAL B 1 197 ? -30.131 178.502 39.106 1.00 53.69 181 VAL B N 1
ATOM 5079 C CA . VAL B 1 197 ? -31.450 178.319 39.712 1.00 53.12 181 VAL B CA 1
ATOM 5080 C C . VAL B 1 197 ? -31.317 178.016 41.214 1.00 58.12 181 VAL B C 1
ATOM 5081 O O . VAL B 1 197 ? -32.150 178.467 41.993 1.00 58.14 181 VAL B O 1
ATOM 5085 N N . CYS B 1 198 ? -30.226 177.323 41.615 1.00 55.48 182 CYS B N 1
ATOM 5086 C CA . CYS B 1 198 ? -29.890 176.970 43.002 1.00 55.33 182 CYS B CA 1
ATOM 5087 C C . CYS B 1 198 ? -29.185 178.099 43.775 1.00 58.16 182 CYS B C 1
ATOM 5088 O O . CYS B 1 198 ? -28.714 177.869 44.883 1.00 57.16 182 CYS B O 1
ATOM 5091 N N . GLY B 1 199 ? -29.118 179.289 43.182 1.00 55.10 183 GLY B N 1
ATOM 5092 C CA . GLY B 1 199 ? -28.549 180.480 43.806 1.00 55.49 183 GLY B CA 1
ATOM 5093 C C . GLY B 1 199 ? -27.055 180.630 43.791 1.00 60.61 183 GLY B C 1
ATOM 5094 O O . GLY B 1 199 ? -26.510 181.412 44.572 1.00 60.98 183 GLY B O 1
ATOM 5095 N N . ASN B 1 200 ? -26.383 179.915 42.890 1.00 58.00 184 ASN B N 1
ATOM 5096 C CA . ASN B 1 200 ? -24.932 179.971 42.792 1.00 57.86 184 ASN B CA 1
ATOM 5097 C C . ASN B 1 200 ? -24.483 180.768 41.604 1.00 62.03 184 ASN B C 1
ATOM 5098 O O . ASN B 1 200 ? -25.161 180.801 40.577 1.00 60.24 184 ASN B O 1
ATOM 5103 N N . CYS B 1 201 ? -23.306 181.372 41.735 1.00 61.15 185 CYS B N 1
ATOM 5104 C CA . CYS B 1 201 ? -22.633 182.069 40.655 1.00 62.19 185 CYS B CA 1
ATOM 5105 C C . CYS B 1 201 ? -21.835 181.019 39.905 1.00 62.85 185 CYS B C 1
ATOM 5106 O O . CYS B 1 201 ? -21.504 179.975 40.472 1.00 61.22 185 CYS B O 1
ATOM 5109 N N . VAL B 1 202 ? -21.582 181.259 38.620 1.00 58.40 186 VAL B N 1
ATOM 5110 C CA . VAL B 1 202 ? -20.873 180.290 37.798 1.00 57.66 186 VAL B CA 1
ATOM 5111 C C . VAL B 1 202 ? -19.586 180.868 37.249 1.00 59.92 186 VAL B C 1
ATOM 5112 O O . VAL B 1 202 ? -19.609 181.909 36.591 1.00 59.83 186 VAL B O 1
ATOM 5116 N N . VAL B 1 203 ? -18.467 180.173 37.511 1.00 54.62 187 VAL B N 1
ATOM 5117 C CA . VAL B 1 203 ? -17.154 180.478 36.944 1.00 53.39 187 VAL B CA 1
ATOM 5118 C C . VAL B 1 203 ? -16.835 179.354 35.942 1.00 53.97 187 VAL B C 1
ATOM 5119 O O . VAL B 1 203 ? -16.657 178.195 36.326 1.00 53.00 187 VAL B O 1
ATOM 5123 N N . TRP B 1 204 ? -16.892 179.692 34.651 1.00 48.56 188 TRP B N 1
ATOM 5124 C CA . TRP B 1 204 ? -16.692 178.752 33.554 1.00 47.17 188 TRP B CA 1
ATOM 5125 C C . TRP B 1 204 ? -15.316 178.851 32.888 1.00 52.32 188 TRP B C 1
ATOM 5126 O O . TRP B 1 204 ? -14.862 179.932 32.517 1.00 51.88 188 TRP B O 1
ATOM 5137 N N . LYS B 1 205 ? -14.689 177.701 32.690 1.00 49.53 189 LYS B N 1
ATOM 5138 C CA . LYS B 1 205 ? -13.446 177.607 31.961 1.00 50.28 189 LYS B CA 1
ATOM 5139 C C . LYS B 1 205 ? -13.672 176.550 30.887 1.00 56.61 189 LYS B C 1
ATOM 5140 O O . LYS B 1 205 ? -13.717 175.360 31.193 1.00 56.47 189 LYS B O 1
ATOM 5146 N N . GLY B 1 206 ? -13.905 177.016 29.660 1.00 54.60 190 GLY B N 1
ATOM 5147 C CA . GLY B 1 206 ? -14.158 176.169 28.503 1.00 55.09 190 GLY B CA 1
ATOM 5148 C C . GLY B 1 206 ? -12.900 175.517 27.974 1.00 62.68 190 GLY B C 1
ATOM 5149 O O . GLY B 1 206 ? -11.803 175.804 28.459 1.00 63.74 190 GLY B O 1
ATOM 5150 N N . ALA B 1 207 ? -13.046 174.637 26.960 1.00 60.02 191 ALA B N 1
ATOM 5151 C CA . ALA B 1 207 ? -11.932 173.924 26.327 1.00 59.59 191 ALA B CA 1
ATOM 5152 C C . ALA B 1 207 ? -10.986 174.913 25.661 1.00 64.35 191 ALA B C 1
ATOM 5153 O O . ALA B 1 207 ? -11.449 175.953 25.181 1.00 63.95 191 ALA B O 1
ATOM 5155 N N . PRO B 1 208 ? -9.660 174.633 25.634 1.00 61.86 192 PRO B N 1
ATOM 5156 C CA . PRO B 1 208 ? -8.726 175.583 25.006 1.00 62.09 192 PRO B CA 1
ATOM 5157 C C . PRO B 1 208 ? -8.881 175.677 23.487 1.00 65.37 192 PRO B C 1
ATOM 5158 O O . PRO B 1 208 ? -8.512 176.697 22.903 1.00 65.70 192 PRO B O 1
ATOM 5162 N N . THR B 1 209 ? -9.418 174.609 22.861 1.00 60.49 193 THR B N 1
ATOM 5163 C CA . THR B 1 209 ? -9.634 174.475 21.415 1.00 60.24 193 THR B CA 1
ATOM 5164 C C . THR B 1 209 ? -11.007 174.989 20.987 1.00 63.63 193 THR B C 1
ATOM 5165 O O . THR B 1 209 ? -11.279 175.130 19.793 1.00 64.40 193 THR B O 1
ATOM 5169 N N . THR B 1 210 ? -11.852 175.316 21.965 1.00 58.59 194 THR B N 1
ATOM 5170 C CA . THR B 1 210 ? -13.225 175.756 21.763 1.00 57.14 194 THR B CA 1
ATOM 5171 C C . THR B 1 210 ? -13.472 177.215 22.308 1.00 60.29 194 THR B C 1
ATOM 5172 O O . THR B 1 210 ? -14.567 177.485 22.806 1.00 59.69 194 THR B O 1
ATOM 5176 N N . PRO B 1 211 ? -12.527 178.197 22.198 1.00 56.90 195 PRO B N 1
ATOM 5177 C CA . PRO B 1 211 ? -12.782 179.514 22.802 1.00 56.58 195 PRO B CA 1
ATOM 5178 C C . PRO B 1 211 ? -13.935 180.339 22.258 1.00 60.39 195 PRO B C 1
ATOM 5179 O O . PRO B 1 211 ? -14.557 181.050 23.043 1.00 60.01 195 PRO B O 1
ATOM 5183 N N . LEU B 1 212 ? -14.211 180.259 20.939 1.00 57.44 196 LEU B N 1
ATOM 5184 C CA . LEU B 1 212 ? -15.278 181.039 20.287 1.00 56.95 196 LEU B CA 1
ATOM 5185 C C . LEU B 1 212 ? -16.676 180.652 20.724 1.00 58.48 196 LEU B C 1
ATOM 5186 O O . LEU B 1 212 ? -17.521 181.536 20.884 1.00 57.48 196 LEU B O 1
ATOM 5191 N N . ILE B 1 213 ? -16.910 179.343 20.953 1.00 54.35 197 ILE B N 1
ATOM 5192 C CA . ILE B 1 213 ? -18.196 178.832 21.442 1.00 53.29 197 ILE B CA 1
ATOM 5193 C C . ILE B 1 213 ? -18.391 179.363 22.873 1.00 57.60 197 ILE B C 1
ATOM 5194 O O . ILE B 1 213 ? -19.489 179.820 23.199 1.00 56.41 197 ILE B O 1
ATOM 5199 N N . THR B 1 214 ? -17.300 179.364 23.689 1.00 54.68 198 THR B N 1
ATOM 5200 C CA . THR B 1 214 ? -17.291 179.859 25.070 1.00 54.38 198 THR B CA 1
ATOM 5201 C C . THR B 1 214 ? -17.692 181.334 25.130 1.00 59.84 198 THR B C 1
ATOM 5202 O O . THR B 1 214 ? -18.536 181.690 25.946 1.00 59.68 198 THR B O 1
ATOM 5206 N N . ILE B 1 215 ? -17.132 182.170 24.237 1.00 57.67 199 ILE B N 1
ATOM 5207 C CA . ILE B 1 215 ? -17.432 183.604 24.166 1.00 58.17 199 ILE B CA 1
ATOM 5208 C C . ILE B 1 215 ? -18.895 183.847 23.766 1.00 63.39 199 ILE B C 1
ATOM 5209 O O . ILE B 1 215 ? -19.614 184.532 24.496 1.00 62.50 199 ILE B O 1
ATOM 5214 N N . ALA B 1 216 ? -19.334 183.250 22.636 1.00 61.17 200 ALA B N 1
ATOM 5215 C CA . ALA B 1 216 ? -20.690 183.367 22.095 1.00 61.13 200 ALA B CA 1
ATOM 5216 C C . ALA B 1 216 ? -21.781 182.911 23.080 1.00 65.63 200 ALA B C 1
ATOM 5217 O O . ALA B 1 216 ? -22.850 183.519 23.140 1.00 65.25 200 ALA B O 1
ATOM 5219 N N . MET B 1 217 ? -21.500 181.855 23.845 1.00 63.03 201 MET B N 1
ATOM 5220 C CA . MET B 1 217 ? -22.388 181.318 24.869 1.00 63.39 201 MET B CA 1
ATOM 5221 C C . MET B 1 217 ? -22.478 182.326 26.037 1.00 65.66 201 MET B C 1
ATOM 5222 O O . MET B 1 217 ? -23.580 182.618 26.502 1.00 65.29 201 MET B O 1
ATOM 5227 N N . THR B 1 218 ? -21.327 182.891 26.460 1.00 60.81 202 THR B N 1
ATOM 5228 C CA . THR B 1 218 ? -21.233 183.883 27.536 1.00 59.92 202 THR B CA 1
ATOM 5229 C C . THR B 1 218 ? -21.950 185.189 27.168 1.00 62.90 202 THR B C 1
ATOM 5230 O O . THR B 1 218 ? -22.593 185.790 28.026 1.00 62.22 202 THR B O 1
ATOM 5234 N N . LYS B 1 219 ? -21.850 185.617 25.896 1.00 59.04 203 LYS B N 1
ATOM 5235 C CA . LYS B 1 219 ? -22.490 186.842 25.415 1.00 58.46 203 LYS B CA 1
ATOM 5236 C C . LYS B 1 219 ? -24.018 186.759 25.481 1.00 63.03 203 LYS B C 1
ATOM 5237 O O . LYS B 1 219 ? -24.666 187.778 25.706 1.00 64.22 203 LYS B O 1
ATOM 5243 N N . ILE B 1 220 ? -24.583 185.548 25.317 1.00 57.81 204 ILE B N 1
ATOM 5244 C CA . ILE B 1 220 ? -26.016 185.303 25.407 1.00 56.81 204 ILE B CA 1
ATOM 5245 C C . ILE B 1 220 ? -26.456 185.442 26.874 1.00 61.21 204 ILE B C 1
ATOM 5246 O O . ILE B 1 220 ? -27.471 186.088 27.158 1.00 60.99 204 ILE B O 1
ATOM 5251 N N . VAL B 1 221 ? -25.676 184.850 27.799 1.00 57.40 205 VAL B N 1
ATOM 5252 C CA . VAL B 1 221 ? -25.965 184.888 29.232 1.00 56.83 205 VAL B CA 1
ATOM 5253 C C . VAL B 1 221 ? -25.843 186.327 29.725 1.00 62.76 205 VAL B C 1
ATOM 5254 O O . VAL B 1 221 ? -26.777 186.840 30.343 1.00 62.54 205 VAL B O 1
ATOM 5258 N N . ALA B 1 222 ? -24.732 186.993 29.370 1.00 61.38 206 ALA B N 1
ATOM 5259 C CA . ALA B 1 222 ? -24.426 188.383 29.719 1.00 62.28 206 ALA B CA 1
ATOM 5260 C C . ALA B 1 222 ? -25.538 189.331 29.290 1.00 66.68 206 ALA B C 1
ATOM 5261 O O . ALA B 1 222 ? -25.861 190.255 30.033 1.00 66.42 206 ALA B O 1
ATOM 5263 N N . SER B 1 223 ? -26.144 189.070 28.115 1.00 64.14 207 SER B N 1
ATOM 5264 C CA . SER B 1 223 ? -27.246 189.835 27.532 1.00 64.65 207 SER B CA 1
ATOM 5265 C C . SER B 1 223 ? -28.458 189.848 28.474 1.00 69.76 207 SER B C 1
ATOM 5266 O O . SER B 1 223 ? -28.966 190.923 28.797 1.00 70.48 207 SER B O 1
ATOM 5269 N N . VAL B 1 224 ? -28.881 188.657 28.945 1.00 65.57 208 VAL B N 1
ATOM 5270 C CA . VAL B 1 224 ? -29.992 188.458 29.876 1.00 64.41 208 VAL B CA 1
ATOM 5271 C C . VAL B 1 224 ? -29.694 189.137 31.223 1.00 70.27 208 VAL B C 1
ATOM 5272 O O . VAL B 1 224 ? -30.543 189.877 31.717 1.00 70.88 208 VAL B O 1
ATOM 5276 N N . LEU B 1 225 ? -28.501 188.890 31.808 1.00 67.43 209 LEU B N 1
ATOM 5277 C CA . LEU B 1 225 ? -28.087 189.477 33.092 1.00 68.12 209 LEU B CA 1
ATOM 5278 C C . LEU B 1 225 ? -28.104 191.017 33.088 1.00 73.11 209 LEU B C 1
ATOM 5279 O O . LEU B 1 225 ? -28.543 191.626 34.066 1.00 71.78 209 LEU B O 1
ATOM 5284 N N . GLU B 1 226 ? -27.647 191.633 31.977 1.00 71.67 210 GLU B N 1
ATOM 5285 C CA . GLU B 1 226 ? -27.626 193.084 31.799 1.00 72.87 210 GLU B CA 1
ATOM 5286 C C . GLU B 1 226 ? -29.043 193.645 31.649 1.00 76.70 210 GLU B C 1
ATOM 5287 O O . GLU B 1 226 ? -29.368 194.645 32.291 1.00 77.67 210 GLU B O 1
ATOM 5293 N N . LYS B 1 227 ? -29.899 192.962 30.859 1.00 71.27 211 LYS B N 1
ATOM 5294 C CA . LYS B 1 227 ? -31.297 193.322 30.610 1.00 70.29 211 LYS B CA 1
ATOM 5295 C C . LYS B 1 227 ? -32.136 193.360 31.891 1.00 74.71 211 LYS B C 1
ATOM 5296 O O . LYS B 1 227 ? -33.184 194.010 31.911 1.00 75.38 211 LYS B O 1
ATOM 5302 N N . ASN B 1 228 ? -31.679 192.664 32.952 1.00 70.40 212 ASN B N 1
ATOM 5303 C CA . ASN B 1 228 ? -32.366 192.571 34.242 1.00 69.22 212 ASN B CA 1
ATOM 5304 C C . ASN B 1 228 ? -31.635 193.303 35.379 1.00 72.47 212 ASN B C 1
ATOM 5305 O O . ASN B 1 228 ? -31.981 193.117 36.549 1.00 71.59 212 ASN B O 1
ATOM 5310 N N . ASN B 1 229 ? -30.658 194.166 35.029 1.00 69.48 213 ASN B N 1
ATOM 5311 C CA . ASN B 1 229 ? -29.860 194.970 35.965 1.00 70.32 213 ASN B CA 1
ATOM 5312 C C . ASN B 1 229 ? -29.184 194.145 37.071 1.00 74.00 213 ASN B C 1
ATOM 5313 O O . ASN B 1 229 ? -29.184 194.524 38.250 1.00 73.71 213 ASN B O 1
ATOM 5318 N N . LEU B 1 230 ? -28.615 193.001 36.663 1.00 69.54 214 LEU B N 1
ATOM 5319 C CA . LEU B 1 230 ? -27.901 192.073 37.536 1.00 68.23 214 LEU B CA 1
ATOM 5320 C C . LEU B 1 230 ? -26.416 192.146 37.217 1.00 72.67 214 LEU B C 1
ATOM 5321 O O . LEU B 1 230 ? -26.068 192.333 36.043 1.00 73.48 214 LEU B O 1
ATOM 5326 N N . PRO B 1 231 ? -25.517 191.985 38.220 1.00 68.03 215 PRO B N 1
ATOM 5327 C CA . PRO B 1 231 ? -24.074 192.022 37.916 1.00 67.73 215 PRO B CA 1
ATOM 5328 C C . PRO B 1 231 ? -23.651 190.882 36.993 1.00 70.64 215 PRO B C 1
ATOM 5329 O O . PRO B 1 231 ? -24.069 189.742 37.189 1.00 69.86 215 PRO B O 1
ATOM 5333 N N . GLY B 1 232 ? -22.854 191.210 35.980 1.00 67.27 216 GLY B N 1
ATOM 5334 C CA . GLY B 1 232 ? -22.335 190.243 35.015 1.00 66.13 216 GLY B CA 1
ATOM 5335 C C . GLY B 1 232 ? -21.477 189.165 35.653 1.00 67.81 216 GLY B C 1
ATOM 5336 O O . GLY B 1 232 ? -21.415 188.051 35.127 1.00 67.93 216 GLY B O 1
ATOM 5337 N N . ALA B 1 233 ? -20.862 189.475 36.831 1.00 61.88 217 ALA B N 1
ATOM 5338 C CA . ALA B 1 233 ? -20.024 188.577 37.637 1.00 60.52 217 ALA B CA 1
ATOM 5339 C C . ALA B 1 233 ? -20.743 187.274 38.082 1.00 63.47 217 ALA B C 1
ATOM 5340 O O . ALA B 1 233 ? -20.071 186.329 38.506 1.00 63.53 217 ALA B O 1
ATOM 5342 N N . ILE B 1 234 ? -22.096 187.222 37.966 1.00 57.91 218 ILE B N 1
ATOM 5343 C CA . ILE B 1 234 ? -22.925 186.048 38.273 1.00 56.34 218 ILE B CA 1
ATOM 5344 C C . ILE B 1 234 ? -22.495 184.915 37.315 1.00 59.85 218 ILE B C 1
ATOM 5345 O O . ILE B 1 234 ? -22.445 183.748 37.716 1.00 59.92 218 ILE B O 1
ATOM 5350 N N . PHE B 1 235 ? -22.134 185.283 36.068 1.00 55.12 219 PHE B N 1
ATOM 5351 C CA . PHE B 1 235 ? -21.649 184.350 35.065 1.00 54.46 219 PHE B CA 1
ATOM 5352 C C . PHE B 1 235 ? -20.275 184.778 34.576 1.00 60.10 219 PHE B C 1
ATOM 5353 O O . PHE B 1 235 ? -20.158 185.484 33.575 1.00 60.78 219 PHE B O 1
ATOM 5361 N N . THR B 1 236 ? -19.238 184.366 35.301 1.00 56.95 220 THR B N 1
ATOM 5362 C CA . THR B 1 236 ? -17.852 184.655 34.955 1.00 57.45 220 THR B CA 1
ATOM 5363 C C . THR B 1 236 ? -17.367 183.525 34.023 1.00 60.90 220 THR B C 1
ATOM 5364 O O . THR B 1 236 ? -17.715 182.365 34.239 1.00 60.28 220 THR B O 1
ATOM 5368 N N . SER B 1 237 ? -16.606 183.864 32.971 1.00 57.46 221 SER B N 1
ATOM 5369 C CA . SER B 1 237 ? -16.059 182.868 32.048 1.00 56.77 221 SER B CA 1
ATOM 5370 C C . SER B 1 237 ? -14.643 183.222 31.581 1.00 61.64 221 SER B C 1
ATOM 5371 O O . SER B 1 237 ? -14.310 184.401 31.473 1.00 62.11 221 SER B O 1
ATOM 5374 N N . PHE B 1 238 ? -13.804 182.201 31.340 1.00 58.33 222 PHE B N 1
ATOM 5375 C CA . PHE B 1 238 ? -12.415 182.371 30.904 1.00 58.73 222 PHE B CA 1
ATOM 5376 C C . PHE B 1 238 ? -11.999 181.415 29.792 1.00 65.95 222 PHE B C 1
ATOM 5377 O O . PHE B 1 238 ? -12.409 180.254 29.764 1.00 63.94 222 PHE B O 1
ATOM 5385 N N . CYS B 1 239 ? -11.143 181.908 28.898 1.00 67.50 223 CYS B N 1
ATOM 5386 C CA . CYS B 1 239 ? -10.553 181.126 27.818 1.00 69.39 223 CYS B CA 1
ATOM 5387 C C . CYS B 1 239 ? -9.081 180.945 28.173 1.00 76.09 223 CYS B C 1
ATOM 5388 O O . CYS B 1 239 ? -8.400 181.924 28.484 1.00 75.75 223 CYS B O 1
ATOM 5391 N N . GLY B 1 240 ? -8.625 179.697 28.186 1.00 74.89 224 GLY B N 1
ATOM 5392 C CA . GLY B 1 240 ? -7.244 179.369 28.522 1.00 76.35 224 GLY B CA 1
ATOM 5393 C C . GLY B 1 240 ? -6.961 177.891 28.659 1.00 82.89 224 GLY B C 1
ATOM 5394 O O . GLY B 1 240 ? -7.846 177.059 28.438 1.00 82.44 224 GLY B O 1
ATOM 5395 N N . GLY B 1 241 ? -5.720 177.572 29.018 1.00 81.73 225 GLY B N 1
ATOM 5396 C CA . GLY B 1 241 ? -5.265 176.200 29.209 1.00 82.30 225 GLY B CA 1
ATOM 5397 C C . GLY B 1 241 ? -5.465 175.693 30.623 1.00 87.52 225 GLY B C 1
ATOM 5398 O O . GLY B 1 241 ? -6.325 176.195 31.354 1.00 86.54 225 GLY B O 1
ATOM 5399 N N . THR B 1 242 ? -4.640 174.709 31.027 1.00 85.14 226 THR B N 1
ATOM 5400 C CA . THR B 1 242 ? -4.658 174.073 32.354 1.00 84.82 226 THR B CA 1
ATOM 5401 C C . THR B 1 242 ? -4.434 175.068 33.523 1.00 87.50 226 THR B C 1
ATOM 5402 O O . THR B 1 242 ? -4.869 174.792 34.644 1.00 86.61 226 THR B O 1
ATOM 5406 N N . GLU B 1 243 ? -3.764 176.211 33.247 1.00 83.49 227 GLU B N 1
ATOM 5407 C CA . GLU B 1 243 ? -3.444 177.278 34.208 1.00 83.22 227 GLU B CA 1
ATOM 5408 C C . GLU B 1 243 ? -4.676 177.755 34.991 1.00 83.78 227 GLU B C 1
ATOM 5409 O O . GLU B 1 243 ? -4.676 177.676 36.222 1.00 83.92 227 GLU B O 1
ATOM 5415 N N . ILE B 1 244 ? -5.732 178.210 34.275 1.00 76.66 228 ILE B N 1
ATOM 5416 C CA . ILE B 1 244 ? -6.990 178.696 34.859 1.00 74.33 228 ILE B CA 1
ATOM 5417 C C . ILE B 1 244 ? -7.770 177.545 35.515 1.00 75.26 228 ILE B C 1
ATOM 5418 O O . ILE B 1 244 ? -8.443 177.763 36.524 1.00 74.81 228 ILE B O 1
ATOM 5423 N N . GLY B 1 245 ? -7.657 176.343 34.943 1.00 69.84 229 GLY B N 1
ATOM 5424 C CA . GLY B 1 245 ? -8.299 175.136 35.454 1.00 68.35 229 GLY B CA 1
ATOM 5425 C C . GLY B 1 245 ? -7.767 174.739 36.817 1.00 70.94 229 GLY B C 1
ATOM 5426 O O . GLY B 1 245 ? -8.547 174.413 37.717 1.00 68.86 229 GLY B O 1
ATOM 5427 N N . GLN B 1 246 ? -6.417 174.794 36.977 1.00 68.33 230 GLN B N 1
ATOM 5428 C CA . GLN B 1 246 ? -5.692 174.496 38.220 1.00 68.12 230 GLN B CA 1
ATOM 5429 C C . GLN B 1 246 ? -6.075 175.521 39.289 1.00 68.95 230 GLN B C 1
ATOM 5430 O O . GLN B 1 246 ? -6.319 175.144 40.437 1.00 66.54 230 GLN B O 1
ATOM 5436 N N . ALA B 1 247 ? -6.164 176.810 38.885 1.00 65.53 231 ALA B N 1
ATOM 5437 C CA . ALA B 1 247 ? -6.563 177.940 39.722 1.00 65.49 231 ALA B CA 1
ATOM 5438 C C . ALA B 1 247 ? -7.952 177.700 40.337 1.00 70.27 231 ALA B C 1
ATOM 5439 O O . ALA B 1 247 ? -8.117 177.927 41.536 1.00 70.81 231 ALA B O 1
ATOM 5441 N N . ILE B 1 248 ? -8.922 177.187 39.537 1.00 65.71 232 ILE B N 1
ATOM 5442 C CA . ILE B 1 248 ? -10.274 176.855 39.998 1.00 65.16 232 ILE B CA 1
ATOM 5443 C C . ILE B 1 248 ? -10.204 175.730 41.043 1.00 71.04 232 ILE B C 1
ATOM 5444 O O . ILE B 1 248 ? -10.739 175.896 42.139 1.00 71.13 232 ILE B O 1
ATOM 5449 N N . ALA B 1 249 ? -9.509 174.616 40.716 1.00 68.86 233 ALA B N 1
ATOM 5450 C CA . ALA B 1 249 ? -9.329 173.449 41.593 1.00 69.09 233 ALA B CA 1
ATOM 5451 C C . ALA B 1 249 ? -8.690 173.781 42.953 1.00 74.35 233 ALA B C 1
ATOM 5452 O O . ALA B 1 249 ? -9.025 173.139 43.949 1.00 74.09 233 ALA B O 1
ATOM 5454 N N . LEU B 1 250 ? -7.792 174.784 42.995 1.00 71.56 234 LEU B N 1
ATOM 5455 C CA . LEU B 1 250 ? -7.100 175.208 44.216 1.00 72.08 234 LEU B CA 1
ATOM 5456 C C . LEU B 1 250 ? -7.804 176.350 44.971 1.00 78.45 234 LEU B C 1
ATOM 5457 O O . LEU B 1 250 ? -7.441 176.626 46.125 1.00 79.58 234 LEU B O 1
ATOM 5462 N N . ASP B 1 251 ? -8.803 177.009 44.327 1.00 73.86 235 ASP B N 1
ATOM 5463 C CA . ASP B 1 251 ? -9.530 178.146 44.895 1.00 73.21 235 ASP B CA 1
ATOM 5464 C C . ASP B 1 251 ? -10.465 177.772 46.033 1.00 76.78 235 ASP B C 1
ATOM 5465 O O . ASP B 1 251 ? -11.492 177.126 45.815 1.00 76.80 235 ASP B O 1
ATOM 5470 N N . ILE B 1 252 ? -10.147 178.258 47.236 1.00 72.73 236 ILE B N 1
ATOM 5471 C CA . ILE B 1 252 ? -10.930 178.039 48.451 1.00 71.59 236 ILE B CA 1
ATOM 5472 C C . ILE B 1 252 ? -12.321 178.723 48.411 1.00 72.90 236 ILE B C 1
ATOM 5473 O O . ILE B 1 252 ? -13.218 178.340 49.166 1.00 72.28 236 ILE B O 1
ATOM 5478 N N . ARG B 1 253 ? -12.491 179.712 47.513 1.00 68.08 237 ARG B N 1
ATOM 5479 C CA . ARG B 1 253 ? -13.738 180.463 47.313 1.00 67.14 237 ARG B CA 1
ATOM 5480 C C . ARG B 1 253 ? -14.772 179.680 46.485 1.00 68.14 237 ARG B C 1
ATOM 5481 O O . ARG B 1 253 ? -15.912 180.138 46.358 1.00 67.15 237 ARG B O 1
ATOM 5489 N N . ILE B 1 254 ? -14.367 178.529 45.897 1.00 63.21 238 ILE B N 1
ATOM 5490 C CA . ILE B 1 254 ? -15.228 177.689 45.056 1.00 61.60 238 ILE B CA 1
ATOM 5491 C C . ILE B 1 254 ? -15.573 176.348 45.753 1.00 64.40 238 ILE B C 1
ATOM 5492 O O . ILE B 1 254 ? -14.818 175.378 45.634 1.00 64.05 238 ILE B O 1
ATOM 5497 N N . PRO B 1 255 ? -16.715 176.278 46.481 1.00 60.01 239 PRO B N 1
ATOM 5498 C CA . PRO B 1 255 ? -17.075 175.026 47.175 1.00 59.58 239 PRO B CA 1
ATOM 5499 C C . PRO B 1 255 ? -17.316 173.813 46.281 1.00 64.01 239 PRO B C 1
ATOM 5500 O O . PRO B 1 255 ? -17.096 172.695 46.744 1.00 63.97 239 PRO B O 1
ATOM 5504 N N . LEU B 1 256 ? -17.793 174.022 45.026 1.00 59.88 240 LEU B N 1
ATOM 5505 C CA . LEU B 1 256 ? -18.083 172.939 44.081 1.00 58.07 240 LEU B CA 1
ATOM 5506 C C . LEU B 1 256 ? -17.447 173.157 42.723 1.00 60.58 240 LEU B C 1
ATOM 5507 O O . LEU B 1 256 ? -17.687 174.182 42.089 1.00 59.52 240 LEU B O 1
ATOM 5512 N N . VAL B 1 257 ? -16.658 172.166 42.268 1.00 56.85 241 VAL B N 1
ATOM 5513 C CA . VAL B 1 257 ? -15.984 172.182 40.967 1.00 56.01 241 VAL B CA 1
ATOM 5514 C C . VAL B 1 257 ? -16.558 171.067 40.104 1.00 60.06 241 VAL B C 1
ATOM 5515 O O . VAL B 1 257 ? -16.377 169.900 40.418 1.00 59.29 241 VAL B O 1
ATOM 5519 N N . SER B 1 258 ? -17.261 171.426 39.029 1.00 57.16 242 SER B N 1
ATOM 5520 C CA . SER B 1 258 ? -17.828 170.447 38.114 1.00 56.44 242 SER B CA 1
ATOM 5521 C C . SER B 1 258 ? -16.840 170.226 36.981 1.00 61.81 242 SER B C 1
ATOM 5522 O O . SER B 1 258 ? -16.631 171.116 36.154 1.00 61.59 242 SER B O 1
ATOM 5525 N N . PHE B 1 259 ? -16.190 169.055 36.980 1.00 59.75 243 PHE B N 1
ATOM 5526 C CA . PHE B 1 259 ? -15.204 168.707 35.968 1.00 60.47 243 PHE B CA 1
ATOM 5527 C C . PHE B 1 259 ? -15.734 167.735 34.927 1.00 66.04 243 PHE B C 1
ATOM 5528 O O . PHE B 1 259 ? -16.406 166.762 35.268 1.00 65.49 243 PHE B O 1
ATOM 5536 N N . THR B 1 260 ? -15.383 167.991 33.655 1.00 63.91 244 THR B N 1
ATOM 5537 C CA . THR B 1 260 ? -15.738 167.188 32.494 1.00 64.02 244 THR B CA 1
ATOM 5538 C C . THR B 1 260 ? -14.502 167.078 31.605 1.00 71.37 244 THR B C 1
ATOM 5539 O O . THR B 1 260 ? -14.057 168.071 31.025 1.00 71.70 244 THR B O 1
ATOM 5543 N N . GLY B 1 261 ? -13.935 165.878 31.565 1.00 70.04 245 GLY B N 1
ATOM 5544 C CA . GLY B 1 261 ? -12.730 165.559 30.807 1.00 71.56 245 GLY B CA 1
ATOM 5545 C C . GLY B 1 261 ? -12.235 164.154 31.091 1.00 79.37 245 GLY B C 1
ATOM 5546 O O . GLY B 1 261 ? -12.991 163.324 31.601 1.00 79.30 245 GLY B O 1
ATOM 5547 N N . SER B 1 262 ? -10.958 163.884 30.772 1.00 78.87 246 SER B N 1
ATOM 5548 C CA . SER B 1 262 ? -10.280 162.596 30.963 1.00 80.58 246 SER B CA 1
ATOM 5549 C C . SER B 1 262 ? -10.229 162.133 32.428 1.00 87.65 246 SER B C 1
ATOM 5550 O O . SER B 1 262 ? -10.340 162.957 33.345 1.00 87.61 246 SER B O 1
ATOM 5553 N N . THR B 1 263 ? -10.007 160.814 32.638 1.00 85.54 247 THR B N 1
ATOM 5554 C CA . THR B 1 263 ? -9.890 160.224 33.975 1.00 85.61 247 THR B CA 1
ATOM 5555 C C . THR B 1 263 ? -8.566 160.680 34.596 1.00 90.37 247 THR B C 1
ATOM 5556 O O . THR B 1 263 ? -8.499 160.900 35.808 1.00 90.02 247 THR B O 1
ATOM 5560 N N . ARG B 1 264 ? -7.538 160.872 33.741 1.00 87.69 248 ARG B N 1
ATOM 5561 C CA . ARG B 1 264 ? -6.203 161.351 34.107 1.00 88.31 248 ARG B CA 1
ATOM 5562 C C . ARG B 1 264 ? -6.312 162.718 34.814 1.00 91.86 248 ARG B C 1
ATOM 5563 O O . ARG B 1 264 ? -5.896 162.843 35.972 1.00 91.46 248 ARG B O 1
ATOM 5571 N N . ALA B 1 265 ? -6.938 163.708 34.132 1.00 87.86 249 ALA B N 1
ATOM 5572 C CA . ALA B 1 265 ? -7.140 165.074 34.623 1.00 86.91 249 ALA B CA 1
ATOM 5573 C C . ALA B 1 265 ? -8.191 165.140 35.727 1.00 88.41 249 ALA B C 1
ATOM 5574 O O . ALA B 1 265 ? -8.081 165.981 36.614 1.00 87.43 249 ALA B O 1
ATOM 5576 N N . GLY B 1 266 ? -9.189 164.257 35.654 1.00 84.02 250 GLY B N 1
ATOM 5577 C CA . GLY B 1 266 ? -10.279 164.152 36.622 1.00 83.04 250 GLY B CA 1
ATOM 5578 C C . GLY B 1 266 ? -9.798 163.872 38.029 1.00 85.79 250 GLY B C 1
ATOM 5579 O O . GLY B 1 266 ? -10.191 164.569 38.967 1.00 84.76 250 GLY B O 1
ATOM 5580 N N . LEU B 1 267 ? -8.907 162.870 38.168 1.00 82.28 251 LEU B N 1
ATOM 5581 C CA . LEU B 1 267 ? -8.280 162.471 39.431 1.00 81.97 251 LEU B CA 1
ATOM 5582 C C . LEU B 1 267 ? -7.423 163.600 39.999 1.00 84.31 251 LEU B C 1
ATOM 5583 O O . LEU B 1 267 ? -7.437 163.826 41.207 1.00 83.00 251 LEU B O 1
ATOM 5588 N N . MET B 1 268 ? -6.688 164.306 39.115 1.00 81.03 252 MET B N 1
ATOM 5589 C CA . MET B 1 268 ? -5.831 165.444 39.438 1.00 81.47 252 MET B CA 1
ATOM 5590 C C . MET B 1 268 ? -6.654 166.569 40.074 1.00 82.95 252 MET B C 1
ATOM 5591 O O . MET B 1 268 ? -6.293 167.063 41.145 1.00 83.04 252 MET B O 1
ATOM 5596 N N . VAL B 1 269 ? -7.786 166.933 39.428 1.00 77.11 253 VAL B N 1
ATOM 5597 C CA . VAL B 1 269 ? -8.729 167.957 39.885 1.00 75.49 253 VAL B CA 1
ATOM 5598 C C . VAL B 1 269 ? -9.346 167.499 41.210 1.00 79.02 253 VAL B C 1
ATOM 5599 O O . VAL B 1 269 ? -9.323 168.264 42.171 1.00 79.24 253 VAL B O 1
ATOM 5603 N N . GLN B 1 270 ? -9.838 166.240 41.273 1.00 75.05 254 GLN B N 1
ATOM 5604 C CA . GLN B 1 270 ? -10.453 165.651 42.469 1.00 74.85 254 GLN B CA 1
ATOM 5605 C C . GLN B 1 270 ? -9.524 165.738 43.683 1.00 80.91 254 GLN B C 1
ATOM 5606 O O . GLN B 1 270 ? -9.956 166.203 44.736 1.00 81.05 254 GLN B O 1
ATOM 5612 N N . GLN B 1 271 ? -8.253 165.313 43.515 1.00 78.13 255 GLN B N 1
ATOM 5613 C CA . GLN B 1 271 ? -7.202 165.329 44.531 1.00 78.77 255 GLN B CA 1
ATOM 5614 C C . GLN B 1 271 ? -7.020 166.732 45.136 1.00 82.17 255 GLN B C 1
ATOM 5615 O O . GLN B 1 271 ? -7.007 166.866 46.363 1.00 82.20 255 GLN B O 1
ATOM 5621 N N . GLN B 1 272 ? -6.900 167.763 44.276 1.00 77.95 256 GLN B N 1
ATOM 5622 C CA . GLN B 1 272 ? -6.700 169.157 44.689 1.00 78.03 256 GLN B CA 1
ATOM 5623 C C . GLN B 1 272 ? -7.920 169.722 45.425 1.00 82.36 256 GLN B C 1
ATOM 5624 O O . GLN B 1 272 ? -7.761 170.445 46.410 1.00 82.61 256 GLN B O 1
ATOM 5630 N N . VAL B 1 273 ? -9.129 169.377 44.948 1.00 78.44 257 VAL B N 1
ATOM 5631 C CA . VAL B 1 273 ? -10.409 169.815 45.507 1.00 77.88 257 VAL B CA 1
ATOM 5632 C C . VAL B 1 273 ? -10.686 169.119 46.864 1.00 84.09 257 VAL B C 1
ATOM 5633 O O . VAL B 1 273 ? -11.083 169.796 47.817 1.00 84.78 257 VAL B O 1
ATOM 5637 N N . SER B 1 274 ? -10.436 167.790 46.959 1.00 80.88 258 SER B N 1
ATOM 5638 C CA . SER B 1 274 ? -10.636 167.009 48.189 1.00 80.71 258 SER B CA 1
ATOM 5639 C C . SER B 1 274 ? -9.737 167.494 49.327 1.00 85.65 258 SER B C 1
ATOM 5640 O O . SER B 1 274 ? -10.180 167.531 50.482 1.00 85.69 258 SER B O 1
ATOM 5643 N N . ALA B 1 275 ? -8.493 167.898 48.986 1.00 82.54 259 ALA B N 1
ATOM 5644 C CA . ALA B 1 275 ? -7.486 168.410 49.917 1.00 83.45 259 ALA B CA 1
ATOM 5645 C C . ALA B 1 275 ? -7.979 169.655 50.668 1.00 87.75 259 ALA B C 1
ATOM 5646 O O . ALA B 1 275 ? -7.749 169.774 51.878 1.00 88.17 259 ALA B O 1
ATOM 5648 N N . ARG B 1 276 ? -8.679 170.561 49.950 1.00 83.22 260 ARG B N 1
ATOM 5649 C CA . ARG B 1 276 ? -9.215 171.805 50.501 1.00 82.66 260 ARG B CA 1
ATOM 5650 C C . ARG B 1 276 ? -10.646 171.672 51.043 1.00 86.13 260 ARG B C 1
ATOM 5651 O O . ARG B 1 276 ? -11.321 172.684 51.261 1.00 85.36 260 ARG B O 1
ATOM 5659 N N . PHE B 1 277 ? -11.089 170.418 51.287 1.00 82.87 261 PHE B N 1
ATOM 5660 C CA . PHE B 1 277 ? -12.405 170.055 51.834 1.00 82.48 261 PHE B CA 1
ATOM 5661 C C . PHE B 1 277 ? -13.579 170.536 50.991 1.00 84.48 261 PHE B C 1
ATOM 5662 O O . PHE B 1 277 ? -14.661 170.819 51.507 1.00 83.76 261 PHE B O 1
ATOM 5670 N N . GLY B 1 278 ? -13.346 170.621 49.693 1.00 80.39 262 GLY B N 1
ATOM 5671 C CA . GLY B 1 278 ? -14.353 171.014 48.727 1.00 79.26 262 GLY B CA 1
ATOM 5672 C C . GLY B 1 278 ? -14.965 169.790 48.089 1.00 82.87 262 GLY B C 1
ATOM 5673 O O . GLY B 1 278 ? -14.458 168.675 48.259 1.00 82.98 262 GLY B O 1
ATOM 5674 N N . LYS B 1 279 ? -16.057 169.989 47.356 1.00 78.77 263 LYS B N 1
ATOM 5675 C CA . LYS B 1 279 ? -16.740 168.912 46.656 1.00 78.36 263 LYS B CA 1
ATOM 5676 C C . LYS B 1 279 ? -16.589 169.100 45.147 1.00 82.28 263 LYS B C 1
ATOM 5677 O O . LYS B 1 279 ? -16.478 170.228 44.673 1.00 81.07 263 LYS B O 1
ATOM 5683 N N . CYS B 1 280 ? -16.552 167.997 44.399 1.00 80.50 264 CYS B N 1
ATOM 5684 C CA . CYS B 1 280 ? -16.438 168.055 42.948 1.00 81.31 264 CYS B CA 1
ATOM 5685 C C . CYS B 1 280 ? -17.332 167.051 42.241 1.00 83.23 264 CYS B C 1
ATOM 5686 O O . CYS B 1 280 ? -17.470 165.914 42.693 1.00 83.60 264 CYS B O 1
ATOM 5689 N N . LEU B 1 281 ? -17.956 167.486 41.150 1.00 77.60 265 LEU B N 1
ATOM 5690 C CA . LEU B 1 281 ? -18.846 166.669 40.340 1.00 76.48 265 LEU B CA 1
ATOM 5691 C C . LEU B 1 281 ? -18.020 166.156 39.162 1.00 79.70 265 LEU B C 1
ATOM 5692 O O . LEU B 1 281 ? -17.583 166.939 38.313 1.00 78.91 265 LEU B O 1
ATOM 5697 N N . LEU B 1 282 ? -17.773 164.845 39.135 1.00 76.24 266 LEU B N 1
ATOM 5698 C CA . LEU B 1 282 ? -16.930 164.234 38.114 1.00 76.24 266 LEU B CA 1
ATOM 5699 C C . LEU B 1 282 ? -17.700 163.489 37.038 1.00 78.76 266 LEU B C 1
ATOM 5700 O O . LEU B 1 282 ? -18.490 162.582 37.328 1.00 78.32 266 LEU B O 1
ATOM 5705 N N . GLU B 1 283 ? -17.478 163.907 35.789 1.00 74.03 267 GLU B N 1
ATOM 5706 C CA . GLU B 1 283 ? -18.073 163.330 34.592 1.00 73.24 267 GLU B CA 1
ATOM 5707 C C . GLU B 1 283 ? -16.891 163.002 33.675 1.00 76.41 267 GLU B C 1
ATOM 5708 O O . GLU B 1 283 ? -16.462 163.812 32.848 1.00 76.21 267 GLU B O 1
ATOM 5714 N N . LEU B 1 284 ? -16.320 161.815 33.903 1.00 72.08 268 LEU B N 1
ATOM 5715 C CA . LEU B 1 284 ? -15.095 161.334 33.282 1.00 71.89 268 LEU B CA 1
ATOM 5716 C C . LEU B 1 284 ? -15.254 160.447 32.029 1.00 76.28 268 LEU B C 1
ATOM 5717 O O . LEU B 1 284 ? -16.323 160.434 31.421 1.00 75.19 268 LEU B O 1
ATOM 5722 N N . SER B 1 285 ? -14.161 159.763 31.611 1.00 74.27 269 SER B N 1
ATOM 5723 C CA . SER B 1 285 ? -14.085 158.908 30.417 1.00 74.51 269 SER B CA 1
ATOM 5724 C C . SER B 1 285 ? -15.036 157.717 30.446 1.00 78.18 269 SER B C 1
ATOM 5725 O O . SER B 1 285 ? -15.359 157.209 31.525 1.00 78.10 269 SER B O 1
ATOM 5728 N N . GLY B 1 286 ? -15.435 157.268 29.252 1.00 73.90 270 GLY B N 1
ATOM 5729 C CA . GLY B 1 286 ? -16.310 156.116 29.049 1.00 72.86 270 GLY B CA 1
ATOM 5730 C C . GLY B 1 286 ? -15.823 155.177 27.960 1.00 75.76 270 GLY B C 1
ATOM 5731 O O . GLY B 1 286 ? -15.466 155.625 26.866 1.00 76.20 270 GLY B O 1
ATOM 5732 N N . ASN B 1 287 ? -15.817 153.861 28.255 1.00 70.35 271 ASN B N 1
ATOM 5733 C CA . ASN B 1 287 ? -15.423 152.778 27.342 1.00 69.66 271 ASN B CA 1
ATOM 5734 C C . ASN B 1 287 ? -16.662 151.887 27.104 1.00 72.01 271 ASN B C 1
ATOM 5735 O O . ASN B 1 287 ? -16.632 150.665 27.286 1.00 71.23 271 ASN B O 1
ATOM 5740 N N . ASN B 1 288 ? -17.758 152.542 26.691 1.00 67.91 272 ASN B N 1
ATOM 5741 C CA . ASN B 1 288 ? -19.105 151.993 26.499 1.00 66.77 272 ASN B CA 1
ATOM 5742 C C . ASN B 1 288 ? -19.212 150.833 25.538 1.00 70.06 272 ASN B C 1
ATOM 5743 O O . ASN B 1 288 ? -18.632 150.867 24.453 1.00 69.87 272 ASN B O 1
ATOM 5748 N N . ALA B 1 289 ? -19.978 149.807 25.955 1.00 65.64 273 ALA B N 1
ATOM 5749 C CA . ALA B 1 289 ? -20.191 148.572 25.210 1.00 65.12 273 ALA B CA 1
ATOM 5750 C C . ALA B 1 289 ? -21.639 148.288 24.849 1.00 67.57 273 ALA B C 1
ATOM 5751 O O . ALA B 1 289 ? -22.549 148.616 25.614 1.00 66.48 273 ALA B O 1
ATOM 5753 N N . ILE B 1 290 ? -21.843 147.650 23.683 1.00 64.11 274 ILE B N 1
ATOM 5754 C CA . ILE B 1 290 ? -23.150 147.199 23.214 1.00 63.58 274 ILE B CA 1
ATOM 5755 C C . ILE B 1 290 ? -23.086 145.673 23.077 1.00 69.79 274 ILE B C 1
ATOM 5756 O O . ILE B 1 290 ? -22.197 145.147 22.393 1.00 69.91 274 ILE B O 1
ATOM 5761 N N . ILE B 1 291 ? -24.000 144.972 23.780 1.00 67.06 275 ILE B N 1
ATOM 5762 C CA . ILE B 1 291 ? -24.111 143.514 23.764 1.00 67.94 275 ILE B CA 1
ATOM 5763 C C . ILE B 1 291 ? -25.236 143.119 22.826 1.00 72.60 275 ILE B C 1
ATOM 5764 O O . ILE B 1 291 ? -26.372 143.554 23.010 1.00 70.74 275 ILE B O 1
ATOM 5769 N N . VAL B 1 292 ? -24.918 142.310 21.811 1.00 71.96 276 VAL B N 1
ATOM 5770 C CA . VAL B 1 292 ? -25.934 141.859 20.867 1.00 72.83 276 VAL B CA 1
ATOM 5771 C C . VAL B 1 292 ? -26.206 140.371 21.089 1.00 79.53 276 VAL B C 1
ATOM 5772 O O . VAL B 1 292 ? -25.316 139.535 20.907 1.00 79.83 276 VAL B O 1
ATOM 5776 N N . MET B 1 293 ? -27.425 140.063 21.547 1.00 77.49 277 MET B N 1
ATOM 5777 C CA . MET B 1 293 ? -27.879 138.701 21.803 1.00 78.72 277 MET B CA 1
ATOM 5778 C C . MET B 1 293 ? -28.361 138.095 20.492 1.00 83.73 277 MET B C 1
ATOM 5779 O O . MET B 1 293 ? -28.722 138.842 19.584 1.00 83.04 277 MET B O 1
ATOM 5784 N N . ASP B 1 294 ? -28.369 136.752 20.392 1.00 81.75 278 ASP B N 1
ATOM 5785 C CA . ASP B 1 294 ? -28.797 136.025 19.190 1.00 82.75 278 ASP B CA 1
ATOM 5786 C C . ASP B 1 294 ? -30.248 136.274 18.766 1.00 86.25 278 ASP B C 1
ATOM 5787 O O . ASP B 1 294 ? -30.547 136.262 17.568 1.00 86.53 278 ASP B O 1
ATOM 5792 N N . ASP B 1 295 ? -31.127 136.546 19.742 1.00 81.91 279 ASP B N 1
ATOM 5793 C CA . ASP B 1 295 ? -32.560 136.797 19.547 1.00 81.31 279 ASP B CA 1
ATOM 5794 C C . ASP B 1 295 ? -32.911 138.278 19.278 1.00 84.92 279 ASP B C 1
ATOM 5795 O O . ASP B 1 295 ? -34.095 138.628 19.239 1.00 84.57 279 ASP B O 1
ATOM 5800 N N . ALA B 1 296 ? -31.895 139.137 19.090 1.00 81.43 280 ALA B N 1
ATOM 5801 C CA . ALA B 1 296 ? -32.074 140.570 18.847 1.00 80.56 280 ALA B CA 1
ATOM 5802 C C . ALA B 1 296 ? -32.620 140.898 17.462 1.00 85.29 280 ALA B C 1
ATOM 5803 O O . ALA B 1 296 ? -32.513 140.085 16.540 1.00 85.73 280 ALA B O 1
ATOM 5805 N N . ASP B 1 297 ? -33.182 142.124 17.328 1.00 81.16 281 ASP B N 1
ATOM 5806 C CA . ASP B 1 297 ? -33.677 142.722 16.087 1.00 80.61 281 ASP B CA 1
ATOM 5807 C C . ASP B 1 297 ? -32.404 143.235 15.392 1.00 84.18 281 ASP B C 1
ATOM 5808 O O . ASP B 1 297 ? -31.926 144.333 15.693 1.00 83.59 281 ASP B O 1
ATOM 5813 N N . ILE B 1 298 ? -31.826 142.400 14.512 1.00 80.49 282 ILE B N 1
ATOM 5814 C CA . ILE B 1 298 ? -30.573 142.668 13.801 1.00 80.46 282 ILE B CA 1
ATOM 5815 C C . ILE B 1 298 ? -30.589 144.000 13.032 1.00 82.69 282 ILE B C 1
ATOM 5816 O O . ILE B 1 298 ? -29.581 144.704 13.022 1.00 81.43 282 ILE B O 1
ATOM 5821 N N . GLN B 1 299 ? -31.751 144.376 12.464 1.00 79.15 283 GLN B N 1
ATOM 5822 C CA . GLN B 1 299 ? -31.913 145.650 11.760 1.00 78.48 283 GLN B CA 1
ATOM 5823 C C . GLN B 1 299 ? -31.746 146.817 12.729 1.00 78.89 283 GLN B C 1
ATOM 5824 O O . GLN B 1 299 ? -30.979 147.729 12.440 1.00 78.39 283 GLN B O 1
ATOM 5830 N N . LEU B 1 300 ? -32.410 146.746 13.904 1.00 72.96 284 LEU B N 1
ATOM 5831 C CA . LEU B 1 300 ? -32.336 147.747 14.972 1.00 70.87 284 LEU B CA 1
ATOM 5832 C C . LEU B 1 300 ? -30.926 147.825 15.548 1.00 73.19 284 LEU B C 1
ATOM 5833 O O . LEU B 1 300 ? -30.384 148.922 15.662 1.00 73.05 284 LEU B O 1
ATOM 5838 N N . ALA B 1 301 ? -30.331 146.665 15.878 1.00 68.38 285 ALA B N 1
ATOM 5839 C CA . ALA B 1 301 ? -28.992 146.554 16.453 1.00 67.29 285 ALA B CA 1
ATOM 5840 C C . ALA B 1 301 ? -27.891 147.104 15.552 1.00 69.65 285 ALA B C 1
ATOM 5841 O O . ALA B 1 301 ? -27.045 147.835 16.053 1.00 68.63 285 ALA B O 1
ATOM 5843 N N . VAL B 1 302 ? -27.923 146.802 14.230 1.00 66.46 286 VAL B N 1
ATOM 5844 C CA . VAL B 1 302 ? -26.929 147.299 13.259 1.00 66.53 286 VAL B CA 1
ATOM 5845 C C . VAL B 1 302 ? -27.006 148.830 13.130 1.00 69.32 286 VAL B C 1
ATOM 5846 O O . VAL B 1 302 ? -25.968 149.494 13.232 1.00 68.79 286 VAL B O 1
ATOM 5850 N N . ARG B 1 303 ? -28.237 149.376 12.937 1.00 64.75 287 ARG B N 1
ATOM 5851 C CA . ARG B 1 303 ? -28.506 150.817 12.824 1.00 63.55 287 ARG B CA 1
ATOM 5852 C C . ARG B 1 303 ? -27.983 151.525 14.074 1.00 64.81 287 ARG B C 1
ATOM 5853 O O . ARG B 1 303 ? -27.197 152.465 13.950 1.00 63.87 287 ARG B O 1
ATOM 5861 N N . SER B 1 304 ? -28.366 151.017 15.270 1.00 60.17 288 SER B N 1
ATOM 5862 C CA . SER B 1 304 ? -27.961 151.531 16.581 1.00 59.51 288 SER B CA 1
ATOM 5863 C C . SER B 1 304 ? -26.444 151.541 16.769 1.00 65.26 288 SER B C 1
ATOM 5864 O O . SER B 1 304 ? -25.908 152.576 17.159 1.00 65.17 288 SER B O 1
ATOM 5867 N N . VAL B 1 305 ? -25.753 150.406 16.477 1.00 62.87 289 VAL B N 1
ATOM 5868 C CA . VAL B 1 305 ? -24.290 150.267 16.589 1.00 63.36 289 VAL B CA 1
ATOM 5869 C C . VAL B 1 305 ? -23.559 151.283 15.702 1.00 68.19 289 VAL B C 1
ATOM 5870 O O . VAL B 1 305 ? -22.569 151.863 16.141 1.00 68.14 289 VAL B O 1
ATOM 5874 N N . LEU B 1 306 ? -24.071 151.529 14.485 1.00 65.55 290 LEU B N 1
ATOM 5875 C CA . LEU B 1 306 ? -23.479 152.496 13.567 1.00 66.16 290 LEU B CA 1
ATOM 5876 C C . LEU B 1 306 ? -23.494 153.905 14.159 1.00 70.57 290 LEU B C 1
ATOM 5877 O O . LEU B 1 306 ? -22.431 154.500 14.331 1.00 69.83 290 LEU B O 1
ATOM 5882 N N . PHE B 1 307 ? -24.689 154.416 14.494 1.00 68.03 291 PHE B N 1
ATOM 5883 C CA . PHE B 1 307 ? -24.844 155.759 15.040 1.00 68.31 291 PHE B CA 1
ATOM 5884 C C . PHE B 1 307 ? -24.224 155.966 16.421 1.00 70.94 291 PHE B C 1
ATOM 5885 O O . PHE B 1 307 ? -23.817 157.088 16.733 1.00 71.37 291 PHE B O 1
ATOM 5893 N N . ALA B 1 308 ? -24.085 154.886 17.213 1.00 65.62 292 ALA B N 1
ATOM 5894 C CA . ALA B 1 308 ? -23.450 154.942 18.525 1.00 64.82 292 ALA B CA 1
ATOM 5895 C C . ALA B 1 308 ? -21.919 155.034 18.403 1.00 70.35 292 ALA B C 1
ATOM 5896 O O . ALA B 1 308 ? -21.288 155.751 19.182 1.00 69.95 292 ALA B O 1
ATOM 5898 N N . ALA B 1 309 ? -21.331 154.318 17.415 1.00 67.96 293 ALA B N 1
ATOM 5899 C CA . ALA B 1 309 ? -19.886 154.264 17.179 1.00 68.27 293 ALA B CA 1
ATOM 5900 C C . ALA B 1 309 ? -19.335 155.369 16.266 1.00 72.67 293 ALA B C 1
ATOM 5901 O O . ALA B 1 309 ? -18.260 155.912 16.533 1.00 72.11 293 ALA B O 1
ATOM 5903 N N . VAL B 1 310 ? -20.060 155.683 15.190 1.00 70.26 294 VAL B N 1
ATOM 5904 C CA . VAL B 1 310 ? -19.658 156.684 14.193 1.00 70.67 294 VAL B CA 1
ATOM 5905 C C . VAL B 1 310 ? -20.016 158.134 14.615 1.00 75.21 294 VAL B C 1
ATOM 5906 O O . VAL B 1 310 ? -19.283 159.068 14.273 1.00 75.20 294 VAL B O 1
ATOM 5910 N N . GLY B 1 311 ? -21.101 158.287 15.380 1.00 71.25 295 GLY B N 1
ATOM 5911 C CA . GLY B 1 311 ? -21.585 159.574 15.874 1.00 70.48 295 GLY B CA 1
ATOM 5912 C C . GLY B 1 311 ? -20.538 160.428 16.566 1.00 74.07 295 GLY B C 1
ATOM 5913 O O . GLY B 1 311 ? -19.897 159.974 17.522 1.00 73.45 295 GLY B O 1
ATOM 5914 N N . THR B 1 312 ? -20.362 161.682 16.060 1.00 70.46 296 THR B N 1
ATOM 5915 C CA . THR B 1 312 ? -19.409 162.714 16.518 1.00 70.13 296 THR B CA 1
ATOM 5916 C C . THR B 1 312 ? -17.950 162.240 16.326 1.00 73.27 296 THR B C 1
ATOM 5917 O O . THR B 1 312 ? -17.059 162.622 17.089 1.00 72.82 296 THR B O 1
ATOM 5921 N N . ALA B 1 313 ? -17.717 161.423 15.270 1.00 68.93 297 ALA B N 1
ATOM 5922 C CA . ALA B 1 313 ? -16.432 160.809 14.917 1.00 68.36 297 ALA B CA 1
ATOM 5923 C C . ALA B 1 313 ? -15.823 160.036 16.106 1.00 70.44 297 ALA B C 1
ATOM 5924 O O . ALA B 1 313 ? -14.611 160.070 16.329 1.00 71.23 297 ALA B O 1
ATOM 5926 N N . GLY B 1 314 ? -16.695 159.361 16.861 1.00 64.51 298 GLY B N 1
ATOM 5927 C CA . GLY B 1 314 ? -16.333 158.588 18.044 1.00 64.10 298 GLY B CA 1
ATOM 5928 C C . GLY B 1 314 ? -15.796 159.416 19.199 1.00 67.72 298 GLY B C 1
ATOM 5929 O O . GLY B 1 314 ? -15.177 158.869 20.114 1.00 66.45 298 GLY B O 1
ATOM 5930 N N . GLN B 1 315 ? -16.016 160.746 19.153 1.00 65.27 299 GLN B N 1
ATOM 5931 C CA . GLN B 1 315 ? -15.534 161.704 20.150 1.00 65.25 299 GLN B CA 1
ATOM 5932 C C . GLN B 1 315 ? -16.622 162.093 21.150 1.00 71.43 299 GLN B C 1
ATOM 5933 O O . GLN B 1 315 ? -16.671 163.239 21.592 1.00 71.24 299 GLN B O 1
ATOM 5939 N N . ARG B 1 316 ? -17.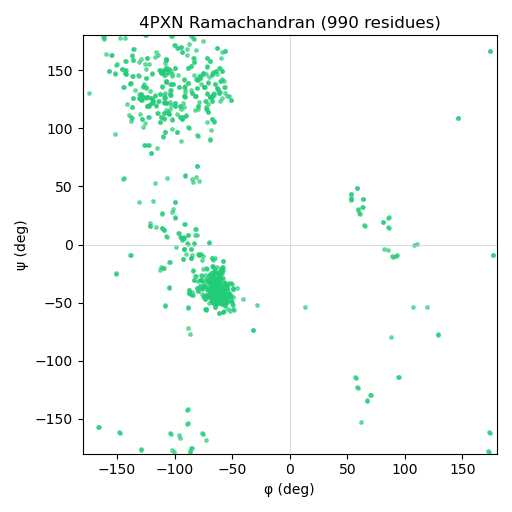480 161.131 21.521 1.00 69.09 300 ARG B N 1
ATOM 5940 C CA . ARG B 1 316 ? -18.517 161.312 22.535 1.00 68.49 300 ARG B CA 1
ATOM 5941 C C . ARG B 1 316 ? -18.119 160.476 23.744 1.00 74.10 300 ARG B C 1
ATOM 5942 O O . ARG B 1 316 ? -17.511 159.417 23.585 1.00 74.85 300 ARG B O 1
ATOM 5950 N N . CYS B 1 317 ? -18.475 160.935 24.948 1.00 71.17 301 CYS B N 1
ATOM 5951 C CA . CYS B 1 317 ? -18.230 160.207 26.197 1.00 71.68 301 CYS B CA 1
ATOM 5952 C C . CYS B 1 317 ? -19.042 158.900 26.219 1.00 74.34 301 CYS B C 1
ATOM 5953 O O . CYS B 1 317 ? -18.607 157.915 26.814 1.00 73.79 301 CYS B O 1
ATOM 5956 N N . THR B 1 318 ? -20.218 158.915 25.552 1.00 70.20 302 THR B N 1
ATOM 5957 C CA . THR B 1 318 ? -21.183 157.820 25.433 1.00 69.42 302 THR B CA 1
ATOM 5958 C C . THR B 1 318 ? -20.998 156.988 24.155 1.00 73.51 302 THR B C 1
ATOM 5959 O O . THR B 1 318 ? -21.820 156.106 23.889 1.00 73.90 302 THR B O 1
ATOM 5963 N N . THR B 1 319 ? -19.926 157.253 23.370 1.00 69.19 303 THR B N 1
ATOM 5964 C CA . THR B 1 319 ? -19.642 156.517 22.134 1.00 68.90 303 THR B CA 1
ATOM 5965 C C . THR B 1 319 ? -19.386 155.038 22.421 1.00 73.44 303 THR B C 1
ATOM 5966 O O . THR B 1 319 ? -18.648 154.713 23.357 1.00 73.42 303 THR B O 1
ATOM 5970 N N . CYS B 1 320 ? -20.028 154.147 21.635 1.00 70.23 304 CYS B N 1
ATOM 5971 C CA . CYS B 1 320 ? -19.842 152.697 21.729 1.00 70.15 304 CYS B CA 1
ATOM 5972 C C . CYS B 1 320 ? -18.453 152.360 21.164 1.00 71.86 304 CYS B C 1
ATOM 5973 O O . CYS B 1 320 ? -18.172 152.625 19.983 1.00 71.53 304 CYS B O 1
ATOM 5976 N N . ARG B 1 321 ? -17.576 151.829 22.030 1.00 66.03 305 ARG B N 1
ATOM 5977 C CA . ARG B 1 321 ? -16.193 151.473 21.682 1.00 65.12 305 ARG B CA 1
ATOM 5978 C C . ARG B 1 321 ? -16.012 149.962 21.665 1.00 66.84 305 ARG B C 1
ATOM 5979 O O . ARG B 1 321 ? -15.065 149.459 21.057 1.00 66.58 305 ARG B O 1
ATOM 5987 N N . ARG B 1 322 ? -16.923 149.244 22.345 1.00 62.04 306 ARG B N 1
ATOM 5988 C CA . ARG B 1 322 ? -16.885 147.792 22.454 1.00 61.88 306 ARG B CA 1
ATOM 5989 C C . ARG B 1 322 ? -18.186 147.155 21.983 1.00 66.32 306 ARG B C 1
ATOM 5990 O O . ARG B 1 322 ? -19.265 147.516 22.456 1.00 64.38 306 ARG B O 1
ATOM 5998 N N . LEU B 1 323 ? -18.075 146.207 21.039 1.00 64.59 307 LEU B N 1
ATOM 5999 C CA . LEU B 1 323 ? -19.204 145.453 20.518 1.00 64.33 307 LEU B CA 1
ATOM 6000 C C . LEU B 1 323 ? -19.067 144.004 20.977 1.00 69.14 307 LEU B C 1
ATOM 6001 O O . LEU B 1 323 ? -18.149 143.302 20.554 1.00 69.30 307 LEU B O 1
ATOM 6006 N N . ILE B 1 324 ? -19.948 143.583 21.891 1.00 66.12 308 ILE B N 1
ATOM 6007 C CA . ILE B 1 324 ? -19.935 142.225 22.432 1.00 66.79 308 ILE B CA 1
ATOM 6008 C C . ILE B 1 324 ? -20.992 141.398 21.671 1.00 72.37 308 ILE B C 1
ATOM 6009 O O . ILE B 1 324 ? -22.191 141.484 21.951 1.00 70.65 308 ILE B O 1
ATOM 6014 N N . LEU B 1 325 ? -20.524 140.654 20.651 1.00 71.50 309 LEU B N 1
ATOM 6015 C CA . LEU B 1 325 ? -21.355 139.871 19.739 1.00 72.77 309 LEU B CA 1
ATOM 6016 C C . LEU B 1 325 ? -21.522 138.393 20.062 1.00 80.17 309 LEU B C 1
ATOM 6017 O O . LEU B 1 325 ? -20.538 137.701 20.329 1.00 80.37 309 LEU B O 1
ATOM 6022 N N . HIS B 1 326 ? -22.768 137.893 19.959 1.00 78.69 310 HIS B N 1
ATOM 6023 C CA . HIS B 1 326 ? -23.079 136.483 20.180 1.00 80.34 310 HIS B CA 1
ATOM 6024 C C . HIS B 1 326 ? -22.602 135.668 18.980 1.00 85.50 310 HIS B C 1
ATOM 6025 O O . HIS B 1 326 ? -22.830 136.077 17.839 1.00 85.57 310 HIS B O 1
ATOM 6032 N N . GLU B 1 327 ? -21.942 134.521 19.246 1.00 82.32 311 GLU B N 1
ATOM 6033 C CA . GLU B 1 327 ? -21.383 133.590 18.250 1.00 82.92 311 GLU B CA 1
ATOM 6034 C C . GLU B 1 327 ? -22.328 133.179 17.106 1.00 85.48 311 GLU B C 1
ATOM 6035 O O . GLU B 1 327 ? -21.876 133.044 15.966 1.00 84.66 311 GLU B O 1
ATOM 6041 N N . ASN B 1 328 ? -23.627 132.984 17.418 1.00 81.93 312 ASN B N 1
ATOM 6042 C CA . ASN B 1 328 ? -24.681 132.581 16.476 1.00 82.12 312 ASN B CA 1
ATOM 6043 C C . ASN B 1 328 ? -24.963 133.647 15.420 1.00 85.55 312 ASN B C 1
ATOM 6044 O O . ASN B 1 328 ? -25.271 133.309 14.276 1.00 85.87 312 ASN B O 1
ATOM 6049 N N . ILE B 1 329 ? -24.866 134.921 15.807 1.00 81.07 313 ILE B N 1
ATOM 6050 C CA . ILE B 1 329 ? -25.110 136.077 14.942 1.00 80.41 313 ILE B CA 1
ATOM 6051 C C . ILE B 1 329 ? -23.818 136.788 14.491 1.00 82.95 313 ILE B C 1
ATOM 6052 O O . ILE B 1 329 ? -23.862 137.575 13.548 1.00 82.64 313 ILE B O 1
ATOM 6057 N N . TYR B 1 330 ? -22.679 136.495 15.164 1.00 78.47 314 TYR B N 1
ATOM 6058 C CA . TYR B 1 330 ? -21.359 137.092 14.934 1.00 78.02 314 TYR B CA 1
ATOM 6059 C C . TYR B 1 330 ? -21.054 137.500 13.492 1.00 82.60 314 TYR B C 1
ATOM 6060 O O . TYR B 1 330 ? -21.060 138.699 13.211 1.00 81.98 314 TYR B O 1
ATOM 6069 N N . GLN B 1 331 ? -20.794 136.524 12.589 1.00 80.03 315 GLN B N 1
ATOM 6070 C CA . GLN B 1 331 ? -20.454 136.801 11.192 1.00 80.28 315 GLN B CA 1
ATOM 6071 C C . GLN B 1 331 ? -21.525 137.595 10.466 1.00 83.95 315 GLN B C 1
ATOM 6072 O O . GLN B 1 331 ? -21.241 138.716 10.039 1.00 83.35 315 GLN B O 1
ATOM 6078 N N . THR B 1 332 ? -22.766 137.069 10.410 1.00 80.47 316 THR B N 1
ATOM 6079 C CA . THR B 1 332 ? -23.905 137.741 9.768 1.00 80.11 316 THR B CA 1
ATOM 6080 C C . THR B 1 332 ? -24.118 139.193 10.222 1.00 83.54 316 THR B C 1
ATOM 6081 O O . THR B 1 332 ? -24.522 140.019 9.408 1.00 82.85 316 THR B O 1
ATOM 6085 N N . PHE B 1 333 ? -23.810 139.507 11.499 1.00 80.13 317 PHE B N 1
ATOM 6086 C CA . PHE B 1 333 ? -23.934 140.857 12.048 1.00 78.85 317 PHE B CA 1
ATOM 6087 C C . PHE B 1 333 ? -22.850 141.771 11.502 1.00 82.41 317 PHE B C 1
ATOM 6088 O O . PHE B 1 333 ? -23.183 142.825 10.963 1.00 81.60 317 PHE B O 1
ATOM 6096 N N . LEU B 1 334 ? -21.562 141.402 11.667 1.00 79.49 318 LEU B N 1
ATOM 6097 C CA . LEU B 1 334 ? -20.489 142.264 11.180 1.00 79.73 318 LEU B CA 1
ATOM 6098 C C . LEU B 1 334 ? -20.374 142.421 9.661 1.00 85.78 318 LEU B C 1
ATOM 6099 O O . LEU B 1 334 ? -20.025 143.518 9.224 1.00 85.44 318 LEU B O 1
ATOM 6104 N N . ASP B 1 335 ? -20.737 141.395 8.852 1.00 83.41 319 ASP B N 1
ATOM 6105 C CA . ASP B 1 335 ? -20.713 141.610 7.400 1.00 84.19 319 ASP B CA 1
ATOM 6106 C C . ASP B 1 335 ? -21.776 142.635 7.010 1.00 85.64 319 ASP B C 1
ATOM 6107 O O . ASP B 1 335 ? -21.495 143.509 6.189 1.00 86.05 319 ASP B O 1
ATOM 6112 N N . GLN B 1 336 ? -22.957 142.594 7.660 1.00 79.36 320 GLN B N 1
ATOM 6113 C CA . GLN B 1 336 ? -23.981 143.595 7.377 1.00 77.85 320 GLN B CA 1
ATOM 6114 C C . GLN B 1 336 ? -23.735 144.937 8.077 1.00 80.76 320 GLN B C 1
ATOM 6115 O O . GLN B 1 336 ? -24.417 145.913 7.769 1.00 80.22 320 GLN B O 1
ATOM 6121 N N . LEU B 1 337 ? -22.729 144.989 8.984 1.00 76.68 321 LEU B N 1
ATOM 6122 C CA . LEU B 1 337 ? -22.295 146.205 9.683 1.00 75.23 321 LEU B CA 1
ATOM 6123 C C . LEU B 1 337 ? -21.242 146.919 8.829 1.00 79.42 321 LEU B C 1
ATOM 6124 O O . LEU B 1 337 ? -21.254 148.150 8.760 1.00 78.77 321 LEU B O 1
ATOM 6129 N N . VAL B 1 338 ? -20.343 146.140 8.175 1.00 76.65 322 VAL B N 1
ATOM 6130 C CA . VAL B 1 338 ? -19.306 146.625 7.252 1.00 76.97 322 VAL B CA 1
ATOM 6131 C C . VAL B 1 338 ? -20.022 147.213 6.019 1.00 81.50 322 VAL B C 1
ATOM 6132 O O . VAL B 1 338 ? -19.651 148.289 5.546 1.00 80.84 322 VAL B O 1
ATOM 6136 N N . GLU B 1 339 ? -21.092 146.531 5.559 1.00 79.15 323 GLU B N 1
ATOM 6137 C CA . GLU B 1 339 ? -21.938 146.930 4.431 1.00 79.98 323 GLU B CA 1
ATOM 6138 C C . GLU B 1 339 ? -22.531 148.327 4.669 1.00 82.96 323 GLU B C 1
ATOM 6139 O O . GLU B 1 339 ? -22.643 149.124 3.734 1.00 83.96 323 GLU B O 1
ATOM 6145 N N . VAL B 1 340 ? -22.878 148.614 5.930 1.00 76.99 324 VAL B N 1
ATOM 6146 C CA . VAL B 1 340 ? -23.430 149.884 6.398 1.00 75.24 324 VAL B CA 1
ATOM 6147 C C . VAL B 1 340 ? -22.288 150.921 6.583 1.00 78.00 324 VAL B C 1
ATOM 6148 O O . VAL B 1 340 ? -22.445 152.081 6.193 1.00 77.20 324 VAL B O 1
ATOM 6152 N N . TYR B 1 341 ? -21.128 150.479 7.123 1.00 74.12 325 TYR B N 1
ATOM 6153 C CA . TYR B 1 341 ? -19.923 151.298 7.337 1.00 73.15 325 TYR B CA 1
ATOM 6154 C C . TYR B 1 341 ? -19.353 151.835 6.016 1.00 76.86 325 TYR B C 1
ATOM 6155 O O . TYR B 1 341 ? -18.743 152.908 5.998 1.00 76.72 325 TYR B O 1
ATOM 6164 N N . LYS B 1 342 ? -19.574 151.094 4.913 1.00 72.43 326 LYS B N 1
ATOM 6165 C CA . LYS B 1 342 ? -19.143 151.469 3.568 1.00 72.34 326 LYS B CA 1
ATOM 6166 C C . LYS B 1 342 ? -19.968 152.651 3.056 1.00 76.20 326 LYS B C 1
ATOM 6167 O O . LYS B 1 342 ? -19.488 153.407 2.210 1.00 77.05 326 LYS B O 1
ATOM 6173 N N . GLN B 1 343 ? -21.202 152.802 3.574 1.00 71.31 327 GLN B N 1
ATOM 6174 C CA . GLN B 1 343 ? -22.167 153.839 3.197 1.00 70.92 327 GLN B CA 1
ATOM 6175 C C . GLN B 1 343 ? -22.049 155.143 4.007 1.00 73.81 327 GLN B C 1
ATOM 6176 O O . GLN B 1 343 ? -22.833 156.062 3.777 1.00 73.02 327 GLN B O 1
ATOM 6182 N N . VAL B 1 344 ? -21.082 155.234 4.939 1.00 70.25 328 VAL B N 1
ATOM 6183 C CA . VAL B 1 344 ? -20.880 156.442 5.757 1.00 69.13 328 VAL B CA 1
ATOM 6184 C C . VAL B 1 344 ? -20.275 157.581 4.912 1.00 72.94 328 VAL B C 1
ATOM 6185 O O . VAL B 1 344 ? -19.172 157.428 4.372 1.00 73.54 328 VAL B O 1
ATOM 6189 N N . ARG B 1 345 ? -21.011 158.712 4.792 1.00 67.28 329 ARG B N 1
ATOM 6190 C CA . ARG B 1 345 ? -20.560 159.893 4.057 1.00 65.96 329 ARG B CA 1
ATOM 6191 C C . ARG B 1 345 ? -19.649 160.732 4.954 1.00 67.69 329 ARG B C 1
ATOM 6192 O O . ARG B 1 345 ? -20.077 161.238 5.997 1.00 65.68 329 ARG B O 1
ATOM 6200 N N . ILE B 1 346 ? -18.384 160.848 4.540 1.00 64.13 330 ILE B N 1
ATOM 6201 C CA . ILE B 1 346 ? -17.355 161.598 5.255 1.00 63.23 330 ILE B CA 1
ATOM 6202 C C . ILE B 1 346 ? -17.131 162.917 4.523 1.00 67.48 330 ILE B C 1
ATOM 6203 O O . ILE B 1 346 ? -16.734 162.906 3.358 1.00 69.27 330 ILE B O 1
ATOM 6208 N N . GLY B 1 347 ? -17.417 164.030 5.188 1.00 62.17 331 GLY B N 1
ATOM 6209 C CA . GLY B 1 347 ? -17.246 165.345 4.584 1.00 62.24 331 GLY B CA 1
ATOM 6210 C C . GLY B 1 347 ? -17.302 166.517 5.535 1.00 65.40 331 GLY B C 1
ATOM 6211 O O . GLY B 1 347 ? -17.046 166.361 6.729 1.00 64.18 331 GLY B O 1
ATOM 6212 N N . ASP B 1 348 ? -17.628 167.707 4.994 1.00 62.70 332 ASP B N 1
ATOM 6213 C CA . ASP B 1 348 ? -17.762 168.947 5.756 1.00 62.42 332 ASP B CA 1
ATOM 6214 C C . ASP B 1 348 ? -18.984 168.821 6.695 1.00 63.93 332 ASP B C 1
ATOM 6215 O O . ASP B 1 348 ? -20.090 168.558 6.219 1.00 61.26 332 ASP B O 1
ATOM 6220 N N . PRO B 1 349 ? -18.797 168.997 8.027 1.00 60.87 333 PRO B N 1
ATOM 6221 C CA . PRO B 1 349 ? -19.937 168.886 8.960 1.00 60.05 333 PRO B CA 1
ATOM 6222 C C . PRO B 1 349 ? -21.088 169.859 8.688 1.00 64.66 333 PRO B C 1
ATOM 6223 O O . PRO B 1 349 ? -22.222 169.591 9.091 1.00 62.90 333 PRO B O 1
ATOM 6227 N N . LEU B 1 350 ? -20.799 170.965 7.972 1.00 63.77 334 LEU B N 1
ATOM 6228 C CA . LEU B 1 350 ? -21.776 171.992 7.591 1.00 64.57 334 LEU B CA 1
ATOM 6229 C C . LEU B 1 350 ? -22.555 171.627 6.309 1.00 69.65 334 LEU B C 1
ATOM 6230 O O . LEU B 1 350 ? -23.669 172.116 6.113 1.00 68.22 334 LEU B O 1
ATOM 6235 N N . GLU B 1 351 ? -21.969 170.746 5.466 1.00 67.89 335 GLU B N 1
ATOM 6236 C CA . GLU B 1 351 ? -22.553 170.235 4.223 1.00 68.59 335 GLU B CA 1
ATOM 6237 C C . GLU B 1 351 ? -23.660 169.220 4.556 1.00 70.59 335 GLU B C 1
ATOM 6238 O O . GLU B 1 351 ? -23.475 168.373 5.434 1.00 67.90 335 GLU B O 1
ATOM 6244 N N . LYS B 1 352 ? -24.809 169.319 3.856 1.00 68.78 336 LYS B N 1
ATOM 6245 C CA . LYS B 1 352 ? -25.957 168.418 4.039 1.00 68.78 336 LYS B CA 1
ATOM 6246 C C . LYS B 1 352 ? -25.596 166.987 3.630 1.00 73.59 336 LYS B C 1
ATOM 6247 O O . LYS B 1 352 ? -24.910 166.786 2.616 1.00 75.41 336 LYS B O 1
ATOM 6253 N N . GLY B 1 353 ? -26.035 166.021 4.433 1.00 67.55 337 GLY B N 1
ATOM 6254 C CA . GLY B 1 353 ? -25.801 164.606 4.173 1.00 67.29 337 GLY B CA 1
ATOM 6255 C C . GLY B 1 353 ? -24.568 163.996 4.808 1.00 70.85 337 GLY B C 1
ATOM 6256 O O . GLY B 1 353 ? -24.408 162.771 4.769 1.00 70.49 337 GLY B O 1
ATOM 6257 N N . THR B 1 354 ? -23.685 164.833 5.393 1.00 67.15 338 THR B N 1
ATOM 6258 C CA . THR B 1 354 ? -22.469 164.372 6.069 1.00 66.81 338 THR B CA 1
ATOM 6259 C C . THR B 1 354 ? -22.854 163.601 7.334 1.00 70.78 338 THR B C 1
ATOM 6260 O O . THR B 1 354 ? -23.654 164.082 8.140 1.00 69.65 338 THR B O 1
ATOM 6264 N N . LEU B 1 355 ? -22.319 162.386 7.473 1.00 68.42 339 LEU B N 1
ATOM 6265 C CA . LEU B 1 355 ? -22.593 161.523 8.622 1.00 68.31 339 LEU B CA 1
ATOM 6266 C C . LEU B 1 355 ? -21.387 161.518 9.567 1.00 69.03 339 LEU B C 1
ATOM 6267 O O . LEU B 1 355 ? -21.565 161.530 10.779 1.00 67.43 339 LEU B O 1
ATOM 6272 N N . LEU B 1 356 ? -20.168 161.553 9.007 1.00 64.74 340 LEU B N 1
ATOM 6273 C CA . LEU B 1 356 ? -18.913 161.590 9.752 1.00 64.06 340 LEU B CA 1
ATOM 6274 C C . LEU B 1 356 ? -18.092 162.813 9.333 1.00 67.89 340 LEU B C 1
ATOM 6275 O O . LEU B 1 356 ? -17.834 163.010 8.148 1.00 67.75 340 LEU B O 1
ATOM 6280 N N . GLY B 1 357 ? -17.687 163.605 10.316 1.00 64.40 341 GLY B N 1
ATOM 6281 C CA . GLY B 1 357 ? -16.855 164.784 10.109 1.00 64.42 341 GLY B CA 1
ATOM 6282 C C . GLY B 1 357 ? -15.408 164.539 10.504 1.00 68.77 341 GLY B C 1
ATOM 6283 O O . GLY B 1 357 ? -14.991 163.380 10.635 1.00 69.15 341 GLY B O 1
ATOM 6284 N N . PRO B 1 358 ? -14.598 165.602 10.710 1.00 64.58 342 PRO B N 1
ATOM 6285 C CA . PRO B 1 358 ? -13.194 165.375 11.094 1.00 64.66 342 PRO B CA 1
ATOM 6286 C C . PRO B 1 358 ? -12.985 165.271 12.611 1.00 68.46 342 PRO B C 1
ATOM 6287 O O . PRO B 1 358 ? -13.893 165.585 13.383 1.00 68.46 342 PRO B O 1
ATOM 6291 N N . LEU B 1 359 ? -11.792 164.825 13.041 1.00 64.65 343 LEU B N 1
ATOM 6292 C CA . LEU B 1 359 ? -11.433 164.765 14.461 1.00 63.87 343 LEU B CA 1
ATOM 6293 C C . LEU B 1 359 ? -11.068 166.206 14.874 1.00 69.12 343 LEU B C 1
ATOM 6294 O O . LEU B 1 359 ? -10.540 166.943 14.037 1.00 69.62 343 LEU B O 1
ATOM 6299 N N . HIS B 1 360 ? -11.422 166.637 16.111 1.00 65.38 344 HIS B N 1
ATOM 6300 C CA . HIS B 1 360 ? -11.237 168.024 16.575 1.00 65.17 344 HIS B CA 1
ATOM 6301 C C . HIS B 1 360 ? -9.891 168.709 16.311 1.00 69.44 344 HIS B C 1
ATOM 6302 O O . HIS B 1 360 ? -9.878 169.910 16.033 1.00 69.10 344 HIS B O 1
ATOM 6309 N N . THR B 1 361 ? -8.771 167.963 16.408 1.00 66.12 345 THR B N 1
ATOM 6310 C CA . THR B 1 361 ? -7.424 168.512 16.220 1.00 66.49 345 THR B CA 1
ATOM 6311 C C . THR B 1 361 ? -6.506 167.609 15.374 1.00 72.08 345 THR B C 1
ATOM 6312 O O . THR B 1 361 ? -6.772 166.407 15.272 1.00 72.09 345 THR B O 1
ATOM 6316 N N . PRO B 1 362 ? -5.370 168.130 14.832 1.00 69.14 346 PRO B N 1
ATOM 6317 C CA . PRO B 1 362 ? -4.444 167.247 14.102 1.00 69.81 346 PRO B CA 1
ATOM 6318 C C . PRO B 1 362 ? -3.764 166.250 15.042 1.00 74.16 346 PRO B C 1
ATOM 6319 O O . PRO B 1 362 ? -3.401 165.158 14.605 1.00 74.78 346 PRO B O 1
ATOM 6323 N N . ALA B 1 363 ? -3.623 166.622 16.337 1.00 69.86 347 ALA B N 1
ATOM 6324 C CA . ALA B 1 363 ? -3.043 165.798 17.396 1.00 69.61 347 ALA B CA 1
ATOM 6325 C C . ALA B 1 363 ? -3.873 164.527 17.598 1.00 73.61 347 ALA B C 1
ATOM 6326 O O . ALA B 1 363 ? -3.297 163.441 17.664 1.00 73.24 347 ALA B O 1
ATOM 6328 N N . SER B 1 364 ? -5.226 164.659 17.654 1.00 70.04 348 SER B N 1
ATOM 6329 C CA . SER B 1 364 ? -6.148 163.528 17.810 1.00 69.32 348 SER B CA 1
ATOM 6330 C C . SER B 1 364 ? -6.090 162.591 16.602 1.00 73.76 348 SER B C 1
ATOM 6331 O O . SER B 1 364 ? -6.221 161.380 16.787 1.00 73.95 348 SER B O 1
ATOM 6334 N N . LYS B 1 365 ? -5.841 163.140 15.381 1.00 69.83 349 LYS B N 1
ATOM 6335 C CA . LYS B 1 365 ? -5.672 162.356 14.150 1.00 69.52 349 LYS B CA 1
ATOM 6336 C C . LYS B 1 365 ? -4.389 161.512 14.256 1.00 74.25 349 LYS B C 1
ATOM 6337 O O . LYS B 1 365 ? -4.399 160.343 13.869 1.00 74.03 349 LYS B O 1
ATOM 6343 N N . GLU B 1 366 ? -3.309 162.098 14.820 1.00 71.55 350 GLU B N 1
ATOM 6344 C CA . GLU B 1 366 ? -2.019 161.431 15.038 1.00 72.40 350 GLU B CA 1
ATOM 6345 C C . GLU B 1 366 ? -2.161 160.327 16.083 1.00 76.39 350 GLU B C 1
ATOM 6346 O O . GLU B 1 366 ? -1.574 159.257 15.915 1.00 76.77 350 GLU B O 1
ATOM 6352 N N . ASN B 1 367 ? -2.950 160.591 17.152 1.00 72.23 351 ASN B N 1
ATOM 6353 C CA . ASN B 1 367 ? -3.219 159.643 18.234 1.00 71.98 351 ASN B CA 1
ATOM 6354 C C . ASN B 1 367 ? -4.003 158.438 17.728 1.00 75.31 351 ASN B C 1
ATOM 6355 O O . ASN B 1 367 ? -3.707 157.309 18.127 1.00 75.56 351 ASN B O 1
ATOM 6360 N N . PHE B 1 368 ? -4.988 158.680 16.837 1.00 70.44 352 PHE B N 1
ATOM 6361 C CA . PHE B 1 368 ? -5.810 157.645 16.218 1.00 69.80 352 PHE B CA 1
ATOM 6362 C C . PHE B 1 368 ? -4.915 156.691 15.409 1.00 73.99 352 PHE B C 1
ATOM 6363 O O . PHE B 1 368 ? -4.992 155.478 15.600 1.00 73.87 352 PHE B O 1
ATOM 6371 N N . LEU B 1 369 ? -4.052 157.249 14.540 1.00 70.56 353 LEU B N 1
ATOM 6372 C CA . LEU B 1 369 ? -3.143 156.491 13.679 1.00 71.16 353 LEU B CA 1
ATOM 6373 C C . LEU B 1 369 ? -2.118 155.661 14.446 1.00 77.17 353 LEU B C 1
ATOM 6374 O O . LEU B 1 369 ? -1.884 154.504 14.081 1.00 77.40 353 LEU B O 1
ATOM 6379 N N . LYS B 1 370 ? -1.534 156.229 15.524 1.00 74.53 354 LYS B N 1
ATOM 6380 C CA . LYS B 1 370 ? -0.578 155.495 16.361 1.00 74.98 354 LYS B CA 1
ATOM 6381 C C . LYS B 1 370 ? -1.293 154.386 17.162 1.00 78.32 354 LYS B C 1
ATOM 6382 O O . LYS B 1 370 ? -0.705 153.335 17.411 1.00 78.78 354 LYS B O 1
ATOM 6388 N N . GLY B 1 371 ? -2.566 154.620 17.489 1.00 73.45 355 GLY B N 1
ATOM 6389 C CA . GLY B 1 371 ? -3.426 153.668 18.183 1.00 72.69 355 GLY B CA 1
ATOM 6390 C C . GLY B 1 371 ? -3.683 152.438 17.338 1.00 76.67 355 GLY B C 1
ATOM 6391 O O . GLY B 1 371 ? -3.567 151.317 17.835 1.00 76.24 355 GLY B O 1
ATOM 6392 N N . ILE B 1 372 ? -3.980 152.646 16.031 1.00 73.53 356 ILE B N 1
ATOM 6393 C CA . ILE B 1 372 ? -4.214 151.589 15.033 1.00 73.93 356 ILE B CA 1
ATOM 6394 C C . ILE B 1 372 ? -3.010 150.632 15.020 1.00 80.41 356 ILE B C 1
ATOM 6395 O O . ILE B 1 372 ? -3.196 149.412 15.003 1.00 80.48 356 ILE B O 1
ATOM 6400 N N . GLN B 1 373 ? -1.784 151.205 15.085 1.00 78.15 357 GLN B N 1
ATOM 6401 C CA . GLN B 1 373 ? -0.519 150.471 15.127 1.00 78.73 357 GLN B CA 1
ATOM 6402 C C . GLN B 1 373 ? -0.414 149.607 16.390 1.00 82.25 357 GLN B C 1
ATOM 6403 O O . GLN B 1 373 ? -0.085 148.426 16.276 1.00 82.87 357 GLN B O 1
ATOM 6409 N N . THR B 1 374 ? -0.732 150.173 17.578 1.00 77.70 358 THR B N 1
ATOM 6410 C CA . THR B 1 374 ? -0.688 149.409 18.830 1.00 77.98 358 THR B CA 1
ATOM 6411 C C . THR B 1 374 ? -1.789 148.343 18.884 1.00 83.21 358 THR B C 1
ATOM 6412 O O . THR B 1 374 ? -1.582 147.296 19.493 1.00 83.67 358 THR B O 1
ATOM 6416 N N . ILE B 1 375 ? -2.943 148.601 18.223 1.00 80.11 359 ILE B N 1
ATOM 6417 C CA . ILE B 1 375 ? -4.067 147.664 18.118 1.00 79.84 359 ILE B CA 1
ATOM 6418 C C . ILE B 1 375 ? -3.587 146.428 17.327 1.00 85.42 359 ILE B C 1
ATOM 6419 O O . ILE B 1 375 ? -3.828 145.299 17.761 1.00 85.53 359 ILE B O 1
ATOM 6424 N N . LYS B 1 376 ? -2.858 146.656 16.206 1.00 82.67 360 LYS B N 1
ATOM 6425 C CA . LYS B 1 376 ? -2.270 145.609 15.358 1.00 83.57 360 LYS B CA 1
ATOM 6426 C C . LYS B 1 376 ? -1.269 144.753 16.157 1.00 89.30 360 LYS B C 1
ATOM 6427 O O . LYS B 1 376 ? -1.235 143.534 15.982 1.00 89.36 360 LYS B O 1
ATOM 6433 N N . SER B 1 377 ? -0.478 145.406 17.048 1.00 86.52 361 SER B N 1
ATOM 6434 C CA . SER B 1 377 ? 0.523 144.791 17.933 1.00 87.06 361 SER B CA 1
ATOM 6435 C C . SER B 1 377 ? -0.128 143.790 18.890 1.00 91.30 361 SER B C 1
ATOM 6436 O O . SER B 1 377 ? 0.405 142.699 19.084 1.00 91.80 361 SER B O 1
ATOM 6439 N N . GLN B 1 378 ? -1.286 144.160 19.472 1.00 87.32 362 GLN B N 1
ATOM 6440 C CA . GLN B 1 378 ? -2.037 143.332 20.420 1.00 87.04 362 GLN B CA 1
ATOM 6441 C C . GLN B 1 378 ? -2.937 142.257 19.773 1.00 92.32 362 GLN B C 1
ATOM 6442 O O . GLN B 1 378 ? -3.760 141.646 20.460 1.00 91.64 362 GLN B O 1
ATOM 6448 N N . GLY B 1 379 ? -2.739 142.013 18.476 1.00 90.39 363 GLY B N 1
ATOM 6449 C CA . GLY B 1 379 ? -3.464 140.998 17.718 1.00 90.92 363 GLY B CA 1
ATOM 6450 C C . GLY B 1 379 ? -4.795 141.414 17.123 1.00 94.43 363 GLY B C 1
ATOM 6451 O O . GLY B 1 379 ? -5.572 140.554 16.694 1.00 93.99 363 GLY B O 1
ATOM 6452 N N . GLY B 1 380 ? -5.048 142.720 17.085 1.00 90.65 364 GLY B N 1
ATOM 6453 C CA . GLY B 1 380 ? -6.275 143.277 16.529 1.00 89.84 364 GLY B CA 1
ATOM 6454 C C . GLY B 1 380 ? -6.295 143.210 15.017 1.00 94.10 364 GLY B C 1
ATOM 6455 O O . GLY B 1 380 ? -5.372 143.705 14.365 1.00 94.33 364 GLY B O 1
ATOM 6456 N N . LYS B 1 381 ? -7.334 142.568 14.454 1.00 90.04 365 LYS B N 1
ATOM 6457 C CA . LYS B 1 381 ? -7.500 142.419 13.006 1.00 89.79 365 LYS B CA 1
ATOM 6458 C C . LYS B 1 381 ? -8.539 143.419 12.485 1.00 92.17 365 LYS B C 1
ATOM 6459 O O . LYS B 1 381 ? -9.738 143.277 12.760 1.00 90.91 365 LYS B O 1
ATOM 6465 N N . ILE B 1 382 ? -8.059 144.458 11.765 1.00 87.97 366 ILE B N 1
ATOM 6466 C CA . ILE B 1 382 ? -8.886 145.529 11.199 1.00 86.72 366 ILE B CA 1
ATOM 6467 C C . ILE B 1 382 ? -9.799 145.007 10.083 1.00 90.21 366 ILE B C 1
ATOM 6468 O O . ILE B 1 382 ? -9.329 144.657 8.999 1.00 90.28 366 ILE B O 1
ATOM 6473 N N . LEU B 1 383 ? -11.106 144.929 10.390 1.00 86.04 367 LEU B N 1
ATOM 6474 C CA . LEU B 1 383 ? -12.166 144.461 9.496 1.00 85.66 367 LEU B CA 1
ATOM 6475 C C . LEU B 1 383 ? -12.519 145.519 8.449 1.00 86.75 367 LEU B C 1
ATOM 6476 O O . LEU B 1 383 ? -12.815 145.174 7.307 1.00 86.52 367 LEU B O 1
ATOM 6481 N N . PHE B 1 384 ? -12.512 146.802 8.854 1.00 81.15 368 PHE B N 1
ATOM 6482 C CA . PHE B 1 384 ? -12.841 147.946 8.009 1.00 80.05 368 PHE B CA 1
ATOM 6483 C C . PHE B 1 384 ? -12.108 149.206 8.487 1.00 84.91 368 PHE B C 1
ATOM 6484 O O . PHE B 1 384 ? -11.883 149.361 9.684 1.00 84.28 368 PHE B O 1
ATOM 6492 N N . GLY B 1 385 ? -11.751 150.081 7.544 1.00 82.45 369 GLY B N 1
ATOM 6493 C CA . GLY B 1 385 ? -11.074 151.349 7.805 1.00 82.29 369 GLY B CA 1
ATOM 6494 C C . GLY B 1 385 ? -9.658 151.223 8.323 1.00 87.85 369 GLY B C 1
ATOM 6495 O O . GLY B 1 385 ? -8.862 150.448 7.780 1.00 88.77 369 GLY B O 1
ATOM 6496 N N . GLY B 1 386 ? -9.351 152.009 9.358 1.00 84.20 370 GLY B N 1
ATOM 6497 C CA . GLY B 1 386 ? -8.048 152.036 10.020 1.00 84.64 370 GLY B CA 1
ATOM 6498 C C . GLY B 1 386 ? -7.035 153.005 9.444 1.00 90.09 370 GLY B C 1
ATOM 6499 O O . GLY B 1 386 ? -5.977 153.221 10.045 1.00 89.67 370 GLY B O 1
ATOM 6500 N N . SER B 1 387 ? -7.346 153.589 8.273 1.00 87.80 371 SER B N 1
ATOM 6501 C CA . SER B 1 387 ? -6.466 154.516 7.559 1.00 88.13 371 SER B CA 1
ATOM 6502 C C . SER B 1 387 ? -6.955 155.966 7.631 1.00 90.27 371 SER B C 1
ATOM 6503 O O . SER B 1 387 ? -8.138 156.218 7.874 1.00 88.78 371 SER B O 1
ATOM 6506 N N . ALA B 1 388 ? -6.030 156.916 7.411 1.00 86.22 372 ALA B N 1
ATOM 6507 C CA . ALA B 1 388 ? -6.320 158.345 7.377 1.00 85.03 372 ALA B CA 1
ATOM 6508 C C . ALA B 1 388 ? -6.825 158.716 5.984 1.00 88.90 372 ALA B C 1
ATOM 6509 O O . ALA B 1 388 ? -6.599 157.971 5.031 1.00 89.27 372 ALA B O 1
ATOM 6511 N N . ILE B 1 389 ? -7.511 159.858 5.866 1.00 84.93 373 ILE B N 1
ATOM 6512 C CA . ILE B 1 389 ? -8.039 160.349 4.595 1.00 84.92 373 ILE B CA 1
ATOM 6513 C C . ILE B 1 389 ? -7.225 161.569 4.159 1.00 90.42 373 ILE B C 1
ATOM 6514 O O . ILE B 1 389 ? -7.048 162.503 4.947 1.00 89.81 373 ILE B O 1
ATOM 6519 N N . GLU B 1 390 ? -6.731 161.547 2.904 1.00 88.65 374 GLU B N 1
ATOM 6520 C CA . GLU B 1 390 ? -5.949 162.632 2.305 1.00 89.32 374 GLU B CA 1
ATOM 6521 C C . GLU B 1 390 ? -6.828 163.878 2.073 1.00 92.94 374 GLU B C 1
ATOM 6522 O O . GLU B 1 390 ? -7.605 163.934 1.110 1.00 92.72 374 GLU B O 1
ATOM 6528 N N . SER B 1 391 ? -6.735 164.847 3.015 1.00 88.58 375 SER B N 1
ATOM 6529 C CA . SER B 1 391 ? -7.484 166.112 3.052 1.00 87.39 375 SER B CA 1
ATOM 6530 C C . SER B 1 391 ? -6.771 167.148 3.940 1.00 90.11 375 SER B C 1
ATOM 6531 O O . SER B 1 391 ? -5.907 166.781 4.738 1.00 89.32 375 SER B O 1
ATOM 6534 N N . GLU B 1 392 ? -7.157 168.437 3.809 1.00 86.44 376 GLU B N 1
ATOM 6535 C CA . GLU B 1 392 ? -6.634 169.558 4.604 1.00 86.04 376 GLU B CA 1
ATOM 6536 C C . GLU B 1 392 ? -7.050 169.429 6.079 1.00 86.67 376 GLU B C 1
ATOM 6537 O O . GLU B 1 392 ? -6.287 169.812 6.970 1.00 86.02 376 GLU B O 1
ATOM 6543 N N . GLY B 1 393 ? -8.246 168.872 6.311 1.00 80.26 377 GLY B N 1
ATOM 6544 C CA . GLY B 1 393 ? -8.796 168.627 7.637 1.00 77.84 377 GLY B CA 1
ATOM 6545 C C . GLY B 1 393 ? -8.322 167.337 8.276 1.00 78.98 377 GLY B C 1
ATOM 6546 O O . GLY B 1 393 ? -7.586 166.561 7.654 1.00 79.55 377 GLY B O 1
ATOM 6547 N N . ASN B 1 394 ? -8.774 167.089 9.524 1.00 72.22 378 ASN B N 1
ATOM 6548 C CA . ASN B 1 394 ? -8.389 165.928 10.337 1.00 70.41 378 ASN B CA 1
ATOM 6549 C C . ASN B 1 394 ? -9.329 164.733 10.137 1.00 71.82 378 ASN B C 1
ATOM 6550 O O . ASN B 1 394 ? -9.936 164.250 11.088 1.00 71.38 378 ASN B O 1
ATOM 6555 N N . PHE B 1 395 ? -9.418 164.240 8.898 1.00 67.02 379 PHE B N 1
ATOM 6556 C CA . PHE B 1 395 ? -10.295 163.127 8.541 1.00 65.90 379 PHE B CA 1
ATOM 6557 C C . PHE B 1 395 ? -9.635 161.762 8.629 1.00 71.79 379 PHE B C 1
ATOM 6558 O O . PHE B 1 395 ? -8.505 161.584 8.175 1.00 72.01 379 PHE B O 1
ATOM 6566 N N . VAL B 1 396 ? -10.360 160.794 9.212 1.00 69.30 380 VAL B N 1
ATOM 6567 C CA . VAL B 1 396 ? -9.953 159.390 9.357 1.00 69.79 380 VAL B CA 1
ATOM 6568 C C . VAL B 1 396 ? -11.142 158.475 9.008 1.00 74.12 380 VAL B C 1
ATOM 6569 O O . VAL B 1 396 ? -12.295 158.915 9.059 1.00 72.37 380 VAL B O 1
ATOM 6573 N N . GLN B 1 397 ? -10.853 157.211 8.658 1.00 72.31 381 GLN B N 1
ATOM 6574 C CA . GLN B 1 397 ? -11.863 156.212 8.307 1.00 72.34 381 GLN B CA 1
ATOM 6575 C C . GLN B 1 397 ? -12.500 155.594 9.552 1.00 75.91 381 GLN B C 1
ATOM 6576 O O . GLN B 1 397 ? -11.784 155.311 10.518 1.00 74.73 381 GLN B O 1
ATOM 6582 N N . PRO B 1 398 ? -13.830 155.318 9.542 1.00 73.25 382 PRO B N 1
ATOM 6583 C CA . PRO B 1 398 ? -14.439 154.633 10.695 1.00 72.66 382 PRO B CA 1
ATOM 6584 C C . PRO B 1 398 ? -13.919 153.192 10.715 1.00 76.87 382 PRO B C 1
ATOM 6585 O O . PRO B 1 398 ? -13.937 152.515 9.681 1.00 77.34 382 PRO B O 1
ATOM 6589 N N . THR B 1 399 ? -13.378 152.761 11.865 1.00 72.16 383 THR B N 1
ATOM 6590 C CA . THR B 1 399 ? -12.724 151.460 12.024 1.00 71.81 383 THR B CA 1
ATOM 6591 C C . THR B 1 399 ? -13.509 150.422 12.836 1.00 74.44 383 THR B C 1
ATOM 6592 O O . THR B 1 399 ? -14.103 150.758 13.864 1.00 73.98 383 THR B O 1
ATOM 6596 N N . ILE B 1 400 ? -13.472 149.153 12.375 1.00 70.17 384 ILE B N 1
ATOM 6597 C CA . ILE B 1 400 ? -14.030 147.973 13.047 1.00 69.51 384 ILE B CA 1
ATOM 6598 C C . ILE B 1 400 ? -12.841 147.029 13.272 1.00 74.97 384 ILE B C 1
ATOM 6599 O O . ILE B 1 400 ? -12.107 146.735 12.323 1.00 74.27 384 ILE B O 1
ATOM 6604 N N . VAL B 1 401 ? -12.631 146.589 14.532 1.00 73.36 385 VAL B N 1
ATOM 6605 C CA . VAL B 1 401 ? -11.505 145.729 14.915 1.00 74.74 385 VAL B CA 1
ATOM 6606 C C . VAL B 1 401 ? -11.937 144.420 15.597 1.00 82.08 385 VAL B C 1
ATOM 6607 O O . VAL B 1 401 ? -12.507 144.470 16.691 1.00 81.31 385 VAL B O 1
ATOM 6611 N N . GLU B 1 402 ? -11.594 143.255 14.990 1.00 81.49 386 GLU B N 1
ATOM 6612 C CA . GLU B 1 402 ? -11.822 141.946 15.596 1.00 82.44 386 GLU B CA 1
ATOM 6613 C C . GLU B 1 402 ? -10.661 141.780 16.597 1.00 88.25 386 GLU B C 1
ATOM 6614 O O . GLU B 1 402 ? -9.493 141.892 16.206 1.00 88.28 386 GLU B O 1
ATOM 6620 N N . ILE B 1 403 ? -10.985 141.643 17.899 1.00 85.84 387 ILE B N 1
ATOM 6621 C CA . ILE B 1 403 ? -9.988 141.548 18.973 1.00 86.84 387 ILE B CA 1
ATOM 6622 C C . ILE B 1 403 ? -10.473 140.703 20.163 1.00 92.51 387 ILE B C 1
ATOM 6623 O O . ILE B 1 403 ? -11.677 140.580 20.384 1.00 91.76 387 ILE B O 1
ATOM 6628 N N . THR B 1 404 ? -9.525 140.135 20.925 1.00 90.91 388 THR B N 1
ATOM 6629 C CA . THR B 1 404 ? -9.801 139.358 22.136 1.00 91.21 388 THR B CA 1
ATOM 6630 C C . THR B 1 404 ? -10.031 140.336 23.298 1.00 94.52 388 THR B C 1
ATOM 6631 O O . THR B 1 404 ? -9.337 141.357 23.362 1.00 93.68 388 THR B O 1
ATOM 6635 N N . PRO B 1 405 ? -10.974 140.054 24.232 1.00 91.20 389 PRO B N 1
ATOM 6636 C CA . PRO B 1 405 ? -11.201 140.986 25.359 1.00 90.74 389 PRO B CA 1
ATOM 6637 C C . PRO B 1 405 ? -9.988 141.199 26.276 1.00 96.76 389 PRO B C 1
ATOM 6638 O O . PRO B 1 405 ? -9.893 142.232 26.942 1.00 96.01 389 PRO B O 1
ATOM 6642 N N . SER B 1 406 ? -9.060 140.224 26.290 1.00 95.45 390 SER B N 1
ATOM 6643 C CA . SER B 1 406 ? -7.834 140.204 27.094 1.00 96.13 390 SER B CA 1
ATOM 6644 C C . SER B 1 406 ? -6.817 141.301 26.725 1.00 100.37 390 SER B C 1
ATOM 6645 O O . SER B 1 406 ? -5.984 141.657 27.564 1.00 99.94 390 SER B O 1
ATOM 6648 N N . ALA B 1 407 ? -6.874 141.818 25.477 1.00 97.22 391 ALA B N 1
ATOM 6649 C CA . ALA B 1 407 ? -5.960 142.843 24.962 1.00 97.20 391 ALA B CA 1
ATOM 6650 C C . ALA B 1 407 ? -6.018 144.166 25.747 1.00 100.47 391 ALA B C 1
ATOM 6651 O O . ALA B 1 407 ? -7.115 144.676 25.986 1.00 99.23 391 ALA B O 1
ATOM 6653 N N . PRO B 1 408 ? -4.846 144.720 26.160 1.00 97.37 392 PRO B N 1
ATOM 6654 C CA . PRO B 1 408 ? -4.843 145.975 26.945 1.00 96.46 392 PRO B CA 1
ATOM 6655 C C . PRO B 1 408 ? -5.521 147.195 26.313 1.00 98.74 392 PRO B C 1
ATOM 6656 O O . PRO B 1 408 ? -6.144 147.956 27.052 1.00 97.74 392 PRO B O 1
ATOM 6660 N N . VAL B 1 409 ? -5.434 147.370 24.971 1.00 94.77 393 VAL B N 1
ATOM 6661 C CA . VAL B 1 409 ? -6.065 148.487 24.233 1.00 93.76 393 VAL B CA 1
ATOM 6662 C C . VAL B 1 409 ? -7.598 148.555 24.407 1.00 97.26 393 VAL B C 1
ATOM 6663 O O . VAL B 1 409 ? -8.194 149.619 24.213 1.00 96.02 393 VAL B O 1
ATOM 6667 N N . VAL B 1 410 ? -8.224 147.415 24.753 1.00 94.15 394 VAL B N 1
ATOM 6668 C CA . VAL B 1 410 ? -9.664 147.296 24.983 1.00 93.41 394 VAL B CA 1
ATOM 6669 C C . VAL B 1 410 ? -10.034 148.067 26.259 1.00 97.29 394 VAL B C 1
ATOM 6670 O O . VAL B 1 410 ? -11.036 148.777 26.256 1.00 95.97 394 VAL B O 1
ATOM 6674 N N . LYS B 1 411 ? -9.198 147.962 27.323 1.00 94.98 395 LYS B N 1
ATOM 6675 C CA . LYS B 1 411 ? -9.389 148.657 28.608 1.00 94.54 395 LYS B CA 1
ATOM 6676 C C . LYS B 1 411 ? -9.025 150.152 28.549 1.00 98.88 395 LYS B C 1
ATOM 6677 O O . LYS B 1 411 ? -9.408 150.915 29.444 1.00 97.81 395 LYS B O 1
ATOM 6683 N N . GLU B 1 412 ? -8.339 150.570 27.459 1.00 96.26 396 GLU B N 1
ATOM 6684 C CA . GLU B 1 412 ? -7.943 151.951 27.156 1.00 96.04 396 GLU B CA 1
ATOM 6685 C C . GLU B 1 412 ? -9.189 152.770 26.743 1.00 98.95 396 GLU B C 1
ATOM 6686 O O . GLU B 1 412 ? -10.321 152.310 26.908 1.00 98.45 396 GLU B O 1
ATOM 6692 N N . GLU B 1 413 ? -8.978 153.984 26.205 1.00 94.82 397 GLU B N 1
ATOM 6693 C CA . GLU B 1 413 ? -10.047 154.852 25.712 1.00 93.73 397 GLU B CA 1
ATOM 6694 C C . GLU B 1 413 ? -9.485 155.742 24.603 1.00 96.61 397 GLU B C 1
ATOM 6695 O O . GLU B 1 413 ? -8.847 156.763 24.884 1.00 96.79 397 GLU B O 1
ATOM 6701 N N . LEU B 1 414 ? -9.666 155.301 23.340 1.00 91.44 398 LEU B N 1
ATOM 6702 C CA . LEU B 1 414 ? -9.204 156.016 22.151 1.00 90.25 398 LEU B CA 1
ATOM 6703 C C . LEU B 1 414 ? -10.354 156.904 21.699 1.00 90.81 398 LEU B C 1
ATOM 6704 O O . LEU B 1 414 ? -11.442 156.397 21.401 1.00 89.84 398 LEU B O 1
ATOM 6709 N N . PHE B 1 415 ? -10.132 158.231 21.690 1.00 85.31 399 PHE B N 1
ATOM 6710 C CA . PHE B 1 415 ? -11.156 159.213 21.327 1.00 83.63 399 PHE B CA 1
ATOM 6711 C C . PHE B 1 415 ? -11.300 159.471 19.797 1.00 85.60 399 PHE B C 1
ATOM 6712 O O . PHE B 1 415 ? -11.254 160.619 19.338 1.00 85.94 399 PHE B O 1
ATOM 6720 N N . GLY B 1 416 ? -11.494 158.378 19.050 1.00 79.20 400 GLY B N 1
ATOM 6721 C CA . GLY B 1 416 ? -11.694 158.349 17.603 1.00 77.43 400 GLY B CA 1
ATOM 6722 C C . GLY B 1 416 ? -12.698 157.284 17.190 1.00 77.08 400 GLY B C 1
ATOM 6723 O O . GLY B 1 416 ? -13.177 156.537 18.050 1.00 75.67 400 GLY B O 1
ATOM 6724 N N . PRO B 1 417 ? -13.043 157.153 15.884 1.00 71.93 401 PRO B N 1
ATOM 6725 C CA . PRO B 1 417 ? -14.026 156.124 15.492 1.00 71.02 401 PRO B CA 1
ATOM 6726 C C . PRO B 1 417 ? -13.470 154.697 15.348 1.00 74.37 401 PRO B C 1
ATOM 6727 O O . PRO B 1 417 ? -13.432 154.145 14.248 1.00 74.57 401 PRO B O 1
ATOM 6731 N N . VAL B 1 418 ? -13.058 154.091 16.476 1.00 70.04 402 VAL B N 1
ATOM 6732 C CA . VAL B 1 418 ? -12.547 152.715 16.541 1.00 69.84 402 VAL B CA 1
ATOM 6733 C C . VAL B 1 418 ? -13.536 151.867 17.364 1.00 72.87 402 VAL B C 1
ATOM 6734 O O . VAL B 1 418 ? -13.840 152.200 18.521 1.00 72.43 402 VAL B O 1
ATOM 6738 N N . LEU B 1 419 ? -14.035 150.777 16.757 1.00 68.47 403 LEU B N 1
ATOM 6739 C CA . LEU B 1 419 ? -14.960 149.864 17.416 1.00 67.54 403 LEU B CA 1
ATOM 6740 C C . LEU B 1 419 ? -14.322 148.494 17.557 1.00 72.69 403 LEU B C 1
ATOM 6741 O O . LEU B 1 419 ? -13.956 147.881 16.556 1.00 73.04 403 LEU B O 1
ATOM 6746 N N . TYR B 1 420 ? -14.168 148.027 18.801 1.00 70.06 404 TYR B N 1
ATOM 6747 C CA . TYR B 1 420 ? -13.593 146.716 19.086 1.00 70.70 404 TYR B CA 1
ATOM 6748 C C . TYR B 1 420 ? -14.721 145.700 19.190 1.00 74.65 404 TYR B C 1
ATOM 6749 O O . TYR B 1 420 ? -15.632 145.867 20.003 1.00 73.85 404 TYR B O 1
ATOM 6758 N N . VAL B 1 421 ? -14.677 144.666 18.352 1.00 71.66 405 VAL B N 1
ATOM 6759 C CA . VAL B 1 421 ? -15.698 143.626 18.338 1.00 71.49 405 VAL B CA 1
ATOM 6760 C C . VAL B 1 421 ? -15.158 142.310 18.903 1.00 75.87 405 VAL B C 1
ATOM 6761 O O . VAL B 1 421 ? -14.060 141.892 18.542 1.00 75.95 405 VAL B O 1
ATOM 6765 N N . MET B 1 422 ? -15.905 141.702 19.838 1.00 72.91 406 MET B N 1
ATOM 6766 C CA . MET B 1 422 ? -15.539 140.432 20.466 1.00 73.90 406 MET B CA 1
ATOM 6767 C C . MET B 1 422 ? -16.705 139.457 20.646 1.00 78.68 406 MET B C 1
ATOM 6768 O O . MET B 1 422 ? -17.816 139.863 21.004 1.00 76.87 406 MET B O 1
ATOM 6773 N N . LYS B 1 423 ? -16.426 138.160 20.378 1.00 76.72 407 LYS B N 1
ATOM 6774 C CA . LYS B 1 423 ? -17.368 137.043 20.441 1.00 76.45 407 LYS B CA 1
ATOM 6775 C C . LYS B 1 423 ? -17.599 136.566 21.883 1.00 79.78 407 LYS B C 1
ATOM 6776 O O . LYS B 1 423 ? -16.673 136.588 22.694 1.00 78.78 407 LYS B O 1
ATOM 6782 N N . PHE B 1 424 ? -18.837 136.129 22.185 1.00 77.15 408 PHE B N 1
ATOM 6783 C CA . PHE B 1 424 ? -19.253 135.582 23.483 1.00 77.42 408 PHE B CA 1
ATOM 6784 C C . PHE B 1 424 ? -20.251 134.427 23.283 1.00 84.94 408 PHE B C 1
ATOM 6785 O O . PHE B 1 424 ? -20.921 134.370 22.248 1.00 85.35 408 PHE B O 1
ATOM 6793 N N . GLN B 1 425 ? -20.377 133.538 24.286 1.00 83.32 409 GLN B N 1
ATOM 6794 C CA . GLN B 1 425 ? -21.289 132.389 24.233 1.00 84.12 409 GLN B CA 1
ATOM 6795 C C . GLN B 1 425 ? -22.495 132.541 25.158 1.00 88.17 409 GLN B C 1
ATOM 6796 O O . GLN B 1 425 ? -23.628 132.393 24.699 1.00 87.70 409 GLN B O 1
ATOM 6802 N N . THR B 1 426 ? -22.254 132.825 26.452 1.00 85.05 410 THR B N 1
ATOM 6803 C CA . THR B 1 426 ? -23.307 132.996 27.464 1.00 84.36 410 THR B CA 1
ATOM 6804 C C . THR B 1 426 ? -23.456 134.461 27.878 1.00 86.84 410 THR B C 1
ATOM 6805 O O . THR B 1 426 ? -22.495 135.227 27.788 1.00 86.67 410 THR B O 1
ATOM 6809 N N . LEU B 1 427 ? -24.643 134.836 28.390 1.00 81.55 411 LEU B N 1
ATOM 6810 C CA . LEU B 1 427 ? -24.901 136.183 28.896 1.00 79.97 411 LEU B CA 1
ATOM 6811 C C . LEU B 1 427 ? -23.957 136.496 30.082 1.00 84.14 411 LEU B C 1
ATOM 6812 O O . LEU B 1 427 ? -23.568 137.650 30.264 1.00 83.30 411 LEU B O 1
ATOM 6817 N N . LYS B 1 428 ? -23.565 135.459 30.854 1.00 81.67 412 LYS B N 1
ATOM 6818 C CA . LYS B 1 428 ? -22.645 135.583 31.987 1.00 81.91 412 LYS B CA 1
ATOM 6819 C C . LYS B 1 428 ? -21.261 136.052 31.524 1.00 85.92 412 LYS B C 1
ATOM 6820 O O . LYS B 1 428 ? -20.692 136.939 32.160 1.00 85.60 412 LYS B O 1
ATOM 6826 N N . GLU B 1 429 ? -20.737 135.502 30.405 1.00 82.51 413 GLU B N 1
ATOM 6827 C CA . GLU B 1 429 ? -19.446 135.967 29.890 1.00 82.48 413 GLU B CA 1
ATOM 6828 C C . GLU B 1 429 ? -19.544 137.360 29.242 1.00 85.19 413 GLU B C 1
ATOM 6829 O O . GLU B 1 429 ? -18.587 138.126 29.323 1.00 85.10 413 GLU B O 1
ATOM 6835 N N . ALA B 1 430 ? -20.718 137.704 28.664 1.00 80.06 414 ALA B N 1
ATOM 6836 C CA . ALA B 1 430 ? -20.997 139.014 28.066 1.00 78.68 414 ALA B CA 1
ATOM 6837 C C . ALA B 1 430 ? -20.913 140.134 29.112 1.00 81.48 414 ALA B C 1
ATOM 6838 O O . ALA B 1 430 ? -20.254 141.148 28.863 1.00 81.27 414 ALA B O 1
ATOM 6840 N N . ILE B 1 431 ? -21.567 139.935 30.286 1.00 76.46 415 ILE B N 1
ATOM 6841 C CA . ILE B 1 431 ? -21.574 140.875 31.411 1.00 74.90 415 ILE B CA 1
ATOM 6842 C C . ILE B 1 431 ? -20.151 140.970 31.995 1.00 79.48 415 ILE B C 1
ATOM 6843 O O . ILE B 1 431 ? -19.694 142.070 32.306 1.00 78.68 415 ILE B O 1
ATOM 6848 N N . GLU B 1 432 ? -19.430 139.833 32.062 1.00 77.58 416 GLU B N 1
ATOM 6849 C CA . GLU B 1 432 ? -18.043 139.769 32.536 1.00 78.62 416 GLU B CA 1
ATOM 6850 C C . GLU B 1 432 ? -17.151 140.740 31.748 1.00 82.13 416 GLU B C 1
ATOM 6851 O O . GLU B 1 432 ? -16.382 141.477 32.365 1.00 81.67 416 GLU B O 1
ATOM 6857 N N . ILE B 1 433 ? -17.287 140.758 30.393 1.00 78.27 417 ILE B N 1
ATOM 6858 C CA . ILE B 1 433 ? -16.540 141.638 29.484 1.00 77.86 417 ILE B CA 1
ATOM 6859 C C . ILE B 1 433 ? -16.956 143.103 29.712 1.00 80.58 417 ILE B C 1
ATOM 6860 O O . ILE B 1 433 ? -16.086 143.961 29.874 1.00 80.53 417 ILE B O 1
ATOM 6865 N N . ASN B 1 434 ? -18.277 143.377 29.735 1.00 75.59 418 ASN B N 1
ATOM 6866 C CA . ASN B 1 434 ? -18.838 144.718 29.930 1.00 74.31 418 ASN B CA 1
ATOM 6867 C C . ASN B 1 434 ? -18.363 145.392 31.225 1.00 79.08 418 ASN B C 1
ATOM 6868 O O . ASN B 1 434 ? -18.034 146.579 31.214 1.00 78.62 418 ASN B O 1
A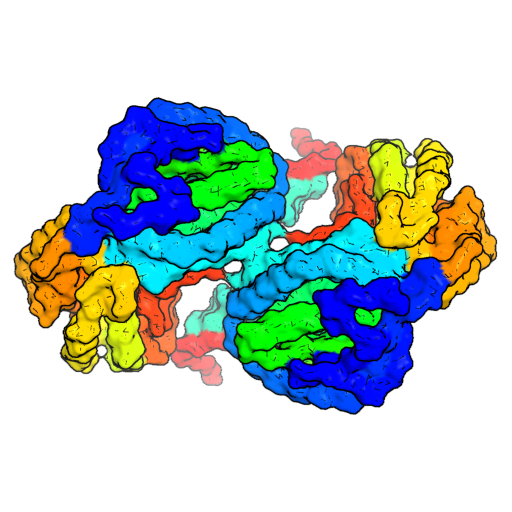TOM 6873 N N . ASN B 1 435 ? -18.321 144.629 32.324 1.00 76.64 419 ASN B N 1
ATOM 6874 C CA . ASN B 1 435 ? -17.920 145.101 33.647 1.00 76.62 419 ASN B CA 1
ATOM 6875 C C . ASN B 1 435 ? -16.405 145.066 33.886 1.00 82.47 419 ASN B C 1
ATOM 6876 O O . ASN B 1 435 ? -15.942 145.649 34.868 1.00 82.36 419 ASN B O 1
ATOM 6881 N N . SER B 1 436 ? -15.636 144.400 32.994 1.00 80.61 420 SER B N 1
ATOM 6882 C CA . SER B 1 436 ? -14.177 144.260 33.105 1.00 81.44 420 SER B CA 1
ATOM 6883 C C . SER B 1 436 ? -13.396 145.571 33.001 1.00 85.43 420 SER B C 1
ATOM 6884 O O . SER B 1 436 ? -12.334 145.691 33.617 1.00 86.07 420 SER B O 1
ATOM 6887 N N . VAL B 1 437 ? -13.902 146.535 32.217 1.00 80.83 421 VAL B N 1
ATOM 6888 C CA . VAL B 1 437 ? -13.231 147.824 32.013 1.00 80.11 421 VAL B CA 1
ATOM 6889 C C . VAL B 1 437 ? -13.284 148.745 33.256 1.00 82.78 421 VAL B C 1
ATOM 6890 O O . VAL B 1 437 ? -14.222 148.613 34.053 1.00 80.81 421 VAL B O 1
ATOM 6894 N N . PRO B 1 438 ? -12.297 149.670 33.448 1.00 79.82 422 PRO B N 1
ATOM 6895 C CA . PRO B 1 438 ? -12.352 150.569 34.619 1.00 79.50 422 PRO B CA 1
ATOM 6896 C C . PRO B 1 438 ? -13.518 151.563 34.574 1.00 83.58 422 PRO B C 1
ATOM 6897 O O . PRO B 1 438 ? -14.062 151.899 35.621 1.00 83.35 422 PRO B O 1
ATOM 6901 N N . GLN B 1 439 ? -13.905 152.018 33.363 1.00 79.59 423 GLN B N 1
ATOM 6902 C CA . GLN B 1 439 ? -15.000 152.967 33.130 1.00 78.00 423 GLN B CA 1
ATOM 6903 C C . GLN B 1 439 ? -16.370 152.284 33.280 1.00 80.63 423 GLN B C 1
ATOM 6904 O O . GLN B 1 439 ? -16.513 151.101 32.946 1.00 81.46 423 GLN B O 1
ATOM 6910 N N . GLY B 1 440 ? -17.358 153.044 33.757 1.00 74.21 424 GLY B N 1
ATOM 6911 C CA . GLY B 1 440 ? -18.723 152.567 33.948 1.00 72.22 424 GLY B CA 1
ATOM 6912 C C . GLY B 1 440 ? -19.777 153.615 33.662 1.00 71.99 424 GLY B C 1
ATOM 6913 O O . GLY B 1 440 ? -20.598 153.908 34.534 1.00 71.01 424 GLY B O 1
ATOM 6914 N N . LEU B 1 441 ? -19.776 154.186 32.440 1.00 66.24 425 LEU B N 1
ATOM 6915 C CA . LEU B 1 441 ? -20.746 155.219 32.067 1.00 64.46 425 LEU B CA 1
ATOM 6916 C C . LEU B 1 441 ? -22.034 154.645 31.477 1.00 68.08 425 LEU B C 1
ATOM 6917 O O . LEU B 1 441 ? -23.079 154.694 32.139 1.00 67.01 425 LEU B O 1
ATOM 6922 N N . SER B 1 442 ? -21.963 154.120 30.232 1.00 64.23 426 SER B N 1
ATOM 6923 C CA . SER B 1 442 ? -23.112 153.565 29.529 1.00 62.88 426 SER B CA 1
ATOM 6924 C C . SER B 1 442 ? -22.883 152.130 29.042 1.00 67.95 426 SER B C 1
ATOM 6925 O O . SER B 1 442 ? -21.739 151.702 28.845 1.00 68.02 426 SER B O 1
ATOM 6928 N N . SER B 1 443 ? -23.989 151.386 28.869 1.00 65.15 427 SER B N 1
ATOM 6929 C CA . SER B 1 443 ? -24.018 149.995 28.404 1.00 65.63 427 SER B CA 1
ATOM 6930 C C . SER B 1 443 ? -25.381 149.667 27.786 1.00 69.43 427 SER B C 1
ATOM 6931 O O . SER B 1 443 ? -26.397 150.231 28.207 1.00 67.92 427 SER B O 1
ATOM 6934 N N . SER B 1 444 ? -25.404 148.749 26.798 1.00 66.76 428 SER B N 1
ATOM 6935 C CA . SER B 1 444 ? -26.640 148.334 26.137 1.00 66.29 428 SER B CA 1
ATOM 6936 C C . SER B 1 444 ? -26.698 146.862 25.793 1.00 70.51 428 SER B C 1
ATOM 6937 O O . SER B 1 444 ? -25.668 146.244 25.532 1.00 70.88 428 SER B O 1
ATOM 6940 N N . ILE B 1 445 ? -27.922 146.312 25.779 1.00 66.87 429 ILE B N 1
ATOM 6941 C CA . ILE B 1 445 ? -28.235 144.951 25.349 1.00 67.06 429 ILE B CA 1
ATOM 6942 C C . ILE B 1 445 ? -29.333 145.011 24.323 1.00 70.82 429 ILE B C 1
ATOM 6943 O O . ILE B 1 445 ? -30.324 145.731 24.493 1.00 69.70 429 ILE B O 1
ATOM 6948 N N . PHE B 1 446 ? -29.159 144.240 23.263 1.00 68.14 430 PHE B N 1
ATOM 6949 C CA . PHE B 1 446 ? -30.152 144.106 22.228 1.00 68.32 430 PHE B CA 1
ATOM 6950 C C . PHE B 1 446 ? -30.641 142.686 22.328 1.00 74.17 430 PHE B C 1
ATOM 6951 O O . PHE B 1 446 ? -29.886 141.747 22.076 1.00 74.32 430 PHE B O 1
ATOM 6959 N N . THR B 1 447 ? -31.855 142.536 22.867 1.00 71.98 431 THR B N 1
ATOM 6960 C CA . THR B 1 447 ? -32.514 141.253 23.101 1.00 72.99 431 THR B CA 1
ATOM 6961 C C . THR B 1 447 ? -34.039 141.423 23.127 1.00 78.16 431 THR B C 1
ATOM 6962 O O . THR B 1 447 ? -34.544 142.540 23.284 1.00 76.69 431 THR B O 1
ATOM 6966 N N . LYS B 1 448 ? -34.759 140.304 22.990 1.00 76.59 432 LYS B N 1
ATOM 6967 C CA . LYS B 1 448 ? -36.216 140.267 23.030 1.00 76.73 432 LYS B CA 1
ATOM 6968 C C . LYS B 1 448 ? -36.709 139.511 24.281 1.00 83.05 432 LYS B C 1
ATOM 6969 O O . LYS B 1 448 ? -37.843 139.741 24.712 1.00 82.75 432 LYS B O 1
ATOM 6975 N N . ARG B 1 449 ? -35.860 138.631 24.875 1.00 80.78 433 ARG B N 1
ATOM 6976 C CA . ARG B 1 449 ? -36.239 137.857 26.059 1.00 81.03 433 ARG B CA 1
ATOM 6977 C C . ARG B 1 449 ? -36.191 138.612 27.404 1.00 85.41 433 ARG B C 1
ATOM 6978 O O . ARG B 1 449 ? -35.140 139.149 27.773 1.00 84.41 433 ARG B O 1
ATOM 6986 N N . PRO B 1 450 ? -37.344 138.664 28.132 1.00 82.60 434 PRO B N 1
ATOM 6987 C CA . PRO B 1 450 ? -37.398 139.413 29.407 1.00 81.92 434 PRO B CA 1
ATOM 6988 C C . PRO B 1 450 ? -36.565 138.870 30.563 1.00 87.01 434 PRO B C 1
ATOM 6989 O O . PRO B 1 450 ? -36.298 139.622 31.498 1.00 86.35 434 PRO B O 1
ATOM 6993 N N . ASP B 1 451 ? -36.164 137.587 30.523 1.00 84.98 435 ASP B N 1
ATOM 6994 C CA . ASP B 1 451 ? -35.342 136.998 31.587 1.00 85.51 435 ASP B CA 1
ATOM 6995 C C . ASP B 1 451 ? -33.960 137.648 31.631 1.00 88.33 435 ASP B C 1
ATOM 6996 O O . ASP B 1 451 ? -33.429 137.883 32.719 1.00 88.07 435 ASP B O 1
ATOM 7001 N N . ILE B 1 452 ? -33.415 137.986 30.443 1.00 83.76 436 ILE B N 1
ATOM 7002 C CA . ILE B 1 452 ? -32.129 138.658 30.258 1.00 82.93 436 ILE B CA 1
ATOM 7003 C C . ILE B 1 452 ? -32.216 140.116 30.739 1.00 84.40 436 ILE B C 1
ATOM 7004 O O . ILE B 1 452 ? -31.313 140.579 31.434 1.00 83.68 436 ILE B O 1
ATOM 7009 N N . ILE B 1 453 ? -33.316 140.811 30.396 1.00 79.49 437 ILE B N 1
ATOM 7010 C CA . ILE B 1 453 ? -33.596 142.202 30.780 1.00 78.35 437 ILE B CA 1
ATOM 7011 C C . ILE B 1 453 ? -33.594 142.365 32.318 1.00 82.13 437 ILE B C 1
ATOM 7012 O O . ILE B 1 453 ? -33.022 143.332 32.830 1.00 81.47 437 ILE B O 1
ATOM 7017 N N . PHE B 1 454 ? -34.197 141.399 33.043 1.00 78.55 438 PHE B N 1
ATOM 7018 C CA . PHE B 1 454 ? -34.251 141.400 34.505 1.00 77.90 438 PHE B CA 1
ATOM 7019 C C . PHE B 1 454 ? -32.894 141.082 35.130 1.00 80.83 438 PHE B C 1
ATOM 7020 O O . PHE B 1 454 ? -32.602 141.566 36.227 1.00 80.75 438 PHE B O 1
ATOM 7028 N N . LYS B 1 455 ? -32.063 140.285 34.427 1.00 76.11 439 LYS B N 1
ATOM 7029 C CA . LYS B 1 455 ? -30.714 139.937 34.869 1.00 75.95 439 LYS B CA 1
ATOM 7030 C C . LYS B 1 455 ? -29.794 141.155 34.688 1.00 79.36 439 LYS B C 1
ATOM 7031 O O . LYS B 1 455 ? -29.056 141.511 35.607 1.00 79.50 439 LYS B O 1
ATOM 7037 N N . TRP B 1 456 ? -29.872 141.790 33.504 1.00 74.64 440 TRP B N 1
ATOM 7038 C CA . TRP B 1 456 ? -29.103 142.957 33.068 1.00 73.52 440 TRP B CA 1
ATOM 7039 C C . TRP B 1 456 ? -29.313 144.174 33.973 1.00 77.79 440 TRP B C 1
ATOM 7040 O O . TRP B 1 456 ? -28.353 144.898 34.253 1.00 77.77 440 TRP B O 1
ATOM 7051 N N . LEU B 1 457 ? -30.558 144.382 34.433 1.00 74.22 441 LEU B N 1
ATOM 7052 C CA . LEU B 1 457 ? -30.952 145.494 35.305 1.00 73.76 441 LEU B CA 1
ATOM 7053 C C . LEU B 1 457 ? -30.859 145.140 36.802 1.00 79.12 441 LEU B C 1
ATOM 7054 O O . LEU B 1 457 ? -31.078 146.006 37.652 1.00 78.91 441 LEU B O 1
ATOM 7059 N N . GLY B 1 458 ? -30.524 143.883 37.097 1.00 76.46 442 GLY B N 1
ATOM 7060 C CA . GLY B 1 458 ? -30.404 143.364 38.454 1.00 76.45 442 GLY B CA 1
ATOM 7061 C C . GLY B 1 458 ? -29.041 143.561 39.093 1.00 81.11 442 GLY B C 1
ATOM 7062 O O . GLY B 1 458 ? -28.141 144.135 38.467 1.00 80.46 442 GLY B O 1
ATOM 7063 N N . PRO B 1 459 ? -28.855 143.076 40.357 1.00 78.26 443 PRO B N 1
ATOM 7064 C CA . PRO B 1 459 ? -27.558 143.246 41.044 1.00 78.34 443 PRO B CA 1
ATOM 7065 C C . PRO B 1 459 ? -26.368 142.591 40.352 1.00 84.33 443 PRO B C 1
ATOM 7066 O O . PRO B 1 459 ? -25.241 143.055 40.519 1.00 84.23 443 PRO B O 1
ATOM 7070 N N . HIS B 1 460 ? -26.615 141.511 39.597 1.00 82.62 444 HIS B N 1
ATOM 7071 C CA . HIS B 1 460 ? -25.574 140.767 38.892 1.00 84.05 444 HIS B CA 1
ATOM 7072 C C . HIS B 1 460 ? -25.421 141.180 37.411 1.00 87.24 444 HIS B C 1
ATOM 7073 O O . HIS B 1 460 ? -24.667 140.549 36.663 1.00 87.10 444 HIS B O 1
ATOM 7080 N N . GLY B 1 461 ? -26.096 142.268 37.031 1.00 82.69 445 GLY B N 1
ATOM 7081 C CA . GLY B 1 461 ? -26.064 142.823 35.682 1.00 81.81 445 GLY B CA 1
ATOM 7082 C C . GLY B 1 461 ? -24.952 143.826 35.440 1.00 83.89 445 GLY B C 1
ATOM 7083 O O . GLY B 1 461 ? -23.829 143.646 35.924 1.00 84.43 445 GLY B O 1
ATOM 7084 N N . SER B 1 462 ? -25.260 144.889 34.676 1.00 77.59 446 SER B N 1
ATOM 7085 C CA . SER B 1 462 ? -24.313 145.949 34.331 1.00 76.41 446 SER B CA 1
ATOM 7086 C C . SER B 1 462 ? -23.980 146.832 35.532 1.00 79.10 446 SER B C 1
ATOM 7087 O O . SER B 1 462 ? -24.873 147.163 36.313 1.00 78.86 446 SER B O 1
ATOM 7090 N N . ASP B 1 463 ? -22.701 147.217 35.670 1.00 74.96 447 ASP B N 1
ATOM 7091 C CA . ASP B 1 463 ? -22.230 148.075 36.763 1.00 74.70 447 ASP B CA 1
ATOM 7092 C C . ASP B 1 463 ? -22.078 149.552 36.342 1.00 75.00 447 ASP B C 1
ATOM 7093 O O . ASP B 1 463 ? -21.346 150.317 36.978 1.00 74.95 447 ASP B O 1
ATOM 7098 N N . CYS B 1 464 ? -22.803 149.947 35.291 1.00 68.64 448 CYS B N 1
ATOM 7099 C CA . CYS B 1 464 ? -22.772 151.296 34.736 1.00 67.12 448 CYS B CA 1
ATOM 7100 C C . CYS B 1 464 ? -23.841 152.196 35.307 1.00 68.03 448 CYS B C 1
ATOM 7101 O O . CYS B 1 464 ? -24.775 151.715 35.944 1.00 68.38 448 CYS B O 1
ATOM 7104 N N . GLY B 1 465 ? -23.687 153.497 35.066 1.00 61.75 449 GLY B N 1
ATOM 7105 C CA . GLY B 1 465 ? -24.630 154.523 35.480 1.00 60.11 449 GLY B CA 1
ATOM 7106 C C . GLY B 1 465 ? -25.826 154.547 34.559 1.00 63.31 449 GLY B C 1
ATOM 7107 O O . GLY B 1 465 ? -26.928 154.896 34.986 1.00 63.26 449 GLY B O 1
ATOM 7108 N N . ILE B 1 466 ? -25.607 154.178 33.275 1.00 58.98 450 ILE B N 1
ATOM 7109 C CA . ILE B 1 466 ? -26.630 154.113 32.223 1.00 57.58 450 ILE B CA 1
ATOM 7110 C C . ILE B 1 466 ? -26.690 152.672 31.731 1.00 62.59 450 ILE B C 1
ATOM 7111 O O . ILE B 1 466 ? -25.679 152.122 31.288 1.00 63.94 450 ILE B O 1
ATOM 7116 N N . VAL B 1 467 ? -27.867 152.057 31.834 1.00 58.34 451 VAL B N 1
ATOM 7117 C CA . VAL B 1 467 ? -28.104 150.667 31.442 1.00 58.39 451 VAL B CA 1
ATOM 7118 C C . VAL B 1 467 ? -29.322 150.662 30.496 1.00 62.42 451 VAL B C 1
ATOM 7119 O O . VAL B 1 467 ? -30.444 150.922 30.927 1.00 61.47 451 VAL B O 1
ATOM 7123 N N . ASN B 1 468 ? -29.083 150.434 29.199 1.00 59.25 452 ASN B N 1
ATOM 7124 C CA . ASN B 1 468 ? -30.131 150.493 28.186 1.00 58.69 452 ASN B CA 1
ATOM 7125 C C . ASN B 1 468 ? -30.481 149.160 27.555 1.00 63.40 452 ASN B C 1
ATOM 7126 O O . ASN B 1 468 ? -29.617 148.298 27.404 1.00 63.94 452 ASN B O 1
ATOM 7131 N N . VAL B 1 469 ? -31.761 148.998 27.177 1.00 59.17 453 VAL B N 1
ATOM 7132 C CA . VAL B 1 469 ? -32.268 147.789 26.533 1.00 59.22 453 VAL B CA 1
ATOM 7133 C C . VAL B 1 469 ? -32.869 148.192 25.190 1.00 64.97 453 VAL B C 1
ATOM 7134 O O . VAL B 1 469 ? -33.803 148.999 25.156 1.00 64.40 453 VAL B O 1
ATOM 7138 N N . ASN B 1 470 ? -32.317 147.635 24.090 1.00 63.02 454 ASN B N 1
ATOM 7139 C CA . ASN B 1 470 ? -32.728 147.868 22.699 1.00 63.36 454 ASN B CA 1
ATOM 7140 C C . ASN B 1 470 ? -32.614 149.335 22.234 1.00 69.72 454 ASN B C 1
ATOM 7141 O O . ASN B 1 470 ? -33.304 149.762 21.305 1.00 70.00 454 ASN B O 1
ATOM 7146 N N . ILE B 1 471 ? -31.700 150.084 22.858 1.00 67.52 455 ILE B N 1
ATOM 7147 C CA . ILE B 1 471 ? -31.409 151.489 22.559 1.00 67.85 455 ILE B CA 1
ATOM 7148 C C . ILE B 1 471 ? -29.894 151.715 22.754 1.00 73.52 455 ILE B C 1
ATOM 7149 O O . ILE B 1 471 ? -29.345 151.183 23.720 1.00 72.96 455 ILE B O 1
ATOM 7154 N N . PRO B 1 472 ? -29.187 152.423 21.830 1.00 71.99 456 PRO B N 1
ATOM 7155 C CA . PRO B 1 472 ? -27.729 152.605 21.994 1.00 73.26 456 PRO B CA 1
ATOM 7156 C C . PRO B 1 472 ? -27.268 153.399 23.229 1.00 80.07 456 PRO B C 1
ATOM 7157 O O . PRO B 1 472 ? -28.077 154.015 23.930 1.00 78.98 456 PRO B O 1
ATOM 716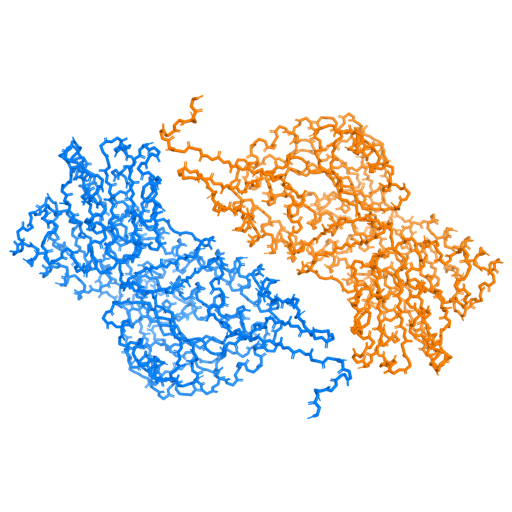1 N N . THR B 1 473 ? -25.947 153.371 23.485 1.00 79.39 457 THR B N 1
ATOM 7162 C CA . THR B 1 473 ? -25.276 154.021 24.616 1.00 79.98 457 THR B CA 1
ATOM 7163 C C . THR B 1 473 ? -25.368 155.563 24.612 1.00 87.57 457 THR B C 1
ATOM 7164 O O . THR B 1 473 ? -25.284 156.183 25.678 1.00 87.15 457 THR B O 1
ATOM 7168 N N . ASN B 1 474 ? -25.553 156.175 23.425 1.00 86.80 458 ASN B N 1
ATOM 7169 C CA . ASN B 1 474 ? -25.598 157.632 23.253 1.00 87.25 458 ASN B CA 1
ATOM 7170 C C . ASN B 1 474 ? -26.924 158.367 23.543 1.00 92.32 458 ASN B C 1
ATOM 7171 O O . ASN B 1 474 ? -26.881 159.550 23.894 1.00 91.77 458 ASN B O 1
ATOM 7176 N N . GLY B 1 475 ? -28.062 157.679 23.400 1.00 90.04 459 GLY B N 1
ATOM 7177 C CA . GLY B 1 475 ? -29.389 158.261 23.610 1.00 90.47 459 GLY B CA 1
ATOM 7178 C C . GLY B 1 475 ? -29.731 158.618 25.047 1.00 96.64 459 GLY B C 1
ATOM 7179 O O . GLY B 1 475 ? -30.285 157.779 25.773 1.00 96.33 459 GLY B O 1
ATOM 7180 N N . ALA B 1 476 ? -29.429 159.883 25.462 1.00 94.20 460 ALA B N 1
ATOM 7181 C CA . ALA B 1 476 ? -29.668 160.389 26.828 1.00 94.21 460 ALA B CA 1
ATOM 7182 C C . ALA B 1 476 ? -30.394 161.744 26.864 1.00 98.79 460 ALA B C 1
ATOM 7183 O O . ALA B 1 476 ? -29.960 162.693 26.202 1.00 99.23 460 ALA B O 1
ATOM 7185 N N . GLU B 1 477 ? -31.483 161.831 27.660 1.00 94.28 461 GLU B N 1
ATOM 7186 C CA . GLU B 1 477 ? -32.319 163.033 27.786 1.00 93.36 461 GLU B CA 1
ATOM 7187 C C . GLU B 1 477 ? -32.330 163.681 29.184 1.00 95.96 461 GLU B C 1
ATOM 7188 O O . GLU B 1 477 ? -31.931 163.053 30.167 1.00 95.21 461 GLU B O 1
ATOM 7194 N N . ILE B 1 478 ? -32.831 164.937 29.247 1.00 92.05 462 ILE B N 1
ATOM 7195 C CA . ILE B 1 478 ? -32.959 165.809 30.426 1.00 91.57 462 ILE B CA 1
ATOM 7196 C C . ILE B 1 478 ? -33.698 165.190 31.628 1.00 94.87 462 ILE B C 1
ATOM 7197 O O . ILE B 1 478 ? -33.343 165.482 32.767 1.00 94.20 462 ILE B O 1
ATOM 7202 N N . GLY B 1 479 ? -34.692 164.349 31.352 1.00 91.03 463 GLY B N 1
ATOM 7203 C CA . GLY B 1 479 ? -35.560 163.712 32.341 1.00 90.19 463 GLY B CA 1
ATOM 7204 C C . GLY B 1 479 ? -34.898 162.947 33.469 1.00 92.71 463 GLY B C 1
ATOM 7205 O O . GLY B 1 479 ? -35.310 163.085 34.624 1.00 91.77 463 GLY B O 1
ATOM 7206 N N . GLY B 1 480 ? -33.898 162.132 33.129 1.00 89.05 464 GLY B N 1
ATOM 7207 C CA . GLY B 1 480 ? -33.165 161.311 34.088 1.00 88.92 464 GLY B CA 1
ATOM 7208 C C . GLY B 1 480 ? -31.753 161.786 34.371 1.00 92.70 464 GLY B C 1
ATOM 7209 O O . GLY B 1 480 ? -31.112 162.379 33.495 1.00 92.65 464 GLY B O 1
ATOM 7210 N N . ALA B 1 481 ? -31.253 161.504 35.603 1.00 88.57 465 ALA B N 1
ATOM 7211 C CA . ALA B 1 481 ? -29.912 161.881 36.071 1.00 88.46 465 ALA B CA 1
ATOM 7212 C C . ALA B 1 481 ? -28.786 161.168 35.305 1.00 92.40 465 ALA B C 1
ATOM 7213 O O . ALA B 1 481 ? -28.553 159.968 35.485 1.00 92.70 465 ALA B O 1
ATOM 7215 N N . PHE B 1 482 ? -28.109 161.922 34.427 1.00 88.27 466 PHE B N 1
ATOM 7216 C CA . PHE B 1 482 ? -27.011 161.433 33.594 1.00 87.70 466 PHE B CA 1
ATOM 7217 C C . PHE B 1 482 ? -25.699 161.437 34.374 1.00 89.50 466 PHE B C 1
ATOM 7218 O O . PHE B 1 482 ? -25.316 162.460 34.937 1.00 88.95 466 PHE B O 1
ATOM 7226 N N . GLY B 1 483 ? -25.020 160.300 34.370 1.00 84.88 467 GLY B N 1
ATOM 7227 C CA . GLY B 1 483 ? -23.751 160.129 35.061 1.00 85.03 467 GLY B CA 1
ATOM 7228 C C . GLY B 1 483 ? -23.257 158.703 35.019 1.00 89.53 467 GLY B C 1
ATOM 7229 O O . GLY B 1 483 ? -24.015 157.795 34.669 1.00 88.99 467 GLY B O 1
ATOM 7230 N N . GLY B 1 484 ? -21.988 158.517 35.371 1.00 86.92 468 GLY B N 1
ATOM 7231 C CA . GLY B 1 484 ? -21.342 157.211 35.361 1.00 87.34 468 GLY B CA 1
ATOM 7232 C C . GLY B 1 484 ? -20.728 156.779 36.674 1.00 92.17 468 GLY B C 1
ATOM 7233 O O . GLY B 1 484 ? -20.442 157.608 37.546 1.00 92.09 468 GLY B O 1
ATOM 7234 N N . GLU B 1 485 ? -20.505 155.463 36.800 1.00 89.11 469 GLU B N 1
ATOM 7235 C CA . GLU B 1 485 ? -19.917 154.813 37.970 1.00 89.44 469 GLU B CA 1
ATOM 7236 C C . GLU B 1 485 ? -18.449 154.446 37.715 1.00 93.18 469 GLU B C 1
ATOM 7237 O O . GLU B 1 485 ? -17.933 154.713 36.628 1.00 93.08 469 GLU B O 1
ATOM 7243 N N . LYS B 1 486 ? -17.779 153.840 38.724 1.00 89.37 470 LYS B N 1
ATOM 7244 C CA . LYS B 1 486 ? -16.379 153.389 38.683 1.00 89.35 470 LYS B CA 1
ATOM 7245 C C . LYS B 1 486 ? -15.375 154.520 38.345 1.00 92.85 470 LYS B C 1
ATOM 7246 O O . LYS B 1 486 ? -15.248 155.458 39.139 1.00 92.31 470 LYS B O 1
ATOM 7252 N N . ALA B 1 487 ? -14.684 154.442 37.174 1.00 89.14 471 ALA B N 1
ATOM 7253 C CA . ALA B 1 487 ? -13.702 155.446 36.731 1.00 88.59 471 ALA B CA 1
ATOM 7254 C C . ALA B 1 487 ? -14.325 156.675 36.035 1.00 90.66 471 ALA B C 1
ATOM 7255 O O . ALA B 1 487 ? -13.591 157.585 35.640 1.00 89.59 471 ALA B O 1
ATOM 7257 N N . THR B 1 488 ? -15.676 156.715 35.919 1.00 86.68 472 THR B N 1
ATOM 7258 C CA . THR B 1 488 ? -16.429 157.836 35.331 1.00 85.67 472 THR B CA 1
ATOM 7259 C C . THR B 1 488 ? -16.822 158.837 36.448 1.00 90.02 472 THR B C 1
ATOM 7260 O O . THR B 1 488 ? -17.526 159.819 36.202 1.00 88.36 472 THR B O 1
ATOM 7264 N N . GLY B 1 489 ? -16.322 158.579 37.654 1.00 88.78 473 GLY B N 1
ATOM 7265 C CA . GLY B 1 489 ? -16.568 159.395 38.833 1.00 89.60 473 GLY B CA 1
ATOM 7266 C C . GLY B 1 489 ? -17.724 158.869 39.652 1.00 95.90 473 GLY B C 1
ATOM 7267 O O . GLY B 1 489 ? -17.646 157.769 40.212 1.00 96.71 473 GLY B O 1
ATOM 7268 N N . GLY B 1 490 ? -18.792 159.658 39.698 1.00 92.51 474 GLY B N 1
ATOM 7269 C CA . GLY B 1 490 ? -20.015 159.349 40.430 1.00 91.92 474 GLY B CA 1
ATOM 7270 C C . GLY B 1 490 ? -21.031 160.468 40.368 1.00 94.93 474 GLY B C 1
ATOM 7271 O O . GLY B 1 490 ? -22.173 160.290 40.796 1.00 93.82 474 GLY B O 1
ATOM 7272 N N . GLY B 1 491 ? -20.603 161.615 39.839 1.00 91.76 475 GLY B N 1
ATOM 7273 C CA . GLY B 1 491 ? -21.426 162.808 39.676 1.00 91.16 475 GLY B CA 1
ATOM 7274 C C . GLY B 1 491 ? -22.591 162.612 38.727 1.00 93.97 475 GLY B C 1
ATOM 7275 O O . GLY B 1 491 ? -22.509 161.801 37.798 1.00 93.56 475 GLY B O 1
ATOM 7276 N N . ARG B 1 492 ? -23.695 163.342 38.980 1.00 89.52 476 ARG B N 1
ATOM 7277 C CA . ARG B 1 492 ? -24.923 163.291 38.185 1.00 88.48 476 ARG B CA 1
ATOM 7278 C C . ARG B 1 492 ? -25.333 164.678 37.675 1.00 92.79 476 ARG B C 1
ATOM 7279 O O . ARG B 1 492 ? -25.156 165.678 38.376 1.00 91.98 476 ARG B O 1
ATOM 7287 N N . GLU B 1 493 ? -25.864 164.729 36.441 1.00 90.07 477 GLU B N 1
ATOM 7288 C CA . GLU B 1 493 ? -26.293 165.960 35.771 1.00 89.96 477 GLU B CA 1
ATOM 7289 C C . GLU B 1 493 ? -27.754 165.870 35.310 1.00 93.76 477 GLU B C 1
ATOM 7290 O O . GLU B 1 493 ? -28.400 164.842 35.530 1.00 93.00 477 GLU B O 1
ATOM 7296 N N . ALA B 1 494 ? -28.266 166.956 34.675 1.00 90.52 478 ALA B N 1
ATOM 7297 C CA . ALA B 1 494 ? -29.630 167.104 34.144 1.00 90.06 478 ALA B CA 1
ATOM 7298 C C . ALA B 1 494 ? -30.777 166.942 35.188 1.00 93.47 478 ALA B C 1
ATOM 7299 O O . ALA B 1 494 ? -30.790 167.683 36.179 1.00 93.65 478 ALA B O 1
ATOM 7301 N N . GLY B 1 495 ? -31.708 166.002 34.957 1.00 87.90 479 GLY B N 1
ATOM 7302 C CA . GLY B 1 495 ? -32.878 165.777 35.803 1.00 86.39 479 GLY B CA 1
ATOM 7303 C C . GLY B 1 495 ? -32.672 165.065 37.121 1.00 88.17 479 GLY B C 1
ATOM 7304 O O . GLY B 1 495 ? -31.548 164.982 37.628 1.00 87.86 479 GLY B O 1
ATOM 7305 N N . SER B 1 496 ? -33.796 164.558 37.681 1.00 83.15 480 SER B N 1
ATOM 7306 C CA . SER B 1 496 ? -33.928 163.839 38.960 1.00 82.59 480 SER B CA 1
ATOM 7307 C C . SER B 1 496 ? -33.717 164.751 40.193 1.00 84.61 480 SER B C 1
ATOM 7308 O O . SER B 1 496 ? -34.364 165.805 40.272 1.00 83.92 480 SER B O 1
ATOM 7311 N N . ASP B 1 497 ? -32.847 164.342 41.148 1.00 79.43 481 ASP B N 1
ATOM 7312 C CA . ASP B 1 497 ? -32.528 165.090 42.369 1.00 78.61 481 ASP B CA 1
ATOM 7313 C C . ASP B 1 497 ? -31.075 165.625 42.328 1.00 79.52 481 ASP B C 1
ATOM 7314 O O . ASP B 1 497 ? -30.459 165.853 43.375 1.00 79.39 481 ASP B O 1
ATOM 7319 N N . SER B 1 498 ? -30.551 165.845 41.105 1.00 73.22 482 SER B N 1
ATOM 7320 C CA . SER B 1 498 ? -29.193 166.326 40.846 1.00 72.07 482 SER B CA 1
ATOM 7321 C C . SER B 1 498 ? -28.908 167.703 41.449 1.00 72.37 482 SER B C 1
ATOM 7322 O O . SER B 1 498 ? -27.754 167.974 41.780 1.00 73.02 482 SER B O 1
ATOM 7325 N N . TRP B 1 499 ? -29.956 168.552 41.617 1.00 64.59 483 TRP B N 1
ATOM 7326 C CA . TRP B 1 499 ? -29.857 169.906 42.172 1.00 62.70 483 TRP B CA 1
ATOM 7327 C C . TRP B 1 499 ? -29.231 169.963 43.562 1.00 64.43 483 TRP B C 1
ATOM 7328 O O . TRP B 1 499 ? -28.529 170.929 43.888 1.00 64.61 483 TRP B O 1
ATOM 7339 N N . LYS B 1 500 ? -29.471 168.912 44.365 1.00 58.11 484 LYS B N 1
ATOM 7340 C CA . LYS B 1 500 ? -28.978 168.755 45.736 1.00 56.62 484 LYS B CA 1
ATOM 7341 C C . LYS B 1 500 ? -27.449 168.798 45.836 1.00 58.54 484 LYS B C 1
ATOM 7342 O O . LYS B 1 500 ? -26.924 169.057 46.915 1.00 59.25 484 LYS B O 1
ATOM 7348 N N . GLN B 1 501 ? -26.742 168.576 44.713 1.00 52.64 485 GLN B N 1
ATOM 7349 C CA . GLN B 1 501 ? -25.281 168.632 44.643 1.00 52.24 485 GLN B CA 1
ATOM 7350 C C . GLN B 1 501 ? -24.800 170.076 44.635 1.00 55.89 485 GLN B C 1
ATOM 7351 O O . GLN B 1 501 ? -23.673 170.347 45.043 1.00 56.18 485 GLN B O 1
ATOM 7357 N N . TYR B 1 502 ? -25.655 170.994 44.145 1.00 52.25 486 TYR B N 1
ATOM 7358 C CA . TYR B 1 502 ? -25.383 172.425 43.974 1.00 51.76 486 TYR B CA 1
ATOM 7359 C C . TYR B 1 502 ? -25.819 173.262 45.167 1.00 55.46 486 TYR B C 1
ATOM 7360 O O . TYR B 1 502 ? -25.715 174.487 45.123 1.00 54.16 486 TYR B O 1
ATOM 7369 N N . MET B 1 503 ? -26.292 172.604 46.236 1.00 53.72 487 MET B N 1
ATOM 7370 C CA . MET B 1 503 ? -26.738 173.267 47.464 1.00 54.59 487 MET B CA 1
ATOM 7371 C C . MET B 1 503 ? -26.208 172.547 48.701 1.00 61.02 487 MET B C 1
ATOM 7372 O O . MET B 1 503 ? -25.673 171.436 48.585 1.00 60.51 487 MET B O 1
ATOM 7377 N N . ARG B 1 504 ? -26.336 173.183 49.884 1.00 59.70 488 ARG B N 1
ATOM 7378 C CA . ARG B 1 504 ? -25.923 172.558 51.137 1.00 60.77 488 ARG B CA 1
ATOM 7379 C C . ARG B 1 504 ? -27.101 172.247 52.043 1.00 67.38 488 ARG B C 1
ATOM 7380 O O . ARG B 1 504 ? -27.962 173.103 52.263 1.00 67.60 488 ARG B O 1
ATOM 7388 N N . ARG B 1 505 ? -27.156 170.988 52.519 1.00 64.81 489 ARG B N 1
ATOM 7389 C CA . ARG B 1 505 ? -28.199 170.466 53.399 1.00 64.22 489 ARG B CA 1
ATOM 7390 C C . ARG B 1 505 ? -27.851 170.804 54.852 1.00 69.56 489 ARG B C 1
ATOM 7391 O O . ARG B 1 505 ? -26.723 170.561 55.307 1.00 70.04 489 ARG B O 1
ATOM 7399 N N . ALA B 1 506 ? -28.829 171.364 55.573 1.00 65.26 490 ALA B N 1
ATOM 7400 C CA . ALA B 1 506 ? -28.697 171.703 56.983 1.00 64.87 490 ALA B CA 1
ATOM 7401 C C . ALA B 1 506 ? -29.880 171.109 57.736 1.00 68.78 490 ALA B C 1
ATOM 7402 O O . ALA B 1 506 ? -31.030 171.334 57.356 1.00 67.31 490 ALA B O 1
ATOM 7404 N N . THR B 1 507 ? -29.601 170.304 58.765 1.00 67.07 491 THR B N 1
ATOM 7405 C CA . THR B 1 507 ? -30.640 169.700 59.605 1.00 66.89 491 THR B CA 1
ATOM 7406 C C . THR B 1 507 ? -30.850 170.639 60.787 1.00 72.74 491 THR B C 1
ATOM 7407 O O . THR B 1 507 ? -29.961 170.806 61.624 1.00 72.31 491 THR B O 1
ATOM 7411 N N . CYS B 1 508 ? -32.011 171.307 60.795 1.00 71.34 492 CYS B N 1
ATOM 7412 C CA . CYS B 1 508 ? -32.391 172.321 61.780 1.00 72.56 492 CYS B CA 1
ATOM 7413 C C . CYS B 1 508 ? -33.437 171.870 62.766 1.00 74.82 492 CYS B C 1
ATOM 7414 O O . CYS B 1 508 ? -34.377 171.178 62.393 1.00 73.52 492 CYS B O 1
ATOM 7417 N N . THR B 1 509 ? -33.278 172.281 64.028 1.00 71.54 493 THR B N 1
ATOM 7418 C CA . THR B 1 509 ? -34.220 171.968 65.102 1.00 70.90 493 THR B CA 1
ATOM 7419 C C . THR B 1 509 ? -34.452 173.222 65.939 1.00 73.64 493 THR B C 1
ATOM 7420 O O . THR B 1 509 ? -33.502 173.780 66.497 1.00 72.59 493 THR B O 1
ATOM 7424 N N . ILE B 1 510 ? -35.713 173.691 65.970 1.00 70.40 494 ILE B N 1
ATOM 7425 C CA . ILE B 1 510 ? -36.122 174.881 66.722 1.00 70.67 494 ILE B CA 1
ATOM 7426 C C . ILE B 1 510 ? -36.926 174.465 67.949 1.00 75.02 494 ILE B C 1
ATOM 7427 O O . ILE B 1 510 ? -37.949 173.795 67.816 1.00 72.66 494 ILE B O 1
ATOM 7432 N N . ASN B 1 511 ? -36.449 174.857 69.140 1.00 74.27 495 ASN B N 1
ATOM 7433 C CA . ASN B 1 511 ? -37.133 174.586 70.397 1.00 75.44 495 ASN B CA 1
ATOM 7434 C C . ASN B 1 511 ? -37.973 175.813 70.729 1.00 83.47 495 ASN B C 1
ATOM 7435 O O . ASN B 1 511 ? -37.429 176.879 71.027 1.00 83.84 495 ASN B O 1
ATOM 7440 N N . TYR B 1 512 ? -39.291 175.678 70.632 1.00 82.95 496 TYR B N 1
ATOM 7441 C CA . TYR B 1 512 ? -40.191 176.789 70.902 1.00 85.02 496 TYR B CA 1
ATOM 7442 C C . TYR B 1 512 ? -40.998 176.636 72.206 1.00 94.17 496 TYR B C 1
ATOM 7443 O O . TYR B 1 512 ? -41.927 177.409 72.456 1.00 94.06 496 TYR B O 1
ATOM 7452 N N . GLY B 1 513 ? -40.596 175.675 73.038 1.00 94.38 497 GLY B N 1
ATOM 7453 C CA . GLY B 1 513 ? -41.218 175.397 74.326 1.00 96.21 497 GLY B CA 1
ATOM 7454 C C . GLY B 1 513 ? -40.429 175.943 75.500 1.00 104.95 497 GLY B C 1
ATOM 7455 O O . GLY B 1 513 ? -39.192 175.984 75.460 1.00 104.80 497 GLY B O 1
ATOM 7456 N N . SER B 1 514 ? -41.154 176.356 76.564 1.00 104.87 498 SER B N 1
ATOM 7457 C CA . SER B 1 514 ? -40.577 176.913 77.797 1.00 107.28 498 SER B CA 1
ATOM 7458 C C . SER B 1 514 ? -39.988 175.821 78.713 1.00 114.38 498 SER B C 1
ATOM 7459 O O . SER B 1 514 ? -39.319 176.137 79.707 1.00 114.97 498 SER B O 1
ATOM 7462 N N . GLU B 1 515 ? -40.232 174.536 78.352 1.00 112.02 499 GLU B N 1
ATOM 7463 C CA . GLU B 1 515 ? -39.784 173.337 79.062 1.00 112.90 499 GLU B CA 1
ATOM 7464 C C . GLU B 1 515 ? -38.264 173.247 79.148 1.00 118.12 499 GLU B C 1
ATOM 7465 O O . GLU B 1 515 ? -37.578 173.295 78.126 1.00 117.17 499 GLU B O 1
ATOM 7471 N N . LEU B 1 516 ? -37.751 173.149 80.383 1.00 116.76 500 LEU B N 1
ATOM 7472 C CA . LEU B 1 516 ? -36.323 173.083 80.699 1.00 118.10 500 LEU B CA 1
ATOM 7473 C C . LEU B 1 516 ? -35.859 171.632 80.898 1.00 123.30 500 LEU B C 1
ATOM 7474 O O . LEU B 1 516 ? -36.642 170.832 81.424 1.00 122.95 500 LEU B O 1
ATOM 7479 N N . PRO B 1 517 ? -34.601 171.264 80.517 1.00 120.64 501 PRO B N 1
ATOM 7480 C CA . PRO B 1 517 ? -34.144 169.876 80.730 1.00 120.69 501 PRO B CA 1
ATOM 7481 C C . PRO B 1 517 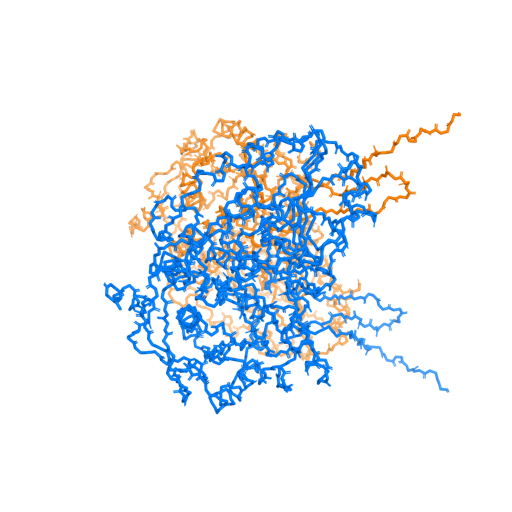? -34.012 169.521 82.214 1.00 125.05 501 PRO B C 1
ATOM 7482 O O . PRO B 1 517 ? -33.725 170.396 83.035 1.00 125.48 501 PRO B O 1
ATOM 7486 N N . LEU B 1 518 ? -34.254 168.236 82.546 1.00 120.95 502 LEU B N 1
ATOM 7487 C CA . LEU B 1 518 ? -34.237 167.662 83.899 1.00 121.34 502 LEU B CA 1
ATOM 7488 C C . LEU B 1 518 ? -32.943 167.953 84.669 1.00 125.62 502 LEU B C 1
ATOM 7489 O O . LEU B 1 518 ? -31.850 167.719 84.148 1.00 125.54 502 LEU B O 1
ATOM 7494 N N . ALA B 1 519 ? -33.078 168.489 85.898 1.00 122.12 503 ALA B N 1
ATOM 7495 C CA . ALA B 1 519 ? -31.956 168.848 86.766 1.00 140.22 503 ALA B CA 1
ATOM 7496 C C . ALA B 1 519 ? -31.355 167.621 87.435 1.00 151.60 503 ALA B C 1
ATOM 7497 O O . ALA B 1 519 ? -30.157 167.383 87.307 1.00 104.56 503 ALA B O 1
#

Nearest PDB structures (foldseek):
  4pxn-assembly1_A  TM=1.001E+00  e=0.000E+00  Zea mays
  4x0u-assembly2_D-2  TM=9.692E-01  e=1.032E-66  Homo sapiens
  4x0u-assembly1_B-3  TM=9.745E-01  e=3.878E-66  Homo sapiens
  4x0u-assembly2_C-2  TM=9.773E-01  e=3.874E-65  Homo sapiens
  4x0u-assembly1_A-3  TM=9.725E-01  e=4.094E-63  Homo sapiens

CATH classification: 3.40.605.10 (+1 more: 3.40.309.10)

Secondary structure (DSSP, 8-state):
----TTTGGGT--SEEE-EEETTEEE--S-EEEEE-TTT--EEEEEEPPPHHHHHHHHHHHHHHHHHHHTS-HHHHHHHHHHHHHHHHHTHHHHHHHHHHHH---THHHHHHHHHHHHHHHHHHHHTT----EEEPPSSTTEEEEEEEEE-SEEEEE--SSSTTHHHHHHHHHHHHTT-EEEEE--TT-HHHHHHHHHHHHHHHHHTT--GGGEEEE--SHHHHHHHHH-TT-SEEEEES-HHHHHHHHHHHHHTT-EEEEE----EEEEE-TTS-HHHHHHHHHHHHHGGGG-STT-EEEEEEETTTHHHHHHHHHHHHTT--BS-TTSTT--B---SSHHHHHHHHHHHHHHHHTT-EEEE--SB--SSS--B--EEEE--TTSHHHHS--SSSEEEEEEESSHHHHHHHHHHSSEESEEEEE---HHHHHHHTSTTS--SSEEEESS-TT---TTSEE--EETTBS--EESTTGGGGGEEEEEEEEE-S-PPPP-/----HHHHHTT--SEEE-EE-SSSEE--S-EEEEE-TTT--EEEEEEPPPHHHHHHHHHHHHHHHHHHHHS-HHHHHHHHHHHHHHHHHTHHHHHHHHHHHH---THHHHHHHHHHHHHHHHHHHHTT----EEEPPSSTTEEEEEEEEE-SEEEEE--SSSTTHHHHHHHHHHHHTT-EEEEE--TT-HHHHHHHHHHHHHHHHHTT--GGGEEEE--SHHHHHHHHH-TT-SEEEEES-HHHHHHHHHHHHHTT-EEEEE-----EEEE-TTS-HHHHHHHHHHHHHGGGG-STT---EEEEETTTHHHHHHHHHHHHTTPPBS-TTSTT--B---SSHHHHHHHHHHHHHHHHTT-EEEE--SB--SSS--B--EEEE--TTSHHHHS--SSSEEEEEEESSHHHHHHHHHHSSEESEEEEE-S-HHHHHHHTSTTS--SSEEEESS-TT---TTSEE--EETTBS--EESTTGGGGGEEEEEEEEE---PPPP-